Protein AF-0000000072709454 (afdb_homodimer)

Foldseek 3Di:
DPPCPDDVVVVVVVLVCVLVCVVCVVPDDPPPPPDDPDPPDPPPPDPDDDPDDDPPDPPDPPDAQDEPLLDLVLLLVCLLVLPALVNSLVVVLVVCVVVPHDPVSYDRDSVVNLVSSLVSLVVVLVVVLVPDDDAAAKEKFKDKDWAQAPPRDIWIWMWIWIDFLLDIATQFIDTFPDPAQVRNLVVNVVSCVSSVNLVRYAEYAYAPDCRQDPPPGHVQVVNCVVSVHDHQYQYALLNLVVQLVQQLCCVVPNDDPDDDDVVVVVCVVCVVVPCCVPAPCPCPHPSVVCSFFLLCLLVSLLVSLVCLVVPPPVVSSVRSNVSSLFVAQCLFQQNLLSPLLPPVDDQVLNLLLLVQLDAADDPPGDSHHHDDPPDPDDDSSVSYYVNNLSVLCNQGPVGSVLVCVPSVDRSVCLVVPPSSVSSSSRSRSDGSHSVSNVSLVVLCNVCVPGRDNDSVSSGSSSNSSVVVCVQQVDPDPVSVVRSVD/DPPCPDDVVVVVVVLVCVLVCVVCVVPDDPPPPPDDPPPDDPPPPDDDDDPDPPPPDPPDPPDAQDEPLLDLVLLLVCLLVLPALVRSLVVVLVVCVVVPHDPVSYDRDSVVNLVSSLVSLVVVLVVVLVPDDDAAAKEKFKDKDWAQAPPRDIWIWMWIWIDFLLDIATQFIDTFPDPAQVRNLVVNVVSCVSSVNLVRYAEYAYAPDCRADPPPGHNQVVNCVVSVHDHQYQYALLNLVVQLVQQLCCVVPNDDPDDDDVCVVVCVVCVVVPCCVPAPCPCVHPSVVCSFFLLCLLVSLVVLLVCLVPPPPVVSSVRSNVSSLFVAQCLFQQNLLSPLLPPVDDQVLNLLLLVQLDAADDPPGDSHHHDDPPDPCDDSSVSYYVNNLSNLCNQGPVGSVLVCVPSVDRSVCLVVPPSSVSSSSRSRSDGSHSVSNVSLVVLCNVCVPGRDNDSVSSGSSSNSSVVVCVQQVDPDPVSVVRSVD

Sequence (970 aa):
PSCLFGKGKESSIEARYEAREEFNKTGQAFHYDPSSSSSSSSEEYQPSAPIPFSSGAPPLKRSRKTDIIKSPVVIEAMDRTNLSDRNAVFVAGAVAQALGHDIADMSFSRSTIQRYRASGRKQAAETDRKSFSPDEPLLLHWDGKLLPDVQNTTASRIAIVVTFNGQEKLLGVPKKERETGEAQAEACLEAIKSWNVEKLVKGLVFDTTASNTGLHRGACVRIEDELEQELVWIACRHHVLEIMLSDVFSLICGSTGSPETILFKRFKKQLRSISLNDFIPAPESIFWHEAPMAVRAPFNDLQLMKVLKEYPHEKVAHAAQAAISRHLWYLSEHLIGLSLFDDRIDTETKKNMVQNFQCPKKQDFSRRIVLSDETPISNVASFVTERALDIFDVLTLDGKERAQLFLSKDPKTWKDDEVFITMRDRAINMKVVNDSAERAIALKERYNESITQNEDQKQYLLQVVAAHRKKLPTASKAAMMKGYKPSCLFGKGKESSIEARYEAREEFNKTGQAFHYDPSSSSSSSSEEYQPSAPIPFSSGAPPLKRSRKTDIIKSPVVIEAMDRTNLSDRNAVFVAGAVAQALGHDIADMSFSRSTIQRYRASGRKQAAETDRKSFSPDEPLLLHWDGKLLPDVQNTTASRIAIVVTFNGQEKLLGVPKKERETGEAQAEACLEAIKSWNVEKLVKGLVFDTTASNTGLHRGACVRIEDELEQELVWIACRHHVLEIMLSDVFSLICGSTGSPETILFKRFKKQLRSISLNDFIPAPESIFWHEAPMAVRAPFNDLQLMKVLKEYPHEKVAHAAQAAISRHLWYLSEHLIGLSLFDDRIDTETKKNMVQNFQCPKKQDFSRRIVLSDETPISNVASFVTERALDIFDVLTLDGKERAQLFLSKDPKTWKDDEVFITMRDRAINMKVVNDSAERAIALKERYNESITQNEDQKQYLLQVVAAHRKKLPTASKAAMMKGYK

Organism: Homarus americanus (NCBI:txid6706)

Radius of gyration: 35.09 Å; Cα contacts (8 Å, |Δi|>4): 1385; chains: 2; bounding box: 69×109×87 Å

Solvent-accessible surface area (backbone atoms only — not comparable to full-atom values): 53208 Å² total; per-residue (Å²): 135,82,77,79,77,60,80,64,62,62,56,56,52,51,51,51,48,46,56,46,41,63,62,39,52,73,69,58,57,81,78,77,83,82,68,89,69,83,72,79,79,77,77,79,79,74,83,76,76,83,76,79,81,78,74,82,73,68,87,76,69,91,67,76,63,49,56,53,56,69,32,60,58,30,36,45,30,33,57,56,56,67,49,40,55,54,47,42,44,44,38,51,51,23,47,38,45,56,72,69,44,61,68,87,39,38,70,62,39,46,68,56,42,49,51,36,38,54,51,44,34,47,49,52,31,52,49,52,49,71,65,53,72,81,92,54,28,26,34,40,26,47,37,73,48,78,38,81,38,80,72,84,32,72,39,38,30,35,12,33,28,36,35,45,80,65,38,77,44,75,72,43,60,50,81,38,94,53,96,42,12,59,48,50,24,49,52,51,52,51,46,33,54,73,51,71,43,58,87,36,54,33,30,39,28,28,56,85,44,61,46,33,64,28,86,84,57,4,16,55,50,52,43,27,60,74,68,69,43,91,60,46,78,35,60,14,38,57,51,53,53,46,52,23,49,48,48,36,43,32,68,73,73,44,79,71,81,73,77,72,70,60,47,52,50,46,39,56,60,42,48,70,67,42,68,41,80,72,64,57,85,30,80,84,23,70,65,56,71,43,34,52,34,39,25,48,39,33,59,49,53,52,50,49,52,52,51,37,71,66,38,85,54,56,69,54,23,49,42,31,45,60,46,44,31,70,60,31,38,36,56,9,37,49,43,34,41,37,39,74,61,23,85,85,57,52,61,66,54,49,52,48,28,59,58,23,40,73,35,74,59,68,84,86,71,50,75,45,39,70,65,57,95,79,55,81,81,83,59,76,40,81,45,39,17,38,47,15,47,55,42,33,38,44,53,28,76,65,13,53,68,55,47,48,69,50,64,76,42,62,68,85,54,37,84,77,32,68,66,46,47,54,43,38,54,32,38,56,35,33,74,31,39,48,57,65,11,49,51,45,40,49,50,45,61,72,46,55,86,38,91,52,84,49,67,67,57,45,45,24,47,52,40,41,31,54,49,45,42,68,52,40,74,49,64,38,58,70,35,47,59,59,49,72,100,134,83,77,81,76,62,79,66,63,62,56,55,52,51,50,51,48,48,54,43,42,61,58,35,56,70,75,57,59,81,78,78,83,82,68,88,69,84,73,80,79,83,76,80,80,74,83,77,77,83,78,79,80,81,74,82,75,67,87,75,69,89,68,76,64,51,56,53,55,69,32,62,58,30,38,46,29,33,57,56,58,68,48,39,54,54,47,41,44,45,38,50,51,24,45,37,45,56,72,69,45,60,69,87,40,38,69,62,39,45,67,58,42,48,50,37,38,53,53,44,34,48,51,52,30,52,50,50,50,72,66,52,73,81,93,54,29,26,34,40,26,47,37,74,47,80,37,82,38,81,71,79,33,72,38,38,29,35,12,31,27,38,34,45,79,64,40,76,45,75,71,42,60,51,81,38,93,54,94,41,13,59,48,51,24,49,54,52,51,51,45,32,53,74,51,70,42,59,87,36,51,34,30,39,27,28,56,86,43,62,46,35,64,28,86,83,58,4,16,55,49,50,44,26,61,75,66,69,43,91,60,46,79,36,58,15,38,57,51,53,52,45,52,22,48,49,48,36,44,31,69,74,72,45,79,71,81,75,76,72,70,57,46,53,50,46,39,58,59,40,46,70,67,42,67,40,77,73,69,52,85,29,77,84,24,68,66,57,72,42,34,52,33,38,24,48,39,34,58,48,53,54,50,49,53,52,51,38,70,67,37,85,54,58,71,52,22,48,42,31,45,60,45,44,33,70,59,30,39,36,54,9,36,48,43,36,43,37,39,74,62,23,85,83,56,51,61,66,53,49,51,48,28,59,60,23,39,72,36,72,61,69,86,84,73,50,77,46,40,71,65,54,96,79,56,82,79,83,61,76,40,80,44,39,18,38,46,14,47,55,41,34,39,46,53,27,74,65,14,54,69,55,46,48,70,52,65,76,44,62,66,86,53,38,86,76,30,66,64,44,46,54,43,38,54,30,38,56,37,34,74,31,37,46,57,63,11,49,51,47,39,50,50,45,61,72,46,55,85,40,91,50,85,50,67,68,58,46,45,23,48,53,42,42,30,53,50,47,44,67,51,38,73,49,63,38,56,68,34,47,59,58,49,72,101

Secondary structure (DSSP, 8-state):
------SHHHHHHHHHHHHHHHHHTTTS-------------------------------------B-GGG-HHHHHHHHHTT--HHHHHHHHHHHHHHTT--GGGB---HHHHHHHHHHHHHHHHHHHHHH----S-EEEEEEEEEEE-GGG-EEEEEEEEEEETTEEEEEE--EES-SSHHHHHHHHHHHHHHTT-GGGEEEEEE---HHHH-TTT-HHHHHHHHHTS--EEEE-HHHHHHHHHHHHHHHHH---SS-SHHHHHHHHHHHTTS-TTSSSS-TTSHHHHTTTBGGGHHHHHHHHHHHHHT-S-HHHHHHHHHHHHT-BGGGSTTTGGGGGG-TTS-HHHHHHHHHHTTSPPPSS--SSB---TT-----GGGG--GGGGGHHHHHSTTHHHHHHHHHTS-GGGGGG-HHHHHHHHHHHT-B-STHHHHHHHHHHHHHTTSS---HHHHHHHHHHHHHHHHH--SSSHHHHHHHT-/------THHHHHHHHHHHHHHHHHTTTS-------------------------------------B-GGG-HHHHHHHHHTT--HHHHHHHHHHHHHHTT--GGGB---HHHHHHHHHHHHHHHHHHHHHH----S-EEEEEEEEEEEEGGGEEEEEEEEEEEETTEEEEEE--EES--SHHHHHHHHHHHHHHTT-GGGEEEEEE---HHHH-TTT-HHHHHHHHHTS--EEEE-HHHHHHHHHHHHHHHHH---SS-SHHHHHHHHHHHTTS-TTTTSS-TTSHHHHTTTBGGGHHHHHHHHHHHHHT-S-HHHHHHHHHHHHT-BGGGSTTTGGGGGG-TTS-HHHHHHHHHHTTSPPPSS--SSB---TT-----GGGG--GGGGGHHHHHSTTHHHHHHHHHTS-GGGGGG-HHHHHHHHHHHT-B-STHHHHHHHHHHHHHTTSS---HHHHHHHHHHHHHHHHH--SSSHHHHHHHT-

pLDDT: mean 77.48, std 24.81, range [18.02, 98.38]

Structure (mmCIF, N/CA/C/O backbone):
data_AF-0000000072709454-model_v1
#
loop_
_entity.id
_entity.type
_entity.pdbx_description
1 polymer 'Uncharacterized protein'
#
loop_
_atom_site.group_PDB
_atom_site.id
_atom_site.type_symbol
_atom_site.label_atom_id
_atom_site.label_alt_id
_atom_site.label_comp_id
_atom_site.label_asym_id
_atom_site.label_entity_id
_atom_site.label_seq_id
_atom_site.pdbx_PDB_ins_code
_atom_site.Cartn_x
_atom_site.Cartn_y
_atom_site.Cartn_z
_atom_site.occupancy
_atom_site.B_iso_or_equiv
_atom_site.auth_seq_id
_atom_site.auth_comp_id
_atom_site.auth_asym_id
_atom_site.auth_atom_id
_atom_site.pdbx_PDB_model_num
ATOM 1 N N . PRO A 1 1 ? -21.984 46.281 -7.922 1 20.84 1 PRO A N 1
ATOM 2 C CA . PRO A 1 1 ? -20.703 45.656 -8.297 1 20.84 1 PRO A CA 1
ATOM 3 C C . PRO A 1 1 ? -20.5 44.281 -7.652 1 20.84 1 PRO A C 1
ATOM 5 O O . PRO A 1 1 ? -20.5 44.188 -6.422 1 20.84 1 PRO A O 1
ATOM 8 N N . SER A 1 2 ? -21.25 43.25 -8.141 1 22.19 2 SER A N 1
ATOM 9 C CA . SER A 1 2 ? -21.688 41.906 -7.879 1 22.19 2 SER A CA 1
ATOM 10 C C . SER A 1 2 ? -20.516 40.969 -7.676 1 22.19 2 SER A C 1
ATOM 12 O O . SER A 1 2 ? -19.672 40.812 -8.562 1 22.19 2 SER A O 1
ATOM 14 N N . CYS A 1 3 ? -19.922 41.031 -6.418 1 21.52 3 CYS A N 1
ATOM 15 C CA . CYS A 1 3 ? -18.703 40.469 -5.863 1 21.52 3 CYS A CA 1
ATOM 16 C C . CYS A 1 3 ? -18.5 39.031 -6.312 1 21.52 3 CYS A C 1
ATOM 18 O O . CYS A 1 3 ? -19.438 38.219 -6.281 1 21.52 3 CYS A O 1
ATOM 20 N N . LEU A 1 4 ? -17.609 38.906 -7.324 1 20.45 4 LEU A N 1
ATOM 21 C CA . LEU A 1 4 ? -16.969 37.812 -8.094 1 20.45 4 LEU A CA 1
ATOM 22 C C . LEU A 1 4 ? -16.578 36.656 -7.188 1 20.45 4 LEU A C 1
ATOM 24 O O . LEU A 1 4 ? -15.406 36.531 -6.828 1 20.45 4 LEU A O 1
ATOM 28 N N . PHE A 1 5 ? -17.25 36.5 -6.008 1 24.5 5 PHE A N 1
ATOM 29 C CA . PHE A 1 5 ? -17.078 35.375 -5.086 1 24.5 5 PHE A CA 1
ATOM 30 C C . PHE A 1 5 ? -17.219 34.062 -5.816 1 24.5 5 PHE A C 1
ATOM 32 O O . PHE A 1 5 ? -18.25 33.375 -5.703 1 24.5 5 PHE A O 1
ATOM 39 N N . GLY A 1 6 ? -16.844 34.125 -7.121 1 20.28 6 GLY A N 1
ATOM 40 C CA . GLY A 1 6 ? -17.219 33.062 -8.039 1 20.28 6 GLY A CA 1
ATOM 41 C C . GLY A 1 6 ? -16.859 31.672 -7.527 1 20.28 6 GLY A C 1
ATOM 42 O O . GLY A 1 6 ? -16.25 31.547 -6.473 1 20.28 6 GLY A O 1
ATOM 43 N N . LYS A 1 7 ? -16.594 30.656 -8.453 1 25.73 7 LYS A N 1
ATOM 44 C CA . LYS A 1 7 ? -16.547 29.219 -8.766 1 25.73 7 LYS A CA 1
ATOM 45 C C . LYS A 1 7 ? -15.367 28.562 -8.062 1 25.73 7 LYS A C 1
ATOM 47 O O . LYS A 1 7 ? -15.125 27.359 -8.25 1 25.73 7 LYS A O 1
ATOM 52 N N . GLY A 1 8 ? -14.5 29.422 -7.438 1 23.72 8 GLY A N 1
ATOM 53 C CA . GLY A 1 8 ? -13.25 28.812 -6.992 1 23.72 8 GLY A CA 1
ATOM 54 C C . GLY A 1 8 ? -13.414 27.953 -5.758 1 23.72 8 GLY A C 1
ATOM 55 O O . GLY A 1 8 ? -12.438 27.422 -5.227 1 23.72 8 GLY A O 1
ATOM 56 N N . LYS A 1 9 ? -14.477 28.234 -4.945 1 26.83 9 LYS A N 1
ATOM 57 C CA . LYS A 1 9 ? -14.617 27.531 -3.676 1 26.83 9 LYS A CA 1
ATOM 58 C C . LYS A 1 9 ? -14.82 26.031 -3.893 1 26.83 9 LYS A C 1
ATOM 60 O O . LYS A 1 9 ? -14.672 25.234 -2.963 1 26.83 9 LYS A O 1
ATOM 65 N N . GLU A 1 10 ? -15.555 25.75 -5.039 1 26.27 10 GLU A N 1
ATOM 66 C CA . GLU A 1 10 ? -15.875 24.328 -5.258 1 26.27 10 GLU A CA 1
ATOM 67 C C . GLU A 1 10 ? -14.609 23.5 -5.418 1 26.27 10 GLU A C 1
ATOM 69 O O . GLU A 1 10 ? -14.562 22.344 -5.012 1 26.27 10 GLU A O 1
ATOM 74 N N . SER A 1 11 ? -13.609 24.203 -6.039 1 28.34 11 SER A N 1
ATOM 75 C CA . SER A 1 11 ? -12.414 23.438 -6.371 1 28.34 11 SER A CA 1
ATOM 76 C C . SER A 1 11 ? -11.625 23.062 -5.117 1 28.34 11 SER A C 1
ATOM 78 O O . SER A 1 11 ? -10.961 22.031 -5.078 1 28.34 11 SER A O 1
ATOM 80 N N . SER A 1 12 ? -11.703 24 -4.141 1 26.27 12 SER A N 1
ATOM 81 C CA . SER A 1 12 ? -10.914 23.703 -2.953 1 26.27 12 SER A CA 1
ATOM 82 C C . SER A 1 12 ? -11.539 22.578 -2.131 1 26.27 12 SER A C 1
ATOM 84 O O . SER A 1 12 ? -10.836 21.859 -1.426 1 26.27 12 SER A O 1
ATOM 86 N N . ILE A 1 13 ? -12.906 22.562 -2.045 1 26.64 13 ILE A N 1
ATOM 87 C CA . ILE A 1 13 ? -13.57 21.469 -1.334 1 26.64 13 ILE A CA 1
ATOM 88 C C . ILE A 1 13 ? -13.266 20.141 -2.027 1 26.64 13 ILE A C 1
ATOM 90 O O . ILE A 1 13 ? -13.016 19.125 -1.364 1 26.64 13 ILE A O 1
ATOM 94 N N . GLU A 1 14 ? -13.266 20.188 -3.365 1 27.84 14 GLU A N 1
ATOM 95 C CA . GLU A 1 14 ? -12.977 18.938 -4.078 1 27.84 14 GLU A CA 1
ATOM 96 C C . GLU A 1 14 ? -11.562 18.453 -3.781 1 27.84 14 GLU A C 1
ATOM 98 O O . GLU A 1 14 ? -11.336 17.25 -3.621 1 27.84 14 GLU A O 1
ATOM 103 N N . ALA A 1 15 ? -10.656 19.328 -3.609 1 28.45 15 ALA A N 1
ATOM 104 C CA . ALA A 1 15 ? -9.281 18.922 -3.297 1 28.45 15 ALA A CA 1
ATOM 105 C C . ALA A 1 15 ? -9.195 18.344 -1.887 1 28.45 15 ALA A C 1
ATOM 107 O O . ALA A 1 15 ? -8.438 17.406 -1.646 1 28.45 15 ALA A O 1
ATOM 108 N N . ARG A 1 16 ? -9.867 18.922 -0.889 1 28.14 16 ARG A N 1
ATOM 109 C CA . ARG A 1 16 ? -9.883 18.391 0.465 1 28.14 16 ARG A CA 1
ATOM 110 C C . ARG A 1 16 ? -10.508 17 0.489 1 28.14 16 ARG A C 1
ATOM 112 O O . ARG A 1 16 ? -10.047 16.109 1.228 1 28.14 16 ARG A O 1
ATOM 119 N N . TYR A 1 17 ? -11.656 16.75 -0.22 1 27.8 17 TYR A N 1
ATOM 120 C CA . TYR A 1 17 ? -12.258 15.43 -0.316 1 27.8 17 TYR A CA 1
ATOM 121 C C . TYR A 1 17 ? -11.336 14.461 -1.035 1 27.8 17 TYR A C 1
ATOM 123 O O . TYR A 1 17 ? -11.242 13.289 -0.661 1 27.8 17 TYR A O 1
ATOM 131 N N . GLU A 1 18 ? -10.617 14.969 -1.989 1 30.52 18 GLU A N 1
ATOM 132 C CA . GLU A 1 18 ? -9.695 14.039 -2.646 1 30.52 18 GLU A CA 1
ATOM 133 C C . GLU A 1 18 ? -8.57 13.617 -1.708 1 30.52 18 GLU A C 1
ATOM 135 O O . GLU A 1 18 ? -8.172 12.453 -1.688 1 30.52 18 GLU A O 1
ATOM 140 N N . ALA A 1 19 ? -8.016 14.57 -1.01 1 28.5 19 ALA A N 1
ATOM 141 C CA . ALA A 1 19 ? -6.992 14.172 -0.05 1 28.5 19 ALA A CA 1
ATOM 142 C C . ALA A 1 19 ? -7.578 13.289 1.042 1 28.5 19 ALA A C 1
ATOM 144 O O . ALA A 1 19 ? -6.945 12.312 1.468 1 28.5 19 ALA A O 1
ATOM 145 N N . ARG A 1 20 ? -8.711 13.664 1.637 1 28.09 20 ARG A N 1
ATOM 146 C CA . ARG A 1 20 ? -9.398 12.781 2.578 1 28.09 20 ARG A CA 1
ATOM 147 C C . ARG A 1 20 ? -9.828 11.492 1.901 1 28.09 20 ARG A C 1
ATOM 149 O O . ARG A 1 20 ? -9.773 10.414 2.508 1 28.09 20 ARG A O 1
ATOM 156 N N . GLU A 1 21 ? -10.406 11.531 0.71 1 30.72 21 GLU A N 1
ATOM 157 C CA . GLU A 1 21 ? -10.773 10.328 -0.035 1 30.72 21 GLU A CA 1
ATOM 158 C C . GLU A 1 21 ? -9.555 9.461 -0.316 1 30.72 21 GLU A C 1
ATOM 160 O O . GLU A 1 21 ? -9.641 8.227 -0.27 1 30.72 21 GLU A O 1
ATOM 165 N N . GLU A 1 22 ? -8.445 10.117 -0.696 1 29.77 22 GLU A N 1
ATOM 166 C CA . GLU A 1 22 ? -7.258 9.281 -0.821 1 29.77 22 GLU A CA 1
ATOM 167 C C . GLU A 1 22 ? -6.906 8.617 0.509 1 29.77 22 GLU A C 1
ATOM 169 O O . GLU A 1 22 ? -6.473 7.465 0.541 1 29.77 22 GLU A O 1
ATOM 174 N N . PHE A 1 23 ? -6.922 9.375 1.575 1 25.7 23 PHE A N 1
ATOM 175 C CA . PHE A 1 23 ? -6.703 8.766 2.881 1 25.7 23 PHE A CA 1
ATOM 176 C C . PHE A 1 23 ? -7.84 7.809 3.223 1 25.7 23 PHE A C 1
ATOM 178 O O . PHE A 1 23 ? -7.602 6.723 3.756 1 25.7 23 PHE A O 1
ATOM 185 N N . ASN A 1 24 ? -9.094 8.336 3.215 1 26.81 24 ASN A N 1
ATOM 186 C CA . ASN A 1 24 ? -10.258 7.547 3.613 1 26.81 24 ASN A CA 1
ATOM 187 C C . ASN A 1 24 ? -10.492 6.383 2.654 1 26.81 24 ASN A C 1
ATOM 189 O O . ASN A 1 24 ? -11.375 5.551 2.889 1 26.81 24 ASN A O 1
ATOM 193 N N . LYS A 1 25 ? -10.18 6.527 1.328 1 29.14 25 LYS A N 1
ATOM 194 C CA . LYS A 1 25 ? -10.359 5.34 0.497 1 29.14 25 LYS A CA 1
ATOM 195 C C . LYS A 1 25 ? -9.672 4.125 1.112 1 29.14 25 LYS A C 1
ATOM 197 O O . LYS A 1 25 ? -9.703 3.033 0.544 1 29.14 25 LYS A O 1
ATOM 202 N N . THR A 1 26 ? -8.75 4.242 2.033 1 26 26 THR A N 1
ATOM 203 C CA . THR A 1 26 ? -8.617 2.904 2.594 1 26 26 THR A CA 1
ATOM 204 C C . THR A 1 26 ? -9.938 2.441 3.201 1 26 26 THR A C 1
ATOM 206 O O . THR A 1 26 ? -10.242 1.247 3.203 1 26 26 THR A O 1
ATOM 209 N N . GLY A 1 27 ? -10.633 3.164 4.117 1 22.55 27 GLY A N 1
ATOM 210 C CA . GLY A 1 27 ? -11.844 2.592 4.68 1 22.55 27 GLY A CA 1
ATOM 211 C C . GLY A 1 27 ? -13.07 2.809 3.807 1 22.55 27 GLY A C 1
ATOM 212 O O . GLY A 1 27 ? -14.031 2.041 3.877 1 22.55 27 GLY A O 1
ATOM 213 N N . GLN A 1 28 ? -13.469 4.094 3.459 1 21.81 28 GLN A N 1
ATOM 214 C CA . GLN A 1 28 ? -14.875 4.336 3.148 1 21.81 28 GLN A CA 1
ATOM 215 C C . GLN A 1 28 ? -15.188 3.977 1.698 1 21.81 28 GLN A C 1
ATOM 217 O O . GLN A 1 28 ? -14.367 4.211 0.805 1 21.81 28 GLN A O 1
ATOM 222 N N . ALA A 1 29 ? -16.328 3.164 1.491 1 21.5 29 ALA A N 1
ATOM 223 C CA . ALA A 1 29 ? -17 2.652 0.295 1 21.5 29 ALA A CA 1
ATOM 224 C C . ALA A 1 29 ? -17.375 3.787 -0.65 1 21.5 29 ALA A C 1
ATOM 226 O O . ALA A 1 29 ? -17.938 4.801 -0.22 1 21.5 29 ALA A O 1
ATOM 227 N N . PHE A 1 30 ? -16.672 4.121 -1.705 1 20.34 30 PHE A N 1
ATOM 228 C CA . PHE A 1 30 ? -16.984 5.062 -2.773 1 20.34 30 PHE A CA 1
ATOM 229 C C . PHE A 1 30 ? -18.453 4.957 -3.174 1 20.34 30 PHE A C 1
ATOM 231 O O . PHE A 1 30 ? -18.922 3.875 -3.518 1 20.34 30 PHE A O 1
ATOM 238 N N . HIS A 1 31 ? -19.328 5.668 -2.535 1 19.48 31 HIS A N 1
ATOM 239 C CA . HIS A 1 31 ? -20.703 5.746 -3.01 1 19.48 31 HIS A CA 1
ATOM 240 C C . HIS A 1 31 ? -20.766 6.324 -4.418 1 19.48 31 HIS A C 1
ATOM 242 O O . HIS A 1 31 ? -20.281 7.43 -4.66 1 19.48 31 HIS A O 1
ATOM 248 N N . TYR A 1 32 ? -20.672 5.504 -5.512 1 19.3 32 TYR A N 1
ATOM 249 C CA . TYR A 1 32 ? -20.891 5.781 -6.926 1 19.3 32 TYR A CA 1
ATOM 250 C C . TYR A 1 32 ? -22.234 6.473 -7.152 1 19.3 32 TYR A C 1
ATOM 252 O O . TYR A 1 32 ? -23.266 5.98 -6.711 1 19.3 32 TYR A O 1
ATOM 260 N N . ASP A 1 33 ? -22.234 7.824 -7.086 1 18.25 33 ASP A N 1
ATOM 261 C CA . ASP A 1 33 ? -23.453 8.484 -7.547 1 18.25 33 ASP A CA 1
ATOM 262 C C . ASP A 1 33 ? -23.75 8.141 -9 1 18.25 33 ASP A C 1
ATOM 264 O O . ASP A 1 33 ? -22.891 8.328 -9.875 1 18.25 33 ASP A O 1
ATOM 268 N N . PRO A 1 34 ? -24.766 7.301 -9.398 1 18.81 34 PRO A N 1
ATOM 269 C CA . PRO A 1 34 ? -25.25 6.734 -10.656 1 18.81 34 PRO A CA 1
ATOM 270 C C . PRO A 1 34 ? -25.578 7.805 -11.703 1 18.81 34 PRO A C 1
ATOM 272 O O . PRO A 1 34 ? -25.562 7.527 -12.898 1 18.81 34 PRO A O 1
ATOM 275 N N . SER A 1 35 ? -26.109 9.016 -11.414 1 18.5 35 SER A N 1
ATOM 276 C CA . SER A 1 35 ? -27.203 9.484 -12.266 1 18.5 35 SER A CA 1
ATOM 277 C C . SER A 1 35 ? -26.672 10.094 -13.562 1 18.5 35 SER A C 1
ATOM 279 O O . SER A 1 35 ? -27.453 10.344 -14.484 1 18.5 35 SER A O 1
ATOM 281 N N . SER A 1 36 ? -25.609 10.836 -13.727 1 18.09 36 SER A N 1
ATOM 282 C CA . SER A 1 36 ? -25.781 11.836 -14.766 1 18.09 36 SER A CA 1
ATOM 283 C C . SER A 1 36 ? -25.766 11.211 -16.156 1 18.09 36 SER A C 1
ATOM 285 O O . SER A 1 36 ? -24.766 10.609 -16.547 1 18.09 36 SER A O 1
ATOM 287 N N . SER A 1 37 ? -26.906 10.789 -16.766 1 18.06 37 SER A N 1
ATOM 288 C CA . SER A 1 37 ? -27.328 10.219 -18.047 1 18.06 37 SER A CA 1
ATOM 289 C C . SER A 1 37 ? -26.969 11.141 -19.203 1 18.06 37 SER A C 1
ATOM 291 O O . SER A 1 37 ? -27.375 10.898 -20.344 1 18.06 37 SER A O 1
ATOM 293 N N . SER A 1 38 ? -26 12.062 -19.234 1 18.19 38 SER A N 1
ATOM 294 C CA . SER A 1 38 ? -26.156 12.891 -20.422 1 18.19 38 SER A CA 1
ATOM 295 C C . SER A 1 38 ? -26.031 12.07 -21.703 1 18.19 38 SER A C 1
ATOM 297 O O . SER A 1 38 ? -25.234 11.133 -21.766 1 18.19 38 SER A O 1
ATOM 299 N N . SER A 1 39 ? -27.047 12.047 -22.609 1 18.59 39 SER A N 1
ATOM 300 C CA . SER A 1 39 ? -27.453 11.477 -23.891 1 18.59 39 SER A CA 1
ATOM 301 C C . SER A 1 39 ? -26.484 11.875 -25 1 18.59 39 SER A C 1
ATOM 303 O O . SER A 1 39 ? -26.734 11.602 -26.172 1 18.59 39 SER A O 1
ATOM 305 N N . SER A 1 40 ? -25.266 12.281 -24.828 1 18.42 40 SER A N 1
ATOM 306 C CA . SER A 1 40 ? -24.75 12.93 -26.016 1 18.42 40 SER A CA 1
ATOM 307 C C . SER A 1 40 ? -24.719 11.977 -27.203 1 18.42 40 SER A C 1
ATOM 309 O O . SER A 1 40 ? -24.609 10.758 -27.031 1 18.42 40 SER A O 1
ATOM 311 N N . SER A 1 41 ? -25.156 12.438 -28.422 1 19.61 41 SER A N 1
ATOM 312 C CA . SER A 1 41 ? -25.375 11.961 -29.781 1 19.61 41 SER A CA 1
ATOM 313 C C . SER A 1 41 ? -24.094 11.422 -30.391 1 19.61 41 SER A C 1
ATOM 315 O O . SER A 1 41 ? -23.031 12.016 -30.25 1 19.61 41 SER A O 1
ATOM 317 N N . SER A 1 42 ? -24.062 10.125 -30.625 1 18.83 42 SER A N 1
ATOM 318 C CA . SER A 1 42 ? -23.047 9.195 -31.094 1 18.83 42 SER A CA 1
ATOM 319 C C . SER A 1 42 ? -22.625 9.516 -32.531 1 18.83 42 SER A C 1
ATOM 321 O O . SER A 1 42 ? -23.141 8.922 -33.469 1 18.83 42 SER A O 1
ATOM 323 N N . GLU A 1 43 ? -22.219 10.883 -32.875 1 19.45 43 GLU A N 1
ATOM 324 C CA . GLU A 1 43 ? -21.938 10.992 -34.312 1 19.45 43 GLU A CA 1
ATOM 325 C C . GLU A 1 43 ? -20.906 9.953 -34.719 1 19.45 43 GLU A C 1
ATOM 327 O O . GLU A 1 43 ? -20.031 9.562 -33.938 1 19.45 43 GLU A O 1
ATOM 332 N N . GLU A 1 44 ? -21.156 9.336 -35.875 1 19.3 44 GLU A N 1
ATOM 333 C CA . GLU A 1 44 ? -20.641 8.211 -36.656 1 19.3 44 GLU A CA 1
ATOM 334 C C . GLU A 1 44 ? -19.234 8.484 -37.156 1 19.3 44 GLU A C 1
ATOM 336 O O . GLU A 1 44 ? -19.031 9.336 -38.031 1 19.3 44 GLU A O 1
ATOM 341 N N . TYR A 1 45 ? -18.281 8.828 -36.281 1 18.75 45 TYR A N 1
ATOM 342 C CA . TYR A 1 45 ? -17.047 9.273 -36.906 1 18.75 45 TYR A CA 1
ATOM 343 C C . TYR A 1 45 ? -16.422 8.164 -37.75 1 18.75 45 TYR A C 1
ATOM 345 O O . TYR A 1 45 ? -16.328 7.02 -37.312 1 18.75 45 TYR A O 1
ATOM 353 N N . GLN A 1 46 ? -16.5 8.336 -39.094 1 19.83 46 GLN A N 1
ATOM 354 C CA . GLN A 1 46 ? -16.016 7.551 -40.219 1 19.83 46 GLN A CA 1
ATOM 355 C C . GLN A 1 46 ? -14.5 7.375 -40.156 1 19.83 46 GLN A C 1
ATOM 357 O O . GLN A 1 46 ? -13.773 8.328 -39.875 1 19.83 46 GLN A O 1
ATOM 362 N N . PRO A 1 47 ? -14.008 6.145 -40.094 1 20.2 47 PRO A N 1
ATOM 363 C CA . PRO A 1 47 ? -12.625 5.668 -39.938 1 20.2 47 PRO A CA 1
ATOM 364 C C . PRO A 1 47 ? -11.703 6.129 -41.062 1 20.2 47 PRO A C 1
ATOM 366 O O . PRO A 1 47 ? -11.953 5.816 -42.219 1 20.2 47 PRO A O 1
ATOM 369 N N . SER A 1 48 ? -11.328 7.434 -41.062 1 20.22 48 SER A N 1
ATOM 370 C CA . SER A 1 48 ? -10.547 7.84 -42.219 1 20.22 48 SER A CA 1
ATOM 371 C C . SER A 1 48 ? -9.359 6.914 -42.438 1 20.22 48 SER A C 1
ATOM 373 O O . SER A 1 48 ? -8.859 6.293 -41.5 1 20.22 48 SER A O 1
ATOM 375 N N . ALA A 1 49 ? -9.031 6.684 -43.781 1 22.33 49 ALA A N 1
ATOM 376 C CA . ALA A 1 49 ? -8.141 5.809 -44.531 1 22.33 49 ALA A CA 1
ATOM 377 C C . ALA A 1 49 ? -6.688 5.996 -44.094 1 22.33 49 ALA A C 1
ATOM 379 O O . ALA A 1 49 ? -6.309 7.066 -43.625 1 22.33 49 ALA A O 1
ATOM 380 N N . PRO A 1 50 ? -5.945 4.906 -43.969 1 21.8 50 PRO A N 1
ATOM 381 C CA . PRO A 1 50 ? -4.57 4.719 -43.5 1 21.8 50 PRO A CA 1
ATOM 382 C C . PRO A 1 50 ? -3.555 5.52 -44.312 1 21.8 50 PRO A C 1
ATOM 384 O O . PRO A 1 50 ? -3.551 5.453 -45.531 1 21.8 50 PRO A O 1
ATOM 387 N N . ILE A 1 51 ? -3.295 6.758 -44 1 24.12 51 ILE A N 1
ATOM 388 C CA . ILE A 1 51 ? -2.373 7.508 -44.844 1 24.12 51 ILE A CA 1
ATOM 389 C C . ILE A 1 51 ? -1.051 6.754 -44.969 1 24.12 51 ILE A C 1
ATOM 391 O O . ILE A 1 51 ? -0.508 6.277 -43.969 1 24.12 51 ILE A O 1
ATOM 395 N N . PRO A 1 52 ? -0.614 6.371 -46.125 1 22.53 52 PRO A N 1
ATOM 396 C CA . PRO A 1 52 ? 0.555 5.598 -46.562 1 22.53 52 PRO A CA 1
ATOM 397 C C . PRO A 1 52 ? 1.873 6.23 -46.125 1 22.53 52 PRO A C 1
ATOM 399 O O . PRO A 1 52 ? 2.047 7.445 -46.25 1 22.53 52 PRO A O 1
ATOM 402 N N . PHE A 1 53 ? 2.488 5.691 -45.094 1 22.95 53 PHE A N 1
ATOM 403 C CA . PHE A 1 53 ? 3.75 6.141 -44.531 1 22.95 53 PHE A CA 1
ATOM 404 C C . PHE A 1 53 ? 4.859 6.129 -45.562 1 22.95 53 PHE A C 1
ATOM 406 O O . PHE A 1 53 ? 5.082 5.113 -46.25 1 22.95 53 PHE A O 1
ATOM 413 N N . SER A 1 54 ? 5.02 7.176 -46.281 1 24.66 54 SER A N 1
ATOM 414 C CA . SER A 1 54 ? 6.098 7.328 -47.25 1 24.66 54 SER A CA 1
ATOM 415 C C . SER A 1 54 ? 7.457 7.078 -46.625 1 24.66 54 SER A C 1
ATOM 417 O O . SER A 1 54 ? 7.754 7.617 -45.562 1 24.66 54 SER A O 1
ATOM 419 N N . SER A 1 55 ? 8.234 6.031 -47 1 24.95 55 SER A N 1
ATOM 420 C CA . SER A 1 55 ? 9.445 5.285 -46.656 1 24.95 55 SER A CA 1
ATOM 421 C C . SER A 1 55 ? 10.688 6.156 -46.781 1 24.95 55 SER A C 1
ATOM 423 O O . SER A 1 55 ? 11.812 5.668 -46.625 1 24.95 55 SER A O 1
ATOM 425 N N . GLY A 1 56 ? 10.664 7.328 -47.344 1 28.45 56 GLY A N 1
ATOM 426 C CA . GLY A 1 56 ? 11.984 7.766 -47.781 1 28.45 56 GLY A CA 1
ATOM 427 C C . GLY A 1 56 ? 12.891 8.141 -46.625 1 28.45 56 GLY A C 1
ATOM 428 O O . GLY A 1 56 ? 12.727 9.203 -46 1 28.45 56 GLY A O 1
ATOM 429 N N . ALA A 1 57 ? 13.391 7.133 -45.812 1 28.97 57 ALA A N 1
ATOM 430 C CA . ALA A 1 57 ? 14.047 7.402 -44.562 1 28.97 57 ALA A CA 1
ATOM 431 C C . ALA A 1 57 ? 15.352 8.164 -44.75 1 28.97 57 ALA A C 1
ATOM 433 O O . ALA A 1 57 ? 16.219 7.75 -45.531 1 28.97 57 ALA A O 1
ATOM 434 N N . PRO A 1 58 ? 15.359 9.453 -44.656 1 31.05 58 PRO A N 1
ATOM 435 C CA . PRO A 1 58 ? 16.625 10.156 -44.875 1 31.05 58 PRO A CA 1
ATOM 436 C C . PRO A 1 58 ? 17.734 9.664 -43.938 1 31.05 58 PRO A C 1
ATOM 438 O O . PRO A 1 58 ? 17.469 9.062 -42.906 1 31.05 58 PRO A O 1
ATOM 441 N N . PRO A 1 59 ? 19.062 9.664 -44.25 1 34.88 59 PRO A N 1
ATOM 442 C CA . PRO A 1 59 ? 20.219 9.094 -43.562 1 34.88 59 PRO A CA 1
ATOM 443 C C . PRO A 1 59 ? 20.359 9.602 -42.156 1 34.88 59 PRO A C 1
ATOM 445 O O . PRO A 1 59 ? 20.375 10.82 -41.906 1 34.88 59 PRO A O 1
ATOM 448 N N . LEU A 1 60 ? 19.875 8.945 -41.156 1 32.16 60 LEU A N 1
ATOM 449 C CA . LEU A 1 60 ? 19.531 9.453 -39.844 1 32.16 60 LEU A CA 1
ATOM 450 C C . LEU A 1 60 ? 20.781 9.867 -39.094 1 32.16 60 LEU A C 1
ATOM 452 O O . LEU A 1 60 ? 21.719 9.07 -38.938 1 32.16 60 LEU A O 1
ATOM 456 N N . LYS A 1 61 ? 21.266 11.102 -39.156 1 33.12 61 LYS A N 1
ATOM 457 C CA . LYS A 1 61 ? 22.328 11.672 -38.312 1 33.12 61 LYS A CA 1
ATOM 458 C C . LYS A 1 61 ? 22.312 11.047 -36.906 1 33.12 61 LYS A C 1
ATOM 460 O O . LYS A 1 61 ? 21.25 10.727 -36.375 1 33.12 61 LYS A O 1
ATOM 465 N N . ARG A 1 62 ? 23.422 10.586 -36.375 1 36.56 62 ARG A N 1
ATOM 466 C CA . ARG A 1 62 ? 23.641 9.898 -35.125 1 36.56 62 ARG A CA 1
ATOM 467 C C . ARG A 1 62 ? 22.922 10.617 -33.969 1 36.56 62 ARG A C 1
ATOM 469 O O . ARG A 1 62 ? 23.25 11.766 -33.656 1 36.56 62 ARG A O 1
ATOM 476 N N . SER A 1 63 ? 21.625 10.523 -33.688 1 40.16 63 SER A N 1
ATOM 477 C CA . SER A 1 63 ? 20.578 11.219 -32.938 1 40.16 63 SER A CA 1
ATOM 478 C C . SER A 1 63 ? 20.922 11.258 -31.453 1 40.16 63 SER A C 1
ATOM 480 O O . SER A 1 63 ? 21.344 10.25 -30.875 1 40.16 63 SER A O 1
ATOM 482 N N . ARG A 1 64 ? 21.406 12.344 -30.828 1 46.12 64 ARG A N 1
ATOM 483 C CA . ARG A 1 64 ? 21.703 12.641 -29.438 1 46.12 64 ARG A CA 1
ATOM 484 C C . ARG A 1 64 ? 20.719 11.938 -28.516 1 46.12 64 ARG A C 1
ATOM 486 O O . ARG A 1 64 ? 19.5 12 -28.719 1 46.12 64 ARG A O 1
ATOM 493 N N . LYS A 1 65 ? 21.359 11.055 -27.672 1 56.38 65 LYS A N 1
ATOM 494 C CA . LYS A 1 65 ? 20.609 10.32 -26.656 1 56.38 65 LYS A CA 1
ATOM 495 C C . LYS A 1 65 ? 19.781 11.281 -25.781 1 56.38 65 LYS A C 1
ATOM 497 O O . LYS A 1 65 ? 20.297 12.312 -25.344 1 56.38 65 LYS A O 1
ATOM 502 N N . THR A 1 66 ? 18.516 11.273 -25.891 1 62.53 66 THR A N 1
ATOM 503 C CA . THR A 1 66 ? 17.609 12.086 -25.094 1 62.53 66 THR A CA 1
ATOM 504 C C . THR A 1 66 ? 17.438 11.492 -23.703 1 62.53 66 THR A C 1
ATOM 506 O O . THR A 1 66 ? 17.062 10.328 -23.562 1 62.53 66 THR A O 1
ATOM 509 N N . ASP A 1 67 ? 18 12.281 -22.688 1 76 67 ASP A N 1
ATOM 510 C CA . ASP A 1 67 ? 17.875 11.82 -21.297 1 76 67 ASP A CA 1
ATOM 511 C C . ASP A 1 67 ? 16.641 12.422 -20.625 1 76 67 ASP A C 1
ATOM 513 O O . ASP A 1 67 ? 16.703 13.508 -20.047 1 76 67 ASP A O 1
ATOM 517 N N . ILE A 1 68 ? 15.555 11.797 -20.734 1 76.12 68 ILE A N 1
ATOM 518 C CA . ILE A 1 68 ? 14.258 12.25 -20.234 1 76.12 68 ILE A CA 1
ATOM 519 C C . ILE A 1 68 ? 14.289 12.328 -18.719 1 76.12 68 ILE A C 1
ATOM 521 O O . ILE A 1 68 ? 13.648 13.195 -18.109 1 76.12 68 ILE A O 1
ATOM 525 N N . ILE A 1 69 ? 15.125 11.57 -18.062 1 75.44 69 ILE A N 1
ATOM 526 C CA . ILE A 1 69 ? 15.078 11.398 -16.625 1 75.44 69 ILE A CA 1
ATOM 527 C C . ILE A 1 69 ? 15.906 12.477 -15.938 1 75.44 69 ILE A C 1
ATOM 529 O O . ILE A 1 69 ? 15.781 12.703 -14.734 1 75.44 69 ILE A O 1
ATOM 533 N N . LYS A 1 70 ? 16.547 13.258 -16.781 1 81.06 70 LYS A N 1
ATOM 534 C CA . LYS A 1 70 ? 17.312 14.359 -16.203 1 81.06 70 LYS A CA 1
ATOM 535 C C . LYS A 1 70 ? 16.438 15.578 -15.969 1 81.06 70 LYS A C 1
ATOM 537 O O . LYS A 1 70 ? 16.797 16.5 -15.227 1 81.06 70 LYS A O 1
ATOM 542 N N . SER A 1 71 ? 15.328 15.516 -16.531 1 86.69 71 SER A N 1
ATOM 543 C CA . SER A 1 71 ? 14.422 16.641 -16.391 1 86.69 71 SER A CA 1
ATOM 544 C C . SER A 1 71 ? 13.812 16.703 -14.992 1 86.69 71 SER A C 1
ATOM 546 O O . SER A 1 71 ? 13.242 15.719 -14.516 1 86.69 71 SER A O 1
ATOM 548 N N . PRO A 1 72 ? 13.922 17.859 -14.398 1 87.75 72 PRO A N 1
ATOM 549 C CA . PRO A 1 72 ? 13.344 18 -13.062 1 87.75 72 PRO A CA 1
ATOM 550 C C . PRO A 1 72 ? 11.836 17.766 -13.047 1 87.75 72 PRO A C 1
ATOM 552 O O . PRO A 1 72 ? 11.297 17.25 -12.062 1 87.75 72 PRO A O 1
ATOM 555 N N . VAL A 1 73 ? 11.258 18.062 -14.148 1 89.81 73 VAL A N 1
ATOM 556 C CA . VAL A 1 73 ? 9.805 17.906 -14.227 1 89.81 73 VAL A CA 1
ATOM 557 C C . VAL A 1 73 ? 9.438 16.438 -14.141 1 89.81 73 VAL A C 1
ATOM 559 O O . VAL A 1 73 ? 8.461 16.062 -13.484 1 89.81 73 VAL A O 1
ATOM 562 N N . VAL A 1 74 ? 10.234 15.641 -14.75 1 91.69 74 VAL A N 1
ATOM 563 C CA . VAL A 1 74 ? 9.969 14.203 -14.758 1 91.69 74 VAL A CA 1
ATOM 564 C C . VAL A 1 74 ? 10.281 13.617 -13.383 1 91.69 74 VAL A C 1
ATOM 566 O O . VAL A 1 74 ? 9.508 12.828 -12.844 1 91.69 74 VAL A O 1
ATOM 569 N N . ILE A 1 75 ? 11.344 14.062 -12.828 1 90.75 75 ILE A N 1
ATOM 570 C CA . ILE A 1 75 ? 11.773 13.57 -11.516 1 90.75 75 ILE A CA 1
ATOM 571 C C . ILE A 1 75 ? 10.703 13.898 -10.477 1 90.75 75 ILE A C 1
ATOM 573 O O . ILE A 1 75 ? 10.305 13.023 -9.703 1 90.75 75 ILE A O 1
ATOM 577 N N . GLU A 1 76 ? 10.203 15.055 -10.516 1 92.94 76 GLU A N 1
ATOM 578 C CA . GLU A 1 76 ? 9.203 15.5 -9.555 1 92.94 76 GLU A CA 1
ATOM 579 C C . GLU A 1 76 ? 7.898 14.727 -9.727 1 92.94 76 GLU A C 1
ATOM 581 O O . GLU A 1 76 ? 7.258 14.359 -8.734 1 92.94 76 GLU A O 1
ATOM 586 N N . ALA A 1 77 ? 7.566 14.531 -10.93 1 93.25 77 ALA A N 1
ATOM 587 C CA . ALA A 1 77 ? 6.336 13.789 -11.203 1 93.25 77 ALA A CA 1
ATOM 588 C C . ALA A 1 77 ? 6.453 12.344 -10.719 1 93.25 77 ALA A C 1
ATOM 590 O O . ALA A 1 77 ? 5.504 11.789 -10.156 1 93.25 77 ALA A O 1
ATOM 591 N N . MET A 1 78 ? 7.59 11.789 -10.969 1 93.5 78 MET A N 1
ATOM 592 C CA . MET A 1 78 ? 7.82 10.414 -10.539 1 93.5 78 MET A CA 1
ATOM 593 C C . MET A 1 78 ? 7.785 10.305 -9.016 1 93.5 78 MET A C 1
ATOM 595 O O . MET A 1 78 ? 7.223 9.352 -8.469 1 93.5 78 MET A O 1
ATOM 599 N N . ASP A 1 79 ? 8.375 11.195 -8.367 1 93.75 79 ASP A N 1
ATOM 600 C CA . ASP A 1 79 ? 8.375 11.195 -6.91 1 93.75 79 ASP A CA 1
ATOM 601 C C . ASP A 1 79 ? 6.965 11.398 -6.359 1 93.75 79 ASP A C 1
ATOM 603 O O . ASP A 1 79 ? 6.535 10.688 -5.453 1 93.75 79 ASP A O 1
ATOM 607 N N . ARG A 1 80 ? 6.23 12.328 -6.945 1 94.25 80 ARG A N 1
ATOM 608 C CA . ARG A 1 80 ? 4.871 12.617 -6.508 1 94.25 80 ARG A CA 1
ATOM 609 C C . ARG A 1 80 ? 3.994 11.367 -6.586 1 94.25 80 ARG A C 1
ATOM 611 O O . ARG A 1 80 ? 3.129 11.156 -5.734 1 94.25 80 ARG A O 1
ATOM 618 N N . THR A 1 81 ? 4.254 10.664 -7.621 1 93.88 81 THR A N 1
ATOM 619 C CA . THR A 1 81 ? 3.383 9.523 -7.891 1 93.88 81 THR A CA 1
ATOM 620 C C . THR A 1 81 ? 3.932 8.258 -7.238 1 93.88 81 THR A C 1
ATOM 622 O O . THR A 1 81 ? 3.393 7.172 -7.438 1 93.88 81 THR A O 1
ATOM 625 N N . ASN A 1 82 ? 4.996 8.344 -6.496 1 93.25 82 ASN A N 1
ATOM 626 C CA . ASN A 1 82 ? 5.613 7.234 -5.777 1 93.25 82 ASN A CA 1
ATOM 627 C C . ASN A 1 82 ? 5.984 6.09 -6.719 1 93.25 82 ASN A C 1
ATOM 629 O O . ASN A 1 82 ? 5.832 4.918 -6.367 1 93.25 82 ASN A O 1
ATOM 633 N N . LEU A 1 83 ? 6.367 6.449 -7.875 1 92.94 83 LEU A N 1
ATOM 634 C CA . LEU A 1 83 ? 6.77 5.465 -8.875 1 92.94 83 LEU A CA 1
ATOM 635 C C . LEU A 1 83 ? 8.18 4.953 -8.594 1 92.94 83 LEU A C 1
ATOM 637 O O . LEU A 1 83 ? 9.125 5.742 -8.492 1 92.94 83 LEU A O 1
ATOM 641 N N . SER A 1 84 ? 8.336 3.604 -8.5 1 91.06 84 SER A N 1
ATOM 642 C CA . SER A 1 84 ? 9.672 3.039 -8.336 1 91.06 84 SER A CA 1
ATOM 643 C C . SER A 1 84 ? 10.539 3.299 -9.562 1 91.06 84 SER A C 1
ATOM 645 O O . SER A 1 84 ? 10.023 3.607 -10.641 1 91.06 84 SER A O 1
ATOM 647 N N . ASP A 1 85 ? 11.82 3.18 -9.367 1 89.44 85 ASP A N 1
ATOM 648 C CA . ASP A 1 85 ? 12.734 3.412 -10.477 1 89.44 85 ASP A CA 1
ATOM 649 C C . ASP A 1 85 ? 12.484 2.428 -11.617 1 89.44 85 ASP A C 1
ATOM 651 O O . ASP A 1 85 ? 12.5 2.807 -12.789 1 89.44 85 ASP A O 1
ATOM 655 N N . ARG A 1 86 ? 12.25 1.223 -11.266 1 88.31 86 ARG A N 1
ATOM 656 C CA . ARG A 1 86 ? 11.938 0.211 -12.266 1 88.31 86 ARG A CA 1
ATOM 657 C C . ARG A 1 86 ? 10.656 0.557 -13.016 1 88.31 86 ARG A C 1
ATOM 659 O O . ARG A 1 86 ? 10.617 0.505 -14.25 1 88.31 86 ARG A O 1
ATOM 666 N N . ASN A 1 87 ? 9.656 0.876 -12.289 1 91.56 87 ASN A N 1
ATOM 667 C CA . ASN A 1 87 ? 8.375 1.218 -12.891 1 91.56 87 ASN A CA 1
ATOM 668 C C . ASN A 1 87 ? 8.469 2.492 -13.727 1 91.56 87 ASN A C 1
ATOM 670 O O . ASN A 1 87 ? 7.785 2.627 -14.742 1 91.56 87 ASN A O 1
ATOM 674 N N . ALA A 1 88 ? 9.344 3.344 -13.25 1 90.62 88 ALA A N 1
ATOM 675 C CA . ALA A 1 88 ? 9.562 4.574 -14.008 1 90.62 88 ALA A CA 1
ATOM 676 C C . ALA A 1 88 ? 10.109 4.27 -15.398 1 90.62 88 ALA A C 1
ATOM 678 O O . ALA A 1 88 ? 9.727 4.918 -16.375 1 90.62 88 ALA A O 1
ATOM 679 N N . VAL A 1 89 ? 10.938 3.297 -15.477 1 89.19 89 VAL A N 1
ATOM 680 C CA . VAL A 1 89 ? 11.508 2.898 -16.766 1 89.19 89 VAL A CA 1
ATOM 681 C C . VAL A 1 89 ? 10.406 2.4 -17.688 1 89.19 89 VAL A C 1
ATOM 683 O O . VAL A 1 89 ? 10.344 2.797 -18.859 1 89.19 89 VAL A O 1
ATOM 686 N N . PHE A 1 90 ? 9.523 1.605 -17.188 1 91.12 90 PHE A N 1
ATOM 687 C CA . PHE A 1 90 ? 8.453 1.035 -18 1 91.12 90 PHE A CA 1
ATOM 688 C C . PHE A 1 90 ? 7.52 2.127 -18.516 1 91.12 90 PHE A C 1
ATOM 690 O O . PHE A 1 90 ? 7.164 2.146 -19.688 1 91.12 90 PHE A O 1
ATOM 697 N N . VAL A 1 91 ? 7.156 3.062 -17.641 1 91.25 91 VAL A N 1
ATOM 698 C CA . VAL A 1 91 ? 6.176 4.078 -18 1 91.25 91 VAL A CA 1
ATOM 699 C C . VAL A 1 91 ? 6.816 5.105 -18.938 1 91.25 91 VAL A C 1
ATOM 701 O O . VAL A 1 91 ? 6.258 5.438 -19.984 1 91.25 91 VAL A O 1
ATOM 704 N N . ALA A 1 92 ? 7.965 5.547 -18.547 1 90.19 92 ALA A N 1
ATOM 705 C CA . ALA A 1 92 ? 8.648 6.535 -19.375 1 90.19 92 ALA A CA 1
ATOM 706 C C . ALA A 1 92 ? 8.977 5.969 -20.75 1 90.19 92 ALA A C 1
ATOM 708 O O . ALA A 1 92 ? 8.812 6.652 -21.766 1 90.19 92 ALA A O 1
ATOM 709 N N . GLY A 1 93 ? 9.477 4.719 -20.734 1 88.56 93 GLY A N 1
ATOM 710 C CA . GLY A 1 93 ? 9.766 4.074 -22 1 88.56 93 GLY A CA 1
ATOM 711 C C . GLY A 1 93 ? 8.539 3.924 -22.891 1 88.56 93 GLY A C 1
ATOM 712 O O . GLY A 1 93 ? 8.602 4.172 -24.094 1 88.56 93 GLY A O 1
ATOM 713 N N . ALA A 1 94 ? 7.426 3.549 -22.312 1 91.38 94 ALA A N 1
ATOM 714 C CA . ALA A 1 94 ? 6.184 3.369 -23.062 1 91.38 94 ALA A CA 1
ATOM 715 C C . ALA A 1 94 ? 5.691 4.695 -23.641 1 91.38 94 ALA A C 1
ATOM 717 O O . ALA A 1 94 ? 5.262 4.758 -24.797 1 91.38 94 ALA A O 1
ATOM 718 N N . VAL A 1 95 ? 5.758 5.738 -22.812 1 90.88 95 VAL A N 1
ATOM 719 C CA . VAL A 1 95 ? 5.316 7.055 -23.266 1 90.88 95 VAL A CA 1
ATOM 720 C C . VAL A 1 95 ? 6.223 7.555 -24.375 1 90.88 95 VAL A C 1
ATOM 722 O O . VAL A 1 95 ? 5.746 8.07 -25.391 1 90.88 95 VAL A O 1
ATOM 725 N N . ALA A 1 96 ? 7.492 7.387 -24.203 1 90.25 96 ALA A N 1
ATOM 726 C CA . ALA A 1 96 ? 8.445 7.793 -25.234 1 90.25 96 ALA A CA 1
ATOM 727 C C . ALA A 1 96 ? 8.172 7.066 -26.547 1 90.25 96 ALA A C 1
ATOM 729 O O . ALA A 1 96 ? 8.156 7.688 -27.609 1 90.25 96 ALA A O 1
ATOM 730 N N . GLN A 1 97 ? 7.965 5.793 -26.406 1 89.31 97 GLN A N 1
ATOM 731 C CA . GLN A 1 97 ? 7.672 5 -27.594 1 89.31 97 GLN A CA 1
ATOM 732 C C . GLN A 1 97 ? 6.391 5.473 -28.266 1 89.31 97 GLN A C 1
ATOM 734 O O . GLN A 1 97 ? 6.336 5.602 -29.5 1 89.31 97 GLN A O 1
ATOM 739 N N . ALA A 1 98 ? 5.422 5.75 -27.5 1 88.75 98 ALA A N 1
ATOM 740 C CA . ALA A 1 98 ? 4.133 6.188 -28.031 1 88.75 98 ALA A CA 1
ATOM 741 C C . ALA A 1 98 ? 4.25 7.551 -28.703 1 88.75 98 ALA A C 1
ATOM 743 O O . ALA A 1 98 ? 3.502 7.859 -29.625 1 88.75 98 ALA A O 1
ATOM 744 N N . LEU A 1 99 ? 5.137 8.336 -28.234 1 89 99 LEU A N 1
ATOM 745 C CA . LEU A 1 99 ? 5.344 9.672 -28.781 1 89 99 LEU A CA 1
ATOM 746 C C . LEU A 1 99 ? 6.281 9.633 -29.984 1 89 99 LEU A C 1
ATOM 748 O O . LEU A 1 99 ? 6.605 10.672 -30.562 1 89 99 LEU A O 1
ATOM 752 N N . GLY A 1 100 ? 6.766 8.484 -30.312 1 85.81 100 GLY A N 1
ATOM 753 C CA . GLY A 1 100 ? 7.516 8.305 -31.547 1 85.81 100 GLY A CA 1
ATOM 754 C C . GLY A 1 100 ? 9.016 8.344 -31.328 1 85.81 100 GLY A C 1
ATOM 755 O O . GLY A 1 100 ? 9.781 8.43 -32.312 1 85.81 100 GLY A O 1
ATOM 756 N N . HIS A 1 101 ? 9.422 8.234 -30.125 1 87.81 101 HIS A N 1
ATOM 757 C CA . HIS A 1 101 ? 10.852 8.234 -29.859 1 87.81 101 HIS A CA 1
ATOM 758 C C . HIS A 1 101 ? 11.422 6.82 -29.875 1 87.81 101 HIS A C 1
ATOM 760 O O . HIS A 1 101 ? 10.742 5.871 -29.469 1 87.81 101 HIS A O 1
ATOM 766 N N . ASP A 1 102 ? 12.586 6.734 -30.391 1 85.94 102 ASP A N 1
ATOM 767 C CA . ASP A 1 102 ? 13.266 5.441 -30.422 1 85.94 102 ASP A CA 1
ATOM 768 C C . ASP A 1 102 ? 13.906 5.121 -29.078 1 85.94 102 ASP A C 1
ATOM 770 O O . ASP A 1 102 ? 14.758 5.875 -28.594 1 85.94 102 ASP A O 1
ATOM 774 N N . ILE A 1 103 ? 13.547 4.02 -28.594 1 85.31 103 ILE A N 1
ATOM 775 C CA . ILE A 1 103 ? 14.031 3.602 -27.281 1 85.31 103 ILE A CA 1
ATOM 776 C C . ILE A 1 103 ? 15.539 3.414 -27.312 1 85.31 103 ILE A C 1
ATOM 778 O O . ILE A 1 103 ? 16.234 3.652 -26.328 1 85.31 103 ILE A O 1
ATOM 782 N N . ALA A 1 104 ? 16.031 3.09 -28.406 1 82.31 104 ALA A N 1
ATOM 783 C CA . ALA A 1 104 ? 17.469 2.871 -28.562 1 82.31 104 ALA A CA 1
ATOM 784 C C . ALA A 1 104 ? 18.25 4.148 -28.281 1 82.31 104 ALA A C 1
ATOM 786 O O . ALA A 1 104 ? 19.406 4.094 -27.844 1 82.31 104 ALA A O 1
ATOM 787 N N . ASP A 1 105 ? 17.594 5.246 -28.469 1 80.56 105 ASP A N 1
ATOM 788 C CA . ASP A 1 105 ? 18.266 6.539 -28.328 1 80.56 105 ASP A CA 1
ATOM 789 C C . ASP A 1 105 ? 18.062 7.102 -26.922 1 80.56 105 ASP A C 1
ATOM 791 O O . ASP A 1 105 ? 18.5 8.219 -26.625 1 80.56 105 ASP A O 1
ATOM 795 N N . MET A 1 106 ? 17.469 6.32 -26.203 1 79.38 106 MET A N 1
ATOM 796 C CA . MET A 1 106 ? 17.172 6.836 -24.875 1 79.38 106 MET A CA 1
ATOM 797 C C . MET A 1 106 ? 18.062 6.195 -23.828 1 79.38 106 MET A C 1
ATOM 799 O O . MET A 1 106 ? 18.5 5.055 -23.984 1 79.38 106 MET A O 1
ATOM 803 N N . SER A 1 107 ? 18.484 6.988 -22.922 1 74.75 107 SER A N 1
ATOM 804 C CA . SER A 1 107 ? 19.266 6.473 -21.797 1 74.75 107 SER A CA 1
ATOM 805 C C . SER A 1 107 ? 18.359 6.07 -20.641 1 74.75 107 SER A C 1
ATOM 807 O O . SER A 1 107 ? 17.938 6.922 -19.859 1 74.75 107 SER A O 1
ATOM 809 N N . PHE A 1 108 ? 17.969 4.711 -20.703 1 74.69 108 PHE A N 1
ATOM 810 C CA . PHE A 1 108 ? 17.062 4.199 -19.672 1 74.69 108 PHE A CA 1
ATOM 811 C C . PHE A 1 108 ? 17.766 3.166 -18.797 1 74.69 108 PHE A C 1
ATOM 813 O O . PHE A 1 108 ? 18.281 2.172 -19.312 1 74.69 108 PHE A O 1
ATOM 820 N N . SER A 1 109 ? 18.344 3.502 -17.75 1 78.94 109 SER A N 1
ATOM 821 C CA . SER A 1 109 ? 18.719 2.457 -16.797 1 78.94 109 SER A CA 1
ATOM 822 C C . SER A 1 109 ? 18.234 2.793 -15.391 1 78.94 109 SER A C 1
ATOM 824 O O . SER A 1 109 ? 18.062 3.965 -15.047 1 78.94 109 SER A O 1
ATOM 826 N N . ARG A 1 110 ? 17.906 1.772 -14.773 1 83.5 110 ARG A N 1
ATOM 827 C CA . ARG A 1 110 ? 17.453 1.947 -13.398 1 83.5 110 ARG A CA 1
ATOM 828 C C . ARG A 1 110 ? 18.469 2.748 -12.586 1 83.5 110 ARG A C 1
ATOM 830 O O . ARG A 1 110 ? 18.094 3.641 -11.828 1 83.5 110 ARG A O 1
ATOM 837 N N . SER A 1 111 ? 19.734 2.496 -12.805 1 84 111 SER A N 1
ATOM 838 C CA . SER A 1 111 ? 20.797 3.156 -12.047 1 84 111 SER A CA 1
ATOM 839 C C . SER A 1 111 ? 20.891 4.637 -12.398 1 84 111 SER A C 1
ATOM 841 O O . SER A 1 111 ? 21.094 5.477 -11.516 1 84 111 SER A O 1
ATOM 843 N N . THR A 1 112 ? 20.719 4.906 -13.648 1 83.81 112 THR A N 1
ATOM 844 C CA . THR A 1 112 ? 20.766 6.293 -14.094 1 83.81 112 THR A CA 1
ATOM 845 C C . THR A 1 112 ? 19.578 7.07 -13.523 1 83.81 112 THR A C 1
ATOM 847 O O . THR A 1 112 ? 19.734 8.203 -13.062 1 83.81 112 THR A O 1
ATOM 850 N N . ILE A 1 113 ? 18.469 6.453 -13.539 1 86.19 113 ILE A N 1
ATOM 851 C CA . ILE A 1 113 ? 17.266 7.09 -13 1 86.19 113 ILE A CA 1
ATOM 852 C C . ILE A 1 113 ? 17.453 7.359 -11.508 1 86.19 113 ILE A C 1
ATOM 854 O O . ILE A 1 113 ? 17.141 8.453 -11.023 1 86.19 113 ILE A O 1
ATOM 858 N N . GLN A 1 114 ? 17.953 6.422 -10.859 1 88.94 114 GLN A N 1
ATOM 859 C CA . GLN A 1 114 ? 18.156 6.547 -9.414 1 88.94 114 GLN A CA 1
ATOM 860 C C . GLN A 1 114 ? 19.094 7.715 -9.094 1 88.94 114 GLN A C 1
ATOM 862 O O . GLN A 1 114 ? 18.812 8.508 -8.188 1 88.94 114 GLN A O 1
ATOM 867 N N . ARG A 1 115 ? 20.125 7.852 -9.844 1 89.25 115 ARG A N 1
ATOM 868 C CA . ARG A 1 115 ? 21.109 8.898 -9.609 1 89.25 115 ARG A CA 1
ATOM 869 C C . ARG A 1 115 ? 20.531 10.281 -9.898 1 89.25 115 ARG A C 1
ATOM 871 O O . ARG A 1 115 ? 20.688 11.203 -9.086 1 89.25 115 ARG A O 1
ATOM 878 N N . TYR A 1 116 ? 19.906 10.367 -10.984 1 89.38 116 TYR A N 1
ATOM 879 C CA . TYR A 1 116 ? 19.359 11.664 -11.367 1 89.38 116 TYR A CA 1
ATOM 880 C C . TYR A 1 116 ? 18.203 12.047 -10.453 1 89.38 116 TYR A C 1
ATOM 882 O O . TYR A 1 116 ? 18.031 13.227 -10.125 1 89.38 116 TYR A O 1
ATOM 890 N N . ARG A 1 117 ? 17.453 11.102 -10.094 1 91.31 117 ARG A N 1
ATOM 891 C CA . ARG A 1 117 ? 16.344 11.352 -9.18 1 91.31 117 ARG A CA 1
ATOM 892 C C . ARG A 1 117 ? 16.844 11.844 -7.828 1 91.31 117 ARG A C 1
ATOM 894 O O . ARG A 1 117 ? 16.312 12.812 -7.281 1 91.31 117 ARG A O 1
ATOM 901 N N . ALA A 1 118 ? 17.859 11.203 -7.359 1 93.75 118 ALA A N 1
ATOM 902 C CA . ALA A 1 118 ? 18.406 11.594 -6.066 1 93.75 118 ALA A CA 1
ATOM 903 C C . ALA A 1 118 ? 19.016 13 -6.133 1 93.75 118 ALA A C 1
ATOM 905 O O . ALA A 1 118 ? 18.75 13.836 -5.266 1 93.75 118 ALA A O 1
ATOM 906 N N . SER A 1 119 ? 19.75 13.234 -7.199 1 94.06 119 SER A N 1
ATOM 907 C CA . SER A 1 119 ? 20.391 14.539 -7.348 1 94.06 119 SER A CA 1
ATOM 908 C C . SER A 1 119 ? 19.359 15.633 -7.605 1 94.06 119 SER A C 1
ATOM 910 O O . SER A 1 119 ? 19.453 16.734 -7.059 1 94.06 119 SER A O 1
ATOM 912 N N . GLY A 1 120 ? 18.438 15.328 -8.453 1 92.75 120 GLY A N 1
ATOM 913 C CA . GLY A 1 120 ? 17.375 16.297 -8.742 1 92.75 120 GLY A CA 1
ATOM 914 C C . GLY A 1 120 ? 16.531 16.625 -7.535 1 92.75 120 GLY A C 1
ATOM 915 O O . GLY A 1 120 ? 16.188 17.797 -7.324 1 92.75 120 GLY A O 1
ATOM 916 N N . ARG A 1 121 ? 16.281 15.703 -6.789 1 92.31 121 ARG A N 1
ATOM 917 C CA . ARG A 1 121 ? 15.508 15.891 -5.57 1 92.31 121 ARG A CA 1
ATOM 918 C C . ARG A 1 121 ? 16.219 16.812 -4.586 1 92.31 121 ARG A C 1
ATOM 920 O O . ARG A 1 121 ? 15.617 17.719 -4.02 1 92.31 121 ARG A O 1
ATOM 927 N N . LYS A 1 122 ? 17.438 16.469 -4.375 1 94.69 122 LYS A N 1
ATOM 928 C CA . LYS A 1 122 ? 18.25 17.281 -3.477 1 94.69 122 LYS A CA 1
ATOM 929 C C . LYS A 1 122 ? 18.281 18.734 -3.943 1 94.69 122 LYS A C 1
ATOM 931 O O . LYS A 1 122 ? 18.078 19.656 -3.15 1 94.69 122 LYS A O 1
ATOM 936 N N . GLN A 1 123 ? 18.484 18.891 -5.188 1 94.19 123 GLN A N 1
ATOM 937 C CA . GLN A 1 123 ? 18.578 20.234 -5.746 1 94.19 123 GLN A CA 1
ATOM 938 C C . GLN A 1 123 ? 17.266 20.984 -5.602 1 94.19 123 GLN A C 1
ATOM 940 O O . GLN A 1 123 ? 17.25 22.156 -5.227 1 94.19 123 GLN A O 1
ATOM 945 N N . ALA A 1 124 ? 16.219 20.297 -5.93 1 92.88 124 ALA A N 1
ATOM 946 C CA . ALA A 1 124 ? 14.891 20.906 -5.832 1 92.88 124 ALA A CA 1
ATOM 947 C C . ALA A 1 124 ? 14.57 21.297 -4.391 1 92.88 124 ALA A C 1
ATOM 949 O O . ALA A 1 124 ? 14.062 22.391 -4.137 1 92.88 124 ALA A O 1
ATOM 950 N N . ALA A 1 125 ? 14.852 20.469 -3.463 1 93.5 125 ALA A N 1
ATOM 951 C CA . ALA A 1 125 ? 14.578 20.719 -2.049 1 93.5 125 ALA A CA 1
ATOM 952 C C . ALA A 1 125 ? 15.414 21.891 -1.523 1 93.5 125 ALA A C 1
ATOM 954 O O . ALA A 1 125 ? 14.914 22.75 -0.799 1 93.5 125 ALA A O 1
ATOM 955 N N . GLU A 1 126 ? 16.672 21.922 -1.938 1 94.06 126 GLU A N 1
ATOM 956 C CA . GLU A 1 126 ? 17.562 22.984 -1.498 1 94.06 126 GLU A CA 1
ATOM 957 C C . GLU A 1 126 ? 17.141 24.328 -2.086 1 94.06 126 GLU A C 1
ATOM 959 O O . GLU A 1 126 ? 17.188 25.359 -1.401 1 94.06 126 GLU A O 1
ATOM 964 N N . THR A 1 127 ? 16.766 24.266 -3.303 1 92.81 127 THR A N 1
ATOM 965 C CA . THR A 1 127 ? 16.281 25.484 -3.943 1 92.81 127 THR A CA 1
ATOM 966 C C . THR A 1 127 ? 15.016 26 -3.258 1 92.81 127 THR A C 1
ATOM 968 O O . THR A 1 127 ? 14.859 27.203 -3.041 1 92.81 127 THR A O 1
ATOM 971 N N . ASP A 1 128 ? 14.164 25.125 -2.973 1 91.69 128 ASP A N 1
ATOM 972 C CA . ASP A 1 128 ? 12.922 25.469 -2.289 1 91.69 128 ASP A CA 1
ATOM 973 C C . ASP A 1 128 ? 13.203 26.078 -0.917 1 91.69 128 ASP A C 1
ATOM 975 O O . ASP A 1 128 ? 12.586 27.078 -0.542 1 91.69 128 ASP A O 1
ATOM 979 N N . ARG A 1 129 ? 14.094 25.5 -0.185 1 93.44 129 ARG A N 1
ATOM 980 C CA . ARG A 1 129 ? 14.453 26 1.14 1 93.44 129 ARG A CA 1
ATOM 981 C C . ARG A 1 129 ? 15.047 27.406 1.06 1 93.44 129 ARG A C 1
ATOM 983 O O . ARG A 1 129 ? 14.688 28.281 1.842 1 93.44 129 ARG A O 1
ATOM 990 N N . LYS A 1 130 ? 15.852 27.625 0.103 1 93.25 130 LYS A N 1
ATOM 991 C CA . LYS A 1 130 ? 16.547 28.906 -0.038 1 93.25 130 LYS A CA 1
ATOM 992 C C . LYS A 1 130 ? 15.586 29.984 -0.516 1 93.25 130 LYS A C 1
ATOM 994 O O . LYS A 1 130 ? 15.734 31.156 -0.155 1 93.25 130 LYS A O 1
ATOM 999 N N . SER A 1 131 ? 14.617 29.516 -1.234 1 92.12 131 SER A N 1
ATOM 1000 C CA . SER A 1 131 ? 13.703 30.5 -1.816 1 92.12 131 SER A CA 1
ATOM 1001 C C . SER A 1 131 ? 12.562 30.828 -0.854 1 92.12 131 SER A C 1
ATOM 1003 O O . SER A 1 131 ? 11.859 31.828 -1.041 1 92.12 131 SER A O 1
ATOM 1005 N N . PHE A 1 132 ? 12.469 30.141 0.214 1 93.5 132 PHE A N 1
ATOM 1006 C CA . PHE A 1 132 ? 11.375 30.359 1.156 1 93.5 132 PHE A CA 1
ATOM 1007 C C . PHE A 1 132 ? 11.703 31.5 2.111 1 93.5 132 PHE A C 1
ATOM 1009 O O . PHE A 1 132 ? 12.531 31.328 3.018 1 93.5 132 PHE A O 1
ATOM 1016 N N . SER A 1 133 ? 11.078 32.594 1.894 1 92.5 133 SER A N 1
ATOM 1017 C CA . SER A 1 133 ? 11.281 33.781 2.709 1 92.5 133 SER A CA 1
ATOM 1018 C C . SER A 1 133 ? 9.969 34.531 2.943 1 92.5 133 SER A C 1
ATOM 1020 O O . SER A 1 133 ? 9.703 35.531 2.303 1 92.5 133 SER A O 1
ATOM 1022 N N . PRO A 1 134 ? 9.242 34 3.908 1 91.69 134 PRO A N 1
ATOM 1023 C CA . PRO A 1 134 ? 7.965 34.656 4.195 1 91.69 134 PRO A CA 1
ATOM 1024 C C . PRO A 1 134 ? 8.133 36 4.902 1 91.69 134 PRO A C 1
ATOM 1026 O O . PRO A 1 134 ? 9.141 36.219 5.582 1 91.69 134 PRO A O 1
ATOM 1029 N N . ASP A 1 135 ? 7.164 36.844 4.695 1 90.06 135 ASP A N 1
ATOM 1030 C CA . ASP A 1 135 ? 7.176 38.156 5.328 1 90.06 135 ASP A CA 1
ATOM 1031 C C . ASP A 1 135 ? 6.016 38.312 6.309 1 90.06 135 ASP A C 1
ATOM 1033 O O . ASP A 1 135 ? 5.574 39.438 6.59 1 90.06 135 ASP A O 1
ATOM 1037 N N . GLU A 1 136 ? 5.496 37.281 6.738 1 93.31 136 GLU A N 1
ATOM 1038 C CA . GLU A 1 136 ? 4.371 37.25 7.668 1 93.31 136 GLU A CA 1
ATOM 1039 C C . GLU A 1 136 ? 4.66 36.312 8.852 1 93.31 136 GLU A C 1
ATOM 1041 O O . GLU A 1 136 ? 5.52 35.438 8.766 1 93.31 136 GLU A O 1
ATOM 1046 N N . PRO A 1 137 ? 3.951 36.625 9.953 1 96.19 137 PRO A N 1
ATOM 1047 C CA . PRO A 1 137 ? 4.117 35.719 11.086 1 96.19 137 PRO A CA 1
ATOM 1048 C C . PRO A 1 137 ? 3.719 34.281 10.75 1 96.19 137 PRO A C 1
ATOM 1050 O O . PRO A 1 137 ? 2.82 34.031 9.938 1 96.19 137 PRO A O 1
ATOM 1053 N N . LEU A 1 138 ? 4.402 33.344 11.438 1 97.44 138 LEU A N 1
ATOM 1054 C CA . LEU A 1 138 ? 4.188 31.922 11.148 1 97.44 138 LEU A CA 1
ATOM 1055 C C . LEU A 1 138 ? 3.588 31.203 12.352 1 97.44 138 LEU A C 1
ATOM 1057 O O . LEU A 1 138 ? 3.875 31.562 13.5 1 97.44 138 LEU A O 1
ATOM 1061 N N . LEU A 1 139 ? 2.738 30.281 12.047 1 97.81 139 LEU A N 1
ATOM 1062 C CA . LEU A 1 139 ? 2.283 29.297 13.031 1 97.81 139 LEU A CA 1
ATOM 1063 C C . LEU A 1 139 ? 3.025 27.984 12.867 1 97.81 139 LEU A C 1
ATOM 1065 O O . LEU A 1 139 ? 3.096 27.438 11.766 1 97.81 139 LEU A O 1
ATOM 1069 N N . LEU A 1 140 ? 3.555 27.484 13.906 1 98.38 140 LEU A N 1
ATOM 1070 C CA . LEU A 1 140 ? 4.309 26.234 13.906 1 98.38 140 LEU A CA 1
ATOM 1071 C C . LEU A 1 140 ? 3.424 25.062 14.328 1 98.38 140 LEU A C 1
ATOM 1073 O O . LEU A 1 140 ? 2.82 25.094 15.406 1 98.38 140 LEU A O 1
ATOM 1077 N N . HIS A 1 141 ? 3.287 24.109 13.438 1 97.94 141 HIS A N 1
ATOM 1078 C CA . HIS A 1 141 ? 2.535 22.875 13.68 1 97.94 141 HIS A CA 1
ATOM 1079 C C . HIS A 1 141 ? 3.467 21.688 13.805 1 97.94 141 HIS A C 1
ATOM 1081 O O . HIS A 1 141 ? 4.453 21.578 13.07 1 97.94 141 HIS A O 1
ATOM 1087 N N . TRP A 1 142 ? 3.119 20.75 14.734 1 97.31 142 TRP A N 1
ATOM 1088 C CA . TRP A 1 142 ? 3.846 19.484 14.711 1 97.31 142 TRP A CA 1
ATOM 1089 C C . TRP A 1 142 ? 2.965 18.344 15.203 1 97.31 142 TRP A C 1
ATOM 1091 O O . TRP A 1 142 ? 1.956 18.562 15.875 1 97.31 142 TRP A O 1
ATOM 1101 N N . ASP A 1 143 ? 3.27 17.172 14.727 1 93.19 143 ASP A N 1
ATOM 1102 C CA . ASP A 1 143 ? 2.613 15.93 15.117 1 93.19 143 ASP A CA 1
ATOM 1103 C C . ASP A 1 143 ? 3.566 14.75 14.984 1 93.19 143 ASP A C 1
ATOM 1105 O O . ASP A 1 143 ? 4.344 14.664 14.031 1 93.19 143 ASP A O 1
ATOM 1109 N N . GLY A 1 144 ? 3.463 13.875 16.031 1 90.12 144 GLY A N 1
ATOM 1110 C CA . GLY A 1 144 ? 4.348 12.719 16.031 1 90.12 144 GLY A CA 1
ATOM 1111 C C . GLY A 1 144 ? 3.627 11.414 15.773 1 90.12 144 GLY A C 1
ATOM 1112 O O . GLY A 1 144 ? 2.443 11.273 16.094 1 90.12 144 GLY A O 1
ATOM 1113 N N . LYS A 1 145 ? 4.367 10.492 15.148 1 88.38 145 LYS A N 1
ATOM 1114 C CA . LYS A 1 145 ? 3.83 9.156 14.898 1 88.38 145 LYS A CA 1
ATOM 1115 C C . LYS A 1 145 ? 4.945 8.117 14.844 1 88.38 145 LYS A C 1
ATOM 1117 O O . LYS A 1 145 ? 6.043 8.406 14.359 1 88.38 145 LYS A O 1
ATOM 1122 N N . LEU A 1 146 ? 4.625 7.023 15.367 1 88.75 146 LEU A N 1
ATOM 1123 C CA . LEU A 1 146 ? 5.539 5.895 15.227 1 88.75 146 LEU A CA 1
ATOM 1124 C C . LEU A 1 146 ? 5.387 5.23 13.859 1 88.75 146 LEU A C 1
ATOM 1126 O O . LEU A 1 146 ? 4.277 4.859 13.469 1 88.75 146 LEU A O 1
ATOM 1130 N N . LEU A 1 147 ? 6.484 5.109 13.164 1 87.88 147 LEU A N 1
ATOM 1131 C CA . LEU A 1 147 ? 6.465 4.496 11.844 1 87.88 147 LEU A CA 1
ATOM 1132 C C . LEU A 1 147 ? 7.508 3.385 11.742 1 87.88 147 LEU A C 1
ATOM 1134 O O . LEU A 1 147 ? 8.516 3.414 12.453 1 87.88 147 LEU A O 1
ATOM 1138 N N . PRO A 1 148 ? 7.18 2.43 10.812 1 83.94 148 PRO A N 1
ATOM 1139 C CA . PRO A 1 148 ? 8.195 1.402 10.594 1 83.94 148 PRO A CA 1
ATOM 1140 C C . PRO A 1 148 ? 9.523 1.98 10.094 1 83.94 148 PRO A C 1
ATOM 1142 O O . PRO A 1 148 ? 9.531 2.955 9.344 1 83.94 148 PRO A O 1
ATOM 1145 N N . ASP A 1 149 ? 10.539 1.425 10.609 1 82 149 ASP A N 1
ATOM 1146 C CA . ASP A 1 149 ? 11.883 1.839 10.227 1 82 149 ASP A CA 1
ATOM 1147 C C . ASP A 1 149 ? 12.711 0.646 9.758 1 82 149 ASP A C 1
ATOM 1149 O O . ASP A 1 149 ? 12.172 -0.431 9.5 1 82 149 ASP A O 1
ATOM 1153 N N . VAL A 1 150 ? 13.984 0.953 9.445 1 71.75 150 VAL A N 1
ATOM 1154 C CA . VAL A 1 150 ? 14.875 -0.062 8.898 1 71.75 150 VAL A CA 1
ATOM 1155 C C . VAL A 1 150 ? 14.969 -1.243 9.867 1 71.75 150 VAL A C 1
ATOM 1157 O O . VAL A 1 150 ? 14.977 -1.058 11.086 1 71.75 150 VAL A O 1
ATOM 1160 N N . GLN A 1 151 ? 15 -2.445 9.297 1 65.5 151 GLN A N 1
ATOM 1161 C CA . GLN A 1 151 ? 15.25 -3.691 10.008 1 65.5 151 GLN A CA 1
ATOM 1162 C C . GLN A 1 151 ? 14.109 -4.012 10.977 1 65.5 151 GLN A C 1
ATOM 1164 O O . GLN A 1 151 ? 14.352 -4.395 12.125 1 65.5 151 GLN A O 1
ATOM 1169 N N . ASN A 1 152 ? 12.875 -3.646 10.586 1 65.62 152 ASN A N 1
ATOM 1170 C CA . ASN A 1 152 ? 11.672 -4.02 11.32 1 65.62 152 ASN A CA 1
ATOM 1171 C C . ASN A 1 152 ? 11.586 -3.291 12.656 1 65.62 152 ASN A C 1
ATOM 1173 O O . ASN A 1 152 ? 11.102 -3.854 13.641 1 65.62 152 ASN A O 1
ATOM 1177 N N . THR A 1 153 ? 12.312 -2.311 12.703 1 79.06 153 THR A N 1
ATOM 1178 C CA . THR A 1 153 ? 12.18 -1.46 13.883 1 79.06 153 THR A CA 1
ATOM 1179 C C . THR A 1 153 ? 11.188 -0.326 13.617 1 79.06 153 THR A C 1
ATOM 1181 O O . THR A 1 153 ? 10.672 -0.192 12.508 1 79.06 153 THR A O 1
ATOM 1184 N N . THR A 1 154 ? 10.82 0.192 14.711 1 84.12 154 THR A N 1
ATOM 1185 C CA . THR A 1 154 ? 9.945 1.354 14.609 1 84.12 154 THR A CA 1
ATOM 1186 C C . THR A 1 154 ? 10.672 2.621 15.055 1 84.12 154 THR A C 1
ATOM 1188 O O . THR A 1 154 ? 11.555 2.566 15.906 1 84.12 154 THR A O 1
ATOM 1191 N N . ALA A 1 155 ? 10.445 3.611 14.406 1 87 155 ALA A N 1
ATOM 1192 C CA . ALA A 1 155 ? 11.031 4.902 14.766 1 87 155 ALA A CA 1
ATOM 1193 C C . ALA A 1 155 ? 9.953 5.973 14.898 1 87 155 ALA A C 1
ATOM 1195 O O . ALA A 1 155 ? 8.992 5.996 14.117 1 87 155 ALA A O 1
ATOM 1196 N N . SER A 1 156 ? 10.188 6.801 15.883 1 90.88 156 SER A N 1
ATOM 1197 C CA . SER A 1 156 ? 9.281 7.934 16.062 1 90.88 156 SER A CA 1
ATOM 1198 C C . SER A 1 156 ? 9.633 9.07 15.102 1 90.88 156 SER A C 1
ATOM 1200 O O . SER A 1 156 ? 10.797 9.445 14.969 1 90.88 156 SER A O 1
ATOM 1202 N N . ARG A 1 157 ? 8.57 9.516 14.422 1 93.69 157 ARG A N 1
ATOM 1203 C CA . ARG A 1 157 ? 8.727 10.617 13.484 1 93.69 157 ARG A CA 1
ATOM 1204 C C . ARG A 1 157 ? 7.867 11.812 13.891 1 93.69 157 ARG A C 1
ATOM 1206 O O . ARG A 1 157 ? 6.809 11.641 14.5 1 93.69 157 ARG A O 1
ATOM 1213 N N . ILE A 1 158 ? 8.336 13.008 13.555 1 95.38 158 ILE A N 1
ATOM 1214 C CA . ILE A 1 158 ? 7.594 14.227 13.867 1 95.38 158 ILE A CA 1
ATOM 1215 C C . ILE A 1 158 ? 7.477 15.094 12.617 1 95.38 158 ILE A C 1
ATOM 1217 O O . ILE A 1 158 ? 8.484 15.453 12.008 1 95.38 158 ILE A O 1
ATOM 1221 N N . ALA A 1 159 ? 6.25 15.352 12.242 1 96.25 159 ALA A N 1
ATOM 1222 C CA . ALA A 1 159 ? 6.012 16.266 11.125 1 96.25 159 ALA A CA 1
ATOM 1223 C C . ALA A 1 159 ? 6 17.719 11.594 1 96.25 159 ALA A C 1
ATOM 1225 O O . ALA A 1 159 ? 5.359 18.047 12.594 1 96.25 159 ALA A O 1
ATOM 1226 N N . ILE A 1 160 ? 6.723 18.5 10.938 1 97.81 160 ILE A N 1
ATOM 1227 C CA . ILE A 1 160 ? 6.832 19.922 11.289 1 97.81 160 ILE A CA 1
ATOM 1228 C C . ILE A 1 160 ? 6.41 20.781 10.102 1 97.81 160 ILE A C 1
ATOM 1230 O O . ILE A 1 160 ? 6.996 20.688 9.016 1 97.81 160 ILE A O 1
ATOM 1234 N N . VAL A 1 161 ? 5.426 21.625 10.32 1 97.75 161 VAL A N 1
ATOM 1235 C CA . VAL A 1 161 ? 4.84 22.438 9.266 1 97.75 161 VAL A CA 1
ATOM 1236 C C . VAL A 1 161 ? 4.652 23.875 9.766 1 97.75 161 VAL A C 1
ATOM 1238 O O . VAL A 1 161 ? 4.41 24.094 10.953 1 97.75 161 VAL A O 1
ATOM 1241 N N . VAL A 1 162 ? 4.812 24.781 8.891 1 97.81 162 VAL A N 1
ATOM 1242 C CA . VAL A 1 162 ? 4.445 26.156 9.219 1 97.81 162 VAL A CA 1
ATOM 1243 C C . VAL A 1 162 ? 3.312 26.609 8.305 1 97.81 162 VAL A C 1
ATOM 1245 O O . VAL A 1 162 ? 3.234 26.203 7.145 1 97.81 162 VAL A O 1
ATOM 1248 N N . THR A 1 163 ? 2.449 27.406 8.891 1 96.12 163 THR A N 1
ATOM 1249 C CA . THR A 1 163 ? 1.342 27.953 8.117 1 96.12 163 THR A CA 1
ATOM 1250 C C . THR A 1 163 ? 1.299 29.484 8.234 1 96.12 163 THR A C 1
ATOM 1252 O O . THR A 1 163 ? 1.765 30.047 9.227 1 96.12 163 THR A O 1
ATOM 1255 N N . PHE A 1 164 ? 0.862 30.156 7.164 1 93.44 164 PHE A N 1
ATOM 1256 C CA . PHE A 1 164 ? 0.7 31.594 7.105 1 93.44 164 PHE A CA 1
ATOM 1257 C C . PHE A 1 164 ? -0.251 31.984 5.98 1 93.44 164 PHE A C 1
ATOM 1259 O O . PHE A 1 164 ? -0.159 31.469 4.871 1 93.44 164 PHE A O 1
ATOM 1266 N N . ASN A 1 165 ? -1.22 32.75 6.328 1 88.06 165 ASN A N 1
ATOM 1267 C CA . ASN A 1 165 ? -2.168 33.281 5.359 1 88.06 165 ASN A CA 1
ATOM 1268 C C . ASN A 1 165 ? -2.779 32.188 4.504 1 88.06 165 ASN A C 1
ATOM 1270 O O . ASN A 1 165 ? -2.758 32.25 3.273 1 88.06 165 ASN A O 1
ATOM 1274 N N . GLY A 1 166 ? -3.102 31.156 5.129 1 85.94 166 GLY A N 1
ATOM 1275 C CA . GLY A 1 166 ? -3.781 30.062 4.434 1 85.94 166 GLY A CA 1
ATOM 1276 C C . GLY A 1 166 ? -2.828 29.125 3.717 1 85.94 166 GLY A C 1
ATOM 1277 O O . GLY A 1 166 ? -3.252 28.109 3.156 1 85.94 166 GLY A O 1
ATOM 1278 N N . GLN A 1 167 ? -1.584 29.391 3.734 1 89.19 167 GLN A N 1
ATOM 1279 C CA . GLN A 1 167 ? -0.588 28.547 3.076 1 89.19 167 GLN A CA 1
ATOM 1280 C C . GLN A 1 167 ? 0.132 27.656 4.082 1 89.19 167 GLN A C 1
ATOM 1282 O O . GLN A 1 167 ? 0.109 27.922 5.285 1 89.19 167 GLN A O 1
ATOM 1287 N N . GLU A 1 168 ? 0.65 26.609 3.514 1 93.56 168 GLU A N 1
ATOM 1288 C CA . GLU A 1 168 ? 1.383 25.672 4.355 1 93.56 168 GLU A CA 1
ATOM 1289 C C . GLU A 1 168 ? 2.723 25.297 3.73 1 93.56 168 GLU A C 1
ATOM 1291 O O . GLU A 1 168 ? 2.85 25.25 2.506 1 93.56 168 GLU A O 1
ATOM 1296 N N . LYS A 1 169 ? 3.697 25.172 4.578 1 95.44 169 LYS A N 1
ATOM 1297 C CA . LYS A 1 169 ? 5.031 24.75 4.156 1 95.44 169 LYS A CA 1
ATOM 1298 C C . LYS A 1 169 ? 5.562 23.625 5.051 1 95.44 169 LYS A C 1
ATOM 1300 O O . LYS A 1 169 ? 5.664 23.797 6.266 1 95.44 169 LYS A O 1
ATOM 1305 N N . LEU A 1 170 ? 5.812 22.516 4.445 1 96.44 170 LEU A N 1
ATOM 1306 C CA . LEU A 1 170 ? 6.434 21.406 5.164 1 96.44 170 LEU A CA 1
ATOM 1307 C C . LEU A 1 170 ? 7.926 21.656 5.359 1 96.44 170 LEU A C 1
ATOM 1309 O O . LEU A 1 170 ? 8.664 21.844 4.391 1 96.44 170 LEU A O 1
ATOM 1313 N N . LEU A 1 171 ? 8.32 21.641 6.598 1 96.75 171 LEU A N 1
ATOM 1314 C CA . LEU A 1 171 ? 9.734 21.875 6.879 1 96.75 171 LEU A CA 1
ATOM 1315 C C . LEU A 1 171 ? 10.5 20.547 6.93 1 96.75 171 LEU A C 1
ATOM 1317 O O . LEU A 1 171 ? 11.68 20.484 6.574 1 96.75 171 LEU A O 1
ATOM 1321 N N . GLY A 1 172 ? 9.805 19.547 7.445 1 95.5 172 GLY A N 1
ATOM 1322 C CA . GLY A 1 172 ? 10.43 18.234 7.488 1 95.5 172 GLY A CA 1
ATOM 1323 C C . GLY A 1 172 ? 9.695 17.25 8.383 1 95.5 172 GLY A C 1
ATOM 1324 O O . GLY A 1 172 ? 8.75 17.625 9.086 1 95.5 172 GLY A O 1
ATOM 1325 N N . VAL A 1 173 ? 10.094 15.992 8.289 1 95.81 173 VAL A N 1
ATOM 1326 C CA . VAL A 1 173 ? 9.594 14.93 9.148 1 95.81 173 VAL A CA 1
ATOM 1327 C C . VAL A 1 173 ? 10.766 14.117 9.695 1 95.81 173 VAL A C 1
ATOM 1329 O O . VAL A 1 173 ? 10.891 12.93 9.391 1 95.81 173 VAL A O 1
ATOM 1332 N N . PRO A 1 174 ? 11.484 14.742 10.547 1 93.88 174 PRO A N 1
ATOM 1333 C CA . PRO A 1 174 ? 12.68 14.078 11.078 1 93.88 174 PRO A CA 1
ATOM 1334 C C . PRO A 1 174 ? 12.352 12.945 12.047 1 93.88 174 PRO A C 1
ATOM 1336 O O . PRO A 1 174 ? 11.219 12.859 12.539 1 93.88 174 PRO A O 1
ATOM 1339 N N . LYS A 1 175 ? 13.406 12.133 12.203 1 90.69 175 LYS A N 1
ATOM 1340 C CA . LYS A 1 175 ? 13.352 11.094 13.227 1 90.69 175 LYS A CA 1
ATOM 1341 C C . LYS A 1 175 ? 13.617 11.672 14.617 1 90.69 175 LYS A C 1
ATOM 1343 O O . LYS A 1 175 ? 14.477 12.547 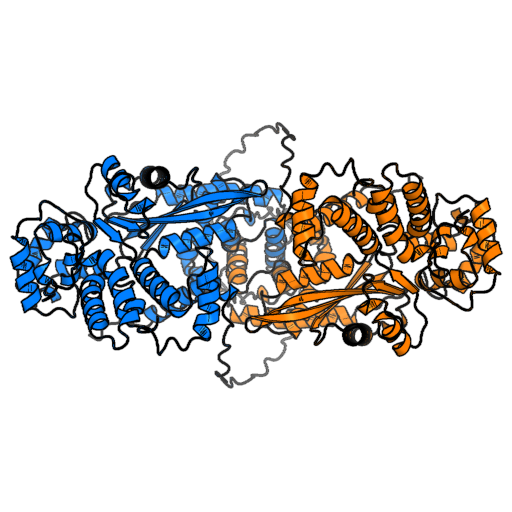14.773 1 90.69 175 LYS A O 1
ATOM 1348 N N . LYS A 1 176 ? 12.703 11.148 15.5 1 85.38 176 LYS A N 1
ATOM 1349 C CA . LYS A 1 176 ? 12.93 11.523 16.891 1 85.38 176 LYS A CA 1
ATOM 1350 C C . LYS A 1 176 ? 13.43 10.336 17.703 1 85.38 176 LYS A C 1
ATOM 1352 O O . LYS A 1 176 ? 12.984 9.203 17.5 1 85.38 176 LYS A O 1
ATOM 1357 N N . GLU A 1 177 ? 14.305 10.578 18.562 1 74.19 177 GLU A N 1
ATOM 1358 C CA . GLU A 1 177 ? 14.875 9.508 19.375 1 74.19 177 GLU A CA 1
ATOM 1359 C C . GLU A 1 177 ? 13.883 9.031 20.438 1 74.19 177 GLU A C 1
ATOM 1361 O O . GLU A 1 177 ? 13.789 7.836 20.703 1 74.19 177 GLU A O 1
ATOM 1366 N N . ARG A 1 178 ? 13.289 10.078 21.078 1 77.06 178 ARG A N 1
ATOM 1367 C CA . ARG A 1 178 ? 12.367 9.773 22.172 1 77.06 178 ARG A CA 1
ATOM 1368 C C . ARG A 1 178 ? 11.039 10.5 21.984 1 77.06 178 ARG A C 1
ATOM 1370 O O . ARG A 1 178 ? 10.945 11.445 21.203 1 77.06 178 ARG A O 1
ATOM 1377 N N . GLU A 1 179 ? 10.102 9.977 22.609 1 80.31 179 GLU A N 1
ATOM 1378 C CA . GLU A 1 179 ? 8.781 10.594 22.562 1 80.31 179 GLU A CA 1
ATOM 1379 C C . GLU A 1 179 ? 8.586 11.555 23.734 1 80.31 179 GLU A C 1
ATOM 1381 O O . GLU A 1 179 ? 7.605 11.453 24.469 1 80.31 179 GLU A O 1
ATOM 1386 N N . THR A 1 180 ? 9.5 12.422 23.938 1 87 180 THR A N 1
ATOM 1387 C CA . THR A 1 180 ? 9.438 13.383 25.047 1 87 180 THR A CA 1
ATOM 1388 C C . THR A 1 180 ? 9.203 14.797 24.516 1 87 180 THR A C 1
ATOM 1390 O O . THR A 1 180 ? 9.438 15.07 23.344 1 87 180 THR A O 1
ATOM 1393 N N . GLY A 1 181 ? 8.719 15.633 25.391 1 91.12 181 GLY A N 1
ATOM 1394 C CA . GLY A 1 181 ? 8.539 17.031 25.047 1 91.12 181 GLY A CA 1
ATOM 1395 C C . GLY A 1 181 ? 9.828 17.703 24.609 1 91.12 181 GLY A C 1
ATOM 1396 O O . GLY A 1 181 ? 9.828 18.531 23.688 1 91.12 181 GLY A O 1
ATOM 1397 N N . GLU A 1 182 ? 10.836 17.297 25.234 1 92.69 182 GLU A N 1
ATOM 1398 C CA . GLU A 1 182 ? 12.141 17.859 24.906 1 92.69 182 GLU A CA 1
ATOM 1399 C C . GLU A 1 182 ? 12.562 17.5 23.484 1 92.69 182 GLU A C 1
ATOM 1401 O O . GLU A 1 182 ? 13.031 18.359 22.734 1 92.69 182 GLU A O 1
ATOM 1406 N N . ALA A 1 183 ? 12.414 16.266 23.156 1 93.56 183 ALA A N 1
ATOM 1407 C CA . ALA A 1 183 ? 12.797 15.805 21.828 1 93.56 183 ALA A CA 1
ATOM 1408 C C . ALA A 1 183 ? 11.953 16.484 20.75 1 93.56 183 ALA A C 1
ATOM 1410 O O . ALA A 1 183 ? 12.461 16.812 19.688 1 93.56 183 ALA A O 1
ATOM 1411 N N . GLN A 1 184 ? 10.695 16.672 21.031 1 95 184 GLN A N 1
ATOM 1412 C CA . GLN A 1 184 ? 9.805 17.344 20.094 1 95 184 GLN A CA 1
ATOM 1413 C C . GLN A 1 184 ? 10.219 18.797 19.891 1 95 184 GLN A C 1
ATOM 1415 O O . GLN A 1 184 ? 10.281 19.297 18.766 1 95 184 GLN A O 1
ATOM 1420 N N . ALA A 1 185 ? 10.5 19.422 20.984 1 96.44 185 ALA A N 1
ATOM 1421 C CA . ALA A 1 185 ? 10.914 20.812 20.922 1 96.44 185 ALA A CA 1
ATOM 1422 C C . ALA A 1 185 ? 12.219 20.969 20.141 1 96.44 185 ALA A C 1
ATOM 1424 O O . ALA A 1 185 ? 12.352 21.875 19.328 1 96.44 185 ALA A O 1
ATOM 1425 N N . GLU A 1 186 ? 13.102 20.109 20.422 1 95.62 186 GLU A N 1
ATOM 1426 C CA . GLU A 1 186 ? 14.391 20.156 19.734 1 95.62 186 GLU A CA 1
ATOM 1427 C C . GLU A 1 186 ? 14.227 20 18.234 1 95.62 186 GLU A C 1
ATOM 1429 O O . GLU A 1 186 ? 14.852 20.719 17.453 1 95.62 186 GLU A O 1
ATOM 1434 N N . ALA A 1 187 ? 13.438 19.047 17.859 1 96 187 ALA A N 1
ATOM 1435 C CA . ALA A 1 187 ? 13.188 18.812 16.438 1 96 187 ALA A CA 1
ATOM 1436 C C . ALA A 1 187 ? 12.57 20.047 15.773 1 96 187 ALA A C 1
ATOM 1438 O O . ALA A 1 187 ? 12.969 20.438 14.672 1 96 187 ALA A O 1
ATOM 1439 N N . CYS A 1 188 ? 11.609 20.641 16.406 1 97.5 188 CYS A N 1
ATOM 1440 C CA . CYS A 1 188 ? 10.938 21.828 15.875 1 97.5 188 CYS A CA 1
ATOM 1441 C C . CYS A 1 188 ? 11.922 22.984 15.742 1 97.5 188 CYS A C 1
ATOM 1443 O O . CYS A 1 188 ? 11.953 23.656 14.711 1 97.5 188 CYS A O 1
ATOM 1445 N N . LEU A 1 189 ? 12.727 23.156 16.766 1 97.75 189 LEU A N 1
ATOM 1446 C CA . LEU A 1 189 ? 13.68 24.266 16.781 1 97.75 189 LEU A CA 1
ATOM 1447 C C . LEU A 1 189 ? 14.734 24.094 15.688 1 97.75 189 LEU A C 1
ATOM 1449 O O . LEU A 1 189 ? 15.078 25.062 14.992 1 97.75 189 LEU A O 1
ATOM 1453 N N . GLU A 1 190 ? 15.172 22.891 15.57 1 96.62 190 GLU A N 1
ATOM 1454 C CA . GLU A 1 190 ? 16.141 22.609 14.516 1 96.62 190 GLU A CA 1
ATOM 1455 C C . GLU A 1 190 ? 15.562 22.906 13.141 1 96.62 190 GLU A C 1
ATOM 1457 O O . GLU A 1 190 ? 16.234 23.469 12.273 1 96.62 190 GLU A O 1
ATOM 1462 N N . ALA A 1 191 ? 14.359 22.531 12.945 1 96.69 191 ALA A N 1
ATOM 1463 C CA . ALA A 1 191 ? 13.703 22.719 11.648 1 96.69 191 ALA A CA 1
ATOM 1464 C C . ALA A 1 191 ? 13.539 24.203 11.336 1 96.69 191 ALA A C 1
ATOM 1466 O O . ALA A 1 191 ? 13.898 24.656 10.25 1 96.69 191 ALA A O 1
ATOM 1467 N N . ILE A 1 192 ? 13.039 25.016 12.273 1 97.56 192 ILE A N 1
ATOM 1468 C CA . ILE A 1 192 ? 12.766 26.422 12 1 97.56 192 ILE A CA 1
ATOM 1469 C C . ILE A 1 192 ? 14.078 27.188 11.852 1 97.56 192 ILE A C 1
ATOM 1471 O O . ILE A 1 192 ? 14.164 28.156 11.086 1 97.56 192 ILE A O 1
ATOM 1475 N N . LYS A 1 193 ? 15.109 26.75 12.555 1 96.56 193 LYS A N 1
ATOM 1476 C CA . LYS A 1 193 ? 16.422 27.359 12.398 1 96.56 193 LYS A CA 1
ATOM 1477 C C . LYS A 1 193 ? 17.031 27.031 11.039 1 96.56 193 LYS A C 1
ATOM 1479 O O . LYS A 1 193 ? 17.609 27.891 10.375 1 96.56 193 LYS A O 1
ATOM 1484 N N . SER A 1 194 ? 16.844 25.781 10.664 1 95.25 194 SER A N 1
ATOM 1485 C CA . SER A 1 194 ? 17.391 25.359 9.375 1 95.25 194 SER A CA 1
ATOM 1486 C C . SER A 1 194 ? 16.734 26.109 8.227 1 95.25 194 SER A C 1
ATOM 1488 O O . SER A 1 194 ? 17.359 26.344 7.195 1 95.25 194 SER A O 1
ATOM 1490 N N . TRP A 1 195 ? 15.523 26.469 8.359 1 96.56 195 TRP A N 1
ATOM 1491 C CA . TRP A 1 195 ? 14.789 27.188 7.32 1 96.56 195 TRP A CA 1
ATOM 1492 C C . TRP A 1 195 ? 14.867 28.703 7.539 1 96.56 195 TRP A C 1
ATOM 1494 O O . TRP A 1 195 ? 14.305 29.469 6.766 1 96.56 195 TRP A O 1
ATOM 1504 N N . ASN A 1 196 ? 15.523 29.156 8.602 1 95.5 196 ASN A N 1
ATOM 1505 C CA . ASN A 1 196 ? 15.766 30.562 8.945 1 95.5 196 ASN A CA 1
ATOM 1506 C C . ASN A 1 196 ? 14.461 31.328 9.117 1 95.5 196 ASN A C 1
ATOM 1508 O O . ASN A 1 196 ? 14.289 32.406 8.547 1 95.5 196 ASN A O 1
ATOM 1512 N N . VAL A 1 197 ? 13.531 30.688 9.938 1 96.62 197 VAL A N 1
ATOM 1513 C CA . VAL A 1 197 ? 12.242 31.344 10.109 1 96.62 197 VAL A CA 1
ATOM 1514 C C . VAL A 1 197 ? 11.922 31.484 11.594 1 96.62 197 VAL A C 1
ATOM 1516 O O . VAL A 1 197 ? 10.781 31.75 11.969 1 96.62 197 VAL A O 1
ATOM 1519 N N . GLU A 1 198 ? 12.82 31.312 12.469 1 96.06 198 GLU A N 1
ATOM 1520 C CA . GLU A 1 198 ? 12.602 31.281 13.914 1 96.06 198 GLU A CA 1
ATOM 1521 C C . GLU A 1 198 ? 12.016 32.594 14.422 1 96.06 198 GLU A C 1
ATOM 1523 O O . GLU A 1 198 ? 11.156 32.594 15.305 1 96.06 198 GLU A O 1
ATOM 1528 N N . LYS A 1 199 ? 12.383 33.688 13.828 1 94.56 199 LYS A N 1
ATOM 1529 C CA . LYS A 1 199 ? 11.945 35 14.297 1 94.56 199 LYS A CA 1
ATOM 1530 C C . LYS A 1 199 ? 10.5 35.281 13.891 1 94.56 199 LYS A C 1
ATOM 1532 O O . LYS A 1 199 ? 9.844 36.125 14.477 1 94.56 199 LYS A O 1
ATOM 1537 N N . LEU A 1 200 ? 10.078 34.562 12.93 1 96.56 200 LEU A N 1
ATOM 1538 C CA . LEU A 1 200 ? 8.742 34.812 12.391 1 96.56 200 LEU A CA 1
ATOM 1539 C C . LEU A 1 200 ? 7.695 33.969 13.094 1 96.56 200 LEU A C 1
ATOM 1541 O O . LEU A 1 200 ? 6.496 34.219 12.953 1 96.56 200 LEU A O 1
ATOM 1545 N N . VAL A 1 201 ? 8.133 33.031 13.891 1 97.62 201 VAL A N 1
ATOM 1546 C CA . VAL A 1 201 ? 7.199 32.156 14.594 1 97.62 201 VAL A CA 1
ATOM 1547 C C . VAL A 1 201 ? 6.551 32.906 15.75 1 97.62 201 VAL A C 1
ATOM 1549 O O . VAL A 1 201 ? 7.242 33.406 16.641 1 97.62 201 VAL A O 1
ATOM 1552 N N . LYS A 1 202 ? 5.215 32.969 15.711 1 96.81 202 LYS A N 1
ATOM 1553 C CA . LYS A 1 202 ? 4.504 33.719 16.75 1 96.81 202 LYS A CA 1
ATOM 1554 C C . LYS A 1 202 ? 3.455 32.844 17.438 1 96.81 202 LYS A C 1
ATOM 1556 O O . LYS A 1 202 ? 2.939 33.219 18.5 1 96.81 202 LYS A O 1
ATOM 1561 N N . GLY A 1 203 ? 3.166 31.75 16.875 1 96.94 203 GLY A N 1
ATOM 1562 C CA . GLY A 1 203 ? 2.166 30.859 17.453 1 96.94 203 GLY A CA 1
ATOM 1563 C C . GLY A 1 203 ? 2.514 29.391 17.297 1 96.94 203 GLY A C 1
ATOM 1564 O O . GLY A 1 203 ? 3.264 29.016 16.406 1 96.94 203 GLY A O 1
ATOM 1565 N N . LEU A 1 204 ? 1.973 28.594 18.188 1 97.44 204 LEU A N 1
ATOM 1566 C CA . LEU A 1 204 ? 2.158 27.141 18.203 1 97.44 204 LEU A CA 1
ATOM 1567 C C . LEU A 1 204 ? 0.82 26.422 18.078 1 97.44 204 LEU A C 1
ATOM 1569 O O . LEU A 1 204 ? -0.138 26.766 18.781 1 97.44 204 LEU A O 1
ATOM 1573 N N . VAL A 1 205 ? 0.737 25.5 17.156 1 97.25 205 VAL A N 1
ATOM 1574 C CA . VAL A 1 205 ? -0.463 24.688 17 1 97.25 205 VAL A CA 1
ATOM 1575 C C . VAL A 1 205 ? -0.134 23.219 17.281 1 97.25 205 VAL A C 1
ATOM 1577 O O . VAL A 1 205 ? 0.764 22.656 16.656 1 97.25 205 VAL A O 1
ATOM 1580 N N . PHE A 1 206 ? -0.868 22.594 18.188 1 95.5 206 PHE A N 1
ATOM 1581 C CA . PHE A 1 206 ? -0.479 21.266 18.672 1 95.5 206 PHE A CA 1
ATOM 1582 C C . PHE A 1 206 ? -1.686 20.516 19.219 1 95.5 206 PHE A C 1
ATOM 1584 O O . PHE A 1 206 ? -2.73 21.109 19.484 1 95.5 206 PHE A O 1
ATOM 1591 N N . ASP A 1 207 ? -1.478 19.203 19.281 1 92.38 207 ASP A N 1
ATOM 1592 C CA . ASP A 1 207 ? -2.43 18.422 20.047 1 92.38 207 ASP A CA 1
ATOM 1593 C C . ASP A 1 207 ? -2.217 18.594 21.547 1 92.38 207 ASP A C 1
ATOM 1595 O O . ASP A 1 207 ? -1.101 18.875 22 1 92.38 207 ASP A O 1
ATOM 1599 N N . THR A 1 208 ? -3.186 18.406 22.328 1 91.31 208 THR A N 1
ATOM 1600 C CA . THR A 1 208 ? -3.15 18.828 23.719 1 91.31 208 THR A CA 1
ATOM 1601 C C . THR A 1 208 ? -2.609 17.719 24.609 1 91.31 208 THR A C 1
ATOM 1603 O O . THR A 1 208 ? -3.074 17.547 25.734 1 91.31 208 THR A O 1
ATOM 1606 N N . THR A 1 209 ? -1.65 17.016 24.141 1 87.88 209 THR A N 1
ATOM 1607 C CA . THR A 1 209 ? -1.021 15.984 24.969 1 87.88 209 THR A CA 1
ATOM 1608 C C . THR A 1 209 ? -0.082 16.594 26 1 87.88 209 THR A C 1
ATOM 1610 O O . THR A 1 209 ? 0.351 17.75 25.844 1 87.88 209 THR A O 1
ATOM 1613 N N . ALA A 1 210 ? 0.204 15.867 27.047 1 88.38 210 ALA A N 1
ATOM 1614 C CA . ALA A 1 210 ? 1.087 16.344 28.109 1 88.38 210 ALA A CA 1
ATOM 1615 C C . ALA A 1 210 ? 2.488 16.625 27.578 1 88.38 210 ALA A C 1
ATOM 1617 O O . ALA A 1 210 ? 3.164 17.547 28.031 1 88.38 210 ALA A O 1
ATOM 1618 N N . SER A 1 211 ? 2.885 15.906 26.641 1 91.06 211 SER A N 1
ATOM 1619 C CA . SER A 1 211 ? 4.207 16.094 26.047 1 91.06 211 SER A CA 1
ATOM 1620 C C . SER A 1 211 ? 4.312 17.438 25.344 1 91.06 211 SER A C 1
ATOM 1622 O O . SER A 1 211 ? 5.398 18 25.234 1 91.06 211 SER A O 1
ATOM 1624 N N . ASN A 1 212 ? 3.193 17.953 24.938 1 93.75 212 ASN A N 1
ATOM 1625 C CA . ASN A 1 212 ? 3.195 19.234 24.234 1 93.75 212 ASN A CA 1
ATOM 1626 C C . ASN A 1 212 ? 2.951 20.391 25.188 1 93.75 212 ASN A C 1
ATOM 1628 O O . ASN A 1 212 ? 3.639 21.406 25.125 1 93.75 212 ASN A O 1
ATOM 1632 N N . THR A 1 213 ? 2.002 20.188 26.172 1 91.94 213 THR A N 1
ATOM 1633 C CA . THR A 1 213 ? 1.483 21.344 26.891 1 91.94 213 THR A CA 1
ATOM 1634 C C . THR A 1 213 ? 1.919 21.312 28.359 1 91.94 213 THR A C 1
ATOM 1636 O O . THR A 1 213 ? 1.557 22.203 29.125 1 91.94 213 THR A O 1
ATOM 1639 N N . GLY A 1 214 ? 2.701 20.359 28.719 1 89.06 214 GLY A N 1
ATOM 1640 C CA . GLY A 1 214 ? 3.15 20.312 30.094 1 89.06 214 GLY A CA 1
ATOM 1641 C C . GLY A 1 214 ? 3.84 21.578 30.547 1 89.06 214 GLY A C 1
ATOM 1642 O O . GLY A 1 214 ? 4.598 22.188 29.781 1 89.06 214 GLY A O 1
ATOM 1643 N N . LEU A 1 215 ? 3.656 21.984 31.75 1 85.31 215 LEU A N 1
ATOM 1644 C CA . LEU A 1 215 ? 4.082 23.281 32.281 1 85.31 215 LEU A CA 1
ATOM 1645 C C . LEU A 1 215 ? 5.598 23.328 32.438 1 85.31 215 LEU A C 1
ATOM 1647 O O . LEU A 1 215 ? 6.203 24.391 32.312 1 85.31 215 LEU A O 1
ATOM 1651 N N . HIS A 1 216 ? 6.148 22.219 32.656 1 84.62 216 HIS A N 1
ATOM 1652 C CA . HIS A 1 216 ? 7.578 22.25 32.969 1 84.62 216 HIS A CA 1
ATOM 1653 C C . HIS A 1 216 ? 8.391 21.609 31.828 1 84.62 216 HIS A C 1
ATOM 1655 O O . HIS A 1 216 ? 9.43 22.141 31.438 1 84.62 216 HIS A O 1
ATOM 1661 N N . ARG A 1 217 ? 7.789 20.578 31.281 1 89.12 217 ARG A N 1
ATOM 1662 C CA . ARG A 1 217 ? 8.594 19.781 30.359 1 89.12 217 ARG A CA 1
ATOM 1663 C C . ARG A 1 217 ? 7.922 19.688 29 1 89.12 217 ARG A C 1
ATOM 1665 O O . ARG A 1 217 ? 8.375 18.953 28.125 1 89.12 217 ARG A O 1
ATOM 1672 N N . GLY A 1 218 ? 6.855 20.438 28.812 1 93.31 218 GLY A N 1
ATOM 1673 C CA . GLY A 1 218 ? 6.148 20.375 27.547 1 93.31 218 GLY A CA 1
ATOM 1674 C C . GLY A 1 218 ? 6.914 21 26.391 1 93.31 218 GLY A C 1
ATOM 1675 O O . GLY A 1 218 ? 7.723 21.906 26.609 1 93.31 218 GLY A O 1
ATOM 1676 N N . ALA A 1 219 ? 6.727 20.562 25.203 1 96 219 ALA A N 1
ATOM 1677 C CA . ALA A 1 219 ? 7.398 21.078 24.016 1 96 219 ALA A CA 1
ATOM 1678 C C . ALA A 1 219 ? 7.164 22.578 23.844 1 96 219 ALA A C 1
ATOM 1680 O O . ALA A 1 219 ? 8.078 23.312 23.469 1 96 219 ALA A O 1
ATOM 1681 N N . CYS A 1 220 ? 5.996 23.078 24.125 1 96.56 220 CYS A N 1
ATOM 1682 C CA . CYS A 1 220 ? 5.641 24.469 23.953 1 96.56 220 CYS A CA 1
ATOM 1683 C C . CYS A 1 220 ? 6.504 25.375 24.828 1 96.56 220 CYS A C 1
ATOM 1685 O O . CYS A 1 220 ? 7.047 26.375 24.344 1 96.56 220 CYS A O 1
ATOM 1687 N N . VAL A 1 221 ? 6.637 24.969 26.031 1 95.25 221 VAL A N 1
ATOM 1688 C CA . VAL A 1 221 ? 7.402 25.766 26.984 1 95.25 221 VAL A CA 1
ATOM 1689 C C . VAL A 1 221 ? 8.867 25.812 26.562 1 95.25 221 VAL A C 1
ATOM 1691 O O . VAL A 1 221 ? 9.508 26.859 26.609 1 95.25 221 VAL A O 1
ATOM 1694 N N . ARG A 1 222 ? 9.336 24.719 26.156 1 95.88 222 ARG A N 1
ATOM 1695 C CA . ARG A 1 222 ? 10.734 24.625 25.766 1 95.88 222 ARG A CA 1
ATOM 1696 C C . ARG A 1 222 ? 11.016 25.469 24.516 1 95.88 222 ARG A C 1
ATOM 1698 O O . ARG A 1 222 ? 12.062 26.109 24.422 1 95.88 222 ARG A O 1
ATOM 1705 N N . ILE A 1 223 ? 10.117 25.469 23.609 1 97.12 223 ILE A N 1
ATOM 1706 C CA . ILE A 1 223 ? 10.273 26.266 22.391 1 97.12 223 ILE A CA 1
ATOM 1707 C C . ILE A 1 223 ? 10.273 27.75 22.766 1 97.12 223 ILE A C 1
ATOM 1709 O O . ILE A 1 223 ? 11.117 28.516 22.281 1 97.12 223 ILE A O 1
ATOM 1713 N N . GLU A 1 224 ? 9.398 28.156 23.625 1 95.81 224 GLU A N 1
ATOM 1714 C CA . GLU A 1 224 ? 9.336 29.531 24.078 1 95.81 224 GLU A CA 1
ATOM 1715 C C . GLU A 1 224 ? 10.633 29.938 24.781 1 95.81 224 GLU A C 1
ATOM 1717 O O . GLU A 1 224 ? 11.141 31.047 24.547 1 95.81 224 GLU A O 1
ATOM 1722 N N . ASP A 1 225 ? 11.086 29.062 25.609 1 95.38 225 ASP A N 1
ATOM 1723 C CA . ASP A 1 225 ? 12.312 29.344 26.344 1 95.38 225 ASP A CA 1
ATOM 1724 C C . ASP A 1 225 ? 13.492 29.531 25.391 1 95.38 225 ASP A C 1
ATOM 1726 O O . ASP A 1 225 ? 14.281 30.469 25.562 1 95.38 225 ASP A O 1
ATOM 1730 N N . GLU A 1 226 ? 13.602 28.672 24.5 1 95.06 226 GLU A N 1
ATOM 1731 C CA . GLU A 1 226 ? 14.719 28.719 23.562 1 95.06 226 GLU A CA 1
ATOM 1732 C C . GLU A 1 226 ? 14.641 29.938 22.641 1 95.06 226 GLU A C 1
ATOM 1734 O O . GLU A 1 226 ? 15.664 30.516 22.281 1 95.06 226 GLU A O 1
ATOM 1739 N N . LEU A 1 227 ? 13.438 30.281 22.25 1 96 227 LEU A N 1
ATOM 1740 C CA . LEU A 1 227 ? 13.258 31.422 21.375 1 96 227 LEU A CA 1
ATOM 1741 C C . LEU A 1 227 ? 13.242 32.719 22.172 1 96 227 LEU A C 1
ATOM 1743 O O . LEU A 1 227 ? 13.266 33.812 21.594 1 96 227 LEU A O 1
ATOM 1747 N N . GLU A 1 228 ? 13.117 32.625 23.453 1 94.88 228 GLU A N 1
ATOM 1748 C CA . GLU A 1 228 ? 13.07 33.75 24.359 1 94.88 228 GLU A CA 1
ATOM 1749 C C . GLU A 1 228 ? 11.945 34.719 23.984 1 94.88 228 GLU A C 1
ATOM 1751 O O . GLU A 1 228 ? 12.156 35.938 23.875 1 94.88 228 GLU A O 1
ATOM 1756 N N . GLN A 1 229 ? 10.891 34.125 23.734 1 92.31 229 GLN A N 1
ATOM 1757 C CA . GLN A 1 229 ? 9.695 34.875 23.375 1 92.31 229 GLN A CA 1
ATOM 1758 C C . GLN A 1 229 ? 8.43 34.188 23.828 1 92.31 229 GLN A C 1
ATOM 1760 O O . GLN A 1 229 ? 8.359 32.938 23.797 1 92.31 229 GLN A O 1
ATOM 1765 N N . GLU A 1 230 ? 7.496 34.969 24.297 1 90.94 230 GLU A N 1
ATOM 1766 C CA . GLU A 1 230 ? 6.18 34.406 24.578 1 90.94 230 GLU A CA 1
ATOM 1767 C C . GLU A 1 230 ? 5.383 34.188 23.297 1 90.94 230 GLU A C 1
ATOM 1769 O O . GLU A 1 230 ? 5.254 35.094 22.469 1 90.94 230 GLU A O 1
ATOM 1774 N N . LEU A 1 231 ? 4.98 32.969 23.141 1 94.69 231 LEU A N 1
ATOM 1775 C CA . LEU A 1 231 ? 4.227 32.594 21.953 1 94.69 231 LEU A CA 1
ATOM 1776 C C . LEU A 1 231 ? 2.768 32.312 22.297 1 94.69 231 LEU A C 1
ATOM 1778 O O . LEU A 1 231 ? 2.434 32.062 23.453 1 94.69 231 LEU A O 1
ATOM 1782 N N . VAL A 1 232 ? 1.918 32.438 21.312 1 95.44 232 VAL A N 1
ATOM 1783 C CA . VAL A 1 232 ? 0.504 32.125 21.5 1 95.44 232 VAL A CA 1
ATOM 1784 C C . VAL A 1 232 ? 0.27 30.625 21.297 1 95.44 232 VAL A C 1
ATOM 1786 O O . VAL A 1 232 ? 0.664 30.062 20.266 1 95.44 232 VAL A O 1
ATOM 1789 N N . TRP A 1 233 ? -0.365 30.016 22.25 1 96 233 TRP A N 1
ATOM 1790 C CA . TRP A 1 233 ? -0.655 28.594 22.188 1 96 233 TRP A CA 1
ATOM 1791 C C . TRP A 1 233 ? -2.023 28.344 21.562 1 96 233 TRP A C 1
ATOM 1793 O O . TRP A 1 233 ? -3.045 28.781 22.094 1 96 233 TRP A O 1
ATOM 1803 N N . ILE A 1 234 ? -1.989 27.641 20.469 1 96.31 234 ILE A N 1
ATOM 1804 C CA . ILE A 1 234 ? -3.217 27.375 19.734 1 96.31 234 ILE A CA 1
ATOM 1805 C C . ILE A 1 234 ? -3.486 25.875 19.719 1 96.31 234 ILE A C 1
ATOM 1807 O O . ILE A 1 234 ? -3.004 25.156 18.828 1 96.31 234 ILE A O 1
ATOM 1811 N N . ALA A 1 235 ? -4.266 25.469 20.625 1 95.88 235 ALA A N 1
ATOM 1812 C CA . ALA A 1 235 ? -4.582 24.047 20.734 1 95.88 235 ALA A CA 1
ATOM 1813 C C . ALA A 1 235 ? -5.477 23.594 19.578 1 95.88 235 ALA A C 1
ATOM 1815 O O . ALA A 1 235 ? -6.41 24.297 19.203 1 95.88 235 ALA A O 1
ATOM 1816 N N . CYS A 1 236 ? -5.148 22.438 19.078 1 95.12 236 CYS A N 1
ATOM 1817 C CA . CYS A 1 236 ? -5.941 21.906 17.969 1 95.12 236 CYS A CA 1
ATOM 1818 C C . CYS A 1 236 ? -7.387 21.672 18.406 1 95.12 236 CYS A C 1
ATOM 1820 O O . CYS A 1 236 ? -7.66 20.859 19.281 1 95.12 236 CYS A O 1
ATOM 1822 N N . ARG A 1 237 ? -8.258 22.234 17.734 1 92.5 237 ARG A N 1
ATOM 1823 C CA . ARG A 1 237 ? -9.672 22.172 18.094 1 92.5 237 ARG A CA 1
ATOM 1824 C C . ARG A 1 237 ? -10.242 20.781 17.812 1 92.5 237 ARG A C 1
ATOM 1826 O O . ARG A 1 237 ? -11.086 20.297 18.578 1 92.5 237 ARG A O 1
ATOM 1833 N N . HIS A 1 238 ? -9.797 20.203 16.766 1 87.75 238 HIS A N 1
ATOM 1834 C CA . HIS A 1 238 ? -10.25 18.859 16.469 1 87.75 238 HIS A CA 1
ATOM 1835 C C . HIS A 1 238 ? -9.852 17.891 17.578 1 87.75 238 HIS A C 1
ATOM 1837 O O . HIS A 1 238 ? -10.648 17.031 17.969 1 87.75 238 HIS A O 1
ATOM 1843 N N . HIS A 1 239 ? -8.672 18.047 18 1 88.44 239 HIS A N 1
ATOM 1844 C CA . HIS A 1 239 ? -8.18 17.172 19.062 1 88.44 239 HIS A CA 1
ATOM 1845 C C . HIS A 1 239 ? -9.008 17.344 20.344 1 88.44 239 HIS A C 1
ATOM 1847 O O . HIS A 1 239 ? -9.344 16.359 21 1 88.44 239 HIS A O 1
ATOM 1853 N N . VAL A 1 240 ? -9.352 18.484 20.688 1 89.38 240 VAL A N 1
ATOM 1854 C CA . VAL A 1 240 ? -10.141 18.781 21.875 1 89.38 240 VAL A CA 1
ATOM 1855 C C . VAL A 1 240 ? -11.508 18.125 21.766 1 89.38 240 VAL A C 1
ATOM 1857 O O . VAL A 1 240 ? -11.977 17.469 22.703 1 89.38 240 VAL A O 1
ATOM 1860 N N . LEU A 1 241 ? -12.086 18.312 20.609 1 84.44 241 LEU A N 1
ATOM 1861 C CA . LEU A 1 241 ? -13.406 17.734 20.391 1 84.44 241 LEU A CA 1
ATOM 1862 C C . LEU A 1 241 ? -13.336 16.219 20.391 1 84.44 241 LEU A C 1
ATOM 1864 O O . LEU A 1 241 ? -14.266 15.539 20.844 1 84.44 241 LEU A O 1
ATOM 1868 N N . GLU A 1 242 ? -12.234 15.711 19.891 1 82.06 242 GLU A N 1
ATOM 1869 C CA . GLU A 1 242 ? -12.031 14.266 19.891 1 82.06 242 GLU A CA 1
ATOM 1870 C C . GLU A 1 242 ? -11.945 13.727 21.312 1 82.06 242 GLU A C 1
ATOM 1872 O O . GLU A 1 242 ? -12.461 12.648 21.609 1 82.06 242 GLU A O 1
ATOM 1877 N N . ILE A 1 243 ? -11.273 14.391 22.188 1 83.5 243 ILE A N 1
ATOM 1878 C CA . ILE A 1 243 ? -11.164 14 23.578 1 83.5 243 ILE A CA 1
ATOM 1879 C C . ILE A 1 243 ? -12.547 13.938 24.219 1 83.5 243 ILE A C 1
ATOM 1881 O O . ILE A 1 243 ? -12.883 12.969 24.906 1 83.5 243 ILE A O 1
ATOM 1885 N N . MET A 1 244 ? -13.297 14.945 23.953 1 84.44 244 MET A N 1
ATOM 1886 C CA . MET A 1 244 ? -14.664 14.977 24.469 1 84.44 244 MET A CA 1
ATOM 1887 C C . MET A 1 244 ? -15.461 13.773 23.984 1 84.44 244 MET A C 1
ATOM 1889 O O . MET A 1 244 ? -16.109 13.086 24.781 1 84.44 244 MET A O 1
ATOM 1893 N N . LEU A 1 245 ? -15.336 13.523 22.734 1 79.25 245 LEU A N 1
ATOM 1894 C CA . LEU A 1 245 ? -16.078 12.422 22.141 1 79.25 245 LEU A CA 1
ATOM 1895 C C . LEU A 1 245 ? -15.594 11.078 22.688 1 79.25 245 LEU A C 1
ATOM 1897 O O . LEU A 1 245 ? -16.391 10.164 22.875 1 79.25 245 LEU A O 1
ATOM 1901 N N . SER A 1 246 ? -14.375 10.992 22.859 1 76.69 246 SER A N 1
ATOM 1902 C CA . SER A 1 246 ? -13.805 9.766 23.406 1 76.69 246 SER A CA 1
ATOM 1903 C C . SER A 1 246 ? -14.336 9.477 24.812 1 76.69 246 SER A C 1
ATOM 1905 O O . SER A 1 246 ? -14.656 8.328 25.125 1 76.69 246 SER A O 1
ATOM 1907 N N . ASP A 1 247 ? -14.422 10.477 25.578 1 77.38 247 ASP A N 1
ATOM 1908 C CA . ASP A 1 247 ? -14.922 10.312 26.938 1 77.38 247 ASP A CA 1
ATOM 1909 C C . ASP A 1 247 ? -16.391 9.906 26.938 1 77.38 247 ASP A C 1
ATOM 1911 O O . ASP A 1 247 ? -16.797 9.047 27.719 1 77.38 247 ASP A O 1
ATOM 1915 N N . VAL A 1 248 ? -17.109 10.492 26.125 1 75.31 248 VAL A N 1
ATOM 1916 C CA . VAL A 1 248 ? -18.531 10.164 26 1 75.31 248 VAL A CA 1
ATOM 1917 C C . VAL A 1 248 ? -18.703 8.734 25.5 1 75.31 248 VAL A C 1
ATOM 1919 O O . VAL A 1 248 ? -19.531 7.984 26.016 1 75.31 248 VAL A O 1
ATOM 1922 N N . PHE A 1 249 ? -17.875 8.43 24.578 1 71.56 249 PHE A N 1
ATOM 1923 C CA . PHE A 1 249 ? -17.938 7.094 24 1 71.56 249 PHE A CA 1
ATOM 1924 C C . PHE A 1 249 ? -17.594 6.039 25.047 1 71.56 249 PHE A C 1
ATOM 1926 O O . PHE A 1 249 ? -18.266 5 25.125 1 71.56 249 PHE A O 1
ATOM 1933 N N . SER A 1 250 ? -16.578 6.301 25.75 1 71.12 250 SER A N 1
ATOM 1934 C CA . SER A 1 250 ? -16.156 5.379 26.797 1 71.12 250 SER A CA 1
ATOM 1935 C C . SER A 1 250 ? -17.266 5.188 27.844 1 71.12 250 SER A C 1
ATOM 1937 O O . SER A 1 250 ? -17.422 4.094 28.391 1 71.12 250 SER A O 1
ATOM 1939 N N . LEU A 1 251 ? -17.984 6.176 28.094 1 70.44 251 LEU A N 1
ATOM 1940 C CA . LEU A 1 251 ? -19.094 6.121 29.047 1 70.44 251 LEU A CA 1
ATOM 1941 C C . LEU A 1 251 ? -20.219 5.238 28.516 1 70.44 251 LEU A C 1
ATOM 1943 O O . LEU A 1 251 ? -20.797 4.449 29.266 1 70.44 251 LEU A O 1
ATOM 1947 N N . ILE A 1 252 ? -20.438 5.359 27.281 1 63.06 252 ILE A N 1
ATOM 1948 C CA . ILE A 1 252 ? -21.578 4.668 26.688 1 63.06 252 ILE A CA 1
ATOM 1949 C C . ILE A 1 252 ? -21.188 3.229 26.359 1 63.06 252 ILE A C 1
ATOM 1951 O O . ILE A 1 252 ? -21.969 2.303 26.594 1 63.06 252 ILE A O 1
ATOM 1955 N N . CYS A 1 253 ? -20.031 3.064 25.766 1 57.69 253 CYS A N 1
ATOM 1956 C CA . CYS A 1 253 ? -19.688 1.759 25.203 1 57.69 253 CYS A CA 1
ATOM 1957 C C . CYS A 1 253 ? -18.672 1.039 26.094 1 57.69 253 CYS A C 1
ATOM 1959 O O . CYS A 1 253 ? -18.391 -0.141 25.891 1 57.69 253 CYS A O 1
ATOM 1961 N N . GLY A 1 254 ? -18.281 1.492 27.172 1 60.19 254 GLY A N 1
ATOM 1962 C CA . GLY A 1 254 ? -17.25 0.897 28.016 1 60.19 254 GLY A CA 1
ATOM 1963 C C . GLY A 1 254 ? -15.844 1.231 27.578 1 60.19 254 GLY A C 1
ATOM 1964 O O . GLY A 1 254 ? -15.633 1.729 26.469 1 60.19 254 GLY A O 1
ATOM 1965 N N . SER A 1 255 ? -14.867 1.067 28.516 1 56.84 255 SER A N 1
ATOM 1966 C CA . SER A 1 255 ? -13.484 1.485 28.328 1 56.84 255 SER A CA 1
ATOM 1967 C C . SER A 1 255 ? -12.789 0.636 27.266 1 56.84 255 SER A C 1
ATOM 1969 O O . SER A 1 255 ? -13.031 -0.567 27.172 1 56.84 255 SER A O 1
ATOM 1971 N N . THR A 1 256 ? -12.469 1.1 26.141 1 48.19 256 THR A N 1
ATOM 1972 C CA . THR A 1 256 ? -11.688 0.339 25.172 1 48.19 256 THR A CA 1
ATOM 1973 C C . THR A 1 256 ? -10.211 0.311 25.578 1 48.19 256 THR A C 1
ATOM 1975 O O . THR A 1 256 ? -9.68 1.309 26.062 1 48.19 256 THR A O 1
ATOM 1978 N N . GLY A 1 257 ? -9.812 -0.821 26.109 1 43.81 257 GLY A N 1
ATOM 1979 C CA . GLY A 1 257 ? -8.445 -0.938 26.594 1 43.81 257 GLY A CA 1
ATOM 1980 C C . GLY A 1 257 ? -7.457 -0.124 25.781 1 43.81 257 GLY A C 1
ATOM 1981 O O . GLY A 1 257 ? -6.41 0.276 26.297 1 43.81 257 GLY A O 1
ATOM 1982 N N . SER A 1 258 ? -7.047 -0.666 24.531 1 40.56 258 SER A N 1
ATOM 1983 C CA . SER A 1 258 ? -5.84 -0.148 23.906 1 40.56 258 SER A CA 1
ATOM 1984 C C . SER A 1 258 ? -6.094 1.208 23.25 1 40.56 258 SER A C 1
ATOM 1986 O O . SER A 1 258 ? -7.148 1.426 22.656 1 40.56 258 SER A O 1
ATOM 1988 N N . PRO A 1 259 ? -5.27 2.125 23.594 1 37.69 259 PRO A N 1
ATOM 1989 C CA . PRO A 1 259 ? -5.391 3.551 23.281 1 37.69 259 PRO A CA 1
ATOM 1990 C C . PRO A 1 259 ? -6.027 3.805 21.922 1 37.69 259 PRO A C 1
ATOM 1992 O O . PRO A 1 259 ? -6.949 4.617 21.812 1 37.69 259 PRO A O 1
ATOM 1995 N N . GLU A 1 260 ? -5.109 4.156 20.906 1 36.84 260 GLU A N 1
ATOM 1996 C CA . GLU A 1 260 ? -5.195 5.098 19.797 1 36.84 260 GLU A CA 1
ATOM 1997 C C . GLU A 1 260 ? -6.25 4.66 18.781 1 36.84 260 GLU A C 1
ATOM 1999 O O . GLU A 1 260 ? -7.145 5.434 18.438 1 36.84 260 GLU A O 1
ATOM 2004 N N . THR A 1 261 ? -5.66 4.086 17.531 1 39.16 261 THR A N 1
ATOM 2005 C CA . THR A 1 261 ? -6.109 4.008 16.156 1 39.16 261 THR A CA 1
ATOM 2006 C C . THR A 1 261 ? -7.297 3.059 16.016 1 39.16 261 THR A C 1
ATOM 2008 O O . THR A 1 261 ? -8.148 3.232 15.148 1 39.16 261 THR A O 1
ATOM 2011 N N . ILE A 1 262 ? -7.375 2.107 16.875 1 36.62 262 ILE A N 1
ATOM 2012 C CA . ILE A 1 262 ? -8.367 1.051 16.703 1 36.62 262 ILE A CA 1
ATOM 2013 C C . ILE A 1 262 ? -9.742 1.564 17.094 1 36.62 262 ILE A C 1
ATOM 2015 O O . ILE A 1 262 ? -10.75 1.239 16.453 1 36.62 262 ILE A O 1
ATOM 2019 N N . LEU A 1 263 ? -9.75 2.33 18.109 1 36.72 263 LEU A N 1
ATOM 2020 C CA . LEU A 1 263 ? -11.047 2.812 18.578 1 36.72 263 LEU A CA 1
ATOM 2021 C C . LEU A 1 263 ? -11.75 3.617 17.484 1 36.72 263 LEU A C 1
ATOM 2023 O O . LEU A 1 263 ? -12.945 3.428 17.25 1 36.72 263 LEU A O 1
ATOM 2027 N N . PHE A 1 264 ? -10.875 4.547 16.969 1 40.78 264 PHE A N 1
ATOM 2028 C CA . PHE A 1 264 ? -11.531 5.363 15.945 1 40.78 264 PHE A CA 1
ATOM 2029 C C . PHE A 1 264 ? -11.898 4.52 14.734 1 40.78 264 PHE A C 1
ATOM 2031 O O . PHE A 1 264 ? -12.938 4.75 14.109 1 40.78 264 PHE A O 1
ATOM 2038 N N . LYS A 1 265 ? -10.992 3.561 14.5 1 42.19 265 LYS A N 1
ATOM 2039 C CA . LYS A 1 265 ? -11.367 2.666 13.414 1 42.19 265 LYS A CA 1
ATOM 2040 C C . LYS A 1 265 ? -12.609 1.854 13.766 1 42.19 265 LYS A C 1
ATOM 2042 O O . LYS A 1 265 ? -13.508 1.693 12.938 1 42.19 265 LYS A O 1
ATOM 2047 N N . ARG A 1 266 ? -12.625 1.422 15.008 1 39.91 266 ARG A N 1
ATOM 2048 C CA . ARG A 1 266 ? -13.836 0.747 15.469 1 39.91 266 ARG A CA 1
ATOM 2049 C C . ARG A 1 266 ? -15.008 1.721 15.562 1 39.91 266 ARG A C 1
ATOM 2051 O O . ARG A 1 266 ? -16.141 1.38 15.195 1 39.91 266 ARG A O 1
ATOM 2058 N N . PHE A 1 267 ? -14.641 2.885 16.109 1 40.78 267 PHE A N 1
ATOM 2059 C CA . PHE A 1 267 ? -15.641 3.941 16.203 1 40.78 267 PHE A CA 1
ATOM 2060 C C . PHE A 1 267 ? -16.172 4.309 14.82 1 40.78 267 PHE A C 1
ATOM 2062 O O . PHE A 1 267 ? -17.391 4.43 14.633 1 40.78 267 PHE A O 1
ATOM 2069 N N . LYS A 1 268 ? -15.227 4.477 13.93 1 42.09 268 LYS A N 1
ATOM 2070 C CA . LYS A 1 268 ? -15.641 4.801 12.57 1 42.09 268 LYS A CA 1
ATOM 2071 C C . LYS A 1 268 ? -16.531 3.705 11.992 1 42.09 268 LYS A C 1
ATOM 2073 O O . LYS A 1 268 ? -17.531 3.996 11.336 1 42.09 268 LYS A O 1
ATOM 2078 N N . LYS A 1 269 ? -16.094 2.475 12.297 1 42.72 269 LYS A N 1
ATOM 2079 C CA . LYS A 1 269 ? -16.906 1.349 11.852 1 42.72 269 LYS A CA 1
ATOM 2080 C C . LYS A 1 269 ? -18.219 1.284 12.625 1 42.72 269 LYS A C 1
ATOM 2082 O O . LYS A 1 269 ? -19.281 1.033 12.039 1 42.72 269 LYS A O 1
ATOM 2087 N N . GLN A 1 270 ? -18.172 1.49 13.961 1 40.44 270 GLN A N 1
ATOM 2088 C CA . GLN A 1 270 ? -19.375 1.417 14.789 1 40.44 270 GLN A CA 1
ATOM 2089 C C . GLN A 1 270 ? -20.188 2.701 14.688 1 40.44 270 GLN A C 1
ATOM 2091 O O . GLN A 1 270 ? -21.406 2.676 14.828 1 40.44 270 GLN A O 1
ATOM 2096 N N . LEU A 1 271 ? -19.5 3.777 14.625 1 40.09 271 LEU A N 1
ATOM 2097 C CA . LEU A 1 271 ? -20.203 5.043 14.469 1 40.09 271 LEU A CA 1
ATOM 2098 C C . LEU A 1 271 ? -21.203 4.973 13.312 1 40.09 271 LEU A C 1
ATOM 2100 O O . LEU A 1 271 ? -22.266 5.574 13.375 1 40.09 271 LEU A O 1
ATOM 2104 N N . ARG A 1 272 ? -20.75 4.316 12.328 1 39.91 272 ARG A N 1
ATOM 2105 C CA . ARG A 1 272 ? -21.719 4.137 11.258 1 39.91 272 ARG A CA 1
ATOM 2106 C C . ARG A 1 272 ? -22.953 3.404 11.758 1 39.91 272 ARG A C 1
ATOM 2108 O O . ARG A 1 272 ? -24.062 3.621 11.25 1 39.91 272 ARG A O 1
ATOM 2115 N N . SER A 1 273 ? -22.719 2.545 12.602 1 39.09 273 SER A N 1
ATOM 2116 C CA . SER A 1 273 ? -23.891 1.831 13.109 1 39.09 273 SER A CA 1
ATOM 2117 C C . SER A 1 273 ? -24.578 2.617 14.219 1 39.09 273 SER A C 1
ATOM 2119 O O . SER A 1 273 ? -25.688 2.291 14.617 1 39.09 273 SER A O 1
ATOM 2121 N N . ILE A 1 274 ? -23.828 3.295 15.023 1 36.09 274 ILE A N 1
ATOM 2122 C CA . ILE A 1 274 ? -24.5 4.02 16.109 1 36.09 274 ILE A CA 1
ATOM 2123 C C . ILE A 1 274 ? -25.188 5.262 15.547 1 36.09 274 ILE A C 1
ATOM 2125 O O . ILE A 1 274 ? -24.578 6.039 14.805 1 36.09 274 ILE A O 1
ATOM 2129 N N . SER A 1 275 ? -26.422 5.254 15.406 1 36.94 275 SER A N 1
ATOM 2130 C CA . SER A 1 275 ? -27.188 6.473 15.164 1 36.94 275 SER A CA 1
ATOM 2131 C C . SER A 1 275 ? -26.656 7.637 15.992 1 36.94 275 SER A C 1
ATOM 2133 O O . SER A 1 275 ? -27.016 7.785 17.156 1 36.94 275 SER A O 1
ATOM 2135 N N . LEU A 1 276 ? -25.516 7.949 15.922 1 37.69 276 LEU A N 1
ATOM 2136 C CA . LEU A 1 276 ? -24.969 9.117 16.594 1 37.69 276 LEU A CA 1
ATOM 2137 C C . LEU A 1 276 ? -25.969 10.273 16.594 1 37.69 276 LEU A C 1
ATOM 2139 O O . LEU A 1 276 ? -2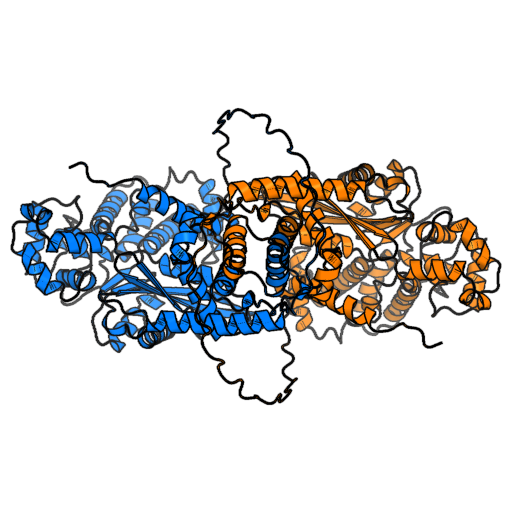5.703 11.32 17.188 1 37.69 276 LEU A O 1
ATOM 2143 N N . ASN A 1 277 ? -26.906 10.273 15.727 1 40.62 277 ASN A N 1
ATOM 2144 C CA . ASN A 1 277 ? -27.922 11.305 15.867 1 40.62 277 ASN A CA 1
ATOM 2145 C C . ASN A 1 277 ? -28.422 11.414 17.312 1 40.62 277 ASN A C 1
ATOM 2147 O O . ASN A 1 277 ? -28.891 12.469 17.719 1 40.62 277 ASN A O 1
ATOM 2151 N N . ASP A 1 278 ? -28.594 10.375 17.906 1 39.69 278 ASP A N 1
ATOM 2152 C CA . ASP A 1 278 ? -29.203 10.43 19.234 1 39.69 278 ASP A CA 1
ATOM 2153 C C . ASP A 1 278 ? -28.203 10.859 20.297 1 39.69 278 ASP A C 1
ATOM 2155 O O . ASP A 1 278 ? -28.562 11.102 21.438 1 39.69 278 ASP A O 1
ATOM 2159 N N . PHE A 1 279 ? -27 10.508 20.125 1 38.72 279 PHE A N 1
ATOM 2160 C CA . PHE A 1 279 ? -26.141 10.82 21.266 1 38.72 279 PHE A CA 1
ATOM 2161 C C . PHE A 1 279 ? -25.781 12.305 21.297 1 38.72 279 PHE A C 1
ATOM 2163 O O . PHE A 1 279 ? -26.25 13.039 22.172 1 38.72 279 PHE A O 1
ATOM 2170 N N . ILE A 1 280 ? -24.453 12.648 21.203 1 44.38 280 ILE A N 1
ATOM 2171 C CA . ILE A 1 280 ? -23.922 14 21.297 1 44.38 280 ILE A CA 1
ATOM 2172 C C . ILE A 1 280 ? -24.156 14.734 19.969 1 44.38 280 ILE A C 1
ATOM 2174 O O . ILE A 1 280 ? -24.234 14.102 18.906 1 44.38 280 ILE A O 1
ATOM 2178 N N . PRO A 1 281 ? -24.578 15.977 20.016 1 43.28 281 PRO A N 1
ATOM 2179 C CA . PRO A 1 281 ? -24.547 16.703 18.75 1 43.28 281 PRO A CA 1
ATOM 2180 C C . PRO A 1 281 ? -23.484 16.188 17.781 1 43.28 281 PRO A C 1
ATOM 2182 O O . PRO A 1 281 ? -22.297 16.156 18.109 1 43.28 281 PRO A O 1
ATOM 2185 N N . ALA A 1 282 ? -23.844 15.258 16.969 1 41.25 282 ALA A N 1
ATOM 2186 C CA . ALA A 1 282 ? -23.172 14.43 15.961 1 41.25 282 ALA A CA 1
ATOM 2187 C C . ALA A 1 282 ? -22 15.172 15.336 1 41.25 282 ALA A C 1
ATOM 2189 O O . ALA A 1 282 ? -21.984 16.406 15.312 1 41.25 282 ALA A O 1
ATOM 2190 N N . PRO A 1 283 ? -20.875 14.562 15.203 1 42.59 283 PRO A N 1
ATOM 2191 C CA . PRO A 1 283 ? -19.812 15.109 14.359 1 42.59 283 PRO A CA 1
ATOM 2192 C C . PRO A 1 283 ? -20.359 15.984 13.227 1 42.59 283 PRO A C 1
ATOM 2194 O O . PRO A 1 283 ? -19.656 16.891 12.75 1 42.59 283 PRO A O 1
ATOM 2197 N N . GLU A 1 284 ? -21.562 15.75 12.953 1 45.5 284 GLU A N 1
ATOM 2198 C CA . GLU A 1 284 ? -22.234 16.656 12.016 1 45.5 284 GLU A CA 1
ATOM 2199 C C . GLU A 1 284 ? -22.688 17.938 12.703 1 45.5 284 GLU A C 1
ATOM 2201 O O . GLU A 1 284 ? -23.297 18.797 12.078 1 45.5 284 GLU A O 1
ATOM 2206 N N . SER A 1 285 ? -22.172 18.062 14.031 1 59.25 285 SER A N 1
ATOM 2207 C CA . SER A 1 285 ? -22.531 19.266 14.766 1 59.25 285 SER A CA 1
ATOM 2208 C C . SER A 1 285 ? -21.766 20.484 14.242 1 59.25 285 SER A C 1
ATOM 2210 O O . SER A 1 285 ? -20.719 20.328 13.617 1 59.25 285 SER A O 1
ATOM 2212 N N . ILE A 1 286 ? -22.406 21.547 14.273 1 68.19 286 ILE A N 1
ATOM 2213 C CA . ILE A 1 286 ? -21.859 22.844 13.875 1 68.19 286 ILE A CA 1
ATOM 2214 C C . ILE A 1 286 ? -20.5 23.047 14.531 1 68.19 286 ILE A C 1
ATOM 2216 O O . ILE A 1 286 ? -19.594 23.609 13.922 1 68.19 286 ILE A O 1
ATOM 2220 N N . PHE A 1 287 ? -20.281 22.391 15.688 1 77.94 287 PHE A N 1
ATOM 2221 C CA . PHE A 1 287 ? -19.047 22.609 16.422 1 77.94 287 PHE A CA 1
ATOM 2222 C C . PHE A 1 287 ? -17.891 21.875 15.758 1 77.94 287 PHE A C 1
ATOM 2224 O O . PHE A 1 287 ? -16.766 22.391 15.711 1 77.94 287 PHE A O 1
ATOM 2231 N N . TRP A 1 288 ? -18.156 20.75 15.219 1 78.75 288 TRP A N 1
ATOM 2232 C CA . TRP A 1 288 ? -17.125 20.016 14.516 1 78.75 288 TRP A CA 1
ATOM 2233 C C . TRP A 1 288 ? -16.797 20.656 13.172 1 78.75 288 TRP A C 1
ATOM 2235 O O . TRP A 1 288 ? -15.633 20.844 12.836 1 78.75 288 TRP A O 1
ATOM 2245 N N . HIS A 1 289 ? -17.797 21.078 12.508 1 77.12 289 HIS A N 1
ATOM 2246 C CA . HIS A 1 289 ? -17.641 21.656 11.172 1 77.12 289 HIS A CA 1
ATOM 2247 C C . HIS A 1 289 ? -16.922 23 11.242 1 77.12 289 HIS A C 1
ATOM 2249 O O . HIS A 1 289 ? -16.203 23.375 10.312 1 77.12 289 HIS A O 1
ATOM 2255 N N . GLU A 1 290 ? -17.109 23.641 12.352 1 86.62 290 GLU A N 1
ATOM 2256 C CA . GLU A 1 290 ? -16.516 24.969 12.469 1 86.62 290 GLU A CA 1
ATOM 2257 C C . GLU A 1 290 ? -15.227 24.922 13.289 1 86.62 290 GLU A C 1
ATOM 2259 O O . GLU A 1 290 ? -14.641 25.969 13.594 1 86.62 290 GLU A O 1
ATOM 2264 N N . ALA A 1 291 ? -14.797 23.75 13.562 1 88.12 291 ALA A N 1
ATOM 2265 C CA . ALA A 1 291 ? -13.586 23.594 14.367 1 88.12 291 ALA A CA 1
ATOM 2266 C C . ALA A 1 291 ? -12.391 24.25 13.688 1 88.12 291 ALA A C 1
ATOM 2268 O O . ALA A 1 291 ? -11.547 24.859 14.344 1 88.12 291 ALA A O 1
ATOM 2269 N N . PRO A 1 292 ? -12.352 24.25 12.391 1 90.06 292 PRO A N 1
ATOM 2270 C CA . PRO A 1 292 ? -11.195 24.859 11.727 1 90.06 292 PRO A CA 1
ATOM 2271 C C . PRO A 1 292 ? -11.281 26.375 11.68 1 90.06 292 PRO A C 1
ATOM 2273 O O . PRO A 1 292 ? -10.305 27.047 11.312 1 90.06 292 PRO A O 1
ATOM 2276 N N . MET A 1 293 ? -12.359 26.922 12.102 1 91.25 293 MET A N 1
ATOM 2277 C CA . MET A 1 293 ? -12.539 28.375 12.039 1 91.25 293 MET A CA 1
ATOM 2278 C C . MET A 1 293 ? -12.016 29.047 13.312 1 91.25 293 MET A C 1
ATOM 2280 O O . MET A 1 293 ? -12.727 29.109 14.32 1 91.25 293 MET A O 1
ATOM 2284 N N . ALA A 1 294 ? -10.945 29.719 13.164 1 94.75 294 ALA A N 1
ATOM 2285 C CA . ALA A 1 294 ? -10.273 30.312 14.305 1 94.75 294 ALA A CA 1
ATOM 2286 C C . ALA A 1 294 ? -11.133 31.406 14.938 1 94.75 294 ALA A C 1
ATOM 2288 O O . ALA A 1 294 ? -11.281 31.469 16.156 1 94.75 294 ALA A O 1
ATOM 2289 N N . VAL A 1 295 ? -11.766 32.188 14.172 1 95.56 295 VAL A N 1
ATOM 2290 C CA . VAL A 1 295 ? -12.469 33.375 14.625 1 95.56 295 VAL A CA 1
ATOM 2291 C C . VAL A 1 295 ? -13.703 32.969 15.43 1 95.56 295 VAL A C 1
ATOM 2293 O O . VAL A 1 295 ? -14.164 33.719 16.297 1 95.56 295 VAL A O 1
ATOM 2296 N N . ARG A 1 296 ? -14.188 31.859 15.234 1 94.38 296 ARG A N 1
ATOM 2297 C CA . ARG A 1 296 ? -15.43 31.422 15.867 1 94.38 296 ARG A CA 1
ATOM 2298 C C . ARG A 1 296 ? -15.148 30.547 17.094 1 94.38 296 ARG A C 1
ATOM 2300 O O . ARG A 1 296 ? -16.062 30.203 17.828 1 94.38 296 ARG A O 1
ATOM 2307 N N . ALA A 1 297 ? -13.945 30.266 17.312 1 95.06 297 ALA A N 1
ATOM 2308 C CA . ALA A 1 297 ? -13.57 29.266 18.312 1 95.06 297 ALA A CA 1
ATOM 2309 C C . ALA A 1 297 ? -14 29.719 19.703 1 95.06 297 ALA A C 1
ATOM 2311 O O . ALA A 1 297 ? -14.656 28.969 20.438 1 95.06 297 ALA A O 1
ATOM 2312 N N . PRO A 1 298 ? -13.711 30.984 20.094 1 94.31 298 PRO A N 1
ATOM 2313 C CA . PRO A 1 298 ? -14.086 31.391 21.453 1 94.31 298 PRO A CA 1
ATOM 2314 C C . PRO A 1 298 ? -15.594 31.312 21.688 1 94.31 298 PRO A C 1
ATOM 2316 O O . PRO A 1 298 ? -16.031 30.766 22.703 1 94.31 298 PRO A O 1
ATOM 2319 N N . PHE A 1 299 ? -16.328 31.844 20.812 1 93.25 299 PHE A N 1
ATOM 2320 C CA . PHE A 1 299 ? -17.781 31.844 20.938 1 93.25 299 PHE A CA 1
ATOM 2321 C C . PHE A 1 299 ? -18.312 30.422 20.938 1 93.25 299 PHE A C 1
ATOM 2323 O O . PHE A 1 299 ? -19.203 30.094 21.734 1 93.25 299 PHE A O 1
ATOM 2330 N N . ASN A 1 300 ? -17.812 29.625 20.031 1 91.44 300 ASN A N 1
ATOM 2331 C CA . ASN A 1 300 ? -18.266 28.234 19.938 1 91.44 300 ASN A CA 1
ATOM 2332 C C . ASN A 1 300 ? -17.984 27.469 21.234 1 91.44 300 ASN A C 1
ATOM 2334 O O . ASN A 1 300 ? -18.766 26.609 21.625 1 91.44 300 ASN A O 1
ATOM 2338 N N . ASP A 1 301 ? -16.875 27.75 21.844 1 91.06 301 ASP A N 1
ATOM 2339 C CA . ASP A 1 301 ? -16.547 27.094 23.109 1 91.06 301 ASP A CA 1
ATOM 2340 C C . ASP A 1 301 ? -17.562 27.453 24.188 1 91.06 301 ASP A C 1
ATOM 2342 O O . ASP A 1 301 ? -18.031 26.578 24.922 1 91.06 301 ASP A O 1
ATOM 2346 N N . LEU A 1 302 ? -17.922 28.656 24.219 1 89 302 LEU A N 1
ATOM 2347 C CA . LEU A 1 302 ? -18.938 29.094 25.172 1 89 302 LEU A CA 1
ATOM 2348 C C . LEU A 1 302 ? -20.281 28.469 24.859 1 89 302 LEU A C 1
ATOM 2350 O O . LEU A 1 302 ? -20.984 28.016 25.781 1 89 302 LEU A O 1
ATOM 2354 N N . GLN A 1 303 ? -20.609 28.531 23.641 1 87 303 GLN A N 1
ATOM 2355 C CA . GLN A 1 303 ? -21.891 27.969 23.219 1 87 303 GLN A CA 1
ATOM 2356 C C . GLN A 1 303 ? -21.953 26.469 23.516 1 87 303 GLN A C 1
ATOM 2358 O O . GLN A 1 303 ? -23 25.953 23.906 1 87 303 GLN A O 1
ATOM 2363 N N . LEU A 1 304 ? -20.859 25.812 23.234 1 87.5 304 LEU A N 1
ATOM 2364 C CA . LEU A 1 304 ? -20.812 24.375 23.5 1 87.5 304 LEU A CA 1
ATOM 2365 C C . LEU A 1 304 ? -21.047 24.094 24.984 1 87.5 304 LEU A C 1
ATOM 2367 O O . LEU A 1 304 ? -21.797 23.188 25.328 1 87.5 304 LEU A O 1
ATOM 2371 N N . MET A 1 305 ? -20.469 24.891 25.797 1 86.25 305 MET A N 1
ATOM 2372 C CA . MET A 1 305 ? -20.656 24.734 27.234 1 86.25 305 MET A CA 1
ATOM 2373 C C . MET A 1 305 ? -22.125 24.938 27.609 1 86.25 305 MET A C 1
ATOM 2375 O O . MET A 1 305 ? -22.656 24.203 28.453 1 86.25 305 MET A O 1
ATOM 2379 N N . LYS A 1 306 ? -22.703 25.844 27 1 82.88 306 LYS A N 1
ATOM 2380 C CA . LYS A 1 306 ? -24.109 26.109 27.266 1 82.88 306 LYS A CA 1
ATOM 2381 C C . LYS A 1 306 ? -25 24.953 26.812 1 82.88 306 LYS A C 1
ATOM 2383 O O . LYS A 1 306 ? -25.906 24.531 27.531 1 82.88 306 LYS A O 1
ATOM 2388 N N . VAL A 1 307 ? -24.703 24.531 25.641 1 82.62 307 VAL A N 1
ATOM 2389 C CA . VAL A 1 307 ? -25.484 23.438 25.062 1 82.62 307 VAL A CA 1
ATOM 2390 C C . VAL A 1 307 ? -25.328 22.188 25.938 1 82.62 307 VAL A C 1
ATOM 2392 O O . VAL A 1 307 ? -26.297 21.453 26.141 1 82.62 307 VAL A O 1
ATOM 2395 N N . LEU A 1 308 ? -24.172 21.969 26.391 1 83.44 308 LEU A N 1
ATOM 2396 C CA . LEU A 1 308 ? -23.906 20.781 27.203 1 83.44 308 LEU A CA 1
ATOM 2397 C C . LEU A 1 308 ? -24.625 20.875 28.547 1 83.44 308 LEU A C 1
ATOM 2399 O O . LEU A 1 308 ? -25.078 19.875 29.078 1 83.44 308 LEU A O 1
ATOM 2403 N N . LYS A 1 309 ? -24.703 22.016 29.016 1 81.25 309 LYS A N 1
ATOM 2404 C CA . LYS A 1 309 ? -25.391 22.219 30.297 1 81.25 309 LYS A CA 1
ATOM 2405 C C . LYS A 1 309 ? -26.891 21.906 30.172 1 81.25 309 LYS A C 1
ATOM 2407 O O . LYS A 1 309 ? -27.5 21.438 31.125 1 81.25 309 LYS A O 1
ATOM 2412 N N . GLU A 1 310 ? -27.406 22.125 29.016 1 79.62 310 GLU A N 1
ATOM 2413 C CA . GLU A 1 310 ? -28.828 21.938 28.781 1 79.62 310 GLU A CA 1
ATOM 2414 C C . GLU A 1 310 ? -29.125 20.562 28.172 1 79.62 310 GLU A C 1
ATOM 2416 O O . GLU A 1 310 ? -30.266 20.234 27.891 1 79.62 310 GLU A O 1
ATOM 2421 N N . TYR A 1 311 ? -28.094 19.859 28.047 1 78.5 311 TYR A N 1
ATOM 2422 C CA . TYR A 1 311 ? -28.25 18.578 27.375 1 78.5 311 TYR A CA 1
ATOM 2423 C C . TYR A 1 311 ? -29.062 17.609 28.219 1 78.5 311 TYR A C 1
ATOM 2425 O O . TYR A 1 311 ? -28.844 17.5 29.438 1 78.5 311 TYR A O 1
ATOM 2433 N N . PRO A 1 312 ? -30.031 16.938 27.672 1 75.38 312 PRO A N 1
ATOM 2434 C CA . PRO A 1 312 ? -31 16.125 28.422 1 75.38 312 PRO A CA 1
ATOM 2435 C C . PRO A 1 312 ? -30.359 14.93 29.109 1 75.38 312 PRO A C 1
ATOM 2437 O O . PRO A 1 312 ? -30.781 14.547 30.219 1 75.38 312 PRO A O 1
ATOM 2440 N N . HIS A 1 313 ? -29.422 14.281 28.547 1 75.75 313 HIS A N 1
ATOM 2441 C CA . HIS A 1 313 ? -28.766 13.133 29.156 1 75.75 313 HIS A CA 1
ATOM 2442 C C . HIS A 1 313 ? -27.656 13.57 30.109 1 75.75 313 HIS A C 1
ATOM 2444 O O . HIS A 1 313 ? -26.516 13.781 29.688 1 75.75 313 HIS A O 1
ATOM 2450 N N . GLU A 1 314 ? -27.938 13.5 31.297 1 79.62 314 GLU A N 1
ATOM 2451 C CA . GLU A 1 314 ? -27.109 14.133 32.312 1 79.62 314 GLU A CA 1
ATOM 2452 C C . GLU A 1 314 ? -25.734 13.484 32.375 1 79.62 314 GLU A C 1
ATOM 2454 O O . GLU A 1 314 ? -24.719 14.188 32.5 1 79.62 314 GLU A O 1
ATOM 2459 N N . LYS A 1 315 ? -25.703 12.25 32.312 1 79.25 315 LYS A N 1
ATOM 2460 C CA . LYS A 1 315 ? -24.422 11.547 32.438 1 79.25 315 LYS A CA 1
ATOM 2461 C C . LYS A 1 315 ? -23.5 11.875 31.25 1 79.25 315 LYS A C 1
ATOM 2463 O O . LYS A 1 315 ? -22.297 12.086 31.422 1 79.25 315 LYS A O 1
ATOM 2468 N N . VAL A 1 316 ? -24.109 11.922 30.125 1 78.25 316 VAL A N 1
ATOM 2469 C CA . VAL A 1 316 ? -23.375 12.242 28.906 1 78.25 316 VAL A CA 1
ATOM 2470 C C . VAL A 1 316 ? -22.906 13.695 28.953 1 78.25 316 VAL A C 1
ATOM 2472 O O . VAL A 1 316 ? -21.766 14 28.625 1 78.25 316 VAL A O 1
ATOM 2475 N N . ALA A 1 317 ? -23.781 14.469 29.422 1 81.38 317 ALA A N 1
ATOM 2476 C CA . ALA A 1 317 ? -23.484 15.891 29.516 1 81.38 317 ALA A CA 1
ATOM 2477 C C . ALA A 1 317 ? -22.344 16.141 30.5 1 81.38 317 ALA A C 1
ATOM 2479 O O . ALA A 1 317 ? -21.438 16.938 30.219 1 81.38 317 ALA A O 1
ATOM 2480 N N . HIS A 1 318 ? -22.422 15.484 31.516 1 85.12 318 HIS A N 1
ATOM 2481 C CA . HIS A 1 318 ? -21.406 15.672 32.562 1 85.12 318 HIS A CA 1
ATOM 2482 C C . HIS A 1 318 ? -20.047 15.203 32.062 1 85.12 318 HIS A C 1
ATOM 2484 O O . HIS A 1 318 ? -19.031 15.859 32.344 1 85.12 318 HIS A O 1
ATOM 2490 N N . ALA A 1 319 ? -20.078 14.141 31.422 1 83.25 319 ALA A N 1
ATOM 2491 C CA . ALA A 1 319 ? -18.812 13.617 30.906 1 83.25 319 ALA A CA 1
ATOM 2492 C C . ALA A 1 319 ? -18.219 14.57 29.875 1 83.25 319 ALA A C 1
ATOM 2494 O O . ALA A 1 319 ? -17.016 14.844 29.891 1 83.25 319 ALA A O 1
ATOM 2495 N N . ALA A 1 320 ? -19.062 15.023 29.031 1 85 320 ALA A N 1
ATOM 2496 C CA . ALA A 1 320 ? -18.625 15.961 28 1 85 320 ALA A CA 1
ATOM 2497 C C . ALA A 1 320 ? -18.141 17.266 28.609 1 85 320 ALA A C 1
ATOM 2499 O O . ALA A 1 320 ? -17.094 17.797 28.219 1 85 320 ALA A O 1
ATOM 2500 N N . GLN A 1 321 ? -18.812 17.734 29.531 1 86.81 321 GLN A N 1
ATOM 2501 C CA . GLN A 1 321 ? -18.469 18.984 30.188 1 86.81 321 GLN A CA 1
ATOM 2502 C C . GLN A 1 321 ? -17.141 18.875 30.938 1 86.81 321 GLN A C 1
ATOM 2504 O O . GLN A 1 321 ? -16.328 19.797 30.922 1 86.81 321 GLN A O 1
ATOM 2509 N N . ALA A 1 322 ? -17.062 17.781 31.578 1 87.38 322 ALA A N 1
ATOM 2510 C CA . ALA A 1 322 ? -15.82 17.562 32.312 1 87.38 322 ALA A CA 1
ATOM 2511 C C . ALA A 1 322 ? -14.609 17.562 31.391 1 87.38 322 ALA A C 1
ATOM 2513 O O . ALA A 1 322 ? -13.555 18.094 31.734 1 87.38 322 ALA A O 1
ATOM 2514 N N . ALA A 1 323 ? -14.789 17.016 30.281 1 86.5 323 ALA A N 1
ATOM 2515 C CA . ALA A 1 323 ? -13.703 16.938 29.312 1 86.5 323 ALA A CA 1
ATOM 2516 C C . ALA A 1 323 ? -13.383 18.312 28.734 1 86.5 323 ALA A C 1
ATOM 2518 O O . ALA A 1 323 ? -12.219 18.734 28.719 1 86.5 323 ALA A O 1
ATOM 2519 N N . ILE A 1 324 ? -14.414 19.016 28.359 1 88.31 324 ILE A N 1
ATOM 2520 C CA . ILE A 1 324 ? -14.227 20.266 27.625 1 88.31 324 ILE A CA 1
ATOM 2521 C C . ILE A 1 324 ? -13.789 21.359 28.594 1 88.31 324 ILE A C 1
ATOM 2523 O O . ILE A 1 324 ? -13.023 22.25 28.234 1 88.31 324 ILE A O 1
ATOM 2527 N N . SER A 1 325 ? -14.227 21.281 29.781 1 88.62 325 SER A N 1
ATOM 2528 C CA . SER A 1 325 ? -13.938 22.328 30.766 1 88.62 325 SER A CA 1
ATOM 2529 C C . SER A 1 325 ? -12.445 22.438 31.031 1 88.62 325 SER A C 1
ATOM 2531 O O . SER A 1 325 ? -11.953 23.5 31.438 1 88.62 325 SER A O 1
ATOM 2533 N N . ARG A 1 326 ? -11.742 21.438 30.734 1 87.31 326 ARG A N 1
ATOM 2534 C CA . ARG A 1 326 ? -10.297 21.422 30.953 1 87.31 326 ARG A CA 1
ATOM 2535 C C . ARG A 1 326 ? -9.539 21.781 29.688 1 87.31 326 ARG A C 1
ATOM 2537 O O . ARG A 1 326 ? -8.305 21.797 29.672 1 87.31 326 ARG A O 1
ATOM 2544 N N . HIS A 1 327 ? -10.289 22.094 28.656 1 91.25 327 HIS A N 1
ATOM 2545 C CA . HIS A 1 327 ? -9.641 22.312 27.375 1 91.25 327 HIS A CA 1
ATOM 2546 C C . HIS A 1 327 ? -10.18 23.562 26.688 1 91.25 327 HIS A C 1
ATOM 2548 O O . HIS A 1 327 ? -10.352 23.594 25.469 1 91.25 327 HIS A O 1
ATOM 2554 N N . LEU A 1 328 ? -10.5 24.5 27.5 1 91.69 328 LEU A N 1
ATOM 2555 C CA . LEU A 1 328 ? -11 25.75 26.953 1 91.69 328 LEU A CA 1
ATOM 2556 C C . LEU A 1 328 ? -9.852 26.719 26.656 1 91.69 328 LEU A C 1
ATOM 2558 O O . LEU A 1 328 ? -9.703 27.734 27.328 1 91.69 328 LEU A O 1
ATOM 2562 N N . TRP A 1 329 ? -9.188 26.453 25.625 1 94.19 329 TRP A N 1
ATOM 2563 C CA . TRP A 1 329 ? -7.98 27.172 25.25 1 94.19 329 TRP A CA 1
ATOM 2564 C C . TRP A 1 329 ? -8.328 28.5 24.594 1 94.19 329 TRP A C 1
ATOM 2566 O O . TRP A 1 329 ? -7.594 29.484 24.75 1 94.19 329 TRP A O 1
ATOM 2576 N N . TYR A 1 330 ? -9.414 28.609 23.953 1 95.25 330 TYR A N 1
ATOM 2577 C CA . TYR A 1 330 ? -9.711 29.766 23.094 1 95.25 330 TYR A CA 1
ATOM 2578 C C . TYR A 1 330 ? -10.438 30.844 23.875 1 95.25 330 TYR A C 1
ATOM 2580 O O . TYR A 1 330 ? -10.656 31.953 23.375 1 95.25 330 TYR A O 1
ATOM 2588 N N . LEU A 1 331 ? -10.773 30.516 25.109 1 92.12 331 LEU A N 1
ATOM 2589 C CA . LEU A 1 331 ? -11.305 31.531 26 1 92.12 331 LEU A CA 1
ATOM 2590 C C . LEU A 1 331 ? -10.195 32.156 26.844 1 92.12 331 LEU A C 1
ATOM 2592 O O . LEU A 1 331 ? -10.453 33.031 27.656 1 92.12 331 LEU A O 1
ATOM 2596 N N . SER A 1 332 ? -9.047 31.781 26.609 1 91.56 332 SER A N 1
ATOM 2597 C CA . SER A 1 332 ? -7.891 32.312 27.312 1 91.56 332 SER A CA 1
ATOM 2598 C C . SER A 1 332 ? -7.656 33.781 26.953 1 91.56 332 SER A C 1
ATOM 2600 O O . SER A 1 332 ? -8.172 34.281 25.938 1 91.56 332 SER A O 1
ATOM 2602 N N . GLU A 1 333 ? -6.793 34.375 27.688 1 90.75 333 GLU A N 1
ATOM 2603 C CA . GLU A 1 333 ? -6.496 35.781 27.484 1 90.75 333 GLU A CA 1
ATOM 2604 C C . GLU A 1 333 ? -5.801 36 26.141 1 90.75 333 GLU A C 1
ATOM 2606 O O . GLU A 1 333 ? -5.965 37.062 25.516 1 90.75 333 GLU A O 1
ATOM 2611 N N . HIS A 1 334 ? -5.066 35.031 25.688 1 92.38 334 HIS A N 1
ATOM 2612 C CA . HIS A 1 334 ? -4.301 35.156 24.453 1 92.38 334 HIS A CA 1
ATOM 2613 C C . HIS A 1 334 ? -5.195 35.031 23.234 1 92.38 334 HIS A C 1
ATOM 2615 O O . HIS A 1 334 ? -5 35.719 22.234 1 92.38 334 HIS A O 1
ATOM 2621 N N . LEU A 1 335 ? -6.18 34.125 23.328 1 95.81 335 LEU A N 1
ATOM 2622 C CA . LEU A 1 335 ? -6.863 33.719 22.109 1 95.81 335 LEU A CA 1
ATOM 2623 C C . LEU A 1 335 ? -8.242 34.375 22.016 1 95.81 335 LEU A C 1
ATOM 2625 O O . LEU A 1 335 ? -8.852 34.375 20.953 1 95.81 335 LEU A O 1
ATOM 2629 N N . ILE A 1 336 ? -8.711 35 23.078 1 94.69 336 ILE A N 1
ATOM 2630 C CA . ILE A 1 336 ? -10.055 35.531 23.141 1 94.69 336 ILE A CA 1
ATOM 2631 C C . ILE A 1 336 ? -10.188 36.688 22.141 1 94.69 336 ILE A C 1
ATOM 2633 O O . ILE A 1 336 ? -11.289 37 21.688 1 94.69 336 ILE A O 1
ATOM 2637 N N . GLY A 1 337 ? -9.078 37.312 21.812 1 95.31 337 GLY A N 1
ATOM 2638 C CA . GLY A 1 337 ? -9.078 38.406 20.875 1 95.31 337 GLY A CA 1
ATOM 2639 C C . GLY A 1 337 ? -9.578 38.031 19.5 1 95.31 337 GLY A C 1
ATOM 2640 O O . GLY A 1 337 ? -10.016 38.875 18.719 1 95.31 337 GLY A O 1
ATOM 2641 N N . LEU A 1 338 ? -9.562 36.75 19.172 1 96.62 338 LEU A N 1
ATOM 2642 C CA . LEU A 1 338 ? -10.062 36.25 17.891 1 96.62 338 LEU A CA 1
ATOM 2643 C C . LEU A 1 338 ? -11.539 36.594 17.703 1 96.62 338 LEU A C 1
ATOM 2645 O O . LEU A 1 338 ? -12.016 36.75 16.578 1 96.62 338 LEU A O 1
ATOM 2649 N N . SER A 1 339 ? -12.211 36.781 18.797 1 96.06 339 SER A N 1
ATOM 2650 C CA . SER A 1 339 ? -13.656 37.031 18.781 1 96.06 339 SER A CA 1
ATOM 2651 C C . SER A 1 339 ? -13.984 38.375 18.156 1 96.06 339 SER A C 1
ATOM 2653 O O . SER A 1 339 ? -15.102 38.594 17.688 1 96.06 339 SER A O 1
ATOM 2655 N N . LEU A 1 340 ? -13.047 39.219 18.109 1 96.44 340 LEU A N 1
ATOM 2656 C CA . LEU A 1 340 ? -13.273 40.531 17.516 1 96.44 340 LEU A CA 1
ATOM 2657 C C . LEU A 1 340 ? -13.625 40.406 16.047 1 96.44 340 LEU A C 1
ATOM 2659 O O . LEU A 1 340 ? -14.289 41.281 15.484 1 96.44 340 LEU A O 1
ATOM 2663 N N . PHE A 1 341 ? -13.188 39.375 15.5 1 96.62 341 PHE A N 1
ATOM 2664 C CA . PHE A 1 341 ? -13.344 39.219 14.062 1 96.62 341 PHE A CA 1
ATOM 2665 C C . PHE A 1 341 ? -14.539 38.312 13.742 1 96.62 341 PHE A C 1
ATOM 2667 O O . PHE A 1 341 ? -14.789 38.031 12.578 1 96.62 341 PHE A O 1
ATOM 2674 N N . ASP A 1 342 ? -15.156 37.844 14.695 1 95.62 342 ASP A N 1
ATOM 2675 C CA . ASP A 1 342 ? -16.344 37 14.531 1 95.62 342 ASP A CA 1
ATOM 2676 C C . ASP A 1 342 ? -17.562 37.875 14.219 1 95.62 342 ASP A C 1
ATOM 2678 O O . ASP A 1 342 ? -17.969 38.719 15.023 1 95.62 342 ASP A O 1
ATOM 2682 N N . ASP A 1 343 ? -18.203 37.562 13.156 1 91.44 343 ASP A N 1
ATOM 2683 C CA . ASP A 1 343 ? -19.312 38.375 12.695 1 91.44 343 ASP A CA 1
ATOM 2684 C C . ASP A 1 343 ? -20.562 38.156 13.547 1 91.44 343 ASP A C 1
ATOM 2686 O O . ASP A 1 343 ? -21.516 38.938 13.516 1 91.44 343 ASP A O 1
ATOM 2690 N N . ARG A 1 344 ? -20.594 37.188 14.344 1 91.31 344 ARG A N 1
ATOM 2691 C CA . ARG A 1 344 ? -21.75 36.875 15.18 1 91.31 344 ARG A CA 1
ATOM 2692 C C . ARG A 1 344 ? -21.75 37.719 16.453 1 91.31 344 ARG A C 1
ATOM 2694 O O . ARG A 1 344 ? -22.797 37.844 17.109 1 91.31 344 ARG A O 1
ATOM 2701 N N . ILE A 1 345 ? -20.641 38.281 16.797 1 94.19 345 ILE A N 1
ATOM 2702 C CA . ILE A 1 345 ? -20.531 39.094 17.984 1 94.19 345 ILE A CA 1
ATOM 2703 C C . ILE A 1 345 ? -21.031 40.5 17.688 1 94.19 345 ILE A C 1
ATOM 2705 O O . ILE A 1 345 ? -20.609 41.125 16.703 1 94.19 345 ILE A O 1
ATOM 2709 N N . ASP A 1 346 ? -21.844 41 18.547 1 93.94 346 ASP A N 1
ATOM 2710 C CA . ASP A 1 346 ? -22.5 42.281 18.281 1 93.94 346 ASP A CA 1
ATOM 2711 C C . ASP A 1 346 ? -21.562 43.438 18.609 1 93.94 346 ASP A C 1
ATOM 2713 O O . ASP A 1 346 ? -20.547 43.25 19.281 1 93.94 346 ASP A O 1
ATOM 2717 N N . THR A 1 347 ? -22.016 44.594 18.188 1 95.12 347 THR A N 1
ATOM 2718 C CA . THR A 1 347 ? -21.188 45.812 18.297 1 95.12 347 THR A CA 1
ATOM 2719 C C . THR A 1 347 ? -20.969 46.188 19.75 1 95.12 347 THR A C 1
ATOM 2721 O O . THR A 1 347 ? -19.891 46.656 20.125 1 95.12 347 THR A O 1
ATOM 2724 N N . GLU A 1 348 ? -21.953 46.031 20.5 1 95.12 348 GLU A N 1
ATOM 2725 C CA . GLU A 1 348 ? -21.844 46.406 21.922 1 95.12 348 GLU A CA 1
ATOM 2726 C C . GLU A 1 348 ? -20.812 45.531 22.641 1 95.12 348 GLU A C 1
ATOM 2728 O O . GLU A 1 348 ? -20.016 46.031 23.422 1 95.12 348 GLU A O 1
ATOM 2733 N N . THR A 1 349 ? -20.906 44.281 22.406 1 95.38 349 THR A N 1
ATOM 2734 C CA . THR A 1 349 ? -19.953 43.375 22.984 1 95.38 349 THR A CA 1
ATOM 2735 C C . THR A 1 349 ? -18.531 43.719 22.531 1 95.38 349 THR A C 1
ATOM 2737 O O . THR A 1 349 ? -17.594 43.656 23.328 1 95.38 349 THR A O 1
ATOM 2740 N N . LYS A 1 350 ? -18.344 44.062 21.312 1 96.44 350 LYS A N 1
ATOM 2741 C CA . LYS A 1 350 ? -17.031 44.469 20.797 1 96.44 350 LYS A CA 1
ATOM 2742 C C . LYS A 1 350 ? -16.516 45.719 21.469 1 96.44 350 LYS A C 1
ATOM 2744 O O . LYS A 1 350 ? -15.328 45.844 21.766 1 96.44 350 LYS A O 1
ATOM 2749 N N . LYS A 1 351 ? -17.438 46.625 21.688 1 96.12 351 LYS A N 1
ATOM 2750 C CA . LYS A 1 351 ? -17.062 47.844 22.422 1 96.12 351 LYS A CA 1
ATOM 2751 C C . LYS A 1 351 ? -16.562 47.5 23.812 1 96.12 351 LYS A C 1
ATOM 2753 O O . LYS A 1 351 ? -15.547 48.062 24.266 1 96.12 351 LYS A O 1
ATOM 2758 N N . ASN A 1 352 ? -17.297 46.594 24.422 1 95.5 352 ASN A N 1
ATOM 2759 C CA . ASN A 1 352 ? -16.891 46.188 25.75 1 95.5 352 ASN A CA 1
ATOM 2760 C C . ASN A 1 352 ? -15.523 45.5 25.734 1 95.5 352 ASN A C 1
ATOM 2762 O O . ASN A 1 352 ? -14.727 45.656 26.656 1 95.5 352 ASN A O 1
ATOM 2766 N N . MET A 1 353 ? -15.258 44.688 24.734 1 95.88 353 MET A N 1
ATOM 2767 C CA . MET A 1 353 ? -13.969 44.031 24.594 1 95.88 353 MET A CA 1
ATOM 2768 C C . MET A 1 353 ? -12.836 45.062 24.484 1 95.88 353 MET A C 1
ATOM 2770 O O . MET A 1 353 ? -11.805 44.906 25.141 1 95.88 353 MET A O 1
ATOM 2774 N N . VAL A 1 354 ? -13.109 46.094 23.672 1 96.06 354 VAL A N 1
ATOM 2775 C CA . VAL A 1 354 ? -12.102 47.125 23.469 1 96.06 354 VAL A CA 1
ATOM 2776 C C . VAL A 1 354 ? -11.812 47.844 24.797 1 96.06 354 VAL A C 1
ATOM 2778 O O . VAL A 1 354 ? -10.656 48.125 25.109 1 96.06 354 VAL A O 1
ATOM 2781 N N . GLN A 1 355 ? -12.828 48.062 25.469 1 95 355 GLN A N 1
ATOM 2782 C CA . GLN A 1 355 ? -12.656 48.688 26.766 1 95 355 GLN A CA 1
ATOM 2783 C C . GLN A 1 355 ? -11.852 47.812 27.719 1 95 355 GLN A C 1
ATOM 2785 O O . GLN A 1 355 ? -11.016 48.312 28.484 1 95 355 GLN A O 1
ATOM 2790 N N . ASN A 1 356 ? -12.07 46.531 27.641 1 94.44 356 ASN A N 1
ATOM 2791 C CA . ASN A 1 356 ? -11.453 45.594 28.562 1 94.44 356 ASN A CA 1
ATOM 2792 C C . ASN A 1 356 ? -9.984 45.344 28.234 1 94.44 356 ASN A C 1
ATOM 2794 O O . ASN A 1 356 ? -9.258 44.75 29.016 1 94.44 356 ASN A O 1
ATOM 2798 N N . PHE A 1 357 ? -9.508 45.875 27.078 1 93.19 357 PHE A N 1
ATOM 2799 C CA . PHE A 1 357 ? -8.086 45.781 26.766 1 93.19 357 PHE A CA 1
ATOM 2800 C C . PHE A 1 357 ? -7.25 46.562 27.766 1 93.19 357 PHE A C 1
ATOM 2802 O O . PHE A 1 357 ? -6.043 46.344 27.875 1 93.19 357 PHE A O 1
ATOM 2809 N N . GLN A 1 358 ? -7.906 47.406 28.453 1 90.38 358 GLN A N 1
ATOM 2810 C CA . GLN A 1 358 ? -7.203 48.219 29.453 1 90.38 358 GLN A CA 1
ATOM 2811 C C . GLN A 1 358 ? -7.094 47.469 30.781 1 90.38 358 GLN A C 1
ATOM 2813 O O . GLN A 1 358 ? -6.309 47.875 31.656 1 90.38 358 GLN A O 1
ATOM 2818 N N . CYS A 1 359 ? -7.848 46.406 30.906 1 90.19 359 CYS A N 1
ATOM 2819 C CA . CYS A 1 359 ? -7.773 45.594 32.125 1 90.19 359 CYS A CA 1
ATOM 2820 C C . CYS A 1 359 ? -6.449 44.844 32.219 1 90.19 359 CYS A C 1
ATOM 2822 O O . CYS A 1 359 ? -6 44.25 31.234 1 90.19 359 CYS A O 1
ATOM 2824 N N . PRO A 1 360 ? -5.855 44.906 33.344 1 86.25 360 PRO A N 1
ATOM 2825 C CA . PRO A 1 360 ? -4.551 44.25 33.5 1 86.25 360 PRO A CA 1
ATOM 2826 C C . PRO A 1 360 ? -4.637 42.75 33.312 1 86.25 360 PRO A C 1
ATOM 2828 O O . PRO A 1 360 ? -5.664 42.125 33.656 1 86.25 360 PRO A O 1
ATOM 2831 N N . LYS A 1 361 ? -3.561 42.219 32.875 1 81.5 361 LYS A N 1
ATOM 2832 C CA . LYS A 1 361 ? -3.465 40.781 32.719 1 81.5 361 LYS A CA 1
ATOM 2833 C C . LYS A 1 361 ? -3.434 40.094 34.062 1 81.5 361 LYS A C 1
ATOM 2835 O O . LYS A 1 361 ? -2.959 40.656 35.062 1 81.5 361 LYS A O 1
ATOM 2840 N N . LYS A 1 362 ? -3.955 38.906 34 1 77 362 LYS A N 1
ATOM 2841 C CA . LYS A 1 362 ? -3.957 38.125 35.219 1 77 362 LYS A CA 1
ATOM 2842 C C . LYS A 1 362 ? -2.557 37.625 35.531 1 77 362 LYS A C 1
ATOM 2844 O O . LYS A 1 362 ? -1.803 37.25 34.656 1 77 362 LYS A O 1
ATOM 2849 N N . GLN A 1 363 ? -2.188 37.781 36.75 1 64 363 GLN A N 1
ATOM 2850 C CA . GLN A 1 363 ? -0.871 37.375 37.219 1 64 363 GLN A CA 1
ATOM 2851 C C . GLN A 1 363 ? -0.688 35.844 37.094 1 64 363 GLN A C 1
ATOM 2853 O O . GLN A 1 363 ? 0.357 35.406 36.625 1 64 363 GLN A O 1
ATOM 2858 N N . ASP A 1 364 ? -1.734 35.094 37.562 1 66.69 364 ASP A N 1
ATOM 2859 C CA . ASP A 1 364 ? -1.669 33.625 37.438 1 66.69 364 ASP A CA 1
ATOM 2860 C C . ASP A 1 364 ? -2.268 33.188 36.094 1 66.69 364 ASP A C 1
ATOM 2862 O O . ASP A 1 364 ? -3.371 32.625 36.062 1 66.69 364 ASP A O 1
ATOM 2866 N N . PHE A 1 365 ? -1.467 33.406 35.125 1 68.06 365 PHE A N 1
ATOM 2867 C CA . PHE A 1 365 ? -1.912 33.188 33.75 1 68.06 365 PHE A CA 1
ATOM 2868 C C . PHE A 1 365 ? -1.863 31.703 33.406 1 68.06 365 PHE A C 1
ATOM 2870 O O . PHE A 1 365 ? -0.857 31.047 33.656 1 68.06 365 PHE A O 1
ATOM 2877 N N . SER A 1 366 ? -3.172 31.25 33.062 1 77.56 366 SER A N 1
ATOM 2878 C CA . SER A 1 366 ? -3.252 29.891 32.562 1 77.56 366 SER A CA 1
ATOM 2879 C C . SER A 1 366 ? -3.551 29.891 31.062 1 77.56 366 SER A C 1
ATOM 2881 O O . SER A 1 366 ? -4.32 30.734 30.578 1 77.56 366 SER A O 1
ATOM 2883 N N . ARG A 1 367 ? -2.852 29.094 30.391 1 82.06 367 ARG A N 1
ATOM 2884 C CA . ARG A 1 367 ? -3.037 28.984 28.953 1 82.06 367 ARG A CA 1
ATOM 2885 C C . ARG A 1 367 ? -4.418 28.438 28.625 1 82.06 367 ARG A C 1
ATOM 2887 O O . ARG A 1 367 ? -4.91 28.609 27.5 1 82.06 367 ARG A O 1
ATOM 2894 N N . ARG A 1 368 ? -4.938 27.828 29.578 1 79.88 368 ARG A N 1
ATOM 2895 C CA . ARG A 1 368 ? -6.309 27.344 29.438 1 79.88 368 ARG A CA 1
ATOM 2896 C C . ARG A 1 368 ? -7.16 27.734 30.641 1 79.88 368 ARG A C 1
ATOM 2898 O O . ARG A 1 368 ? -6.656 27.812 31.766 1 79.88 368 ARG A O 1
ATOM 2905 N N . ILE A 1 369 ? -8.375 28.047 30.297 1 79.31 369 ILE A N 1
ATOM 2906 C CA . ILE A 1 369 ? -9.297 28.422 31.359 1 79.31 369 ILE A CA 1
ATOM 2907 C C . ILE A 1 369 ? -10.047 27.188 31.844 1 79.31 369 ILE A C 1
ATOM 2909 O O . ILE A 1 369 ? -10.359 26.297 31.062 1 79.31 369 ILE A O 1
ATOM 2913 N N . VAL A 1 370 ? -10.148 27.156 33.125 1 78.69 370 VAL A N 1
ATOM 2914 C CA . VAL A 1 370 ? -10.984 26.125 33.719 1 78.69 370 VAL A CA 1
ATOM 2915 C C . VAL A 1 370 ? -12.266 26.734 34.25 1 78.69 370 VAL A C 1
ATOM 2917 O O . VAL A 1 370 ? -12.227 27.656 35.062 1 78.69 370 VAL A O 1
ATOM 2920 N N . LEU A 1 371 ? -13.289 26.422 33.594 1 74.19 371 LEU A N 1
ATOM 2921 C CA . LEU A 1 371 ? -14.57 26.984 34.031 1 74.19 371 LEU A CA 1
ATOM 2922 C C . LEU A 1 371 ? -15.266 26.047 35 1 74.19 371 LEU A C 1
ATOM 2924 O O . LEU A 1 371 ? -15.305 24.828 34.812 1 74.19 371 LEU A O 1
ATOM 2928 N N . SER A 1 372 ? -15.375 26.594 36.219 1 66.44 372 SER A N 1
ATOM 2929 C CA . SER A 1 372 ? -16.172 25.844 37.188 1 66.44 372 SER A CA 1
ATOM 2930 C C . SER A 1 372 ? -17.656 25.969 36.875 1 66.44 372 SER A C 1
ATOM 2932 O O . SER A 1 372 ? -18.078 26.875 36.156 1 66.44 372 SER A O 1
ATOM 2934 N N . ASP A 1 373 ? -18.422 25.016 37.344 1 62.12 373 ASP A N 1
ATOM 2935 C CA . ASP A 1 373 ? -19.875 25 37.156 1 62.12 373 ASP A CA 1
ATOM 2936 C C . ASP A 1 373 ? -20.5 26.312 37.625 1 62.12 373 ASP A C 1
ATOM 2938 O O . ASP A 1 373 ? -21.562 26.719 37.125 1 62.12 373 ASP A O 1
ATOM 2942 N N . GLU A 1 374 ? -19.828 27.031 38.406 1 60.03 374 GLU A N 1
ATOM 2943 C CA . GLU A 1 374 ? -20.438 28.188 39.062 1 60.03 374 GLU A CA 1
ATOM 2944 C C . GLU A 1 374 ? -20.078 29.484 38.344 1 60.03 374 GLU A C 1
ATOM 2946 O O . GLU A 1 374 ? -20.609 30.547 38.656 1 60.03 374 GLU A O 1
ATOM 2951 N N . THR A 1 375 ? -19.234 29.375 37.375 1 60.31 375 THR A N 1
ATOM 2952 C CA . THR A 1 375 ? -18.781 30.609 36.719 1 60.31 375 THR A CA 1
ATOM 2953 C C . THR A 1 375 ? -19.844 31.141 35.781 1 60.31 375 THR A C 1
ATOM 2955 O O . THR A 1 375 ? -20.25 30.438 34.844 1 60.31 375 THR A O 1
ATOM 2958 N N . PRO A 1 376 ? -20.453 32.219 36.219 1 59.44 376 PRO A N 1
ATOM 2959 C CA . PRO A 1 376 ? -21.406 32.781 35.25 1 59.44 376 PRO A CA 1
ATOM 2960 C C . PRO A 1 376 ? -20.797 33.094 33.906 1 59.44 376 PRO A C 1
ATOM 2962 O O . PRO A 1 376 ? -19.766 33.781 33.844 1 59.44 376 PRO A O 1
ATOM 2965 N N . ILE A 1 377 ? -21.047 32.344 32.938 1 63.56 377 ILE A N 1
ATOM 2966 C CA . ILE A 1 377 ? -20.531 32.594 31.594 1 63.56 377 ILE A CA 1
ATOM 2967 C C . ILE A 1 377 ? -21.391 33.625 30.891 1 63.56 377 ILE A C 1
ATOM 2969 O O . ILE A 1 377 ? -22.516 33.344 30.469 1 63.56 377 ILE A O 1
ATOM 2973 N N . SER A 1 378 ? -21.016 34.938 30.953 1 71.06 378 SER A N 1
ATOM 2974 C CA . SER A 1 378 ? -21.875 35.938 30.344 1 71.06 378 SER A CA 1
ATOM 2975 C C . SER A 1 378 ? -21.594 36.062 28.844 1 71.06 378 SER A C 1
ATOM 2977 O O . SER A 1 378 ? -22.453 35.719 28.016 1 71.06 378 SER A O 1
ATOM 2979 N N . ASN A 1 379 ? -20.484 36.625 28.484 1 87.88 379 ASN A N 1
ATOM 2980 C CA . ASN A 1 379 ? -20.156 36.75 27.078 1 87.88 379 ASN A CA 1
ATOM 2981 C C . ASN A 1 379 ? -18.641 36.781 26.859 1 87.88 379 ASN A C 1
ATOM 2983 O O . ASN A 1 379 ? -17.875 36.656 27.828 1 87.88 379 ASN A O 1
ATOM 2987 N N . VAL A 1 380 ? -18.125 36.781 25.781 1 92.38 380 VAL A N 1
ATOM 2988 C CA . VAL A 1 380 ? -16.703 36.688 25.422 1 92.38 380 VAL A CA 1
ATOM 2989 C C . VAL A 1 380 ? -15.93 37.875 25.969 1 92.38 380 VAL A C 1
ATOM 2991 O O . VAL A 1 380 ? -14.734 37.781 26.234 1 92.38 380 VAL A O 1
ATOM 2994 N N . ALA A 1 381 ? -16.609 39.031 26.188 1 93.62 381 ALA A N 1
ATOM 2995 C CA . ALA A 1 381 ? -15.945 40.25 26.625 1 93.62 381 ALA A CA 1
ATOM 2996 C C . ALA A 1 381 ? -15.391 40.094 28.047 1 93.62 381 ALA A C 1
ATOM 2998 O O . ALA A 1 381 ? -14.406 40.719 28.406 1 93.62 381 ALA A O 1
ATOM 2999 N N . SER A 1 382 ? -16.016 39.219 28.812 1 89.81 382 SER A N 1
ATOM 3000 C CA . SER A 1 382 ? -15.641 39.062 30.219 1 89.81 382 SER A CA 1
ATOM 3001 C C . SER A 1 382 ? -14.273 38.375 30.344 1 89.81 382 SER A C 1
ATOM 3003 O O . SER A 1 382 ? -13.648 38.438 31.391 1 89.81 382 SER A O 1
ATOM 3005 N N . PHE A 1 383 ? -13.742 37.906 29.266 1 90.62 383 PHE A N 1
ATOM 3006 C CA . PHE A 1 383 ? -12.484 37.156 29.312 1 90.62 383 PHE A CA 1
ATOM 3007 C C . PHE A 1 383 ? -11.336 38 28.781 1 90.62 383 PHE A C 1
ATOM 3009 O O . PHE A 1 383 ? -10.18 37.594 28.781 1 90.62 383 PHE A O 1
ATOM 3016 N N . VAL A 1 384 ? -11.625 39.188 28.359 1 93.44 384 VAL A N 1
ATOM 3017 C CA . VAL A 1 384 ? -10.641 40.031 27.656 1 93.44 384 VAL A CA 1
ATOM 3018 C C . VAL A 1 384 ? -9.805 40.812 28.672 1 93.44 384 VAL A C 1
ATOM 3020 O O . VAL A 1 384 ? -10.336 41.344 29.625 1 93.44 384 VAL A O 1
ATOM 3023 N N . THR A 1 385 ? -8.547 40.781 28.484 1 93.31 385 THR A N 1
ATOM 3024 C CA . THR A 1 385 ? -7.57 41.594 29.188 1 93.31 385 THR A CA 1
ATOM 3025 C C . THR A 1 385 ? -6.574 42.219 28.203 1 93.31 385 THR A C 1
ATOM 3027 O O . THR A 1 385 ? -6.719 42.062 26.984 1 93.31 385 THR A O 1
ATOM 3030 N N . GLU A 1 386 ? -5.598 42.875 28.719 1 92.38 386 GLU A N 1
ATOM 3031 C CA . GLU A 1 386 ? -4.574 43.5 27.875 1 92.38 386 GLU A CA 1
ATOM 3032 C C . GLU A 1 386 ? -3.814 42.438 27.078 1 92.38 386 GLU A C 1
ATOM 3034 O O . GLU A 1 386 ? -3.342 42.688 25.969 1 92.38 386 GLU A O 1
ATOM 3039 N N . ARG A 1 387 ? -3.75 41.25 27.594 1 92.44 387 ARG A N 1
ATOM 3040 C CA . ARG A 1 387 ? -3.012 40.156 26.969 1 92.44 387 ARG A CA 1
ATOM 3041 C C . ARG A 1 387 ? -3.68 39.719 25.656 1 92.44 387 ARG A C 1
ATOM 3043 O O . ARG A 1 387 ? -3.041 39.125 24.797 1 92.44 387 ARG A O 1
ATOM 3050 N N . ALA A 1 388 ? -4.953 40.031 25.516 1 94.06 388 ALA A N 1
ATOM 3051 C CA . ALA A 1 388 ? -5.703 39.656 24.328 1 94.06 388 ALA A CA 1
ATOM 3052 C C . ALA A 1 388 ? -5.16 40.375 23.094 1 94.06 388 ALA A C 1
ATOM 3054 O O . ALA A 1 388 ? -5.422 39.969 21.953 1 94.06 388 ALA A O 1
ATOM 3055 N N . LEU A 1 389 ? -4.383 41.375 23.297 1 94 389 LEU A N 1
ATOM 3056 C CA . LEU A 1 389 ? -3.791 42.125 22.188 1 94 389 LEU A CA 1
ATOM 3057 C C . LEU A 1 389 ? -2.705 41.312 21.5 1 94 389 LEU A C 1
ATOM 3059 O O . LEU A 1 389 ? -2.324 41.625 20.359 1 94 389 LEU A O 1
ATOM 3063 N N . ASP A 1 390 ? -2.236 40.281 22.141 1 92.5 390 ASP A N 1
ATOM 3064 C CA . ASP A 1 390 ? -1.151 39.469 21.609 1 92.5 390 ASP A CA 1
ATOM 3065 C C . ASP A 1 390 ? -1.562 38.781 20.312 1 92.5 390 ASP A C 1
ATOM 3067 O O . ASP A 1 390 ? -0.715 38.5 19.453 1 92.5 390 ASP A O 1
ATOM 3071 N N . ILE A 1 391 ? -2.869 38.562 20.141 1 95.56 391 ILE A N 1
ATOM 3072 C CA . ILE A 1 391 ? -3.355 37.844 18.969 1 95.56 391 ILE A CA 1
ATOM 3073 C C . ILE A 1 391 ? -3.033 38.625 17.703 1 95.56 391 ILE A C 1
ATOM 3075 O O . ILE A 1 391 ? -2.848 38.062 16.625 1 95.56 391 ILE A O 1
ATOM 3079 N N . PHE A 1 392 ? -2.938 39.906 17.812 1 96.44 392 PHE A N 1
ATOM 3080 C CA . PHE A 1 392 ? -2.711 40.75 16.641 1 96.44 392 PHE A CA 1
ATOM 3081 C C . PHE A 1 392 ? -1.298 40.562 16.109 1 96.44 392 PHE A C 1
ATOM 3083 O O . PHE A 1 392 ? -1.062 40.688 14.906 1 96.44 392 PHE A O 1
ATOM 3090 N N . ASP A 1 393 ? -0.365 40.188 16.938 1 94.44 393 ASP A N 1
ATOM 3091 C CA . ASP A 1 393 ? 1.007 39.938 16.516 1 94.44 393 ASP A CA 1
ATOM 3092 C C . ASP A 1 393 ? 1.105 38.625 15.75 1 94.44 393 ASP A C 1
ATOM 3094 O O . ASP A 1 393 ? 2.051 38.406 14.984 1 94.44 393 ASP A O 1
ATOM 3098 N N . VAL A 1 394 ? 0.182 37.75 15.977 1 95.56 394 VAL A N 1
ATOM 3099 C CA . VAL A 1 394 ? 0.115 36.5 15.25 1 95.56 394 VAL A CA 1
ATOM 3100 C C . VAL A 1 394 ? -0.447 36.719 13.852 1 95.56 394 VAL A C 1
ATOM 3102 O O . VAL A 1 394 ? -0.108 36 12.906 1 95.56 394 VAL A O 1
ATOM 3105 N N . LEU A 1 395 ? -1.259 37.719 13.766 1 95.12 395 LEU A N 1
ATOM 3106 C CA . LEU A 1 395 ? -1.958 38 12.508 1 95.12 395 LEU A CA 1
ATOM 3107 C C . LEU A 1 395 ? -1.101 38.812 11.562 1 95.12 395 LEU A C 1
ATOM 3109 O O . LEU A 1 395 ? -1.196 38.688 10.344 1 95.12 395 LEU A O 1
ATOM 3113 N N . THR A 1 396 ? -0.333 39.75 12.133 1 93.69 396 THR A N 1
ATOM 3114 C CA . THR A 1 396 ? 0.516 40.594 11.297 1 93.69 396 THR A CA 1
ATOM 3115 C C . THR A 1 396 ? 1.726 41.094 12.086 1 93.69 396 THR A C 1
ATOM 3117 O O . THR A 1 396 ? 1.678 41.188 13.32 1 93.69 396 THR A O 1
ATOM 3120 N N . LEU A 1 397 ? 2.76 41.344 11.312 1 91.38 397 LEU A N 1
ATOM 3121 C CA . LEU A 1 397 ? 3.922 41.969 11.945 1 91.38 397 LEU A CA 1
ATOM 3122 C C . LEU A 1 397 ? 3.559 43.312 12.555 1 91.38 397 LEU A C 1
ATOM 3124 O O . LEU A 1 397 ? 2.838 44.094 11.945 1 91.38 397 LEU A O 1
ATOM 3128 N N . ASP A 1 398 ? 3.977 43.562 13.75 1 91 398 ASP A N 1
ATOM 3129 C CA . ASP A 1 398 ? 3.629 44.75 14.492 1 91 398 ASP A CA 1
ATOM 3130 C C . ASP A 1 398 ? 2.117 44.875 14.672 1 91 398 ASP A C 1
ATOM 3132 O O . ASP A 1 398 ? 1.548 45.969 14.492 1 91 398 ASP A O 1
ATOM 3136 N N . GLY A 1 399 ? 1.578 43.781 14.93 1 93.62 399 GLY A N 1
ATOM 3137 C CA . GLY A 1 399 ? 0.129 43.656 14.977 1 93.62 399 GLY A CA 1
ATOM 3138 C C . GLY A 1 399 ? -0.5 44.5 16.078 1 93.62 399 GLY A C 1
ATOM 3139 O O . GLY A 1 399 ? -1.524 45.156 15.852 1 93.62 399 GLY A O 1
ATOM 3140 N N . LYS A 1 400 ? 0.071 44.594 17.188 1 93.31 400 LYS A N 1
ATOM 3141 C CA . LYS A 1 400 ? -0.467 45.375 18.297 1 93.31 400 LYS A CA 1
ATOM 3142 C C . LYS A 1 400 ? -0.564 46.844 17.953 1 93.31 400 LYS A C 1
ATOM 3144 O O . LYS A 1 400 ? -1.594 47.5 18.203 1 93.31 400 LYS A O 1
ATOM 3149 N N . GLU A 1 401 ? 0.48 47.312 17.391 1 94 401 GLU A N 1
ATOM 3150 C CA . GLU A 1 401 ? 0.518 48.719 17.016 1 94 401 GLU A CA 1
ATOM 3151 C C . GLU A 1 401 ? -0.473 49.031 15.891 1 94 401 GLU A C 1
ATOM 3153 O O . GLU A 1 401 ? -1.198 50.031 15.938 1 94 401 GLU A O 1
ATOM 3158 N N . ARG A 1 402 ? -0.494 48.156 15.023 1 94.81 402 ARG A N 1
ATOM 3159 C CA . ARG A 1 402 ? -1.378 48.344 13.883 1 94.81 402 ARG A CA 1
ATOM 3160 C C . ARG A 1 402 ? -2.842 48.25 14.297 1 94.81 402 ARG A C 1
ATOM 3162 O O . ARG A 1 402 ? -3.689 48.969 13.766 1 94.81 402 ARG A O 1
ATOM 3169 N N . ALA A 1 403 ? -3.111 47.375 15.203 1 95.94 403 ALA A N 1
ATOM 3170 C CA . ALA A 1 403 ? -4.484 47.156 15.648 1 95.94 403 ALA A CA 1
ATOM 3171 C C . ALA A 1 403 ? -5.059 48.438 16.297 1 95.94 403 ALA A C 1
ATOM 3173 O O . ALA A 1 403 ? -6.273 48.625 16.281 1 95.94 403 ALA A O 1
ATOM 3174 N N . GLN A 1 404 ? -4.238 49.312 16.812 1 94.19 404 GLN A N 1
ATOM 3175 C CA . GLN A 1 404 ? -4.699 50.531 17.469 1 94.19 404 GLN A CA 1
ATOM 3176 C C . GLN A 1 404 ? -5.434 51.438 16.5 1 94.19 404 GLN A C 1
ATOM 3178 O O . GLN A 1 404 ? -6.305 52.188 16.891 1 94.19 404 GLN A O 1
ATOM 3183 N N . LEU A 1 405 ? -5.125 51.281 15.273 1 93.31 405 LEU A N 1
ATOM 3184 C CA . LEU A 1 405 ? -5.715 52.125 14.234 1 93.31 405 LEU A CA 1
ATOM 3185 C C . LEU A 1 405 ? -7.219 51.875 14.141 1 93.31 405 LEU A C 1
ATOM 3187 O O . LEU A 1 405 ? -7.984 52.844 13.961 1 93.31 405 LEU A O 1
ATOM 3191 N N . PHE A 1 406 ? -7.637 50.656 14.289 1 95 406 PHE A N 1
ATOM 3192 C CA . PHE A 1 406 ? -9.07 50.438 14.195 1 95 406 PHE A CA 1
ATOM 3193 C C . PHE A 1 406 ? -9.695 50.312 15.586 1 95 406 PHE A C 1
ATOM 3195 O O . PHE A 1 406 ? -10.883 50.594 15.758 1 95 406 PHE A O 1
ATOM 3202 N N . LEU A 1 407 ? -8.922 49.938 16.578 1 95.56 407 LEU A N 1
ATOM 3203 C CA . LEU A 1 407 ? -9.453 49.781 17.922 1 95.56 407 LEU A CA 1
ATOM 3204 C C . LEU A 1 407 ? -9.883 51.125 18.5 1 95.56 407 LEU A C 1
ATOM 3206 O O . LEU A 1 407 ? -10.727 51.188 19.391 1 95.56 407 LEU A O 1
ATOM 3210 N N . SER A 1 408 ? -9.344 52.188 18.016 1 93.81 408 SER A N 1
ATOM 3211 C CA . SER A 1 408 ? -9.672 53.531 18.484 1 93.81 408 SER A CA 1
ATOM 3212 C C . SER A 1 408 ? -10.977 54.031 17.859 1 93.81 408 SER A C 1
ATOM 3214 O O . SER A 1 408 ? -11.562 55 18.344 1 93.81 408 SER A O 1
ATOM 3216 N N . LYS A 1 409 ? -11.406 53.344 16.938 1 95.19 409 LYS A N 1
ATOM 3217 C CA . LYS A 1 409 ? -12.625 53.719 16.234 1 95.19 409 LYS A CA 1
ATOM 3218 C C . LYS A 1 409 ? -13.82 52.906 16.734 1 95.19 409 LYS A C 1
ATOM 32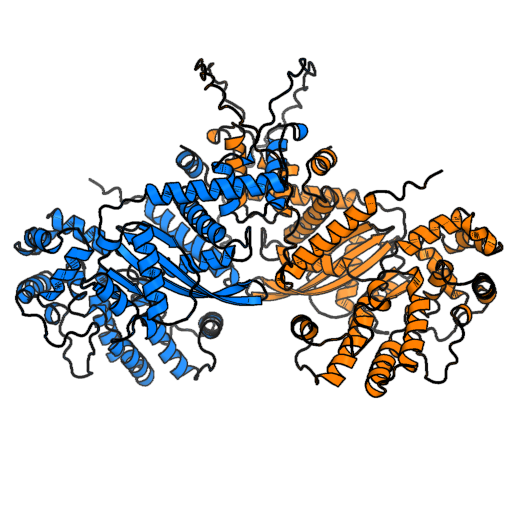20 O O . LYS A 1 409 ? -13.656 51.906 17.438 1 95.19 409 LYS A O 1
ATOM 3225 N N . ASP A 1 410 ? -14.992 53.438 16.375 1 94.81 410 ASP A N 1
ATOM 3226 C CA . ASP A 1 410 ? -16.203 52.688 16.688 1 94.81 410 ASP A CA 1
ATOM 3227 C C . ASP A 1 410 ? -16.281 51.406 15.906 1 94.81 410 ASP A C 1
ATOM 3229 O O . ASP A 1 410 ? -16.047 51.375 14.695 1 94.81 410 ASP A O 1
ATOM 3233 N N . PRO A 1 411 ? -16.594 50.312 16.578 1 95.38 411 PRO A N 1
ATOM 3234 C CA . PRO A 1 411 ? -16.656 49 15.906 1 95.38 411 PRO A CA 1
ATOM 3235 C C . PRO A 1 411 ? -17.594 49 14.703 1 95.38 411 PRO A C 1
ATOM 3237 O O . PRO A 1 411 ? -17.438 48.188 13.789 1 95.38 411 PRO A O 1
ATOM 3240 N N . LYS A 1 412 ? -18.5 49.875 14.641 1 93.5 412 LYS A N 1
ATOM 3241 C CA . LYS A 1 412 ? -19.438 49.969 13.523 1 93.5 412 LYS A CA 1
ATOM 3242 C C . LYS A 1 412 ? -18.719 50.312 12.227 1 93.5 412 LYS A C 1
ATOM 3244 O O . LYS A 1 412 ? -19.188 50 11.141 1 93.5 412 LYS A O 1
ATOM 3249 N N . THR A 1 413 ? -17.594 50.938 12.398 1 95.19 413 THR A N 1
ATOM 3250 C CA . THR A 1 413 ? -16.875 51.438 11.227 1 95.19 413 THR A CA 1
ATOM 3251 C C . THR A 1 413 ? -15.781 50.469 10.797 1 95.19 413 THR A C 1
ATOM 3253 O O . THR A 1 413 ? -15.117 50.688 9.781 1 95.19 413 THR A O 1
ATOM 3256 N N . TRP A 1 414 ? -15.609 49.406 11.57 1 96 414 TRP A N 1
ATOM 3257 C CA . TRP A 1 414 ? -14.492 48.5 11.344 1 96 414 TRP A CA 1
ATOM 3258 C C . TRP A 1 414 ? -14.602 47.844 9.969 1 96 414 TRP A C 1
ATOM 3260 O O . TRP A 1 414 ? -13.586 47.531 9.336 1 96 414 TRP A O 1
ATOM 3270 N N . LYS A 1 415 ? -15.773 47.625 9.484 1 91.94 415 LYS A N 1
ATOM 3271 C CA . LYS A 1 415 ? -16.016 46.938 8.219 1 91.94 415 LYS A CA 1
ATOM 3272 C C . LYS A 1 415 ? -15.391 47.688 7.051 1 91.94 415 LYS A C 1
ATOM 3274 O O . LYS A 1 415 ? -15.094 47.094 6.008 1 91.94 415 LYS A O 1
ATOM 3279 N N . ASP A 1 416 ? -15.18 49 7.242 1 93.31 416 ASP A N 1
ATOM 3280 C CA . ASP A 1 416 ? -14.625 49.812 6.176 1 93.31 416 ASP A CA 1
ATOM 3281 C C . ASP A 1 416 ? -13.156 50.156 6.434 1 93.31 416 ASP A C 1
ATOM 3283 O O . ASP A 1 416 ? -12.523 50.844 5.641 1 93.31 416 ASP A O 1
ATOM 3287 N N . ASP A 1 417 ? -12.648 49.688 7.531 1 95.06 417 ASP A N 1
ATOM 3288 C CA . ASP A 1 417 ? -11.258 49.938 7.891 1 95.06 417 ASP A CA 1
ATOM 3289 C C . ASP A 1 417 ? -10.32 48.938 7.234 1 95.06 417 ASP A C 1
ATOM 3291 O O . ASP A 1 417 ? -10.492 47.719 7.406 1 95.06 417 ASP A O 1
ATOM 3295 N N . GLU A 1 418 ? -9.344 49.375 6.562 1 94.62 418 GLU A N 1
ATOM 3296 C CA . GLU A 1 418 ? -8.453 48.531 5.785 1 94.62 418 GLU A CA 1
ATOM 3297 C C . GLU A 1 418 ? -7.633 47.625 6.691 1 94.62 418 GLU A C 1
ATOM 3299 O O . GLU A 1 418 ? -7.383 46.469 6.352 1 94.62 418 GLU A O 1
ATOM 3304 N N . VAL A 1 419 ? -7.223 48.156 7.781 1 94.94 419 VAL A N 1
ATOM 3305 C CA . VAL A 1 419 ? -6.406 47.375 8.703 1 94.94 419 VAL A CA 1
ATOM 3306 C C . VAL A 1 419 ? -7.246 46.25 9.305 1 94.94 419 VAL A C 1
ATOM 3308 O O . VAL A 1 419 ? -6.789 45.125 9.383 1 94.94 419 VAL A O 1
ATOM 3311 N N . PHE A 1 420 ? -8.461 46.594 9.68 1 95.81 420 PHE A N 1
ATOM 3312 C CA . PHE A 1 420 ? -9.359 45.594 10.234 1 95.81 420 PHE A CA 1
ATOM 3313 C C . PHE A 1 420 ? -9.648 44.5 9.219 1 95.81 420 PHE A C 1
ATOM 3315 O O . PHE A 1 420 ? -9.625 43.312 9.547 1 95.81 420 PHE A O 1
ATOM 3322 N N . ILE A 1 421 ? -9.836 44.906 8.016 1 95.75 421 ILE A N 1
ATOM 3323 C CA . ILE A 1 421 ? -10.172 43.969 6.949 1 95.75 421 ILE A CA 1
ATOM 3324 C C . ILE A 1 421 ? -9.008 43 6.723 1 95.75 421 ILE A C 1
ATOM 3326 O O . ILE A 1 421 ? -9.195 41.781 6.625 1 95.75 421 ILE A O 1
ATOM 3330 N N . THR A 1 422 ? -7.859 43.5 6.695 1 94.25 422 THR A N 1
ATOM 3331 C CA . THR A 1 422 ? -6.672 42.688 6.469 1 94.25 422 THR A CA 1
ATOM 3332 C C . THR A 1 422 ? -6.469 41.688 7.602 1 94.25 422 THR A C 1
ATOM 3334 O O . THR A 1 422 ? -6.215 40.5 7.359 1 94.25 422 THR A O 1
ATOM 3337 N N . MET A 1 423 ? -6.637 42.156 8.797 1 95.44 423 MET A N 1
ATOM 3338 C CA . MET A 1 423 ? -6.441 41.312 9.953 1 95.44 423 MET A CA 1
ATOM 3339 C C . MET A 1 423 ? -7.555 40.25 10.039 1 95.44 423 MET A C 1
ATOM 3341 O O . MET A 1 423 ? -7.312 39.125 10.438 1 95.44 423 MET A O 1
ATOM 3345 N N . ARG A 1 424 ? -8.68 40.719 9.711 1 95.56 424 ARG A N 1
ATOM 3346 C CA . ARG A 1 424 ? -9.805 39.781 9.703 1 95.56 424 ARG A CA 1
ATOM 3347 C C . ARG A 1 424 ? -9.562 38.656 8.703 1 95.56 424 ARG A C 1
ATOM 3349 O O . ARG A 1 424 ? -9.789 37.5 9.023 1 95.56 424 ARG A O 1
ATOM 3356 N N . ASP A 1 425 ? -9.148 38.969 7.52 1 93.5 425 ASP A N 1
ATOM 3357 C CA . ASP A 1 425 ? -8.867 37.969 6.5 1 93.5 425 ASP A CA 1
ATOM 3358 C C . ASP A 1 425 ? -7.793 37 6.969 1 93.5 425 ASP A C 1
ATOM 3360 O O . ASP A 1 425 ? -7.91 35.781 6.758 1 93.5 425 ASP A O 1
ATOM 3364 N N . ARG A 1 426 ? -6.848 37.469 7.633 1 94.69 426 ARG A N 1
ATOM 3365 C CA . ARG A 1 426 ? -5.777 36.625 8.156 1 94.69 426 ARG A CA 1
ATOM 3366 C C . ARG A 1 426 ? -6.281 35.719 9.281 1 94.69 426 ARG A C 1
ATOM 3368 O O . ARG A 1 426 ? -5.879 34.562 9.391 1 94.69 426 ARG A O 1
ATOM 3375 N N . ALA A 1 427 ? -7.137 36.312 10.086 1 96.06 427 ALA A N 1
ATOM 3376 C CA . ALA A 1 427 ? -7.703 35.531 11.195 1 96.06 427 ALA A CA 1
ATOM 3377 C C . ALA A 1 427 ? -8.594 34.406 10.68 1 96.06 427 ALA A C 1
ATOM 3379 O O . ALA A 1 427 ? -8.578 33.312 11.227 1 96.06 427 ALA A O 1
ATOM 3380 N N . ILE A 1 428 ? -9.266 34.688 9.68 1 93.5 428 ILE A N 1
ATOM 3381 C CA . ILE A 1 428 ? -10.156 33.688 9.086 1 93.5 428 ILE A CA 1
ATOM 3382 C C . ILE A 1 428 ? -9.336 32.562 8.477 1 93.5 428 ILE A C 1
ATOM 3384 O O . ILE A 1 428 ? -9.742 31.406 8.539 1 93.5 428 ILE A O 1
ATOM 3388 N N . ASN A 1 429 ? -8.195 32.875 7.957 1 91.19 429 ASN A N 1
ATOM 3389 C CA . ASN A 1 429 ? -7.367 31.891 7.266 1 91.19 429 ASN A CA 1
ATOM 3390 C C . ASN A 1 429 ? -6.395 31.203 8.219 1 91.19 429 ASN A C 1
ATOM 3392 O O . ASN A 1 429 ? -5.641 30.328 7.816 1 91.19 429 ASN A O 1
ATOM 3396 N N . MET A 1 430 ? -6.496 31.609 9.453 1 93.81 430 MET A N 1
ATOM 3397 C CA . MET A 1 430 ? -5.605 31.016 10.453 1 93.81 430 MET A CA 1
ATOM 3398 C C . MET A 1 430 ? -5.949 29.562 10.703 1 93.81 430 MET A C 1
ATOM 3400 O O . MET A 1 430 ? -7.109 29.219 10.961 1 93.81 430 MET A O 1
ATOM 3404 N N . LYS A 1 431 ? -4.953 28.719 10.594 1 91.88 431 LYS A N 1
ATOM 3405 C CA . LYS A 1 431 ? -5.184 27.297 10.789 1 91.88 431 LYS A CA 1
ATOM 3406 C C . LYS A 1 431 ? -5.043 26.906 12.266 1 91.88 431 LYS A C 1
ATOM 3408 O O . LYS A 1 431 ? -3.932 26.844 12.789 1 91.88 431 LYS A O 1
ATOM 3413 N N . VAL A 1 432 ? -6.172 26.562 12.867 1 92.75 432 VAL A N 1
ATOM 3414 C CA . VAL A 1 432 ? -6.184 26.266 14.297 1 92.75 432 VAL A CA 1
ATOM 3415 C C . VAL A 1 432 ? -6.348 24.766 14.508 1 92.75 432 VAL A C 1
ATOM 3417 O O . VAL A 1 432 ? -6.508 24.312 15.648 1 92.75 432 VAL A O 1
ATOM 3420 N N . VAL A 1 433 ? -6.414 24.094 13.461 1 90.69 433 VAL A N 1
ATOM 3421 C CA . VAL A 1 433 ? -6.41 22.641 13.523 1 90.69 433 VAL A CA 1
ATOM 3422 C C . VAL A 1 433 ? -5.062 22.109 13.047 1 90.69 433 VAL A C 1
ATOM 3424 O O . VAL A 1 433 ? -4.426 22.703 12.172 1 90.69 433 VAL A O 1
ATOM 3427 N N . ASN A 1 434 ? -4.699 21 13.617 1 92.5 434 ASN A N 1
ATOM 3428 C CA . ASN A 1 434 ? -3.375 20.453 13.344 1 92.5 434 ASN A CA 1
ATOM 3429 C C . ASN A 1 434 ? -3.404 19.484 12.164 1 92.5 434 ASN A C 1
ATOM 3431 O O . ASN A 1 434 ? -2.596 18.562 12.094 1 92.5 434 ASN A O 1
ATOM 3435 N N . ASP A 1 435 ? -4.316 19.672 11.266 1 86.94 435 ASP A N 1
ATOM 3436 C CA . ASP A 1 435 ? -4.484 18.828 10.094 1 86.94 435 ASP A CA 1
ATOM 3437 C C . ASP A 1 435 ? -3.254 18.875 9.195 1 86.94 435 ASP A C 1
ATOM 3439 O O . ASP A 1 435 ? -2.92 17.891 8.531 1 86.94 435 ASP A O 1
ATOM 3443 N N . SER A 1 436 ? -2.641 20.031 9.195 1 90.25 436 SER A N 1
ATOM 3444 C CA . SER A 1 436 ? -1.457 20.219 8.367 1 90.25 436 SER A CA 1
ATOM 3445 C C . SER A 1 436 ? -0.348 19.25 8.758 1 90.25 436 SER A C 1
ATOM 3447 O O . SER A 1 436 ? 0.261 18.609 7.895 1 90.25 436 SER A O 1
ATOM 3449 N N . ALA A 1 437 ? -0.131 19.172 10.023 1 93 437 ALA A N 1
ATOM 3450 C CA . ALA A 1 437 ? 0.892 18.234 10.5 1 93 437 ALA A CA 1
ATOM 3451 C C . ALA A 1 437 ? 0.46 16.797 10.289 1 93 437 ALA A C 1
ATOM 3453 O O . ALA A 1 437 ? 1.284 15.93 9.969 1 93 437 ALA A O 1
ATOM 3454 N N . GLU A 1 438 ? -0.774 16.562 10.422 1 89.19 438 GLU A N 1
ATOM 3455 C CA . GLU A 1 438 ? -1.303 15.227 10.219 1 89.19 438 GLU A CA 1
ATOM 3456 C C . GLU A 1 438 ? -1.139 14.781 8.766 1 89.19 438 GLU A C 1
ATOM 3458 O O . GLU A 1 438 ? -0.778 13.633 8.492 1 89.19 438 GLU A O 1
ATOM 3463 N N . ARG A 1 439 ? -1.408 15.648 7.941 1 88 439 ARG A N 1
ATOM 3464 C CA . ARG A 1 439 ? -1.242 15.359 6.523 1 88 439 ARG A CA 1
ATOM 3465 C C . ARG A 1 439 ? 0.224 15.117 6.18 1 88 439 ARG A C 1
ATOM 3467 O O . ARG A 1 439 ? 0.541 14.273 5.336 1 88 439 ARG A O 1
ATOM 3474 N N . ALA A 1 440 ? 1.048 15.883 6.812 1 92.62 440 ALA A N 1
ATOM 3475 C CA . ALA A 1 440 ? 2.48 15.719 6.578 1 92.62 440 ALA A CA 1
ATOM 3476 C C . ALA A 1 440 ? 2.963 14.352 7.07 1 92.62 440 ALA A C 1
ATOM 3478 O O . ALA A 1 440 ? 3.783 13.703 6.418 1 92.62 440 ALA A O 1
ATOM 3479 N N . ILE A 1 441 ? 2.471 13.992 8.188 1 92.38 441 ILE A N 1
ATOM 3480 C CA . ILE A 1 441 ? 2.848 12.688 8.727 1 92.38 441 ILE A CA 1
ATOM 3481 C C . ILE A 1 441 ? 2.301 11.578 7.832 1 92.38 441 ILE A C 1
ATOM 3483 O O . ILE A 1 441 ? 2.965 10.562 7.621 1 92.38 441 ILE A O 1
ATOM 3487 N N . ALA A 1 442 ? 1.127 11.766 7.383 1 88.88 442 ALA A N 1
ATOM 3488 C CA . ALA A 1 442 ? 0.54 10.805 6.445 1 88.88 442 ALA A CA 1
ATOM 3489 C C . ALA A 1 442 ? 1.378 10.703 5.176 1 88.88 442 ALA A C 1
ATOM 3491 O O . ALA A 1 442 ? 1.522 9.609 4.613 1 88.88 442 ALA A O 1
ATOM 3492 N N . LEU A 1 443 ? 1.83 11.789 4.75 1 91.94 443 LEU A N 1
ATOM 3493 C CA . LEU A 1 443 ? 2.715 11.812 3.592 1 91.94 443 LEU A CA 1
ATOM 3494 C C . LEU A 1 443 ? 3.965 10.977 3.846 1 91.94 443 LEU A C 1
ATOM 3496 O O . LEU A 1 443 ? 4.375 10.188 2.99 1 91.94 443 LEU A O 1
ATOM 3500 N N . LYS A 1 444 ? 4.504 11.164 4.965 1 93.25 444 LYS A N 1
ATOM 3501 C CA . LYS A 1 444 ? 5.688 10.383 5.324 1 93.25 444 LYS A CA 1
ATOM 3502 C C . LYS A 1 444 ? 5.371 8.891 5.379 1 93.25 444 LYS A C 1
ATOM 3504 O O . LYS A 1 444 ? 6.184 8.062 4.965 1 93.25 444 LYS A O 1
ATOM 3509 N N . GLU A 1 445 ? 4.289 8.602 5.918 1 90.56 445 GLU A N 1
ATOM 3510 C CA . GLU A 1 445 ? 3.883 7.207 6.016 1 90.56 445 GLU A CA 1
ATOM 3511 C C . GLU A 1 445 ? 3.773 6.562 4.637 1 90.56 445 GLU A C 1
ATOM 3513 O O . GLU A 1 445 ? 4.207 5.426 4.441 1 90.56 445 GLU A O 1
ATOM 3518 N N . ARG A 1 446 ? 3.258 7.234 3.693 1 89.25 446 ARG A N 1
ATOM 3519 C CA . ARG A 1 446 ? 3.062 6.742 2.334 1 89.25 446 ARG A CA 1
ATOM 3520 C C . ARG A 1 446 ? 4.398 6.465 1.652 1 89.25 446 ARG A C 1
ATOM 3522 O O . ARG A 1 446 ? 4.516 5.527 0.863 1 89.25 446 ARG A O 1
ATOM 3529 N N . TYR A 1 447 ? 5.344 7.293 1.965 1 92.19 447 TYR A N 1
ATOM 3530 C CA . TYR A 1 447 ? 6.613 7.223 1.253 1 92.19 447 TYR A CA 1
ATOM 3531 C C . TYR A 1 447 ? 7.684 6.559 2.111 1 92.19 447 TYR A C 1
ATOM 3533 O O . TYR A 1 447 ? 8.852 6.504 1.725 1 92.19 447 TYR A O 1
ATOM 3541 N N . ASN A 1 448 ? 7.305 6.141 3.252 1 87.69 448 ASN A N 1
ATOM 3542 C CA . ASN A 1 448 ? 8.266 5.664 4.246 1 87.69 448 ASN A CA 1
ATOM 3543 C C . ASN A 1 448 ? 9.086 4.492 3.715 1 87.69 448 ASN A C 1
ATOM 3545 O O . ASN A 1 448 ? 10.273 4.383 4 1 87.69 448 ASN A O 1
ATOM 3549 N N . GLU A 1 449 ? 8.438 3.656 2.975 1 82.38 449 GLU A N 1
ATOM 3550 C CA . GLU A 1 449 ? 9.117 2.434 2.557 1 82.38 449 GLU A CA 1
ATOM 3551 C C . GLU A 1 449 ? 9.258 2.373 1.038 1 82.38 449 GLU A C 1
ATOM 3553 O O . GLU A 1 449 ? 9.445 1.294 0.469 1 82.38 449 GLU A O 1
ATOM 3558 N N . SER A 1 450 ? 9.156 3.508 0.549 1 84.19 450 SER A N 1
ATOM 3559 C CA . SER A 1 450 ? 9.195 3.492 -0.91 1 84.19 450 SER A CA 1
ATOM 3560 C C . SER A 1 450 ? 10.305 4.387 -1.443 1 84.19 450 SER A C 1
ATOM 3562 O O . SER A 1 450 ? 10.789 5.27 -0.734 1 84.19 450 SER A O 1
ATOM 3564 N N . ILE A 1 451 ? 10.859 4.152 -2.582 1 87.19 451 ILE A N 1
ATOM 3565 C CA . ILE A 1 451 ? 11.719 4.953 -3.441 1 87.19 451 ILE A CA 1
ATOM 3566 C C . ILE A 1 451 ? 13.141 4.973 -2.877 1 87.19 451 ILE A C 1
ATOM 3568 O O . ILE A 1 451 ? 14.109 4.746 -3.607 1 87.19 451 ILE A O 1
ATOM 3572 N N . THR A 1 452 ? 13.273 5.367 -1.45 1 87.94 452 THR A N 1
ATOM 3573 C CA . THR A 1 452 ? 14.609 5.449 -0.871 1 87.94 452 THR A CA 1
ATOM 3574 C C . THR A 1 452 ? 14.578 5.078 0.608 1 87.94 452 THR A C 1
ATOM 3576 O O . THR A 1 452 ? 13.555 5.234 1.275 1 87.94 452 THR A O 1
ATOM 3579 N N . GLN A 1 453 ? 15.711 4.617 1.04 1 86.31 453 GLN A N 1
ATOM 3580 C CA . GLN A 1 453 ? 15.875 4.305 2.455 1 86.31 453 GLN A CA 1
ATOM 3581 C C . GLN A 1 453 ? 16.797 5.312 3.141 1 86.31 453 GLN A C 1
ATOM 3583 O O . GLN A 1 453 ? 16.906 5.316 4.367 1 86.31 453 GLN A O 1
ATOM 3588 N N . ASN A 1 454 ? 17.422 6.129 2.309 1 89.88 454 ASN A N 1
ATOM 3589 C CA . ASN A 1 454 ? 18.281 7.18 2.852 1 89.88 454 ASN A CA 1
ATOM 3590 C C . ASN A 1 454 ? 17.453 8.273 3.533 1 89.88 454 ASN A C 1
ATOM 3592 O O . ASN A 1 454 ? 16.562 8.859 2.918 1 89.88 454 ASN A O 1
ATOM 3596 N N . GLU A 1 455 ? 17.812 8.602 4.75 1 90.12 455 GLU A N 1
ATOM 3597 C CA . GLU A 1 455 ? 17.016 9.523 5.562 1 90.12 455 GLU A CA 1
ATOM 3598 C C . GLU A 1 455 ? 16.984 10.922 4.949 1 90.12 455 GLU A C 1
ATOM 3600 O O . GLU A 1 455 ? 15.938 11.562 4.898 1 90.12 455 GLU A O 1
ATOM 3605 N N . ASP A 1 456 ? 18.078 11.398 4.508 1 92.25 456 ASP A N 1
ATOM 3606 C CA . ASP A 1 456 ? 18.125 12.719 3.885 1 92.25 456 ASP A CA 1
ATOM 3607 C C . ASP A 1 456 ? 17.266 12.766 2.627 1 92.25 456 ASP A C 1
ATOM 3609 O O . ASP A 1 456 ? 16.516 13.719 2.41 1 92.25 456 ASP A O 1
ATOM 3613 N N . GLN A 1 457 ? 17.422 11.711 1.861 1 94.06 457 GLN A N 1
ATOM 3614 C CA . GLN A 1 457 ? 16.641 11.625 0.629 1 94.06 457 GLN A CA 1
ATOM 3615 C C . GLN A 1 457 ? 15.148 11.555 0.925 1 94.06 457 GLN A C 1
ATOM 3617 O O . GLN A 1 457 ? 14.328 12.07 0.157 1 94.06 457 GLN A O 1
ATOM 3622 N N . LYS A 1 458 ? 14.836 10.961 2.033 1 93.62 458 LYS A N 1
ATOM 3623 C CA . LYS A 1 458 ? 13.43 10.906 2.426 1 93.62 458 LYS A CA 1
ATOM 3624 C C . LYS A 1 458 ? 12.875 12.297 2.711 1 93.62 458 LYS A C 1
ATOM 3626 O O . LYS A 1 458 ? 11.758 12.625 2.307 1 93.62 458 LYS A O 1
ATOM 3631 N N . GLN A 1 459 ? 13.695 13.062 3.383 1 94.38 459 GLN A N 1
ATOM 3632 C CA . GLN A 1 459 ? 13.281 14.43 3.678 1 94.38 459 GLN A CA 1
ATOM 3633 C C . GLN A 1 459 ? 13.102 15.242 2.398 1 94.38 459 GLN A C 1
ATOM 3635 O O . GLN A 1 459 ? 12.102 15.938 2.229 1 94.38 459 GLN A O 1
ATOM 3640 N N . TYR A 1 460 ? 14.07 15.117 1.495 1 95.19 460 TYR A N 1
ATOM 3641 C CA . TYR A 1 460 ? 13.977 15.812 0.215 1 95.19 460 TYR A CA 1
ATOM 3642 C C . TYR A 1 460 ? 12.734 15.359 -0.556 1 95.19 460 TYR A C 1
ATOM 3644 O O . TYR A 1 460 ? 12.055 16.188 -1.17 1 95.19 460 TYR A O 1
ATOM 3652 N N . LEU A 1 461 ? 12.531 14.055 -0.498 1 95.38 461 LEU A N 1
ATOM 3653 C CA . LEU A 1 461 ? 11.391 13.469 -1.198 1 95.38 461 LEU A CA 1
ATOM 3654 C C . LEU A 1 461 ? 10.086 14.102 -0.735 1 95.38 461 LEU A C 1
ATOM 3656 O O . LEU A 1 461 ? 9.258 14.508 -1.558 1 95.38 461 LEU A O 1
ATOM 3660 N N . LEU A 1 462 ? 9.922 14.227 0.533 1 95.25 462 LEU A N 1
ATOM 3661 C CA . LEU A 1 462 ? 8.695 14.781 1.097 1 95.25 462 LEU A CA 1
ATOM 3662 C C . LEU A 1 462 ? 8.516 16.234 0.688 1 95.25 462 LEU A C 1
ATOM 3664 O O . LEU A 1 462 ? 7.41 16.672 0.358 1 95.25 462 LEU A O 1
ATOM 3668 N N . GLN A 1 463 ? 9.594 16.938 0.691 1 94.12 463 GLN A N 1
ATOM 3669 C CA . GLN A 1 463 ? 9.555 18.344 0.307 1 94.12 463 GLN A CA 1
ATOM 3670 C C . GLN A 1 463 ? 9.188 18.5 -1.166 1 94.12 463 GLN A C 1
ATOM 3672 O O . GLN A 1 463 ? 8.367 19.344 -1.519 1 94.12 463 GLN A O 1
ATOM 3677 N N . VAL A 1 464 ? 9.75 17.641 -1.961 1 93.62 464 VAL A N 1
ATOM 3678 C CA . VAL A 1 464 ? 9.516 17.719 -3.4 1 93.62 464 VAL A CA 1
ATOM 3679 C C . VAL A 1 464 ? 8.07 17.344 -3.715 1 93.62 464 VAL A C 1
ATOM 3681 O O . VAL A 1 464 ? 7.414 18 -4.523 1 93.62 464 VAL A O 1
ATOM 3684 N N . VAL A 1 465 ? 7.621 16.312 -3.068 1 94.38 465 VAL A N 1
ATOM 3685 C CA . VAL A 1 465 ? 6.246 15.875 -3.295 1 94.38 465 VAL A CA 1
ATOM 3686 C C . VAL A 1 465 ? 5.273 16.953 -2.848 1 94.38 465 VAL A C 1
ATOM 3688 O O . VAL A 1 465 ? 4.336 17.297 -3.574 1 94.38 465 VAL A O 1
ATOM 3691 N N . ALA A 1 466 ? 5.52 17.516 -1.693 1 93.19 466 ALA A N 1
ATOM 3692 C CA . ALA A 1 466 ? 4.656 18.562 -1.18 1 93.19 466 ALA A CA 1
ATOM 3693 C C . ALA A 1 466 ? 4.656 19.781 -2.109 1 93.19 466 ALA A C 1
ATOM 3695 O O . ALA A 1 466 ? 3.604 20.344 -2.398 1 93.19 466 ALA A O 1
ATOM 3696 N N . ALA A 1 467 ? 5.781 20.172 -2.598 1 91.06 467 ALA A N 1
ATOM 3697 C CA . ALA A 1 467 ? 5.914 21.312 -3.502 1 91.06 467 ALA A CA 1
ATOM 3698 C C . ALA A 1 467 ? 5.211 21.047 -4.828 1 91.06 467 ALA A C 1
ATOM 3700 O O . ALA A 1 467 ? 4.547 21.922 -5.375 1 91.06 467 ALA A O 1
ATOM 3701 N N . HIS A 1 468 ? 5.402 19.859 -5.305 1 92.25 468 HIS A N 1
ATOM 3702 C CA . HIS A 1 468 ? 4.793 19.484 -6.578 1 92.25 468 HIS A CA 1
ATOM 3703 C C . HIS A 1 468 ? 3.27 19.5 -6.48 1 92.25 468 HIS A C 1
ATOM 3705 O O . HIS A 1 468 ? 2.588 19.922 -7.422 1 92.25 468 HIS A O 1
ATOM 3711 N N . ARG A 1 469 ? 2.75 19.078 -5.402 1 89.94 469 ARG A N 1
ATOM 3712 C CA . ARG A 1 469 ? 1.307 19.062 -5.191 1 89.94 469 ARG A CA 1
ATOM 3713 C C . ARG A 1 469 ? 0.744 20.484 -5.137 1 89.94 469 ARG A C 1
ATOM 3715 O O . ARG A 1 469 ? -0.391 20.719 -5.559 1 89.94 469 ARG A O 1
ATOM 3722 N N . LYS A 1 470 ? 1.543 21.328 -4.641 1 86.69 470 LYS A N 1
ATOM 3723 C CA . LYS A 1 470 ? 1.139 22.719 -4.617 1 86.69 470 LYS A CA 1
ATOM 3724 C C . LYS A 1 470 ? 1.179 23.328 -6.02 1 86.69 470 LYS A C 1
ATOM 3726 O O . LYS A 1 470 ? 0.289 24.094 -6.398 1 86.69 470 LYS A O 1
ATOM 3731 N N . LYS A 1 471 ? 2.199 22.938 -6.734 1 87.69 471 LYS A N 1
ATOM 3732 C CA . LYS A 1 471 ? 2.395 23.438 -8.094 1 87.69 471 LYS A CA 1
ATOM 3733 C C . LYS A 1 471 ? 1.328 22.906 -9.039 1 87.69 471 LYS A C 1
ATOM 3735 O O . LYS A 1 471 ? 0.86 23.625 -9.93 1 87.69 471 LYS A O 1
ATOM 3740 N N . LEU A 1 472 ? 1.057 21.625 -8.875 1 90.62 472 LEU A N 1
ATOM 3741 C CA . LEU A 1 472 ? 0.07 20.938 -9.703 1 90.62 472 LEU A CA 1
ATOM 3742 C C . LEU A 1 472 ? -1.012 20.297 -8.844 1 90.62 472 LEU A C 1
ATOM 3744 O O . LEU A 1 472 ? -1.035 19.078 -8.688 1 90.62 472 LEU A O 1
ATOM 3748 N N . PRO A 1 473 ? -1.941 21.078 -8.492 1 85.94 473 PRO A N 1
ATOM 3749 C CA . PRO A 1 473 ? -2.939 20.562 -7.551 1 85.94 473 PRO A CA 1
ATOM 3750 C C . PRO A 1 473 ? -3.908 19.578 -8.203 1 85.94 473 PRO A C 1
ATOM 3752 O O . PRO A 1 473 ? -4.441 18.688 -7.527 1 85.94 473 PRO A O 1
ATOM 3755 N N . THR A 1 474 ? -4.102 19.812 -9.547 1 84.5 474 THR A N 1
ATOM 3756 C CA . THR A 1 474 ? -5.039 18.922 -10.234 1 84.5 474 THR A CA 1
ATOM 3757 C C . THR A 1 474 ? -4.402 18.328 -11.484 1 84.5 474 THR A C 1
ATOM 3759 O O . THR A 1 474 ? -3.451 18.891 -12.031 1 84.5 474 THR A O 1
ATOM 3762 N N . ALA A 1 475 ? -4.945 17.203 -11.766 1 85.5 475 ALA A N 1
ATOM 3763 C CA . ALA A 1 475 ? -4.473 16.531 -12.977 1 85.5 475 ALA A CA 1
ATOM 3764 C C . ALA A 1 475 ? -5.223 17.031 -14.211 1 85.5 475 ALA A C 1
ATOM 3766 O O . ALA A 1 475 ? -5.934 16.266 -14.859 1 85.5 475 ALA A O 1
ATOM 3767 N N . SER A 1 476 ? -5.129 18.266 -14.422 1 84.06 476 SER A N 1
ATOM 3768 C CA . SER A 1 476 ? -5.77 18.875 -15.586 1 84.06 476 SER A CA 1
ATOM 3769 C C . SER A 1 476 ? -4.746 19.531 -16.484 1 84.06 476 SER A C 1
ATOM 3771 O O . SER A 1 476 ? -3.646 19.875 -16.047 1 84.06 476 SER A O 1
ATOM 3773 N N . LYS A 1 477 ? -5.164 19.625 -17.703 1 82.25 477 LYS A N 1
ATOM 3774 C CA . LYS A 1 477 ? -4.305 20.281 -18.688 1 82.25 477 LYS A CA 1
ATOM 3775 C C . LYS A 1 477 ? -4.008 21.719 -18.281 1 82.25 477 LYS A C 1
ATOM 3777 O O . LYS A 1 477 ? -2.875 22.188 -18.422 1 82.25 477 LYS A O 1
ATOM 3782 N N . ALA A 1 478 ? -4.98 22.359 -17.812 1 83.25 478 ALA A N 1
ATOM 3783 C CA . ALA A 1 478 ? -4.824 23.734 -17.391 1 83.25 478 ALA A CA 1
ATOM 3784 C C . ALA A 1 478 ? -3.799 23.859 -16.266 1 83.25 478 ALA A C 1
ATOM 3786 O O . ALA A 1 478 ? -2.939 24.75 -16.297 1 83.25 478 ALA A O 1
ATOM 3787 N N . ALA A 1 479 ? -3.904 22.969 -15.359 1 86 479 ALA A N 1
ATOM 3788 C CA . ALA A 1 479 ? -2.971 22.984 -14.242 1 86 479 ALA A CA 1
ATOM 3789 C C . ALA A 1 479 ? -1.545 22.719 -14.703 1 86 479 ALA A C 1
ATOM 3791 O O . ALA A 1 479 ? -0.597 23.344 -14.234 1 86 479 ALA A O 1
ATOM 3792 N N . MET A 1 480 ? -1.448 21.844 -15.609 1 86.31 480 MET A N 1
ATOM 3793 C CA . MET A 1 480 ? -0.124 21.469 -16.109 1 86.31 480 MET A CA 1
ATOM 3794 C C . MET A 1 480 ? 0.492 22.625 -16.906 1 86.31 480 MET A C 1
ATOM 3796 O O . MET A 1 480 ? 1.688 22.891 -16.781 1 86.31 480 MET A O 1
ATOM 3800 N N . MET A 1 481 ? -0.286 23.25 -17.656 1 85.44 481 MET A N 1
ATOM 3801 C CA . MET A 1 481 ? 0.201 24.375 -18.453 1 85.44 481 MET A CA 1
ATOM 3802 C C . MET A 1 481 ? 0.686 25.5 -17.547 1 85.44 481 MET A C 1
ATOM 3804 O O . MET A 1 481 ? 1.706 26.125 -17.828 1 85.44 481 MET A O 1
ATOM 3808 N N . LYS A 1 482 ? 0.008 25.625 -16.484 1 84.12 482 LYS A N 1
ATOM 3809 C CA . LYS A 1 482 ? 0.392 26.656 -15.531 1 84.12 482 LYS A CA 1
ATOM 3810 C C . LYS A 1 482 ? 1.622 26.234 -14.734 1 84.12 482 LYS A C 1
ATOM 3812 O O . LYS A 1 482 ? 2.506 27.047 -14.469 1 84.12 482 LYS A O 1
ATOM 3817 N N . GLY A 1 483 ? 1.652 25 -14.375 1 82.12 483 GLY A N 1
ATOM 3818 C CA . GLY A 1 483 ? 2.697 24.5 -13.5 1 82.12 483 GLY A CA 1
ATOM 3819 C C . GLY A 1 483 ? 4.039 24.344 -14.195 1 82.12 483 GLY A C 1
ATOM 3820 O O . GLY A 1 483 ? 5.086 24.359 -13.547 1 82.12 483 GLY A O 1
ATOM 3821 N N . TYR A 1 484 ? 3.961 24.188 -15.508 1 79.25 484 TYR A N 1
ATOM 3822 C CA . TYR A 1 484 ? 5.203 23.969 -16.25 1 79.25 484 TYR A CA 1
ATOM 3823 C C . TYR A 1 484 ? 5.754 25.281 -16.781 1 79.25 484 TYR A C 1
ATOM 3825 O O . TYR A 1 484 ? 6.844 25.328 -17.359 1 79.25 484 TYR A O 1
ATOM 3833 N N . LYS A 1 485 ? 5.121 26.375 -16.578 1 70.12 485 LYS A N 1
ATOM 3834 C CA . LYS A 1 485 ? 5.641 27.688 -16.938 1 70.12 485 LYS A CA 1
ATOM 3835 C C . LYS A 1 485 ? 6.645 28.188 -15.906 1 70.12 485 LYS A C 1
ATOM 3837 O O . LYS A 1 485 ? 6.496 27.938 -14.711 1 70.12 485 LYS A O 1
ATOM 3842 N N . PRO B 1 1 ? 32.344 -29.516 -27.828 1 20.81 1 PRO B N 1
ATOM 3843 C CA . PRO B 1 1 ? 31.219 -28.625 -28.172 1 20.81 1 PRO B CA 1
ATOM 3844 C C . PRO B 1 1 ? 30.469 -28.109 -26.938 1 20.81 1 PRO B C 1
ATOM 3846 O O . PRO B 1 1 ? 29.969 -28.906 -26.141 1 20.81 1 PRO B O 1
ATOM 3849 N N . SER B 1 2 ? 31.078 -27.094 -26.203 1 21.8 2 SER B N 1
ATOM 3850 C CA . SER B 1 2 ? 31.078 -26.406 -24.922 1 21.8 2 SER B CA 1
ATOM 3851 C C . SER B 1 2 ? 29.719 -25.781 -24.625 1 21.8 2 SER B C 1
ATOM 3853 O O . SER B 1 2 ? 29.234 -24.953 -25.391 1 21.8 2 SER B O 1
ATOM 3855 N N . CYS B 1 3 ? 28.75 -26.688 -24.172 1 21.25 3 CYS B N 1
ATOM 3856 C CA . CYS B 1 3 ? 27.328 -26.562 -23.922 1 21.25 3 CYS B CA 1
ATOM 3857 C C . CYS B 1 3 ? 27 -25.219 -23.266 1 21.25 3 CYS B C 1
ATOM 3859 O O . CYS B 1 3 ? 27.688 -24.797 -22.328 1 21.25 3 CYS B O 1
ATOM 3861 N N . LEU B 1 4 ? 26.484 -24.297 -24.141 1 20.59 4 LEU B N 1
ATOM 3862 C CA . LEU B 1 4 ? 25.938 -22.953 -24.094 1 20.59 4 LEU B CA 1
ATOM 3863 C C . LEU B 1 4 ? 25.031 -22.75 -22.891 1 20.59 4 LEU B C 1
ATOM 3865 O O . LEU B 1 4 ? 23.812 -22.719 -23.016 1 20.59 4 LEU B O 1
ATOM 3869 N N . PHE B 1 5 ? 25.156 -23.641 -21.844 1 24.67 5 PHE B N 1
ATOM 3870 C CA . PHE B 1 5 ? 24.438 -23.531 -20.578 1 24.67 5 PHE B CA 1
ATOM 3871 C C . PHE B 1 5 ? 24.625 -22.156 -19.953 1 24.67 5 PHE B C 1
ATOM 3873 O O . PHE B 1 5 ? 25.062 -22.047 -18.812 1 24.67 5 PHE B O 1
ATOM 3880 N N . GLY B 1 6 ? 25.078 -21.219 -20.844 1 20.28 6 GLY B N 1
ATOM 3881 C CA . GLY B 1 6 ? 25.672 -20 -20.328 1 20.28 6 GLY B CA 1
ATOM 3882 C C . GLY B 1 6 ? 24.781 -19.266 -19.344 1 20.28 6 GLY B C 1
ATOM 3883 O O . GLY B 1 6 ? 23.891 -19.875 -18.734 1 20.28 6 GLY B O 1
ATOM 3884 N N . LYS B 1 7 ? 24.609 -17.906 -19.547 1 25.92 7 LYS B N 1
ATOM 3885 C CA . LYS B 1 7 ? 24.359 -16.641 -18.875 1 25.92 7 LYS B CA 1
ATOM 3886 C C . LYS B 1 7 ? 22.891 -16.531 -18.469 1 25.92 7 LYS B C 1
ATOM 3888 O O . LYS B 1 7 ? 22.469 -15.508 -17.906 1 25.92 7 LYS B O 1
ATOM 3893 N N . GLY B 1 8 ? 22.047 -17.438 -19 1 24.55 8 GLY B N 1
ATOM 3894 C CA . GLY B 1 8 ? 20.609 -17.219 -18.859 1 24.55 8 GLY B CA 1
ATOM 3895 C C . GLY B 1 8 ? 20.094 -17.516 -17.453 1 24.55 8 GLY B C 1
ATOM 3896 O O . GLY B 1 8 ? 18.906 -17.391 -17.188 1 24.55 8 GLY B O 1
ATOM 3897 N N . LYS B 1 9 ? 20.734 -18.438 -16.734 1 27.7 9 LYS B N 1
ATOM 3898 C CA . LYS B 1 9 ? 20.266 -18.891 -15.43 1 27.7 9 LYS B CA 1
ATOM 3899 C C . LYS B 1 9 ? 20.25 -17.75 -14.422 1 27.7 9 LYS B C 1
ATOM 3901 O O . LYS B 1 9 ? 19.594 -17.828 -13.391 1 27.7 9 LYS B O 1
ATOM 3906 N N . GLU B 1 10 ? 21.281 -16.812 -14.641 1 26.31 10 GLU B N 1
ATOM 3907 C CA . GLU B 1 10 ? 21.391 -15.727 -13.664 1 26.31 10 GLU B CA 1
ATOM 3908 C C . GLU B 1 10 ? 20.172 -14.812 -13.703 1 26.31 10 GLU B C 1
ATOM 3910 O O . GLU B 1 10 ? 19.781 -14.242 -12.68 1 26.31 10 GLU B O 1
ATOM 3915 N N . SER B 1 11 ? 19.625 -14.766 -14.953 1 28.2 11 SER B N 1
ATOM 3916 C CA . SER B 1 11 ? 18.531 -13.82 -15.109 1 28.2 11 SER B CA 1
ATOM 3917 C C . SER B 1 11 ? 17.266 -14.312 -14.414 1 28.2 11 SER B C 1
ATOM 3919 O O . SER B 1 11 ? 16.453 -13.516 -13.961 1 28.2 11 SER B O 1
ATOM 3921 N N . SER B 1 12 ? 17.125 -15.68 -14.438 1 26.39 12 SER B N 1
ATOM 3922 C CA . SER B 1 12 ? 15.898 -16.188 -13.828 1 26.39 12 SER B CA 1
ATOM 3923 C C . SER B 1 12 ? 15.938 -16.047 -12.305 1 26.39 12 SER B C 1
ATOM 3925 O O . SER B 1 12 ? 14.898 -15.945 -11.664 1 26.39 12 SER B O 1
ATOM 3927 N N . ILE B 1 13 ? 17.141 -16.25 -11.688 1 26.91 13 ILE B N 1
ATOM 3928 C CA . ILE B 1 13 ? 17.266 -16.078 -10.242 1 26.91 13 ILE B CA 1
ATOM 3929 C C . ILE B 1 13 ? 16.969 -14.625 -9.867 1 26.91 13 ILE B C 1
ATOM 3931 O O . ILE B 1 13 ? 16.297 -14.352 -8.875 1 26.91 13 ILE B O 1
ATOM 3935 N N . GLU B 1 14 ? 17.453 -13.711 -10.695 1 27.95 14 GLU B N 1
ATOM 3936 C CA . GLU B 1 14 ? 17.203 -12.305 -10.383 1 27.95 14 GLU B CA 1
ATOM 3937 C C . GLU B 1 14 ? 15.711 -11.992 -10.445 1 27.95 14 GLU B C 1
ATOM 3939 O O . GLU B 1 14 ? 15.195 -11.242 -9.609 1 27.95 14 GLU B O 1
ATOM 3944 N N . ALA B 1 15 ? 15.008 -12.594 -11.305 1 28.48 15 ALA B N 1
ATOM 3945 C CA . ALA B 1 15 ? 13.57 -12.359 -11.398 1 28.48 15 ALA B CA 1
ATOM 3946 C C . ALA B 1 15 ? 12.844 -12.953 -10.188 1 28.48 15 ALA B C 1
ATOM 3948 O O . ALA B 1 15 ? 11.867 -12.375 -9.703 1 28.48 15 ALA B O 1
ATOM 3949 N N . ARG B 1 16 ? 13.219 -14.164 -9.719 1 28.19 16 ARG B N 1
ATOM 3950 C CA . ARG B 1 16 ? 12.633 -14.734 -8.508 1 28.19 16 ARG B CA 1
ATOM 3951 C C . ARG B 1 16 ? 12.914 -13.859 -7.293 1 28.19 16 ARG B C 1
ATOM 3953 O O . ARG B 1 16 ? 12.055 -13.711 -6.418 1 28.19 16 ARG B O 1
ATOM 3960 N N . TYR B 1 17 ? 14.18 -13.32 -7.137 1 27.83 17 TYR B N 1
ATOM 3961 C CA . TYR B 1 17 ? 14.484 -12.414 -6.039 1 27.83 17 TYR B CA 1
ATOM 3962 C C . TYR B 1 17 ? 13.68 -11.125 -6.16 1 27.83 17 TYR B C 1
ATOM 3964 O O . TYR B 1 17 ? 13.219 -10.578 -5.156 1 27.83 17 TYR B O 1
ATOM 3972 N N . GLU B 1 18 ? 13.453 -10.703 -7.363 1 30.52 18 GLU B N 1
ATOM 3973 C CA . GLU B 1 18 ? 12.648 -9.484 -7.461 1 30.52 18 GLU B CA 1
ATOM 3974 C C . GLU B 1 18 ? 11.203 -9.75 -7.051 1 30.52 18 GLU B C 1
ATOM 3976 O O . GLU B 1 18 ? 10.586 -8.93 -6.363 1 30.52 18 GLU B O 1
ATOM 3981 N N . ALA B 1 19 ? 10.664 -10.852 -7.531 1 28.88 19 ALA B N 1
ATOM 3982 C CA . ALA B 1 19 ? 9.312 -11.156 -7.086 1 28.88 19 ALA B CA 1
ATOM 3983 C C . ALA B 1 19 ? 9.273 -11.422 -5.586 1 28.88 19 ALA B C 1
ATOM 3985 O O . ALA B 1 19 ? 8.336 -11 -4.898 1 28.88 19 ALA B O 1
ATOM 3986 N N . ARG B 1 20 ? 10.195 -12.25 -5.074 1 28.2 20 ARG B N 1
ATOM 3987 C CA . ARG B 1 20 ? 10.289 -12.438 -3.633 1 28.2 20 ARG B CA 1
ATOM 3988 C C . ARG B 1 20 ? 10.633 -11.133 -2.93 1 28.2 20 ARG B C 1
ATOM 3990 O O . ARG B 1 20 ? 10.141 -10.859 -1.832 1 28.2 20 ARG B O 1
ATOM 3997 N N . GLU B 1 21 ? 11.578 -10.367 -3.445 1 31.38 21 GLU B N 1
ATOM 3998 C CA . GLU B 1 21 ? 11.883 -9.07 -2.855 1 31.38 21 GLU B CA 1
ATOM 3999 C C . GLU B 1 21 ? 10.648 -8.172 -2.832 1 31.38 21 GLU B C 1
ATOM 4001 O O . GLU B 1 21 ? 10.438 -7.43 -1.869 1 31.38 21 GLU B O 1
ATOM 4006 N N . GLU B 1 22 ? 9.914 -8.234 -3.926 1 28.45 22 GLU B N 1
ATOM 4007 C CA . GLU B 1 22 ? 8.664 -7.477 -3.826 1 28.45 22 GLU B CA 1
ATOM 4008 C C . GLU B 1 22 ? 7.766 -8.039 -2.73 1 28.45 22 GLU B C 1
ATOM 4010 O O . GLU B 1 22 ? 7.098 -7.285 -2.02 1 28.45 22 GLU B O 1
ATOM 4015 N N . PHE B 1 23 ? 7.617 -9.328 -2.693 1 26.73 23 PHE B N 1
ATOM 4016 C CA . PHE B 1 23 ? 6.832 -9.906 -1.608 1 26.73 23 PHE B CA 1
ATOM 4017 C C . PHE B 1 23 ? 7.523 -9.688 -0.267 1 26.73 23 PHE B C 1
ATOM 4019 O O . PHE B 1 23 ? 6.871 -9.383 0.73 1 26.73 23 PHE B O 1
ATOM 4026 N N . ASN B 1 24 ? 8.82 -10.172 -0.181 1 27.34 24 ASN B N 1
ATOM 4027 C CA . ASN B 1 24 ? 9.547 -10.078 1.081 1 27.34 24 ASN B CA 1
ATOM 4028 C C . ASN B 1 24 ? 9.773 -8.625 1.493 1 27.34 24 ASN B C 1
ATOM 4030 O O . ASN B 1 24 ? 10.266 -8.352 2.592 1 27.34 24 ASN B O 1
ATOM 4034 N N . LYS B 1 25 ? 9.906 -7.703 0.511 1 29.14 25 LYS B N 1
ATOM 4035 C CA . LYS B 1 25 ? 10.008 -6.332 0.998 1 29.14 25 LYS B CA 1
ATOM 4036 C C . LYS B 1 25 ? 8.867 -6 1.958 1 29.14 25 LYS B C 1
ATOM 4038 O O . LYS B 1 25 ? 8.812 -4.898 2.504 1 29.14 25 LYS B O 1
ATOM 4043 N N . THR B 1 26 ? 7.766 -6.699 1.976 1 25.52 26 THR B N 1
ATOM 4044 C CA . THR B 1 26 ? 7.082 -6.348 3.215 1 25.52 26 THR B CA 1
ATOM 4045 C C . THR B 1 26 ? 7.891 -6.801 4.426 1 25.52 26 THR B C 1
ATOM 4047 O O . THR B 1 26 ? 7.879 -6.141 5.469 1 25.52 26 THR B O 1
ATOM 4050 N N . GLY B 1 27 ? 8.312 -8.07 4.598 1 22.66 27 GLY B N 1
ATOM 4051 C CA . GLY B 1 27 ? 8.984 -8.438 5.832 1 22.66 27 GLY B CA 1
ATOM 4052 C C . GLY B 1 27 ? 10.477 -8.164 5.797 1 22.66 27 GLY B C 1
ATOM 4053 O O . GLY B 1 27 ? 11.102 -7.977 6.844 1 22.66 27 GLY B O 1
ATOM 4054 N N . GLN B 1 28 ? 11.281 -8.734 4.809 1 21.78 28 GLN B N 1
ATOM 4055 C CA . GLN B 1 28 ? 12.688 -8.977 5.09 1 21.78 28 GLN B CA 1
ATOM 4056 C C . GLN B 1 28 ? 13.516 -7.711 4.891 1 21.78 28 GLN B C 1
ATOM 4058 O O . GLN B 1 28 ? 13.258 -6.934 3.973 1 21.78 28 GLN B O 1
ATOM 4063 N N . ALA B 1 29 ? 14.43 -7.402 5.914 1 21.47 29 ALA B N 1
ATOM 4064 C CA . ALA B 1 29 ? 15.438 -6.363 6.09 1 21.47 29 ALA B CA 1
ATOM 4065 C C . ALA B 1 29 ? 16.453 -6.379 4.945 1 21.47 29 ALA B C 1
ATOM 4067 O O . ALA B 1 29 ? 16.984 -7.434 4.59 1 21.47 29 ALA B O 1
ATOM 4068 N N . PHE B 1 30 ? 16.391 -5.562 3.898 1 20.56 30 PHE B N 1
ATOM 4069 C CA . PHE B 1 30 ? 17.344 -5.363 2.803 1 20.56 30 PHE B CA 1
ATOM 4070 C C . PHE B 1 30 ? 18.781 -5.383 3.314 1 20.56 30 PHE B C 1
ATOM 4072 O O . PHE B 1 30 ? 19.125 -4.617 4.211 1 20.56 30 PHE B O 1
ATOM 4079 N N . HIS B 1 31 ? 19.406 -6.523 3.373 1 19.8 31 HIS B N 1
ATOM 4080 C CA . HIS B 1 31 ? 20.828 -6.59 3.672 1 19.8 31 HIS B CA 1
ATOM 4081 C C . HIS B 1 31 ? 21.641 -5.836 2.627 1 19.8 31 HIS B C 1
ATOM 4083 O O . HIS B 1 31 ? 21.547 -6.113 1.431 1 19.8 31 HIS B O 1
ATOM 4089 N N . TYR B 1 32 ? 21.953 -4.523 2.777 1 19.19 32 TYR B N 1
ATOM 4090 C CA . TYR B 1 32 ? 22.797 -3.609 2.029 1 19.19 32 TYR B CA 1
ATOM 4091 C C . TYR B 1 32 ? 24.219 -4.172 1.89 1 19.19 32 TYR B C 1
ATOM 4093 O O . TYR B 1 32 ? 24.875 -4.477 2.889 1 19.19 32 TYR B O 1
ATOM 4101 N N . ASP B 1 33 ? 24.422 -4.98 0.83 1 18.39 33 ASP B N 1
ATOM 4102 C CA . ASP B 1 33 ? 25.812 -5.328 0.581 1 18.39 33 ASP B CA 1
ATOM 4103 C C . ASP B 1 33 ? 26.656 -4.078 0.294 1 18.39 33 ASP B C 1
ATOM 4105 O O . ASP B 1 33 ? 26.328 -3.305 -0.608 1 18.39 33 ASP B O 1
ATOM 4109 N N . PRO B 1 34 ? 27.578 -3.533 1.181 1 18.75 34 PRO B N 1
ATOM 4110 C CA . PRO B 1 34 ? 28.438 -2.346 1.241 1 18.75 34 PRO B CA 1
ATOM 4111 C C . PRO B 1 34 ? 29.391 -2.248 0.055 1 18.75 34 PRO B C 1
ATOM 4113 O O . PRO B 1 34 ? 29.859 -1.157 -0.27 1 18.75 34 PRO B O 1
ATOM 4116 N N . SER B 1 35 ? 29.984 -3.311 -0.551 1 18.7 35 SER B N 1
ATOM 4117 C CA . SER B 1 35 ? 31.406 -3.227 -0.84 1 18.7 35 SER B CA 1
ATOM 4118 C C . SER B 1 35 ? 31.672 -2.494 -2.152 1 18.7 35 SER B C 1
ATOM 4120 O O . SER B 1 35 ? 32.812 -2.146 -2.463 1 18.7 35 SER B O 1
ATOM 4122 N N . SER B 1 36 ? 30.953 -2.523 -3.281 1 18.14 36 SER B N 1
ATOM 4123 C CA . SER B 1 36 ? 31.781 -2.424 -4.473 1 18.14 36 SER B CA 1
ATOM 4124 C C . SER B 1 36 ? 32.281 -0.999 -4.676 1 18.14 36 SER B C 1
ATOM 4126 O O . SER B 1 36 ? 31.5 -0.069 -4.832 1 18.14 36 SER B O 1
ATOM 4128 N N . SER B 1 37 ? 33.5 -0.571 -4.207 1 18.02 37 SER B N 1
ATOM 4129 C CA . SER B 1 37 ? 34.344 0.617 -4.211 1 18.02 37 SER B CA 1
ATOM 4130 C C . SER B 1 37 ? 34.75 1.018 -5.633 1 18.02 37 SER B C 1
ATOM 4132 O O . SER B 1 37 ? 35.562 1.92 -5.828 1 18.02 37 SER B O 1
ATOM 4134 N N . SER B 1 38 ? 34.125 0.706 -6.781 1 18.22 38 SER B N 1
ATOM 4135 C CA . SER B 1 38 ? 35 1.023 -7.918 1 18.22 38 SER B CA 1
ATOM 4136 C C . SER B 1 38 ? 35.25 2.523 -8.016 1 18.22 38 SER B C 1
ATOM 4138 O O . SER B 1 38 ? 34.344 3.33 -7.719 1 18.22 38 SER B O 1
ATOM 4140 N N . SER B 1 39 ? 36.5 3.018 -8.047 1 18.86 39 SER B N 1
ATOM 4141 C CA . SER B 1 39 ? 37.312 4.242 -8.102 1 18.86 39 SER B CA 1
ATOM 4142 C C . SER B 1 39 ? 37.062 5.004 -9.398 1 18.86 39 SER B C 1
ATOM 4144 O O . SER B 1 39 ? 37.75 5.996 -9.68 1 18.86 39 SER B O 1
ATOM 4146 N N . SER B 1 40 ? 35.969 4.879 -10.141 1 18.23 40 SER B N 1
ATOM 4147 C CA . SER B 1 40 ? 36.188 5.414 -11.477 1 18.23 40 SER B CA 1
ATOM 4148 C C . SER B 1 40 ? 36.5 6.91 -11.43 1 18.23 40 SER B C 1
ATOM 4150 O O . SER B 1 40 ? 36.062 7.609 -10.516 1 18.23 40 SER B O 1
ATOM 4152 N N . SER B 1 41 ? 37.5 7.371 -12.219 1 19.72 41 SER B N 1
ATOM 4153 C CA . SER B 1 41 ? 38.219 8.609 -12.508 1 19.72 41 SER B CA 1
ATOM 4154 C C . SER B 1 41 ? 37.281 9.68 -13.055 1 19.72 41 SER B C 1
ATOM 4156 O O . SER B 1 41 ? 36.406 9.383 -13.875 1 19.72 41 SER B O 1
ATOM 4158 N N . SER B 1 42 ? 37.094 10.758 -12.32 1 18.84 42 SER B N 1
ATOM 4159 C CA . SER B 1 42 ? 36.219 11.93 -12.383 1 18.84 42 SER B CA 1
ATOM 4160 C C . SER B 1 42 ? 36.562 12.805 -13.594 1 18.84 42 SER B C 1
ATOM 4162 O O . SER B 1 42 ? 37.406 13.711 -13.5 1 18.84 42 SER B O 1
ATOM 4164 N N . GLU B 1 43 ? 36.625 12.18 -14.922 1 19.09 43 GLU B N 1
ATOM 4165 C CA . GLU B 1 43 ? 37.062 13.148 -15.914 1 19.09 43 GLU B CA 1
ATOM 4166 C C . GLU B 1 43 ? 36.156 14.375 -15.93 1 19.09 43 GLU B C 1
ATOM 4168 O O . GLU B 1 43 ? 34.969 14.266 -15.617 1 19.09 43 GLU B O 1
ATOM 4173 N N . GLU B 1 44 ? 36.781 15.555 -16.062 1 18.97 44 GLU B N 1
ATOM 4174 C CA . GLU B 1 44 ? 36.469 16.984 -15.969 1 18.97 44 GLU B CA 1
ATOM 4175 C C . GLU B 1 44 ? 35.5 17.406 -17.078 1 18.97 44 GLU B C 1
ATOM 4177 O O . GLU B 1 44 ? 35.875 17.422 -18.25 1 18.97 44 GLU B O 1
ATOM 4182 N N . TYR B 1 45 ? 34.344 16.812 -17.156 1 18.17 45 TYR B N 1
ATOM 4183 C CA . TYR B 1 45 ? 33.531 17.141 -18.344 1 18.17 45 TYR B CA 1
ATOM 4184 C C . TYR B 1 45 ? 33.25 18.641 -18.406 1 18.17 45 TYR B C 1
ATOM 4186 O O . TYR B 1 45 ? 32.781 19.219 -17.438 1 18.17 45 TYR B O 1
ATOM 4194 N N . GLN B 1 46 ? 33.938 19.344 -19.312 1 19.5 46 GLN B N 1
ATOM 4195 C CA . GLN B 1 46 ? 33.906 20.766 -19.672 1 19.5 46 GLN B CA 1
ATOM 4196 C C . GLN B 1 46 ? 32.531 21.172 -20.172 1 19.5 46 GLN B C 1
ATOM 4198 O O . GLN B 1 46 ? 31.891 20.422 -20.922 1 19.5 46 GLN B O 1
ATOM 4203 N N . PRO B 1 47 ? 31.922 22.203 -19.609 1 20.12 47 PRO B N 1
ATOM 4204 C CA . PRO B 1 47 ? 30.578 22.766 -19.766 1 20.12 47 PRO B CA 1
ATOM 4205 C C . PRO B 1 47 ? 30.312 23.281 -21.188 1 20.12 47 PRO B C 1
ATOM 4207 O O . PRO B 1 47 ? 31.016 24.172 -21.656 1 20.12 47 PRO B O 1
ATOM 4210 N N . SER B 1 48 ? 30.156 22.375 -22.156 1 19.33 48 SER B N 1
ATOM 4211 C CA . SER B 1 48 ? 30.062 22.938 -23.5 1 19.33 48 SER B CA 1
ATOM 4212 C C . SER B 1 48 ? 29.016 24.047 -23.578 1 19.33 48 SER B C 1
ATOM 4214 O O . SER B 1 48 ? 28.078 24.078 -22.766 1 19.33 48 SER B O 1
ATOM 4216 N N . ALA B 1 49 ? 29.25 25.031 -24.484 1 20.45 49 ALA B N 1
ATOM 4217 C CA . ALA B 1 49 ? 28.75 26.375 -24.828 1 20.45 49 ALA B CA 1
ATOM 4218 C C . ALA B 1 49 ? 27.281 26.312 -25.219 1 20.45 49 ALA B C 1
ATOM 4220 O O . ALA B 1 49 ? 26.781 25.297 -25.703 1 20.45 49 ALA B O 1
ATOM 4221 N N . PRO B 1 50 ? 26.453 27.281 -24.75 1 20.73 50 PRO B N 1
ATOM 4222 C CA . PRO B 1 50 ? 25.016 27.484 -24.844 1 20.73 50 PRO B CA 1
ATOM 4223 C C . PRO B 1 50 ? 24.516 27.609 -26.281 1 20.73 50 PRO B C 1
ATOM 4225 O O . PRO B 1 50 ? 25.016 28.438 -27.047 1 20.73 50 PRO B O 1
ATOM 4228 N N . ILE B 1 51 ? 24.312 26.516 -27.016 1 23.31 51 ILE B N 1
ATOM 4229 C CA . ILE B 1 51 ? 23.969 26.734 -28.406 1 23.31 51 ILE B CA 1
ATOM 4230 C C . ILE B 1 51 ? 22.719 27.609 -28.5 1 23.31 51 ILE B C 1
ATOM 4232 O O . ILE B 1 51 ? 21.734 27.375 -27.781 1 23.31 51 ILE B O 1
ATOM 4236 N N . PRO B 1 52 ? 22.734 28.766 -29.109 1 21.78 52 PRO B N 1
ATOM 4237 C CA . PRO B 1 52 ? 21.75 29.844 -29.312 1 21.78 52 PRO B CA 1
ATOM 4238 C C . PRO B 1 52 ? 20.5 29.375 -30.031 1 21.78 52 PRO B C 1
ATOM 4240 O O . PRO B 1 52 ? 20.578 28.609 -31 1 21.78 52 PRO B O 1
ATOM 4243 N N . PHE B 1 53 ? 19.406 29.234 -29.344 1 22.59 53 PHE B N 1
ATOM 4244 C CA . PHE B 1 53 ? 18.094 28.797 -29.797 1 22.59 53 PHE B CA 1
ATOM 4245 C C . PHE B 1 53 ? 17.578 29.719 -30.906 1 22.59 53 PHE B C 1
ATOM 4247 O O . PHE B 1 53 ? 17.469 30.922 -30.703 1 22.59 53 PHE B O 1
ATOM 4254 N N . SER B 1 54 ? 18.016 29.531 -32.094 1 24.55 54 SER B N 1
ATOM 4255 C CA . SER B 1 54 ? 17.516 30.328 -33.219 1 24.55 54 SER B CA 1
ATOM 4256 C C . SER B 1 54 ? 15.992 30.266 -33.281 1 24.55 54 SER B C 1
ATOM 4258 O O . SER B 1 54 ? 15.406 29.188 -33.281 1 24.55 54 SER B O 1
ATOM 4260 N N . SER B 1 55 ? 15.25 31.375 -33.094 1 24.34 55 SER B N 1
ATOM 4261 C CA . SER B 1 55 ? 13.883 31.844 -32.906 1 24.34 55 SER B CA 1
ATOM 4262 C C . SER B 1 55 ? 13.031 31.609 -34.125 1 24.34 55 SER B C 1
ATOM 4264 O O . SER B 1 55 ? 11.883 32.062 -34.219 1 24.34 55 SER B O 1
ATOM 4266 N N . GLY B 1 56 ? 13.539 31.203 -35.25 1 28 56 GLY B N 1
ATOM 4267 C CA . GLY B 1 56 ? 12.664 31.5 -36.375 1 28 56 GLY B CA 1
ATOM 4268 C C . GLY B 1 56 ? 11.43 30.625 -36.438 1 28 56 GLY B C 1
ATOM 4269 O O . GLY B 1 56 ? 11.523 29.422 -36.688 1 28 56 GLY B O 1
ATOM 4270 N N . ALA B 1 57 ? 10.344 31 -35.625 1 28.8 57 ALA B N 1
ATOM 4271 C CA . ALA B 1 57 ? 9.141 30.203 -35.375 1 28.8 57 ALA B CA 1
ATOM 4272 C C . ALA B 1 57 ? 8.352 29.984 -36.656 1 28.8 57 ALA B C 1
ATOM 4274 O O . ALA B 1 57 ? 7.926 30.938 -37.312 1 28.8 57 ALA B O 1
ATOM 4275 N N . PRO B 1 58 ? 8.648 28.984 -37.438 1 30.67 58 PRO B N 1
ATOM 4276 C CA . PRO B 1 58 ? 7.836 28.859 -38.625 1 30.67 58 PRO B CA 1
ATOM 4277 C C . PRO B 1 58 ? 6.348 28.734 -38.344 1 30.67 58 PRO B C 1
ATOM 4279 O O . PRO B 1 58 ? 5.969 28.344 -37.219 1 30.67 58 PRO B O 1
ATOM 4282 N N . PRO B 1 59 ? 5.355 29.203 -39.125 1 35 59 PRO B N 1
ATOM 4283 C CA . PRO B 1 59 ? 3.912 29.312 -38.938 1 35 59 PRO B CA 1
ATOM 4284 C C . PRO B 1 59 ? 3.262 27.969 -38.594 1 35 59 PRO B C 1
ATOM 4286 O O . PRO B 1 59 ? 3.438 27 -39.312 1 35 59 PRO B O 1
ATOM 4289 N N . LEU B 1 60 ? 3.086 27.641 -37.375 1 31.91 60 LEU B N 1
ATOM 4290 C CA . LEU B 1 60 ? 2.93 26.297 -36.812 1 31.91 60 LEU B CA 1
ATOM 4291 C C . LEU B 1 60 ? 1.608 25.688 -37.25 1 31.91 60 LEU B C 1
ATOM 4293 O O . LEU B 1 60 ? 0.543 26.266 -37.062 1 31.91 60 LEU B O 1
ATOM 4297 N N . LYS B 1 61 ? 1.534 24.969 -38.375 1 32.97 61 LYS B N 1
ATOM 4298 C CA . LYS B 1 61 ? 0.394 24.172 -38.812 1 32.97 61 LYS B CA 1
ATOM 4299 C C . LYS B 1 61 ? -0.359 23.594 -37.625 1 32.97 61 LYS B C 1
ATOM 4301 O O . LYS B 1 61 ? 0.252 23.203 -36.625 1 32.97 61 LYS B O 1
ATOM 4306 N N . ARG B 1 62 ? -1.664 23.734 -37.531 1 36.81 62 ARG B N 1
ATOM 4307 C CA . ARG B 1 62 ? -2.57 23.312 -36.469 1 36.81 62 ARG B CA 1
ATOM 4308 C C . ARG B 1 62 ? -2.297 21.859 -36.062 1 36.81 62 ARG B C 1
ATOM 4310 O O . ARG B 1 62 ? -2.475 20.938 -36.844 1 36.81 62 ARG B O 1
ATOM 4317 N N . SER B 1 63 ? -1.302 21.484 -35.219 1 40.12 63 SER B N 1
ATOM 4318 C CA . SER B 1 63 ? -0.57 20.281 -34.844 1 40.12 63 SER B CA 1
ATOM 4319 C C . SER B 1 63 ? -1.5 19.234 -34.25 1 40.12 63 SER B C 1
ATOM 4321 O O . SER B 1 63 ? -2.355 19.547 -33.438 1 40.12 63 SER B O 1
ATOM 4323 N N . ARG B 1 64 ? -1.917 18.172 -34.938 1 45.66 64 ARG B N 1
ATOM 4324 C CA . ARG B 1 64 ? -2.707 17.016 -34.562 1 45.66 64 ARG B CA 1
ATOM 4325 C C . ARG B 1 64 ? -2.426 16.609 -33.125 1 45.66 64 ARG B C 1
ATOM 4327 O O . ARG B 1 64 ? -1.267 16.484 -32.719 1 45.66 64 ARG B O 1
ATOM 4334 N N . LYS B 1 65 ? -3.553 16.734 -32.312 1 56.25 65 LYS B N 1
ATOM 4335 C CA . LYS B 1 65 ? -3.516 16.328 -30.906 1 56.25 65 LYS B CA 1
ATOM 4336 C C . LYS B 1 65 ? -2.971 14.906 -30.75 1 56.25 65 LYS B C 1
ATOM 4338 O O . LYS B 1 65 ? -3.371 14 -31.484 1 56.25 65 LYS B O 1
ATOM 4343 N N . THR B 1 66 ? -1.831 14.75 -30.219 1 62.03 66 THR B N 1
ATOM 4344 C CA . THR B 1 66 ? -1.219 13.453 -29.969 1 62.03 66 THR B CA 1
ATOM 4345 C C . THR B 1 66 ? -1.82 12.805 -28.734 1 62.03 66 THR B C 1
ATOM 4347 O O . THR B 1 66 ? -1.809 13.398 -27.641 1 62.03 66 THR B O 1
ATOM 4350 N N . ASP B 1 67 ? -2.576 11.664 -29 1 74.94 67 ASP B N 1
ATOM 4351 C CA . ASP B 1 67 ? -3.189 10.953 -27.875 1 74.94 67 ASP B CA 1
ATOM 4352 C C . ASP B 1 67 ? -2.297 9.812 -27.406 1 74.94 67 ASP B C 1
ATOM 4354 O O . ASP B 1 67 ? -2.395 8.688 -27.891 1 74.94 67 ASP B O 1
ATOM 4358 N N . ILE B 1 68 ? -1.43 10.07 -26.516 1 75.81 68 ILE B N 1
ATOM 4359 C CA . ILE B 1 68 ? -0.441 9.133 -26 1 75.81 68 ILE B CA 1
ATOM 4360 C C . ILE B 1 68 ? -1.145 8.008 -25.234 1 75.81 68 ILE B C 1
ATOM 4362 O O . ILE B 1 68 ? -0.686 6.863 -25.25 1 75.81 68 ILE B O 1
ATOM 4366 N N . ILE B 1 69 ? -2.318 8.242 -24.75 1 75.19 69 ILE B N 1
ATOM 4367 C CA . ILE B 1 69 ? -2.979 7.32 -23.828 1 75.19 69 ILE B CA 1
ATOM 4368 C C . ILE B 1 69 ? -3.775 6.289 -24.625 1 75.19 69 ILE B C 1
ATOM 4370 O O . ILE B 1 69 ? -4.18 5.258 -24.078 1 75.19 69 ILE B O 1
ATOM 4374 N N . LYS B 1 70 ? -3.779 6.5 -25.906 1 80.62 70 LYS B N 1
ATOM 4375 C CA . LYS B 1 70 ? -4.469 5.52 -26.734 1 80.62 70 LYS B CA 1
ATOM 4376 C C . LYS B 1 70 ? -3.551 4.352 -27.094 1 80.62 70 LYS B C 1
ATOM 4378 O O . LYS B 1 70 ? -4.016 3.295 -27.531 1 80.62 70 LYS B O 1
ATOM 4383 N N . SER B 1 71 ? -2.373 4.57 -26.859 1 86.31 71 SER B N 1
ATOM 4384 C CA . SER B 1 71 ? -1.405 3.529 -27.188 1 86.31 71 SER B CA 1
ATOM 4385 C C . SER B 1 71 ? -1.497 2.359 -26.219 1 86.31 71 SER B C 1
ATOM 4387 O O . SER B 1 71 ? -1.427 2.547 -25 1 86.31 71 SER B O 1
ATOM 4389 N N . PRO B 1 72 ? -1.606 1.196 -26.781 1 87.44 72 PRO B N 1
ATOM 4390 C CA . PRO B 1 72 ? -1.668 0.014 -25.906 1 87.44 72 PRO B CA 1
ATOM 4391 C C . PRO B 1 72 ? -0.418 -0.154 -25.047 1 87.44 72 PRO B C 1
ATOM 4393 O O . PRO B 1 72 ? -0.505 -0.628 -23.922 1 87.44 72 PRO B O 1
ATOM 4396 N N . VAL B 1 73 ? 0.643 0.313 -25.594 1 89.56 73 VAL B N 1
ATOM 4397 C CA . VAL B 1 73 ? 1.905 0.17 -24.875 1 89.56 73 VAL B CA 1
ATOM 4398 C C . VAL B 1 73 ? 1.874 1.006 -23.594 1 89.56 73 VAL B C 1
ATOM 4400 O O . VAL B 1 73 ? 2.35 0.565 -22.547 1 89.56 73 VAL B O 1
ATOM 4403 N N . VAL B 1 74 ? 1.287 2.133 -23.703 1 91.5 74 VAL B N 1
ATOM 4404 C CA . VAL B 1 74 ? 1.212 3.031 -22.562 1 91.5 74 VAL B CA 1
ATOM 4405 C C . VAL B 1 74 ? 0.201 2.492 -21.547 1 91.5 74 VAL B C 1
ATOM 4407 O O . VAL B 1 74 ? 0.468 2.475 -20.344 1 91.5 74 VAL B O 1
ATOM 4410 N N . ILE B 1 75 ? -0.872 2.033 -22.047 1 90.5 75 ILE B N 1
ATOM 4411 C CA . ILE B 1 75 ? -1.93 1.503 -21.188 1 90.5 75 ILE B CA 1
ATOM 4412 C C . ILE B 1 75 ? -1.399 0.313 -20.391 1 90.5 75 ILE B C 1
ATOM 4414 O O . ILE B 1 75 ? -1.582 0.245 -19.172 1 90.5 75 ILE B O 1
ATOM 4418 N N . GLU B 1 76 ? -0.7 -0.522 -21.031 1 92.69 76 GLU B N 1
ATOM 4419 C CA . GLU B 1 76 ? -0.163 -1.719 -20.391 1 92.69 76 GLU B CA 1
ATOM 4420 C C . GLU B 1 76 ? 0.882 -1.358 -19.344 1 92.69 76 GLU B C 1
ATOM 4422 O O . GLU B 1 76 ? 0.92 -1.959 -18.266 1 92.69 76 GLU B O 1
ATOM 4427 N N . ALA B 1 77 ? 1.672 -0.437 -19.688 1 93.06 77 ALA B N 1
ATOM 4428 C CA . ALA B 1 77 ? 2.703 -0.006 -18.75 1 93.06 77 ALA B CA 1
ATOM 4429 C C . ALA B 1 77 ? 2.086 0.626 -17.516 1 93.06 77 ALA B C 1
ATOM 4431 O O . ALA B 1 77 ? 2.539 0.381 -16.391 1 93.06 77 ALA B O 1
ATOM 4432 N N . MET B 1 78 ? 1.082 1.428 -17.75 1 93.44 78 MET B N 1
ATOM 4433 C CA . MET B 1 78 ? 0.4 2.076 -16.625 1 93.44 78 MET B CA 1
ATOM 4434 C C . MET B 1 78 ? -0.27 1.045 -15.727 1 93.44 78 MET B C 1
ATOM 4436 O O . MET B 1 78 ? -0.218 1.159 -14.5 1 93.44 78 MET B O 1
ATOM 4440 N N . ASP B 1 79 ? -0.874 0.097 -16.281 1 93.62 79 ASP B N 1
ATOM 4441 C CA . ASP B 1 79 ? -1.525 -0.957 -15.508 1 93.62 79 ASP B CA 1
ATOM 4442 C C . ASP B 1 79 ? -0.501 -1.785 -14.734 1 93.62 79 ASP B C 1
ATOM 4444 O O . ASP B 1 79 ? -0.682 -2.053 -13.539 1 93.62 79 ASP B O 1
ATOM 4448 N N . ARG B 1 80 ? 0.584 -2.135 -15.391 1 94.19 80 ARG B N 1
ATOM 4449 C CA . ARG B 1 80 ? 1.628 -2.932 -14.758 1 94.19 80 ARG B CA 1
ATOM 4450 C C . ARG B 1 80 ? 2.164 -2.234 -13.508 1 94.19 80 ARG B C 1
ATOM 4452 O O . ARG B 1 80 ? 2.496 -2.889 -12.523 1 94.19 80 ARG B O 1
ATOM 4459 N N . THR B 1 81 ? 2.252 -0.962 -13.672 1 93.75 81 THR B N 1
ATOM 4460 C CA . THR B 1 81 ? 2.891 -0.194 -12.602 1 93.75 81 THR B CA 1
ATOM 4461 C C . THR B 1 81 ? 1.855 0.287 -11.594 1 93.75 81 THR B C 1
ATOM 4463 O O . THR B 1 81 ? 2.184 1.04 -10.672 1 93.75 81 THR B O 1
ATOM 4466 N N . ASN B 1 82 ? 0.63 -0.068 -11.734 1 93.38 82 ASN B N 1
ATOM 4467 C CA . ASN B 1 82 ? -0.459 0.276 -10.828 1 93.38 82 ASN B CA 1
ATOM 4468 C C . ASN B 1 82 ? -0.6 1.786 -10.672 1 93.38 82 ASN B C 1
ATOM 4470 O O . ASN B 1 82 ? -0.881 2.275 -9.57 1 93.38 82 ASN B O 1
ATOM 4474 N N . LEU B 1 83 ? -0.335 2.443 -11.719 1 93.06 83 LEU B N 1
ATOM 4475 C CA . LEU B 1 83 ? -0.444 3.898 -11.719 1 93.06 83 LEU B CA 1
ATOM 4476 C C . LEU B 1 83 ? -1.901 4.332 -11.836 1 93.06 83 LEU B C 1
ATOM 4478 O O . LEU B 1 83 ? -2.602 3.936 -12.766 1 93.06 83 LEU B O 1
ATOM 4482 N N . SER B 1 84 ? -2.361 5.195 -10.883 1 91 84 SER B N 1
ATOM 4483 C CA . SER B 1 84 ? -3.717 5.727 -10.984 1 91 84 SER B CA 1
ATOM 4484 C C . SER B 1 84 ? -3.871 6.621 -12.203 1 91 84 SER B C 1
ATOM 4486 O O . SER B 1 84 ? -2.879 7.086 -12.766 1 91 84 SER B O 1
ATOM 4488 N N . ASP B 1 85 ? -5.102 6.824 -12.578 1 89.62 85 ASP B N 1
ATOM 4489 C CA . ASP B 1 85 ? -5.359 7.66 -13.75 1 89.62 85 ASP B CA 1
ATOM 4490 C C . ASP B 1 85 ? -4.836 9.078 -13.531 1 89.62 85 ASP B C 1
ATOM 4492 O O . ASP B 1 85 ? -4.25 9.672 -14.438 1 89.62 85 ASP B O 1
ATOM 4496 N N . ARG B 1 86 ? -5.047 9.586 -12.375 1 88.5 86 ARG B N 1
ATOM 4497 C CA . ARG B 1 86 ? -4.543 10.914 -12.047 1 88.5 86 ARG B CA 1
ATOM 4498 C C . ARG B 1 86 ? -3.021 10.961 -12.125 1 88.5 86 ARG B C 1
ATOM 4500 O O . ARG B 1 86 ? -2.451 11.867 -12.727 1 88.5 86 ARG B O 1
ATOM 4507 N N . ASN B 1 87 ? -2.412 10.008 -11.531 1 91.62 87 ASN B N 1
ATOM 4508 C CA . ASN B 1 87 ? -0.955 9.945 -11.523 1 91.62 87 ASN B CA 1
ATOM 4509 C C . ASN B 1 87 ? -0.394 9.719 -12.922 1 91.62 87 ASN B C 1
ATOM 4511 O O . ASN B 1 87 ? 0.684 10.219 -13.25 1 91.62 87 ASN B O 1
ATOM 4515 N N . ALA B 1 88 ? -1.187 9 -13.672 1 90.81 88 ALA B N 1
ATOM 4516 C CA . ALA B 1 88 ? -0.785 8.773 -15.055 1 90.81 88 ALA B CA 1
ATOM 4517 C C . ALA B 1 88 ? -0.705 10.094 -15.82 1 90.81 88 ALA B C 1
ATOM 4519 O O . ALA B 1 88 ? 0.199 10.289 -16.641 1 90.81 88 ALA B O 1
ATOM 4520 N N . VAL B 1 89 ? -1.594 10.977 -15.523 1 89.31 89 VAL B N 1
ATOM 4521 C CA . VAL B 1 89 ? -1.604 12.281 -16.172 1 89.31 89 VAL B CA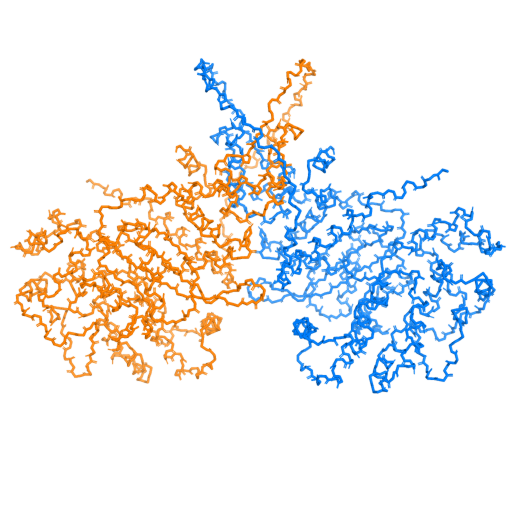 1
ATOM 4522 C C . VAL B 1 89 ? -0.332 13.047 -15.812 1 89.31 89 VAL B C 1
ATOM 4524 O O . VAL B 1 89 ? 0.329 13.609 -16.688 1 89.31 89 VAL B O 1
ATOM 4527 N N . PHE B 1 90 ? 0.046 13.023 -14.586 1 91.38 90 PHE B N 1
ATOM 4528 C CA . PHE B 1 90 ? 1.219 13.766 -14.125 1 91.38 90 PHE B CA 1
ATOM 4529 C C . PHE B 1 90 ? 2.488 13.211 -14.766 1 91.38 90 PHE B C 1
ATOM 4531 O O . PHE B 1 90 ? 3.33 13.977 -15.242 1 91.38 90 PHE B O 1
ATOM 4538 N N . VAL B 1 91 ? 2.6 11.891 -14.812 1 91.38 91 VAL B N 1
ATOM 4539 C CA . VAL B 1 91 ? 3.83 11.281 -15.305 1 91.38 91 VAL B CA 1
ATOM 4540 C C . VAL B 1 91 ? 3.9 11.406 -16.828 1 91.38 91 VAL B C 1
ATOM 4542 O O . VAL B 1 91 ? 4.926 11.82 -17.375 1 91.38 91 VAL B O 1
ATOM 4545 N N . ALA B 1 92 ? 2.828 11.062 -17.453 1 90.38 92 ALA B N 1
ATOM 4546 C CA . ALA B 1 92 ? 2.811 11.156 -18.906 1 90.38 92 ALA B CA 1
ATOM 4547 C C . ALA B 1 92 ? 3.021 12.594 -19.375 1 90.38 92 ALA B C 1
ATOM 4549 O O . ALA B 1 92 ? 3.756 12.836 -20.344 1 90.38 92 ALA B O 1
ATOM 4550 N N . GLY B 1 93 ? 2.32 13.523 -18.688 1 88.75 93 GLY B N 1
ATOM 4551 C CA . GLY B 1 93 ? 2.502 14.93 -19.031 1 88.75 93 GLY B CA 1
ATOM 4552 C C . GLY B 1 93 ? 3.93 15.406 -18.844 1 88.75 93 GLY B C 1
ATOM 4553 O O . GLY B 1 93 ? 4.465 16.125 -19.688 1 88.75 93 GLY B O 1
ATOM 4554 N N . ALA B 1 94 ? 4.566 15 -17.781 1 91.56 94 ALA B N 1
ATOM 4555 C CA . ALA B 1 94 ? 5.945 15.398 -17.484 1 91.56 94 ALA B CA 1
ATOM 4556 C C . ALA B 1 94 ? 6.906 14.828 -18.531 1 91.56 94 ALA B C 1
ATOM 4558 O O . ALA B 1 94 ? 7.812 15.531 -18.984 1 91.56 94 ALA B O 1
ATOM 4559 N N . VAL B 1 95 ? 6.699 13.555 -18.859 1 90.81 95 VAL B N 1
ATOM 4560 C CA . VAL B 1 95 ? 7.562 12.914 -19.859 1 90.81 95 VAL B CA 1
ATOM 4561 C C . VAL B 1 95 ? 7.379 13.586 -21.219 1 90.81 95 VAL B C 1
ATOM 4563 O O . VAL B 1 95 ? 8.359 13.875 -21.906 1 90.81 95 VAL B O 1
ATOM 4566 N N . ALA B 1 96 ? 6.156 13.828 -21.578 1 90.19 96 ALA B N 1
ATOM 4567 C CA . ALA B 1 96 ? 5.875 14.5 -22.828 1 90.19 96 ALA B CA 1
ATOM 4568 C C . ALA B 1 96 ? 6.551 15.867 -22.891 1 90.19 96 ALA B C 1
ATOM 4570 O O . ALA B 1 96 ? 7.168 16.219 -23.891 1 90.19 96 ALA B O 1
ATOM 4571 N N . GLN B 1 97 ? 6.402 16.562 -21.797 1 89.31 97 GLN B N 1
ATOM 4572 C CA . GLN B 1 97 ? 7.023 17.875 -21.734 1 89.31 97 GLN B CA 1
ATOM 4573 C C . GLN B 1 97 ? 8.539 17.781 -21.859 1 89.31 97 GLN B C 1
ATOM 4575 O O . GLN B 1 97 ? 9.164 18.578 -22.578 1 89.31 97 GLN B O 1
ATOM 4580 N N . ALA B 1 98 ? 9.094 16.828 -21.203 1 89 98 ALA B N 1
ATOM 4581 C CA . ALA B 1 98 ? 10.547 16.656 -21.219 1 89 98 ALA B CA 1
ATOM 4582 C C . ALA B 1 98 ? 11.031 16.266 -22.609 1 89 98 ALA B C 1
ATOM 4584 O O . ALA B 1 98 ? 12.156 16.578 -23 1 89 98 ALA B O 1
ATOM 4585 N N . LEU B 1 99 ? 10.227 15.578 -23.328 1 88.94 99 LEU B N 1
ATOM 4586 C CA . LEU B 1 99 ? 10.578 15.133 -24.672 1 88.94 99 LEU B CA 1
ATOM 4587 C C . LEU B 1 99 ? 10.281 16.219 -25.703 1 88.94 99 LEU B C 1
ATOM 4589 O O . LEU B 1 99 ? 10.469 16.016 -26.906 1 88.94 99 LEU B O 1
ATOM 4593 N N . GLY B 1 100 ? 9.758 17.328 -25.266 1 85.94 100 GLY B N 1
ATOM 4594 C CA . GLY B 1 100 ? 9.625 18.5 -26.125 1 85.94 100 GLY B CA 1
ATOM 4595 C C . GLY B 1 100 ? 8.234 18.641 -26.719 1 85.94 100 GLY B C 1
ATOM 4596 O O . GLY B 1 100 ? 8.023 19.438 -27.641 1 85.94 100 GLY B O 1
ATOM 4597 N N . HIS B 1 101 ? 7.316 17.922 -26.188 1 87.88 101 HIS B N 1
ATOM 4598 C CA . HIS B 1 101 ? 5.953 18.031 -26.703 1 87.88 101 HIS B CA 1
ATOM 4599 C C . HIS B 1 101 ? 5.172 19.094 -25.938 1 87.88 101 HIS B C 1
ATOM 4601 O O . HIS B 1 101 ? 5.383 19.297 -24.734 1 87.88 101 HIS B O 1
ATOM 4607 N N . ASP B 1 102 ? 4.367 19.781 -26.672 1 86 102 ASP B N 1
ATOM 4608 C CA . ASP B 1 102 ? 3.523 20.797 -26.062 1 86 102 ASP B CA 1
ATOM 4609 C C . ASP B 1 102 ? 2.295 20.188 -25.406 1 86 102 ASP B C 1
ATOM 4611 O O . ASP B 1 102 ? 1.5 19.516 -26.078 1 86 102 ASP B O 1
ATOM 4615 N N . ILE B 1 103 ? 2.162 20.484 -24.188 1 85.44 103 ILE B N 1
ATOM 4616 C CA . ILE B 1 103 ? 1.068 19.922 -23.406 1 85.44 103 ILE B CA 1
ATOM 4617 C C . ILE B 1 103 ? -0.269 20.391 -23.984 1 85.44 103 ILE B C 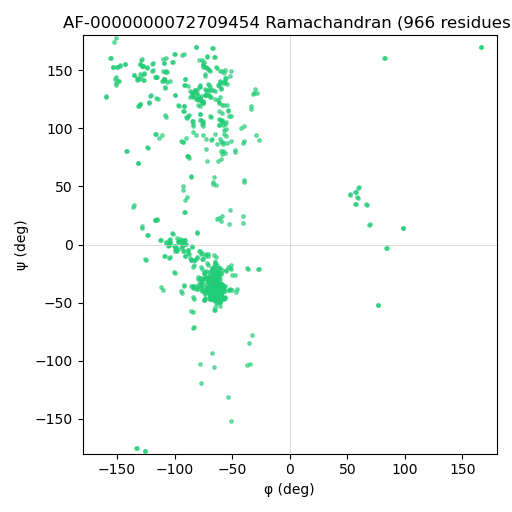1
ATOM 4619 O O . ILE B 1 103 ? -1.262 19.656 -23.922 1 85.44 103 ILE B O 1
ATOM 4623 N N . ALA B 1 104 ? -0.272 21.5 -24.547 1 82.56 104 ALA B N 1
ATOM 4624 C CA . ALA B 1 104 ? -1.492 22.062 -25.109 1 82.56 104 ALA B CA 1
ATOM 4625 C C . ALA B 1 104 ? -2.027 21.172 -26.234 1 82.56 104 ALA B C 1
ATOM 4627 O O . ALA B 1 104 ? -3.234 21.141 -26.484 1 82.56 104 ALA B O 1
ATOM 4628 N N . ASP B 1 105 ? -1.149 20.438 -26.844 1 80.31 105 ASP B N 1
ATOM 4629 C CA . ASP B 1 105 ? -1.52 19.609 -27.984 1 80.31 105 ASP B CA 1
ATOM 4630 C C . ASP B 1 105 ? -1.86 18.188 -27.562 1 80.31 105 ASP B C 1
ATOM 4632 O O . ASP B 1 105 ? -2.15 17.328 -28.391 1 80.31 105 ASP B O 1
ATOM 4636 N N . MET B 1 106 ? -1.811 18.062 -26.344 1 79.19 106 MET B N 1
ATOM 4637 C CA . MET B 1 106 ? -2.035 16.703 -25.859 1 79.19 106 MET B CA 1
ATOM 4638 C C . MET B 1 106 ? -3.43 16.562 -25.266 1 79.19 106 MET B C 1
ATOM 4640 O O . MET B 1 106 ? -3.986 17.531 -24.734 1 79.19 106 MET B O 1
ATOM 4644 N N . SER B 1 107 ? -4.008 15.477 -25.531 1 74.81 107 SER B N 1
ATOM 4645 C CA . SER B 1 107 ? -5.309 15.18 -24.938 1 74.81 107 SER B CA 1
ATOM 4646 C C . SER B 1 107 ? -5.152 14.398 -23.625 1 74.81 107 SER B C 1
ATOM 4648 O O . SER B 1 107 ? -5 13.18 -23.641 1 74.81 107 SER B O 1
ATOM 4650 N N . PHE B 1 108 ? -5.004 15.258 -22.5 1 74.38 108 PHE B N 1
ATOM 4651 C CA . PHE B 1 108 ? -4.801 14.656 -21.188 1 74.38 108 PHE B CA 1
ATOM 4652 C C . PHE B 1 108 ? -6.02 14.867 -20.297 1 74.38 108 PHE B C 1
ATOM 4654 O O . PHE B 1 108 ? -6.461 16 -20.094 1 74.38 108 PHE B O 1
ATOM 4661 N N . SER B 1 109 ? -6.926 14.008 -20.203 1 79.19 109 SER B N 1
ATOM 4662 C CA . SER B 1 109 ? -7.879 14.109 -19.109 1 79.19 109 SER B CA 1
ATOM 4663 C C . SER B 1 109 ? -8.023 12.773 -18.375 1 79.19 109 SER B C 1
ATOM 4665 O O . SER B 1 109 ? -7.797 11.711 -18.969 1 79.19 109 SER B O 1
ATOM 4667 N N . ARG B 1 110 ? -8.234 12.938 -17.172 1 84.06 110 ARG B N 1
ATOM 4668 C CA . ARG B 1 110 ? -8.43 11.734 -16.375 1 84.06 110 ARG B CA 1
ATOM 4669 C C . ARG B 1 110 ? -9.508 10.844 -16.969 1 84.06 110 ARG B C 1
ATOM 4671 O O . ARG B 1 110 ? -9.344 9.617 -17.031 1 84.06 110 ARG B O 1
ATOM 4678 N N . SER B 1 111 ? -10.57 11.422 -17.469 1 84.38 111 SER B N 1
ATOM 4679 C CA . SER B 1 111 ? -11.688 10.664 -18 1 84.38 111 SER B CA 1
ATOM 4680 C C . SER B 1 111 ? -11.305 9.961 -19.297 1 84.38 111 SER B C 1
ATOM 4682 O O . SER B 1 111 ? -11.703 8.82 -19.531 1 84.38 111 SER B O 1
ATOM 4684 N N . THR B 1 112 ? -10.555 10.656 -20.094 1 83.81 112 THR B N 1
ATOM 4685 C CA . THR B 1 112 ? -10.094 10.055 -21.344 1 83.81 112 THR B CA 1
ATOM 4686 C C . THR B 1 112 ? -9.156 8.883 -21.062 1 83.81 112 THR B C 1
ATOM 4688 O O . THR B 1 112 ? -9.266 7.836 -21.703 1 83.81 112 THR B O 1
ATOM 4691 N N . ILE B 1 113 ? -8.312 9.055 -20.125 1 86.56 113 ILE B N 1
ATOM 4692 C CA . ILE B 1 113 ? -7.383 7.992 -19.766 1 86.56 113 ILE B CA 1
ATOM 4693 C C . ILE B 1 113 ? -8.156 6.785 -19.25 1 86.56 113 ILE B C 1
ATOM 4695 O O . ILE B 1 113 ? -7.875 5.645 -19.625 1 86.56 113 ILE B O 1
ATOM 4699 N N . GLN B 1 114 ? -9.086 7.055 -18.453 1 89.06 114 GLN B N 1
ATOM 4700 C CA . GLN B 1 114 ? -9.883 5.984 -17.859 1 89.06 114 GLN B CA 1
ATOM 4701 C C . GLN B 1 114 ? -10.594 5.172 -18.938 1 89.06 114 GLN B C 1
ATOM 4703 O O . GLN B 1 114 ? -10.578 3.939 -18.906 1 89.06 114 GLN B O 1
ATOM 4708 N N . ARG B 1 115 ? -11.125 5.832 -19.906 1 89.12 115 ARG B N 1
ATOM 4709 C CA . ARG B 1 115 ? -11.875 5.18 -20.969 1 89.12 115 ARG B CA 1
ATOM 4710 C C . ARG B 1 115 ? -10.953 4.348 -21.859 1 89.12 115 ARG B C 1
ATOM 4712 O O . ARG B 1 115 ? -11.25 3.188 -22.156 1 89.12 115 ARG B O 1
ATOM 4719 N N . TYR B 1 116 ? -9.922 4.93 -22.219 1 89.19 116 TYR B N 1
ATOM 4720 C CA . TYR B 1 116 ? -9 4.23 -23.109 1 89.19 116 TYR B CA 1
ATOM 4721 C C . TYR B 1 116 ? -8.312 3.08 -22.391 1 89.19 116 TYR B C 1
ATOM 4723 O O . TYR B 1 116 ? -8.055 2.029 -22.984 1 89.19 116 TYR B O 1
ATOM 4731 N N . ARG B 1 117 ? -8.016 3.291 -21.188 1 90.94 117 ARG B N 1
ATOM 4732 C CA . ARG B 1 117 ? -7.402 2.234 -20.391 1 90.94 117 ARG B CA 1
ATOM 4733 C C . ARG B 1 117 ? -8.336 1.04 -20.25 1 90.94 117 ARG B C 1
ATOM 4735 O O . ARG B 1 117 ? -7.922 -0.106 -20.422 1 90.94 117 ARG B O 1
ATOM 4742 N N . ALA B 1 118 ? -9.555 1.345 -19.984 1 93.44 118 ALA B N 1
ATOM 4743 C CA . ALA B 1 118 ? -10.531 0.272 -19.828 1 93.44 118 ALA B CA 1
ATOM 4744 C C . ALA B 1 118 ? -10.734 -0.482 -21.141 1 93.44 118 ALA B C 1
ATOM 4746 O O . ALA B 1 118 ? -10.711 -1.715 -21.172 1 93.44 118 ALA B O 1
ATOM 4747 N N . SER B 1 119 ? -10.859 0.287 -22.219 1 93.88 119 SER B N 1
ATOM 4748 C CA . SER B 1 119 ? -11.062 -0.336 -23.516 1 93.88 119 SER B CA 1
ATOM 4749 C C . SER B 1 119 ? -9.82 -1.085 -23.984 1 93.88 119 SER B C 1
ATOM 4751 O O . SER B 1 119 ? -9.922 -2.184 -24.531 1 93.88 119 SER B O 1
ATOM 4753 N N . GLY B 1 120 ? -8.719 -0.469 -23.797 1 92.56 120 GLY B N 1
ATOM 4754 C CA . GLY B 1 120 ? -7.465 -1.11 -24.188 1 92.56 120 GLY B CA 1
ATOM 4755 C C . GLY B 1 120 ? -7.195 -2.389 -23.406 1 92.56 120 GLY B C 1
ATOM 4756 O O . GLY B 1 120 ? -6.746 -3.381 -23.984 1 92.56 120 GLY B O 1
ATOM 4757 N N . ARG B 1 121 ? -7.516 -2.361 -22.234 1 92.06 121 ARG B N 1
ATOM 4758 C CA . ARG B 1 121 ? -7.336 -3.527 -21.375 1 92.06 121 ARG B CA 1
ATOM 4759 C C . ARG B 1 121 ? -8.211 -4.688 -21.844 1 92.06 121 ARG B C 1
ATOM 4761 O O . ARG B 1 121 ? -7.742 -5.828 -21.922 1 92.06 121 ARG B O 1
ATOM 4768 N N . LYS B 1 122 ? -9.406 -4.359 -22.016 1 94.5 122 LYS B N 1
ATOM 4769 C CA . LYS B 1 122 ? -10.336 -5.379 -22.5 1 94.5 122 LYS B CA 1
ATOM 4770 C C . LYS B 1 122 ? -9.852 -5.992 -23.812 1 94.5 122 LYS B C 1
ATOM 4772 O O . LYS B 1 122 ? -9.82 -7.219 -23.953 1 94.5 122 LYS B O 1
ATOM 4777 N N . GLN B 1 123 ? -9.438 -5.156 -24.672 1 94.06 123 GLN B N 1
ATOM 4778 C CA . GLN B 1 123 ? -8.977 -5.625 -25.984 1 94.06 123 GLN B CA 1
ATOM 4779 C C . GLN B 1 123 ? -7.734 -6.496 -25.844 1 94.06 123 GLN B C 1
ATOM 4781 O O . GLN B 1 123 ? -7.637 -7.547 -26.484 1 94.06 123 GLN B O 1
ATOM 4786 N N . ALA B 1 124 ? -6.836 -6.031 -25.047 1 92.56 124 ALA B N 1
ATOM 4787 C CA . ALA B 1 124 ? -5.602 -6.777 -24.844 1 92.56 124 ALA B CA 1
ATOM 4788 C C . ALA B 1 124 ? -5.879 -8.141 -24.203 1 92.56 124 ALA B C 1
ATOM 4790 O O . ALA B 1 124 ? -5.32 -9.156 -24.641 1 92.56 124 ALA B O 1
ATOM 4791 N N . ALA B 1 125 ? -6.707 -8.203 -23.25 1 93.25 125 ALA B N 1
ATOM 4792 C CA . ALA B 1 125 ? -7.043 -9.445 -22.562 1 93.25 125 ALA B CA 1
ATOM 4793 C C . ALA B 1 125 ? -7.75 -10.422 -23.484 1 93.25 125 ALA B C 1
ATOM 4795 O O . ALA B 1 125 ? -7.445 -11.617 -23.5 1 93.25 125 ALA B O 1
ATOM 4796 N N . GLU B 1 126 ? -8.641 -9.883 -24.297 1 93.81 126 GLU B N 1
ATOM 4797 C CA . GLU B 1 126 ? -9.383 -10.727 -25.234 1 93.81 126 GLU B CA 1
ATOM 4798 C C . GLU B 1 126 ? -8.461 -11.273 -26.312 1 93.81 126 GLU B C 1
ATOM 4800 O O . GLU B 1 126 ? -8.578 -12.438 -26.703 1 93.81 126 GLU B O 1
ATOM 4805 N N . THR B 1 127 ? -7.605 -10.445 -26.734 1 92.69 127 THR B N 1
ATOM 4806 C CA . THR B 1 127 ? -6.637 -10.891 -27.734 1 92.69 127 THR B CA 1
ATOM 4807 C C . THR B 1 127 ? -5.73 -11.977 -27.172 1 92.69 127 THR B C 1
ATOM 4809 O O . THR B 1 127 ? -5.438 -12.961 -27.844 1 92.69 127 THR B O 1
ATOM 4812 N N . ASP B 1 128 ? -5.312 -11.773 -26 1 91.38 128 ASP B N 1
ATOM 4813 C CA . ASP B 1 128 ? -4.461 -12.75 -25.328 1 91.38 128 ASP B CA 1
ATOM 4814 C C . ASP B 1 128 ? -5.18 -14.086 -25.172 1 91.38 128 ASP B C 1
ATOM 4816 O O . ASP B 1 128 ? -4.598 -15.141 -25.422 1 91.38 128 ASP B O 1
ATOM 4820 N N . ARG B 1 129 ? -6.398 -14.047 -24.781 1 93.25 129 ARG B N 1
ATOM 4821 C CA . ARG B 1 129 ? -7.191 -15.258 -24.594 1 93.25 129 ARG B CA 1
ATOM 4822 C C . ARG B 1 129 ? -7.367 -16 -25.906 1 93.25 129 ARG B C 1
ATOM 4824 O O . ARG B 1 129 ? -7.199 -17.219 -25.969 1 93.25 129 ARG B O 1
ATOM 4831 N N . LYS B 1 130 ? -7.598 -15.289 -26.922 1 93 130 LYS B N 1
ATOM 4832 C CA . LYS B 1 130 ? -7.852 -15.891 -28.234 1 93 130 LYS B CA 1
ATOM 4833 C C . LYS B 1 130 ? -6.57 -16.469 -28.828 1 93 130 LYS B C 1
ATOM 4835 O O . LYS B 1 130 ? -6.609 -17.469 -29.547 1 93 130 LYS B O 1
ATOM 4840 N N . SER B 1 131 ? -5.508 -15.844 -28.438 1 91.94 131 SER B N 1
ATOM 4841 C CA . SER B 1 131 ? -4.242 -16.25 -29.031 1 91.94 131 SER B CA 1
ATOM 4842 C C . SER B 1 131 ? -3.611 -17.406 -28.25 1 91.94 131 SER B C 1
ATOM 4844 O O . SER B 1 131 ? -2.693 -18.062 -28.734 1 91.94 131 SER B O 1
ATOM 4846 N N . PHE B 1 132 ? -4.145 -17.734 -27.156 1 93.06 132 PHE B N 1
ATOM 4847 C CA . PHE B 1 132 ? -3.572 -18.781 -26.312 1 93.06 132 PHE B CA 1
ATOM 4848 C C . PHE B 1 132 ? -4.039 -20.156 -26.781 1 93.06 132 PHE B C 1
ATOM 4850 O O . PHE B 1 132 ? -5.188 -20.547 -26.547 1 93.06 132 PHE B O 1
ATOM 4857 N N . SER B 1 133 ? -3.154 -20.859 -27.391 1 92.5 133 SER B N 1
ATOM 4858 C CA . SER B 1 133 ? -3.439 -22.188 -27.906 1 92.5 133 SER B CA 1
ATOM 4859 C C . SER B 1 133 ? -2.244 -23.125 -27.734 1 92.5 133 SER B C 1
ATOM 4861 O O . SER B 1 133 ? -1.506 -23.375 -28.688 1 92.5 133 SER B O 1
ATOM 4863 N N . PRO B 1 134 ? -2.158 -23.625 -26.516 1 91.69 134 PRO B N 1
ATOM 4864 C CA . PRO B 1 134 ? -1.03 -24.531 -26.266 1 91.69 134 PRO B CA 1
ATOM 4865 C C . PRO B 1 134 ? -1.207 -25.891 -26.922 1 91.69 134 PRO B C 1
ATOM 4867 O O . PRO B 1 134 ? -2.338 -26.312 -27.172 1 91.69 134 PRO B O 1
ATOM 4870 N N . ASP B 1 135 ? -0.079 -26.516 -27.219 1 90.12 135 ASP B N 1
ATOM 4871 C CA . ASP B 1 135 ? -0.09 -27.844 -27.828 1 90.12 135 ASP B CA 1
ATOM 4872 C C . ASP B 1 135 ? 0.523 -28.891 -26.891 1 90.12 135 ASP B C 1
ATOM 4874 O O . ASP B 1 135 ? 1.028 -29.922 -27.344 1 90.12 135 ASP B O 1
ATOM 4878 N N . GLU B 1 136 ? 0.552 -28.625 -25.688 1 93.25 136 GLU B N 1
ATOM 4879 C CA . GLU B 1 136 ? 1.118 -29.484 -24.656 1 93.25 136 GLU B CA 1
ATOM 4880 C C . GLU B 1 136 ? 0.145 -29.672 -23.5 1 93.25 136 GLU B C 1
ATOM 4882 O O . GLU B 1 136 ? -0.761 -28.859 -23.312 1 93.25 136 GLU B O 1
ATOM 4887 N N . PRO B 1 137 ? 0.359 -30.812 -22.797 1 96.12 137 PRO B N 1
ATOM 4888 C CA . PRO B 1 137 ? -0.482 -30.984 -21.609 1 96.12 137 PRO B CA 1
ATOM 4889 C C . PRO B 1 137 ? -0.302 -29.875 -20.578 1 96.12 137 PRO B C 1
ATOM 4891 O O . PRO B 1 137 ? 0.787 -29.312 -20.469 1 96.12 137 PRO B O 1
ATOM 4894 N N . LEU B 1 138 ? -1.417 -29.625 -19.859 1 97.38 138 LEU B N 1
ATOM 4895 C CA . LEU B 1 138 ? -1.409 -28.516 -18.891 1 97.38 138 LEU B CA 1
ATOM 4896 C C . LEU B 1 138 ? -1.575 -29.031 -17.469 1 97.38 138 LEU B C 1
ATOM 4898 O O . LEU B 1 138 ? -2.26 -30.031 -17.25 1 97.38 138 LEU B O 1
ATOM 4902 N N . LEU B 1 139 ? -0.898 -28.375 -16.594 1 97.75 139 LEU B N 1
ATOM 4903 C CA . LEU B 1 139 ? -1.146 -28.531 -15.164 1 97.75 139 LEU B CA 1
ATOM 4904 C C . LEU B 1 139 ? -2.006 -27.391 -14.633 1 97.75 139 LEU B C 1
ATOM 4906 O O . LEU B 1 139 ? -1.696 -26.219 -14.859 1 97.75 139 LEU B O 1
ATOM 4910 N N . LEU B 1 140 ? -3.031 -27.703 -13.961 1 98.38 140 LEU B N 1
ATOM 4911 C CA . LEU B 1 140 ? -3.955 -26.719 -13.398 1 98.38 140 LEU B CA 1
ATOM 4912 C C . LEU B 1 140 ? -3.629 -26.438 -11.938 1 98.38 140 LEU B C 1
ATOM 4914 O O . LEU B 1 140 ? -3.57 -27.359 -11.117 1 98.38 140 LEU B O 1
ATOM 4918 N N . HIS B 1 141 ? -3.328 -25.188 -11.68 1 97.94 141 HIS B N 1
ATOM 4919 C CA . HIS B 1 141 ? -3.047 -24.703 -10.336 1 97.94 141 HIS B CA 1
ATOM 4920 C C . HIS B 1 141 ? -4.172 -23.812 -9.828 1 97.94 141 HIS B C 1
ATOM 4922 O O . HIS B 1 141 ? -4.727 -23.016 -10.586 1 97.94 141 HIS B O 1
ATOM 4928 N N . TRP B 1 142 ? -4.484 -23.938 -8.508 1 97.25 142 TRP B N 1
ATOM 4929 C CA . TRP B 1 142 ? -5.383 -22.922 -7.938 1 97.25 142 TRP B CA 1
ATOM 4930 C C . TRP B 1 142 ? -5.078 -22.703 -6.461 1 97.25 142 TRP B C 1
ATOM 4932 O O . TRP B 1 142 ? -4.441 -23.531 -5.816 1 97.25 142 TRP B O 1
ATOM 4942 N N . ASP B 1 143 ? -5.391 -21.516 -6.027 1 93.06 143 ASP B N 1
ATOM 4943 C CA . ASP B 1 143 ? -5.258 -21.109 -4.633 1 93.06 143 ASP B CA 1
ATOM 4944 C C . ASP B 1 143 ? -6.285 -20.047 -4.273 1 93.06 143 ASP B C 1
ATOM 4946 O O . ASP B 1 143 ? -6.559 -19.141 -5.074 1 93.06 143 ASP B O 1
ATOM 4950 N N . GLY B 1 144 ? -6.852 -20.266 -3.066 1 90.19 144 GLY B N 1
ATOM 4951 C CA . GLY B 1 144 ? -7.871 -19.328 -2.633 1 90.19 144 GLY B CA 1
ATOM 4952 C C . GLY B 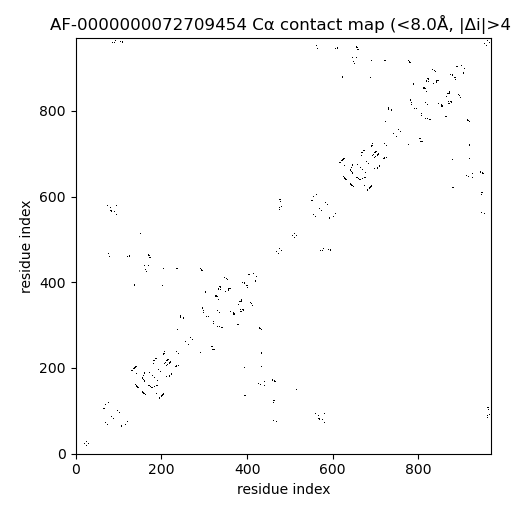1 144 ? -7.406 -18.422 -1.506 1 90.19 144 GLY B C 1
ATOM 4953 O O . GLY B 1 144 ? -6.562 -18.812 -0.698 1 90.19 144 GLY B O 1
ATOM 4954 N N . LYS B 1 145 ? -7.957 -17.203 -1.526 1 88.12 145 LYS B N 1
ATOM 4955 C CA . LYS B 1 145 ? -7.668 -16.266 -0.455 1 88.12 145 LYS B CA 1
ATOM 4956 C C . LYS B 1 145 ? -8.836 -15.297 -0.238 1 88.12 145 LYS B C 1
ATOM 4958 O O . LYS B 1 145 ? -9.516 -14.914 -1.191 1 88.12 145 LYS B O 1
ATOM 4963 N N . LEU B 1 146 ? -9.008 -15 0.982 1 88.62 146 LEU B N 1
ATOM 4964 C CA . LEU B 1 146 ? -9.977 -13.969 1.312 1 88.62 146 LEU B CA 1
ATOM 4965 C C . LEU B 1 146 ? -9.383 -12.578 1.133 1 88.62 146 LEU B C 1
ATOM 4967 O O . LEU B 1 146 ? -8.32 -12.273 1.685 1 88.62 146 LEU B O 1
ATOM 4971 N N . LEU B 1 147 ? -10.055 -11.773 0.353 1 87.94 147 LEU B N 1
ATOM 4972 C CA . LEU B 1 147 ? -9.578 -10.414 0.103 1 87.94 147 LEU B CA 1
ATOM 4973 C C . LEU B 1 147 ? -10.68 -9.398 0.393 1 87.94 147 LEU B C 1
ATOM 4975 O O . LEU B 1 147 ? -11.867 -9.719 0.305 1 87.94 147 LEU B O 1
ATOM 4979 N N . PRO B 1 148 ? -10.164 -8.156 0.74 1 83.75 148 PRO B N 1
ATOM 4980 C CA . PRO B 1 148 ? -11.172 -7.105 0.912 1 83.75 148 PRO B CA 1
ATOM 4981 C C . PRO B 1 148 ? -11.977 -6.852 -0.357 1 83.75 148 PRO B C 1
ATOM 4983 O O . PRO B 1 148 ? -11.445 -6.945 -1.465 1 83.75 148 PRO B O 1
ATOM 4986 N N . ASP B 1 149 ? -13.234 -6.645 -0.138 1 82.06 149 ASP B N 1
ATOM 4987 C CA . ASP B 1 149 ? -14.156 -6.367 -1.237 1 82.06 149 ASP B CA 1
ATOM 4988 C C . ASP B 1 149 ? -14.922 -5.07 -0.995 1 82.06 149 ASP B C 1
ATOM 4990 O O . ASP B 1 149 ? -14.57 -4.289 -0.108 1 82.06 149 ASP B O 1
ATOM 4994 N N . VAL B 1 150 ? -15.82 -4.789 -1.965 1 71.62 150 VAL B N 1
ATOM 4995 C CA . VAL B 1 150 ? -16.578 -3.545 -1.921 1 71.62 150 VAL B CA 1
ATOM 4996 C C . VAL B 1 150 ? -17.328 -3.445 -0.596 1 71.62 150 VAL B C 1
ATOM 4998 O O . VAL B 1 150 ? -17.844 -4.445 -0.086 1 71.62 150 VAL B O 1
ATOM 5001 N N . GLN B 1 151 ? -17.375 -2.238 -0.043 1 65.56 151 GLN B N 1
ATOM 5002 C CA . GLN B 1 151 ? -18.172 -1.887 1.127 1 65.56 151 GLN B CA 1
ATOM 5003 C C . GLN B 1 151 ? -17.672 -2.609 2.373 1 65.56 151 GLN B C 1
ATOM 5005 O O . GLN B 1 151 ? -18.469 -3.145 3.15 1 65.56 151 GLN B O 1
ATOM 5010 N N . ASN B 1 152 ? -16.328 -2.803 2.443 1 65.31 152 ASN B N 1
ATOM 5011 C CA . ASN B 1 152 ? -15.68 -3.336 3.635 1 65.31 152 ASN B CA 1
ATOM 5012 C C . ASN B 1 152 ? -16.031 -4.801 3.861 1 65.31 152 ASN B C 1
ATOM 5014 O O . ASN B 1 152 ? -16.172 -5.242 5.004 1 65.31 152 ASN B O 1
ATOM 5018 N N . THR B 1 153 ? -16.5 -5.324 2.842 1 79.12 153 THR B N 1
ATOM 5019 C CA . THR B 1 153 ? -16.719 -6.762 2.92 1 79.12 153 THR B CA 1
ATOM 5020 C C . THR B 1 153 ? -15.5 -7.527 2.408 1 79.12 153 THR B C 1
ATOM 5022 O O . THR B 1 153 ? -14.531 -6.926 1.944 1 79.12 153 THR B O 1
ATOM 5025 N N . THR B 1 154 ? -15.562 -8.734 2.785 1 84.06 154 THR B N 1
ATOM 5026 C CA . THR B 1 154 ? -14.516 -9.609 2.289 1 84.06 154 THR B CA 1
ATOM 5027 C C . THR B 1 154 ? -15.07 -10.609 1.282 1 84.06 154 THR B C 1
ATOM 5029 O O . THR B 1 154 ? -16.234 -11.008 1.376 1 84.06 154 THR B O 1
ATOM 5032 N N . ALA B 1 155 ? -14.367 -10.844 0.325 1 86.94 155 ALA B N 1
ATOM 5033 C CA . ALA B 1 155 ? -14.766 -11.836 -0.677 1 86.94 155 ALA B CA 1
ATOM 5034 C C . ALA B 1 155 ? -13.656 -12.859 -0.899 1 86.94 155 ALA B C 1
ATOM 5036 O O . ALA B 1 155 ? -12.469 -12.516 -0.896 1 86.94 155 ALA B O 1
ATOM 5037 N N . SER B 1 156 ? -14.141 -14.062 -1.069 1 90.81 156 SER B N 1
ATOM 5038 C CA . SER B 1 156 ? -13.195 -15.125 -1.391 1 90.81 156 SER B CA 1
ATOM 5039 C C . SER B 1 156 ? -12.828 -15.109 -2.871 1 90.81 156 SER B C 1
ATOM 5041 O O . SER B 1 156 ? -13.703 -15.016 -3.732 1 90.81 156 SER B O 1
ATOM 5043 N N . ARG B 1 157 ? -11.508 -15.133 -3.076 1 93.56 157 ARG B N 1
ATOM 5044 C CA . ARG B 1 157 ? -10.992 -15.156 -4.441 1 93.56 157 ARG B CA 1
ATOM 5045 C C . ARG B 1 157 ? -10.164 -16.406 -4.695 1 93.56 157 ARG B C 1
ATOM 5047 O O . ARG B 1 157 ? -9.547 -16.953 -3.773 1 93.56 157 ARG B O 1
ATOM 5054 N N . ILE B 1 158 ? -10.164 -16.875 -5.941 1 95.19 158 ILE B N 1
ATOM 5055 C CA . ILE B 1 158 ? -9.398 -18.047 -6.312 1 95.19 158 ILE B CA 1
ATOM 5056 C C . ILE B 1 158 ? -8.555 -17.75 -7.551 1 95.19 158 ILE B C 1
ATOM 5058 O O . ILE B 1 158 ? -9.078 -17.344 -8.586 1 95.19 158 ILE B O 1
ATOM 5062 N N . ALA B 1 159 ? -7.266 -17.906 -7.371 1 96.19 159 ALA B N 1
ATOM 5063 C CA . ALA B 1 159 ? -6.367 -17.75 -8.508 1 96.19 159 ALA B CA 1
ATOM 5064 C C . ALA B 1 159 ? -6.25 -19.062 -9.297 1 96.19 159 ALA B C 1
ATOM 5066 O O . ALA B 1 159 ? -6.059 -20.125 -8.711 1 96.19 159 ALA B O 1
ATOM 5067 N N . ILE B 1 160 ? -6.414 -18.969 -10.531 1 97.75 160 ILE B N 1
ATOM 5068 C CA . ILE B 1 160 ? -6.363 -20.125 -11.406 1 97.75 160 ILE B CA 1
ATOM 5069 C C . ILE B 1 160 ? -5.281 -19.938 -12.469 1 97.75 160 ILE B C 1
ATOM 5071 O O . ILE B 1 160 ? -5.332 -18.969 -13.242 1 97.75 160 ILE B O 1
ATOM 5075 N N . VAL B 1 161 ? -4.34 -20.859 -12.5 1 97.75 161 VAL B N 1
ATOM 5076 C CA . VAL B 1 161 ? -3.188 -20.75 -13.391 1 97.75 161 VAL B CA 1
ATOM 5077 C C . VAL B 1 161 ? -2.939 -22.094 -14.062 1 97.75 161 VAL B C 1
ATOM 5079 O O . VAL B 1 161 ? -3.193 -23.156 -13.477 1 97.75 161 VAL B O 1
ATOM 5082 N N . VAL B 1 162 ? -2.496 -22.031 -15.258 1 97.81 162 VAL B N 1
ATOM 5083 C CA . VAL B 1 162 ? -2.029 -23.25 -15.914 1 97.81 162 VAL B CA 1
ATOM 5084 C C . VAL B 1 162 ? -0.54 -23.125 -16.219 1 97.81 162 VAL B C 1
ATOM 5086 O O . VAL B 1 162 ? -0.043 -22.031 -16.516 1 97.81 162 VAL B O 1
ATOM 5089 N N . THR B 1 163 ? 0.113 -24.266 -16.094 1 96.12 163 THR B N 1
ATOM 5090 C CA . THR B 1 163 ? 1.538 -24.297 -16.391 1 96.12 163 THR B CA 1
ATOM 5091 C C . THR B 1 163 ? 1.851 -25.406 -17.406 1 96.12 163 THR B C 1
ATOM 5093 O O . THR B 1 163 ? 1.131 -26.391 -17.484 1 96.12 163 THR B O 1
ATOM 5096 N N . PHE B 1 164 ? 2.857 -25.156 -18.266 1 93.38 164 PHE B N 1
ATOM 5097 C CA . PHE B 1 164 ? 3.336 -26.109 -19.266 1 93.38 164 PHE B CA 1
ATOM 5098 C C . PHE B 1 164 ? 4.742 -25.75 -19.719 1 93.38 164 PHE B C 1
ATOM 5100 O O . PHE B 1 164 ? 5.039 -24.578 -19.984 1 93.38 164 PHE B O 1
ATOM 5107 N N . ASN B 1 165 ? 5.602 -26.719 -19.641 1 88.31 165 ASN B N 1
ATOM 5108 C CA . ASN B 1 165 ? 6.973 -26.562 -20.109 1 88.31 165 ASN B CA 1
ATOM 5109 C C . ASN B 1 165 ? 7.645 -25.328 -19.516 1 88.31 165 ASN B C 1
ATOM 5111 O O . ASN B 1 165 ? 8.188 -24.5 -20.234 1 88.31 165 ASN B O 1
ATOM 5115 N N . GLY B 1 166 ? 7.422 -25.172 -18.297 1 86.12 166 GLY B N 1
ATOM 5116 C CA . GLY B 1 166 ? 8.094 -24.094 -17.594 1 86.12 166 GLY B CA 1
ATOM 5117 C C . GLY B 1 166 ? 7.375 -22.766 -17.719 1 86.12 166 GLY B C 1
ATOM 5118 O O . GLY B 1 166 ? 7.773 -21.781 -17.094 1 86.12 166 GLY B O 1
ATOM 5119 N N . GLN B 1 167 ? 6.324 -22.688 -18.453 1 89.25 167 GLN B N 1
ATOM 5120 C CA . GLN B 1 167 ? 5.57 -21.469 -18.641 1 89.25 167 GLN B CA 1
ATOM 5121 C C . GLN B 1 167 ? 4.305 -21.453 -17.797 1 89.25 167 GLN B C 1
ATOM 5123 O O . GLN B 1 167 ? 3.844 -22.5 -17.344 1 89.25 167 GLN B O 1
ATOM 5128 N N . GLU B 1 168 ? 3.885 -20.25 -17.578 1 93.44 168 GLU B N 1
ATOM 5129 C CA . GLU B 1 168 ? 2.67 -20.078 -16.781 1 93.44 168 GLU B CA 1
ATOM 5130 C C . GLU B 1 168 ? 1.7 -19.109 -17.453 1 93.44 168 GLU B C 1
ATOM 5132 O O . GLU B 1 168 ? 2.121 -18.172 -18.125 1 93.44 168 GLU B O 1
ATOM 5137 N N . LYS B 1 169 ? 0.456 -19.422 -17.344 1 95.38 169 LYS B N 1
ATOM 5138 C CA . LYS B 1 169 ? -0.61 -18.562 -17.859 1 95.38 169 LYS B CA 1
ATOM 5139 C C . LYS B 1 169 ? -1.706 -18.359 -16.828 1 95.38 169 LYS B C 1
ATOM 5141 O O . LYS B 1 169 ? -2.295 -19.328 -16.328 1 95.38 169 LYS B O 1
ATOM 5146 N N . LEU B 1 170 ? -1.899 -17.125 -16.453 1 96.38 170 LEU B N 1
ATOM 5147 C CA . LEU B 1 170 ? -2.998 -16.781 -15.562 1 96.38 170 LEU B CA 1
ATOM 5148 C C . LEU B 1 170 ? -4.328 -16.797 -16.297 1 96.38 170 LEU B C 1
ATOM 5150 O O . LEU B 1 170 ? -4.504 -16.062 -17.281 1 96.38 170 LEU B O 1
ATOM 5154 N N . LEU B 1 171 ? -5.219 -17.594 -15.82 1 96.56 171 LEU B N 1
ATOM 5155 C CA . LEU B 1 171 ? -6.527 -17.656 -16.469 1 96.56 171 LEU B CA 1
ATOM 5156 C C . LEU B 1 171 ? -7.496 -16.672 -15.836 1 96.56 171 LEU B C 1
ATOM 5158 O O . LEU B 1 171 ? -8.375 -16.125 -16.516 1 96.56 171 LEU B O 1
ATOM 5162 N N . GLY B 1 172 ? -7.34 -16.516 -14.531 1 95.44 172 GLY B N 1
ATOM 5163 C CA . GLY B 1 172 ? -8.18 -15.547 -13.852 1 95.44 172 GLY B CA 1
ATOM 5164 C C . GLY B 1 172 ? -8.148 -15.695 -12.336 1 95.44 172 GLY B C 1
ATOM 5165 O O . GLY B 1 172 ? -7.562 -16.641 -11.812 1 95.44 172 GLY B O 1
ATOM 5166 N N . VAL B 1 173 ? -8.719 -14.719 -11.672 1 95.69 173 VAL B N 1
ATOM 5167 C CA . VAL B 1 173 ? -8.898 -14.734 -10.227 1 95.69 173 VAL B CA 1
ATOM 5168 C C . VAL B 1 173 ? -10.336 -14.344 -9.875 1 95.69 173 VAL B C 1
ATOM 5170 O O . VAL B 1 173 ? -10.57 -13.312 -9.242 1 95.69 173 VAL B O 1
ATOM 5173 N N . PRO B 1 174 ? -11.195 -15.227 -10.188 1 93.69 174 PRO B N 1
ATOM 5174 C CA . PRO B 1 174 ? -12.609 -14.93 -9.969 1 93.69 174 PRO B CA 1
ATOM 5175 C C . PRO B 1 174 ? -12.992 -14.938 -8.492 1 93.69 174 PRO B C 1
ATOM 5177 O O . PRO B 1 174 ? -12.25 -15.469 -7.664 1 93.69 174 PRO B O 1
ATOM 5180 N N . LYS B 1 175 ? -14.156 -14.273 -8.305 1 90.62 175 LYS B N 1
ATOM 5181 C CA . LYS B 1 175 ? -14.781 -14.328 -6.992 1 90.62 175 LYS B CA 1
ATOM 5182 C C . LYS B 1 175 ? -15.516 -15.656 -6.785 1 90.62 175 LYS B C 1
ATOM 5184 O O . LYS B 1 175 ? -16.156 -16.172 -7.711 1 90.62 175 LYS B O 1
ATOM 5189 N N . LYS B 1 176 ? -15.227 -16.141 -5.52 1 85.5 176 LYS B N 1
ATOM 5190 C CA . LYS B 1 176 ? -15.961 -17.344 -5.148 1 85.5 176 LYS B CA 1
ATOM 5191 C C . LYS B 1 176 ? -17 -17.031 -4.074 1 85.5 176 LYS B C 1
ATOM 5193 O O . LYS B 1 176 ? -16.766 -16.234 -3.174 1 85.5 176 LYS B O 1
ATOM 5198 N N . GLU B 1 177 ? -18.094 -17.656 -4.188 1 74.19 177 GLU B N 1
ATOM 5199 C CA . GLU B 1 177 ? -19.172 -17.422 -3.23 1 74.19 177 GLU B CA 1
ATOM 5200 C C . GLU B 1 177 ? -18.859 -18.062 -1.883 1 74.19 177 GLU B C 1
ATOM 5202 O O . GLU B 1 177 ? -19.141 -17.484 -0.832 1 74.19 177 GLU B O 1
ATOM 5207 N N . ARG B 1 178 ? -18.406 -19.359 -2.025 1 77 178 ARG B N 1
ATOM 5208 C CA . ARG B 1 178 ? -18.141 -20.125 -0.812 1 77 178 ARG B CA 1
ATOM 5209 C C . ARG B 1 178 ? -16.75 -20.734 -0.846 1 77 178 ARG B C 1
ATOM 5211 O O . ARG B 1 178 ? -16.125 -20.797 -1.903 1 77 178 ARG B O 1
ATOM 5218 N N . GLU B 1 179 ? -16.328 -21.031 0.28 1 80 179 GLU B N 1
ATOM 5219 C CA . GLU B 1 179 ? -15.016 -21.672 0.398 1 80 179 GLU B CA 1
ATOM 5220 C C . GLU B 1 179 ? -15.148 -23.188 0.41 1 80 179 GLU B C 1
ATOM 5222 O O . GLU B 1 179 ? -14.602 -23.859 1.286 1 80 179 GLU B O 1
ATOM 5227 N N . THR B 1 180 ? -15.898 -23.719 -0.482 1 87.25 180 THR B N 1
ATOM 5228 C CA . THR B 1 180 ? -16.109 -25.172 -0.55 1 87.25 180 THR B CA 1
ATOM 5229 C C . THR B 1 180 ? -15.367 -25.766 -1.74 1 87.25 180 THR B C 1
ATOM 5231 O O . THR B 1 180 ? -14.984 -25.047 -2.666 1 87.25 180 THR B O 1
ATOM 5234 N N . GLY B 1 181 ? -15.156 -27.078 -1.644 1 91.25 181 GLY B N 1
ATOM 5235 C CA . GLY B 1 181 ? -14.547 -27.781 -2.758 1 91.25 181 GLY B CA 1
ATOM 5236 C C . GLY B 1 181 ? -15.336 -27.656 -4.047 1 91.25 181 GLY B C 1
ATOM 5237 O O . GLY B 1 181 ? -14.75 -27.531 -5.129 1 91.25 181 GLY B O 1
ATOM 5238 N N . GLU B 1 182 ? -16.562 -27.609 -3.881 1 92.56 182 GLU B N 1
ATOM 5239 C CA . GLU B 1 182 ? -17.438 -27.484 -5.039 1 92.56 182 GLU B CA 1
ATOM 5240 C C . GLU B 1 182 ? -17.266 -26.141 -5.727 1 92.56 182 GLU B C 1
ATOM 5242 O O . GLU B 1 182 ? -17.156 -26.078 -6.953 1 92.56 182 GLU B O 1
ATOM 5247 N N . ALA B 1 183 ? -17.266 -25.141 -4.945 1 93.62 183 ALA B N 1
ATOM 5248 C CA . ALA B 1 183 ? -17.109 -23.797 -5.496 1 93.62 183 ALA B CA 1
ATOM 5249 C C . ALA B 1 183 ? -15.75 -23.625 -6.18 1 93.62 183 ALA B C 1
ATOM 5251 O O . ALA B 1 183 ? -15.648 -22.984 -7.227 1 93.62 183 ALA B O 1
ATOM 5252 N N . GLN B 1 184 ? -14.734 -24.203 -5.602 1 94.94 184 GLN B N 1
ATOM 5253 C CA . GLN B 1 184 ? -13.406 -24.141 -6.195 1 94.94 184 GLN B CA 1
ATOM 5254 C C . GLN B 1 184 ? -13.359 -24.891 -7.527 1 94.94 184 GLN B C 1
ATOM 5256 O O . GLN B 1 184 ? -12.82 -24.375 -8.508 1 94.94 184 GLN B O 1
ATOM 5261 N N . ALA B 1 185 ? -13.953 -26.031 -7.508 1 96.44 185 ALA B N 1
ATOM 5262 C CA . ALA B 1 185 ? -13.992 -26.828 -8.727 1 96.44 185 ALA B CA 1
ATOM 5263 C C . ALA B 1 185 ? -14.75 -26.094 -9.836 1 96.44 185 ALA B C 1
ATOM 5265 O O . ALA B 1 185 ? -14.305 -26.062 -10.984 1 96.44 185 ALA B O 1
ATOM 5266 N N . GLU B 1 186 ? -15.82 -25.547 -9.477 1 95.62 186 GLU B N 1
ATOM 5267 C CA . GLU B 1 186 ? -16.641 -24.828 -10.453 1 95.62 186 GLU B CA 1
ATOM 5268 C C . GLU B 1 186 ? -15.859 -23.656 -11.062 1 95.62 186 GLU B C 1
ATOM 5270 O O . GLU B 1 186 ? -15.906 -23.453 -12.281 1 95.62 186 GLU B O 1
ATOM 5275 N N . ALA B 1 187 ? -15.211 -22.922 -10.234 1 95.94 187 ALA B N 1
ATOM 5276 C CA . ALA B 1 187 ? -14.422 -21.797 -10.711 1 95.94 187 ALA B CA 1
ATOM 5277 C C . ALA B 1 187 ? -13.328 -22.266 -11.672 1 95.94 187 ALA B C 1
ATOM 5279 O O . ALA B 1 187 ? -13.109 -21.656 -12.719 1 95.94 187 ALA B O 1
ATOM 5280 N N . CYS B 1 188 ? -12.641 -23.297 -11.328 1 97.44 188 CYS B N 1
ATOM 5281 C CA . CYS B 1 188 ? -11.57 -23.844 -12.164 1 97.44 188 CYS B CA 1
ATOM 5282 C C . CYS B 1 188 ? -12.117 -24.312 -13.508 1 97.44 188 CYS B C 1
ATOM 5284 O O . CYS B 1 188 ? -11.547 -24.016 -14.555 1 97.44 188 CYS B O 1
ATOM 5286 N N . LEU B 1 189 ? -13.227 -25 -13.438 1 97.69 189 LEU B N 1
ATOM 5287 C CA . LEU B 1 189 ? -13.828 -25.562 -14.648 1 97.69 189 LEU B CA 1
ATOM 5288 C C . LEU B 1 189 ? -14.305 -24.438 -15.578 1 97.69 189 LEU B C 1
ATOM 5290 O O . LEU B 1 189 ? -14.086 -24.516 -16.797 1 97.69 189 LEU B O 1
ATOM 5294 N N . GLU B 1 190 ? -14.883 -23.469 -14.977 1 96.62 190 GLU B N 1
ATOM 5295 C CA . GLU B 1 190 ? -15.32 -22.328 -15.773 1 96.62 190 GLU B CA 1
ATOM 5296 C C . GLU B 1 190 ? -14.141 -21.641 -16.453 1 96.62 190 GLU B C 1
ATOM 5298 O O . GLU B 1 190 ? -14.234 -21.266 -17.625 1 96.62 190 GLU B O 1
ATOM 5303 N N . ALA B 1 191 ? -13.094 -21.516 -15.766 1 96.56 191 ALA B N 1
ATOM 5304 C CA . ALA B 1 191 ? -11.906 -20.844 -16.297 1 96.56 191 ALA B CA 1
ATOM 5305 C C . ALA B 1 191 ? -11.305 -21.625 -17.453 1 96.56 191 ALA B C 1
ATOM 5307 O O . ALA B 1 191 ? -11.039 -21.078 -18.531 1 96.56 191 ALA B O 1
ATOM 5308 N N . ILE B 1 192 ? -11.125 -22.922 -17.312 1 97.5 192 ILE B N 1
ATOM 5309 C CA . ILE B 1 192 ? -10.461 -23.719 -18.344 1 97.5 192 ILE B CA 1
ATOM 5310 C C . ILE B 1 192 ? -11.383 -23.844 -19.562 1 97.5 192 ILE B C 1
ATOM 5312 O O . ILE B 1 192 ? -10.906 -23.922 -20.703 1 97.5 192 ILE B O 1
ATOM 5316 N N . LYS B 1 193 ? -12.68 -23.875 -19.328 1 96.5 193 LYS B N 1
ATOM 5317 C CA . LYS B 1 193 ? -13.617 -23.891 -20.438 1 96.5 193 LYS B CA 1
ATOM 5318 C C . LYS B 1 193 ? -13.617 -22.562 -21.188 1 96.5 193 LYS B C 1
ATOM 5320 O O . LYS B 1 193 ? -13.633 -22.547 -22.422 1 96.5 193 LYS B O 1
ATOM 5325 N N . SER B 1 194 ? -13.562 -21.5 -20.422 1 95.06 194 SER B N 1
ATOM 5326 C CA . SER B 1 194 ? -13.555 -20.188 -21.031 1 95.06 194 SER B CA 1
ATOM 5327 C C . SER B 1 194 ? -12.312 -19.984 -21.906 1 95.06 194 SER B C 1
ATOM 5329 O O . SER B 1 194 ? -12.359 -19.266 -22.906 1 95.06 194 SER B O 1
ATOM 5331 N N . TRP B 1 195 ? -11.234 -20.578 -21.547 1 96.38 195 TRP B N 1
ATOM 5332 C CA . TRP B 1 195 ? -9.984 -20.453 -22.281 1 96.38 195 TRP B CA 1
ATOM 5333 C C . TRP B 1 195 ? -9.828 -21.578 -23.297 1 96.38 195 TRP B C 1
ATOM 5335 O O . TRP B 1 195 ? -8.828 -21.656 -24 1 96.38 195 TRP B O 1
ATOM 5345 N N . ASN B 1 196 ? -10.75 -22.531 -23.359 1 95.31 196 ASN B N 1
ATOM 5346 C CA . ASN B 1 196 ? -10.812 -23.656 -24.281 1 95.31 196 ASN B CA 1
ATOM 5347 C C . ASN B 1 196 ? -9.578 -24.547 -24.156 1 95.31 196 ASN B C 1
ATOM 5349 O O . ASN B 1 196 ? -8.953 -24.891 -25.172 1 95.31 196 ASN B O 1
ATOM 5353 N N . VAL B 1 197 ? -9.281 -24.906 -22.844 1 96.5 197 VAL B N 1
ATOM 5354 C CA . VAL B 1 197 ? -8.086 -25.719 -22.656 1 96.5 197 VAL B CA 1
ATOM 5355 C C . VAL B 1 197 ? -8.438 -26.953 -21.812 1 96.5 197 VAL B C 1
ATOM 5357 O O . VAL B 1 197 ? -7.547 -27.641 -21.297 1 96.5 197 VAL B O 1
ATOM 5360 N N . GLU B 1 198 ? -9.641 -27.297 -21.656 1 96.06 198 GLU B N 1
ATOM 5361 C CA . GLU B 1 198 ? -10.094 -28.359 -20.766 1 96.06 198 GLU B CA 1
ATOM 5362 C C . GLU B 1 198 ? -9.523 -29.703 -21.188 1 96.06 198 GLU B C 1
ATOM 5364 O O . GLU B 1 198 ? -9.164 -30.516 -20.328 1 96.06 198 GLU B O 1
ATOM 5369 N N . LYS B 1 199 ? -9.344 -29.922 -22.422 1 94.44 199 LYS B N 1
ATOM 5370 C CA . LYS B 1 199 ? -8.883 -31.219 -22.938 1 94.44 199 LYS B CA 1
ATOM 5371 C C . LYS B 1 199 ? -7.387 -31.406 -22.688 1 94.44 199 LYS B C 1
ATOM 5373 O O . LYS B 1 199 ? -6.887 -32.531 -22.703 1 94.44 199 LYS B O 1
ATOM 5378 N N . LEU B 1 200 ? -6.754 -30.344 -22.5 1 96.5 200 LEU B N 1
ATOM 5379 C CA . LEU B 1 200 ? -5.301 -30.391 -22.375 1 96.5 200 LEU B CA 1
ATOM 5380 C C . LEU B 1 200 ? -4.883 -30.547 -20.922 1 96.5 200 LEU B C 1
ATOM 5382 O O . LEU B 1 200 ? -3.721 -30.844 -20.625 1 96.5 200 LEU B O 1
ATOM 5386 N N . VAL B 1 201 ? -5.805 -30.422 -20.016 1 97.56 201 VAL B N 1
ATOM 5387 C CA . VAL B 1 201 ? -5.492 -30.531 -18.594 1 97.56 201 VAL B CA 1
ATOM 5388 C C . VAL B 1 201 ? -5.277 -32 -18.234 1 97.56 201 VAL B C 1
ATOM 5390 O O . VAL B 1 201 ? -6.172 -32.844 -18.422 1 97.56 201 VAL B O 1
ATOM 5393 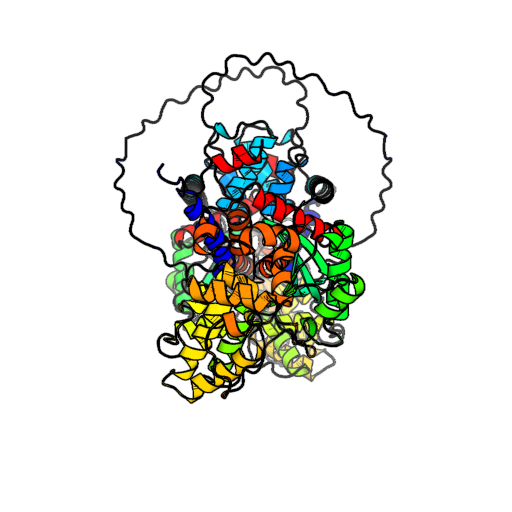N N . LYS B 1 202 ? -4.082 -32.281 -17.688 1 96.75 202 LYS B N 1
ATOM 5394 C CA . LYS B 1 202 ? -3.76 -33.688 -17.359 1 96.75 202 LYS B CA 1
ATOM 5395 C C . LYS B 1 202 ? -3.34 -33.812 -15.898 1 96.75 202 LYS B C 1
ATOM 5397 O O . LYS B 1 202 ? -3.268 -34.938 -15.367 1 96.75 202 LYS B O 1
ATOM 5402 N N . GLY B 1 203 ? -3.086 -32.75 -15.266 1 96.94 203 GLY B N 1
ATOM 5403 C CA . GLY B 1 203 ? -2.662 -32.781 -13.875 1 96.94 203 GLY B CA 1
ATOM 5404 C C . GLY B 1 203 ? -3.213 -31.641 -13.055 1 96.94 203 GLY B C 1
ATOM 5405 O O . GLY B 1 203 ? -3.547 -30.594 -13.609 1 96.94 203 GLY B O 1
ATOM 5406 N N . LEU B 1 204 ? -3.312 -31.859 -11.758 1 97.56 204 LEU B N 1
ATOM 5407 C CA . LEU B 1 204 ? -3.793 -30.875 -10.805 1 97.56 204 LEU B CA 1
ATOM 5408 C C . LEU B 1 204 ? -2.734 -30.578 -9.742 1 97.56 204 LEU B C 1
ATOM 5410 O O . LEU B 1 204 ? -2.152 -31.5 -9.172 1 97.56 204 LEU B O 1
ATOM 5414 N N . VAL B 1 205 ? -2.441 -29.312 -9.562 1 97.31 205 VAL B N 1
ATOM 5415 C CA . VAL B 1 205 ? -1.504 -28.906 -8.523 1 97.31 205 VAL B CA 1
ATOM 5416 C C . VAL B 1 205 ? -2.232 -28.078 -7.465 1 97.31 205 VAL B C 1
ATOM 5418 O O . VAL B 1 205 ? -2.863 -27.078 -7.785 1 97.31 205 VAL B O 1
ATOM 5421 N N . PHE B 1 206 ? -2.141 -28.469 -6.203 1 95.62 206 PHE B N 1
ATOM 5422 C CA . PHE B 1 206 ? -2.982 -27.875 -5.172 1 95.62 206 PHE B CA 1
ATOM 5423 C C . PHE B 1 206 ? -2.334 -28 -3.799 1 95.62 206 PHE B C 1
ATOM 5425 O O . PHE B 1 206 ? -1.412 -28.797 -3.615 1 95.62 206 PHE B O 1
ATOM 5432 N N . ASP B 1 207 ? -2.82 -27.156 -2.926 1 92.69 207 ASP B N 1
ATOM 5433 C CA . ASP B 1 207 ? -2.502 -27.375 -1.518 1 92.69 207 ASP B CA 1
ATOM 5434 C C . ASP B 1 207 ? -3.311 -28.531 -0.943 1 92.69 207 ASP B C 1
ATOM 5436 O O . ASP B 1 207 ? -4.43 -28.797 -1.387 1 92.69 207 ASP B O 1
ATOM 5440 N N . THR B 1 208 ? -2.814 -29.172 0.026 1 91.69 208 THR B N 1
ATOM 5441 C CA . THR B 1 208 ? -3.377 -30.438 0.452 1 91.69 208 THR B CA 1
ATOM 5442 C C . THR B 1 208 ? -4.469 -30.234 1.495 1 91.69 208 THR B C 1
ATOM 5444 O O . THR B 1 208 ? -4.574 -31 2.457 1 91.69 208 THR B O 1
ATOM 5447 N N . THR B 1 209 ? -5.281 -29.25 1.287 1 88.19 209 THR B N 1
ATOM 5448 C CA . THR B 1 209 ? -6.406 -29.016 2.188 1 88.19 209 THR B CA 1
ATOM 5449 C C . THR B 1 209 ? -7.551 -29.984 1.884 1 88.19 209 THR B C 1
ATOM 5451 O O . THR B 1 209 ? -7.625 -30.547 0.79 1 88.19 209 THR B O 1
ATOM 5454 N N . ALA B 1 210 ? -8.414 -30.172 2.846 1 88.75 210 ALA B N 1
ATOM 5455 C CA . ALA B 1 210 ? -9.555 -31.078 2.682 1 88.75 210 ALA B CA 1
ATOM 5456 C C . ALA B 1 210 ? -10.484 -30.578 1.572 1 88.75 210 ALA B C 1
ATOM 5458 O O . ALA B 1 210 ? -11.07 -31.391 0.846 1 88.75 210 ALA B O 1
ATOM 5459 N N . SER B 1 211 ? -10.578 -29.344 1.421 1 91.38 211 SER B N 1
ATOM 5460 C CA . SER B 1 211 ? -11.43 -28.781 0.383 1 91.38 211 SER B CA 1
ATOM 5461 C C . SER B 1 211 ? -10.922 -29.141 -1.009 1 91.38 211 SER B C 1
ATOM 5463 O O . SER B 1 211 ? -11.703 -29.219 -1.96 1 91.38 211 SER B O 1
ATOM 5465 N N . ASN B 1 212 ? -9.648 -29.406 -1.088 1 94.06 212 ASN B N 1
ATOM 5466 C CA . ASN B 1 212 ? -9.07 -29.734 -2.383 1 94.06 212 ASN B CA 1
ATOM 5467 C C . ASN B 1 212 ? -9.039 -31.25 -2.604 1 94.06 212 ASN B C 1
ATOM 5469 O O . ASN B 1 212 ? -9.406 -31.734 -3.676 1 94.06 212 ASN B O 1
ATOM 5473 N N . THR B 1 213 ? -8.664 -32 -1.519 1 92.31 213 THR B N 1
ATOM 5474 C CA . THR B 1 213 ? -8.289 -33.406 -1.743 1 92.31 213 THR B CA 1
ATOM 5475 C C . THR B 1 213 ? -9.32 -34.344 -1.133 1 92.31 213 THR B C 1
ATOM 5477 O O . THR B 1 213 ? -9.164 -35.562 -1.188 1 92.31 213 THR B O 1
ATOM 5480 N N . GLY B 1 214 ? -10.367 -33.812 -0.605 1 89.5 214 GLY B N 1
ATOM 5481 C CA . GLY B 1 214 ? -11.383 -34.688 -0.033 1 89.5 214 GLY B CA 1
ATOM 5482 C C . GLY B 1 214 ? -11.906 -35.719 -1.016 1 89.5 214 GLY B C 1
ATOM 5483 O O . GLY B 1 214 ? -12.094 -35.438 -2.195 1 89.5 214 GLY B O 1
ATOM 5484 N N . LEU B 1 215 ? -12.18 -36.906 -0.56 1 85.5 215 LEU B N 1
ATOM 5485 C CA . LEU B 1 215 ? -12.508 -38.031 -1.396 1 85.5 215 LEU B CA 1
ATOM 5486 C C . LEU B 1 215 ? -13.891 -37.875 -2.014 1 85.5 215 LEU B C 1
ATOM 5488 O O . LEU B 1 215 ? -14.148 -38.375 -3.115 1 85.5 215 LEU B O 1
ATOM 5492 N N . HIS B 1 216 ? -14.695 -37.219 -1.355 1 84.88 216 HIS B N 1
ATOM 5493 C CA . HIS B 1 216 ? -16.062 -37.156 -1.845 1 84.88 216 HIS B CA 1
ATOM 5494 C C . HIS B 1 216 ? -16.406 -35.781 -2.365 1 84.88 216 HIS B C 1
ATOM 5496 O O . HIS B 1 216 ? -17.031 -35.625 -3.426 1 84.88 216 HIS B O 1
ATOM 5502 N N . ARG B 1 217 ? -15.898 -34.781 -1.649 1 89.19 217 ARG B N 1
ATOM 5503 C CA . ARG B 1 217 ? -16.359 -33.438 -1.952 1 89.19 217 ARG B CA 1
ATOM 5504 C C . ARG B 1 217 ? -15.195 -32.531 -2.307 1 89.19 217 ARG B C 1
ATOM 5506 O O . ARG B 1 217 ? -15.367 -31.312 -2.443 1 89.19 217 ARG B O 1
ATOM 5513 N N . GLY B 1 218 ? -14.031 -33.125 -2.449 1 93.44 218 GLY B N 1
ATOM 5514 C CA . GLY B 1 218 ? -12.867 -32.281 -2.756 1 93.44 218 GLY B CA 1
ATOM 5515 C C . GLY B 1 218 ? -12.891 -31.734 -4.168 1 93.44 218 GLY B C 1
ATOM 5516 O O . GLY B 1 218 ? -13.492 -32.312 -5.066 1 93.44 218 GLY B O 1
ATOM 5517 N N . ALA B 1 219 ? -12.289 -30.609 -4.391 1 96 219 ALA B N 1
ATOM 5518 C CA . ALA B 1 219 ? -12.234 -29.953 -5.691 1 96 219 ALA B CA 1
ATOM 5519 C C . ALA B 1 219 ? -11.641 -30.875 -6.75 1 96 219 ALA B C 1
ATOM 5521 O O . ALA B 1 219 ? -12.117 -30.906 -7.887 1 96 219 ALA B O 1
ATOM 5522 N N . CYS B 1 220 ? -10.633 -31.641 -6.441 1 96.69 220 CYS B N 1
ATOM 5523 C CA . CYS B 1 220 ? -9.945 -32.5 -7.383 1 96.69 220 CYS B CA 1
ATOM 5524 C C . CYS B 1 220 ? -10.898 -33.562 -7.949 1 96.69 220 CYS B C 1
ATOM 5526 O O . CYS B 1 220 ? -10.953 -33.781 -9.164 1 96.69 220 CYS B O 1
ATOM 5528 N N . VAL B 1 221 ? -11.617 -34.125 -7.066 1 95.31 221 VAL B N 1
ATOM 5529 C CA . VAL B 1 221 ? -12.539 -35.188 -7.477 1 95.31 221 VAL B CA 1
ATOM 5530 C C . VAL B 1 221 ? -13.617 -34.625 -8.391 1 95.31 221 VAL B C 1
ATOM 5532 O O . VAL B 1 221 ? -13.969 -35.219 -9.406 1 95.31 221 VAL B O 1
ATOM 5535 N N . ARG B 1 222 ? -14.07 -33.5 -8.047 1 95.88 222 ARG B N 1
ATOM 5536 C CA . ARG B 1 222 ? -15.133 -32.875 -8.82 1 95.88 222 ARG B CA 1
ATOM 5537 C C . ARG B 1 222 ? -14.641 -32.469 -10.211 1 95.88 222 ARG B C 1
ATOM 5539 O O . ARG B 1 222 ? -15.375 -32.625 -11.195 1 95.88 222 ARG B O 1
ATOM 5546 N N . ILE B 1 223 ? -13.469 -32 -10.281 1 97.12 223 ILE B N 1
ATOM 5547 C CA . ILE B 1 223 ? -12.898 -31.625 -11.57 1 97.12 223 ILE B CA 1
ATOM 5548 C C . ILE B 1 223 ? -12.742 -32.875 -12.445 1 97.12 223 ILE B C 1
ATOM 5550 O O . ILE B 1 223 ? -13.094 -32.844 -13.625 1 97.12 223 ILE B O 1
ATOM 5554 N N . GLU B 1 224 ? -12.281 -33.938 -11.859 1 95.81 224 GLU B N 1
ATOM 5555 C CA . GLU B 1 224 ? -12.125 -35.188 -12.586 1 95.81 224 GLU B CA 1
ATOM 5556 C C . GLU B 1 224 ? -13.477 -35.719 -13.094 1 95.81 224 GLU B C 1
ATOM 5558 O O . GLU B 1 224 ? -13.586 -36.156 -14.234 1 95.81 224 GLU B O 1
ATOM 5563 N N . ASP B 1 225 ? -14.422 -35.625 -12.227 1 95.44 225 ASP B N 1
ATOM 5564 C CA . ASP B 1 225 ? -15.758 -36.094 -12.578 1 95.44 225 ASP B CA 1
ATOM 5565 C C . ASP B 1 225 ? -16.328 -35.281 -13.75 1 95.44 225 ASP B C 1
ATOM 5567 O O . ASP B 1 225 ? -16.875 -35.875 -14.688 1 95.44 225 ASP B O 1
ATOM 5571 N N . GLU B 1 226 ? -16.203 -34.062 -13.672 1 94.94 226 GLU B N 1
ATOM 5572 C CA . GLU B 1 226 ? -16.75 -33.188 -14.695 1 94.94 226 GLU B CA 1
ATOM 5573 C C . GLU B 1 226 ? -16.016 -33.344 -16.031 1 94.94 226 GLU B C 1
ATOM 5575 O O . GLU B 1 226 ? -16.625 -33.281 -17.094 1 94.94 226 GLU B O 1
ATOM 5580 N N . LEU B 1 227 ? -14.727 -33.531 -15.93 1 95.88 227 LEU B N 1
ATOM 5581 C CA . LEU B 1 227 ? -13.938 -33.719 -17.141 1 95.88 227 LEU B CA 1
ATOM 5582 C C . LEU B 1 227 ? -13.992 -35.156 -17.641 1 95.88 227 LEU B C 1
ATOM 5584 O O . LEU B 1 227 ? -13.523 -35.438 -18.75 1 95.88 227 LEU B O 1
ATOM 5588 N N . GLU B 1 228 ? -14.469 -36.031 -16.828 1 94.75 228 GLU B N 1
ATOM 5589 C CA . GLU B 1 228 ? -14.586 -37.438 -17.141 1 94.75 228 GLU B CA 1
ATOM 5590 C C . GLU B 1 228 ? -13.227 -38.031 -17.516 1 94.75 228 GLU B C 1
ATOM 5592 O O . GLU B 1 228 ? -13.102 -38.719 -18.531 1 94.75 228 GLU B O 1
ATOM 5597 N N . GLN B 1 229 ? -12.32 -37.688 -16.766 1 92.25 229 GLN B N 1
ATOM 5598 C CA . GLN B 1 229 ? -10.961 -38.156 -16.969 1 92.25 229 GLN B CA 1
ATOM 5599 C C . GLN B 1 229 ? -10.211 -38.281 -15.648 1 92.25 229 GLN B C 1
ATOM 5601 O O . GLN B 1 229 ? -10.406 -37.469 -14.742 1 92.25 229 GLN B O 1
ATOM 5606 N N . GLU B 1 230 ? -9.43 -39.344 -15.57 1 90.81 230 GLU B N 1
ATOM 5607 C CA . GLU B 1 230 ? -8.539 -39.438 -14.422 1 90.81 230 GLU B CA 1
ATOM 5608 C C . GLU B 1 230 ? -7.324 -38.531 -14.578 1 90.81 230 GLU B C 1
ATOM 5610 O O . GLU B 1 230 ? -6.633 -38.594 -15.594 1 90.81 230 GLU B O 1
ATOM 5615 N N . LEU B 1 231 ? -7.176 -37.688 -13.609 1 94.75 231 LEU B N 1
ATOM 5616 C CA . LEU B 1 231 ? -6.066 -36.75 -13.641 1 94.75 231 LEU B CA 1
ATOM 5617 C C . LEU B 1 231 ? -5.012 -37.094 -12.602 1 94.75 231 LEU B C 1
ATOM 5619 O O . LEU B 1 231 ? -5.293 -37.844 -11.648 1 94.75 231 LEU B O 1
ATOM 5623 N N . VAL B 1 232 ? -3.812 -36.656 -12.844 1 95.5 232 VAL B N 1
ATOM 5624 C CA . VAL B 1 232 ? -2.734 -36.875 -11.891 1 95.5 232 VAL B CA 1
ATOM 5625 C C . VAL B 1 232 ? -2.764 -35.781 -10.82 1 95.5 232 VAL B C 1
ATOM 5627 O O . VAL B 1 232 ? -2.775 -34.594 -11.133 1 95.5 232 VAL B O 1
ATOM 5630 N N . TRP B 1 233 ? -2.764 -36.219 -9.602 1 96.12 233 TRP B N 1
ATOM 5631 C CA . TRP B 1 233 ? -2.787 -35.281 -8.477 1 96.12 233 TRP B CA 1
ATOM 5632 C C . TRP B 1 233 ? -1.373 -34.938 -8.023 1 96.12 233 TRP B C 1
ATOM 5634 O O . TRP B 1 233 ? -0.623 -35.812 -7.598 1 96.12 233 TRP B O 1
ATOM 5644 N N . ILE B 1 234 ? -1.089 -33.656 -8.117 1 96.38 234 ILE B N 1
ATOM 5645 C CA . ILE B 1 234 ? 0.248 -33.188 -7.766 1 96.38 234 ILE B CA 1
ATOM 5646 C C . ILE B 1 234 ? 0.167 -32.25 -6.57 1 96.38 234 ILE B C 1
ATOM 5648 O O . ILE B 1 234 ? -0.028 -31.047 -6.738 1 96.38 234 ILE B O 1
ATOM 5652 N N . ALA B 1 235 ? 0.361 -32.812 -5.449 1 96 235 ALA B N 1
ATOM 5653 C CA . ALA B 1 235 ? 0.285 -32.031 -4.227 1 96 235 ALA B CA 1
ATOM 5654 C C . ALA B 1 235 ? 1.472 -31.078 -4.117 1 96 235 ALA B C 1
ATOM 5656 O O . ALA B 1 235 ? 2.609 -31.453 -4.406 1 96 235 ALA B O 1
ATOM 5657 N N . CYS B 1 236 ? 1.157 -29.891 -3.707 1 95.31 236 CYS B N 1
ATOM 5658 C CA . CYS B 1 236 ? 2.213 -28.891 -3.561 1 95.31 236 CYS B CA 1
ATOM 5659 C C . CYS B 1 236 ? 3.24 -29.328 -2.525 1 95.31 236 CYS B C 1
ATOM 5661 O O . CYS B 1 236 ? 2.914 -29.484 -1.348 1 95.31 236 CYS B O 1
ATOM 5663 N N . ARG B 1 237 ? 4.41 -29.406 -2.902 1 92.75 237 ARG B N 1
ATOM 5664 C CA . ARG B 1 237 ? 5.469 -29.906 -2.029 1 92.75 237 ARG B CA 1
ATOM 5665 C C . ARG B 1 237 ? 5.789 -28.891 -0.929 1 92.75 237 ARG B C 1
ATOM 5667 O O . ARG B 1 237 ? 6.082 -29.281 0.205 1 92.75 237 ARG B O 1
ATOM 5674 N N . HIS B 1 238 ? 5.75 -27.672 -1.282 1 87.81 238 HIS B N 1
ATOM 5675 C CA . HIS B 1 238 ? 5.977 -26.641 -0.267 1 87.81 238 HIS B CA 1
ATOM 5676 C C . HIS B 1 238 ? 4.93 -26.719 0.841 1 87.81 238 HIS B C 1
ATOM 5678 O O . HIS B 1 238 ? 5.262 -26.594 2.021 1 87.81 238 HIS B O 1
ATOM 5684 N N . HIS B 1 239 ? 3.758 -26.906 0.422 1 88.81 239 HIS B N 1
ATOM 5685 C CA . HIS B 1 239 ? 2.672 -26.984 1.392 1 88.81 239 HIS B CA 1
ATOM 5686 C C . HIS B 1 239 ? 2.861 -28.188 2.322 1 88.81 239 HIS B C 1
ATOM 5688 O O . HIS B 1 239 ? 2.658 -28.078 3.533 1 88.81 239 HIS B O 1
ATOM 5694 N N . VAL B 1 240 ? 3.256 -29.266 1.844 1 89.81 240 VAL B N 1
ATOM 5695 C CA . VAL B 1 240 ? 3.48 -30.469 2.623 1 89.81 240 VAL B CA 1
ATOM 5696 C C . VAL B 1 240 ? 4.586 -30.234 3.648 1 89.81 240 VAL B C 1
ATOM 5698 O O . VAL B 1 240 ? 4.438 -30.578 4.824 1 89.81 240 VAL B O 1
ATOM 5701 N N . LEU B 1 241 ? 5.641 -29.641 3.143 1 84.56 241 LEU B N 1
ATOM 5702 C CA . LEU B 1 241 ? 6.762 -29.375 4.039 1 84.56 241 LEU B CA 1
ATOM 5703 C C . LEU B 1 241 ? 6.375 -28.344 5.094 1 84.56 241 LEU B C 1
ATOM 5705 O O . LEU B 1 241 ? 6.844 -28.406 6.23 1 84.56 241 LEU B O 1
ATOM 5709 N N . GLU B 1 242 ? 5.516 -27.422 4.691 1 82.12 242 GLU B N 1
ATOM 5710 C CA . GLU B 1 242 ? 5.023 -26.422 5.645 1 82.12 242 GLU B CA 1
ATOM 5711 C C . GLU B 1 242 ? 4.203 -27.078 6.75 1 82.12 242 GLU B C 1
ATOM 5713 O O . GLU B 1 242 ? 4.297 -26.688 7.914 1 82.12 242 GLU B O 1
ATOM 5718 N N . ILE B 1 243 ? 3.389 -28.016 6.426 1 83.81 243 ILE B N 1
ATOM 5719 C CA . ILE B 1 243 ? 2.59 -28.75 7.402 1 83.81 243 ILE B CA 1
ATOM 5720 C C . ILE B 1 243 ? 3.508 -29.438 8.414 1 83.81 243 ILE B C 1
ATOM 5722 O O . ILE B 1 243 ? 3.283 -29.359 9.617 1 83.81 243 ILE B O 1
ATOM 5726 N N . MET B 1 244 ? 4.496 -30.062 7.891 1 84.56 244 MET B N 1
ATOM 5727 C CA . MET B 1 244 ? 5.461 -30.734 8.758 1 84.56 244 MET B CA 1
ATOM 5728 C C . MET B 1 244 ? 6.117 -29.734 9.711 1 84.56 244 MET B C 1
ATOM 5730 O O . MET B 1 244 ? 6.18 -29.984 10.922 1 84.56 244 MET B O 1
ATOM 5734 N N . LEU B 1 245 ? 6.5 -28.625 9.164 1 79.25 245 LEU B N 1
ATOM 5735 C CA . LEU B 1 245 ? 7.176 -27.625 9.961 1 79.25 245 LEU B CA 1
ATOM 5736 C C . LEU B 1 245 ? 6.223 -27.016 10.992 1 79.25 245 LEU B C 1
ATOM 5738 O O . LEU B 1 245 ? 6.633 -26.703 12.117 1 79.25 245 LEU B O 1
ATOM 5742 N N . SER B 1 246 ? 5.059 -26.844 10.609 1 76.81 246 SER B N 1
ATOM 5743 C CA . SER B 1 246 ? 4.059 -26.297 11.523 1 76.81 246 SER B CA 1
ATOM 5744 C C . SER B 1 246 ? 3.842 -27.219 12.719 1 76.81 246 SER B C 1
ATOM 5746 O O . SER B 1 246 ? 3.746 -26.75 13.859 1 76.81 246 SER B O 1
ATOM 5748 N N . ASP B 1 247 ? 3.791 -28.453 12.461 1 77.38 247 ASP B N 1
ATOM 5749 C CA . ASP B 1 247 ? 3.592 -29.422 13.539 1 77.38 247 ASP B CA 1
ATOM 5750 C C . ASP B 1 247 ? 4.789 -29.453 14.492 1 77.38 247 ASP B C 1
ATOM 5752 O O . ASP B 1 247 ? 4.617 -29.5 15.711 1 77.38 247 ASP B O 1
ATOM 5756 N N . VAL B 1 248 ? 5.902 -29.391 13.953 1 75.25 248 VAL B N 1
ATOM 5757 C CA . VAL B 1 248 ? 7.117 -29.375 14.758 1 75.25 248 VAL B CA 1
ATOM 5758 C C . VAL B 1 248 ? 7.172 -28.094 15.578 1 75.25 248 VAL B C 1
ATOM 5760 O O . VAL B 1 248 ? 7.516 -28.109 16.766 1 75.25 248 VAL B O 1
ATOM 5763 N N . PHE B 1 249 ? 6.82 -27.047 14.93 1 71.75 249 PHE B N 1
ATOM 5764 C CA . PHE B 1 249 ? 6.84 -25.75 15.602 1 71.75 249 PHE B CA 1
ATOM 5765 C C . PHE B 1 249 ? 5.859 -25.734 16.766 1 71.75 249 PHE B C 1
ATOM 5767 O O . PHE B 1 249 ? 6.18 -25.234 17.844 1 71.75 249 PHE B O 1
ATOM 5774 N N . SER B 1 250 ? 4.711 -26.203 16.484 1 71.69 250 SER B N 1
ATOM 5775 C CA . SER B 1 250 ? 3.682 -26.25 17.516 1 71.69 250 SER B CA 1
ATOM 5776 C C . SER B 1 250 ? 4.141 -27.094 18.719 1 71.69 250 SER B C 1
ATOM 5778 O O . SER B 1 250 ? 3.797 -26.781 19.859 1 71.69 250 SER B O 1
ATOM 5780 N N . LEU B 1 251 ? 4.855 -28.078 18.484 1 71 251 LEU B N 1
ATOM 5781 C CA . LEU B 1 251 ? 5.387 -28.938 19.531 1 71 251 LEU B CA 1
ATOM 5782 C C . LEU B 1 251 ? 6.414 -28.188 20.375 1 71 251 LEU B C 1
ATOM 5784 O O . LEU B 1 251 ? 6.418 -28.312 21.609 1 71 251 LEU B O 1
ATOM 5788 N N . ILE B 1 252 ? 7.176 -27.438 19.734 1 62.78 252 ILE B N 1
ATOM 5789 C CA . ILE B 1 252 ? 8.281 -26.781 20.406 1 62.78 252 ILE B CA 1
ATOM 5790 C C . ILE B 1 252 ? 7.789 -25.5 21.094 1 62.78 252 ILE B C 1
ATOM 5792 O O . ILE B 1 252 ? 8.156 -25.203 22.234 1 62.78 252 ILE B O 1
ATOM 5796 N N . CYS B 1 253 ? 7.016 -24.703 20.359 1 57.5 253 CYS B N 1
ATOM 5797 C CA . CYS B 1 253 ? 6.684 -23.359 20.844 1 57.5 253 CYS B CA 1
ATOM 5798 C C . CYS B 1 253 ? 5.254 -23.312 21.359 1 57.5 253 CYS B C 1
ATOM 5800 O O . CYS B 1 253 ? 4.848 -22.312 21.953 1 57.5 253 CYS B O 1
ATOM 5802 N N . GLY B 1 254 ? 4.531 -24.281 21.438 1 60.44 254 GLY B N 1
ATOM 5803 C CA . GLY B 1 254 ? 3.137 -24.281 21.859 1 60.44 254 GLY B CA 1
ATOM 5804 C C . GLY B 1 254 ? 2.18 -23.906 20.734 1 60.44 254 GLY B C 1
ATOM 5805 O O . GLY B 1 254 ? 2.604 -23.406 19.703 1 60.44 254 GLY B O 1
ATOM 5806 N N . SER B 1 255 ? 0.883 -24.266 20.906 1 56.88 255 SER B N 1
ATOM 5807 C CA . SER B 1 255 ? -0.143 -24.141 19.875 1 56.88 255 SER B CA 1
ATOM 5808 C C . SER B 1 255 ? -0.472 -22.688 19.594 1 56.88 255 SER B C 1
ATOM 5810 O O . SER B 1 255 ? -0.47 -21.859 20.516 1 56.88 255 SER B O 1
ATOM 5812 N N . THR B 1 256 ? -0.168 -22.109 18.516 1 48.56 256 THR B N 1
ATOM 5813 C CA . THR B 1 256 ? -0.569 -20.75 18.172 1 48.56 256 THR B CA 1
ATOM 5814 C C . THR B 1 256 ? -2.037 -20.719 17.766 1 48.56 256 THR B C 1
ATOM 5816 O O . THR B 1 256 ? -2.527 -21.641 17.109 1 48.56 256 THR B O 1
ATOM 5819 N N . GLY B 1 257 ? -2.859 -20.188 18.656 1 44.22 257 GLY B N 1
ATOM 5820 C CA . GLY B 1 257 ? -4.285 -20.172 18.359 1 44.22 257 GLY B CA 1
ATOM 5821 C C . GLY B 1 257 ? -4.594 -19.953 16.891 1 44.22 257 GLY B C 1
ATOM 5822 O O . GLY B 1 257 ? -5.488 -20.609 16.344 1 44.22 257 GLY B O 1
ATOM 5823 N N . SER B 1 258 ? -4.637 -18.609 16.438 1 41.5 258 SER B N 1
ATOM 5824 C CA . SER B 1 258 ? -5.293 -18.281 15.18 1 41.5 258 SER B CA 1
ATOM 5825 C C . SER B 1 258 ? -4.449 -18.734 13.984 1 41.5 258 SER B C 1
ATOM 5827 O O . SER B 1 258 ? -3.227 -18.578 13.992 1 41.5 258 SER B O 1
ATOM 5829 N N . PRO B 1 259 ? -5.066 -19.438 13.125 1 38.31 259 PRO B N 1
ATOM 5830 C CA . PRO B 1 259 ? -4.473 -20.203 12.023 1 38.31 259 PRO B CA 1
ATOM 5831 C C . PRO B 1 259 ? -3.273 -19.5 11.391 1 38.31 259 PRO B C 1
ATOM 5833 O O . PRO B 1 259 ? -2.215 -20.094 11.219 1 38.31 259 PRO B O 1
ATOM 5836 N N . GLU B 1 260 ? -3.549 -18.875 10.109 1 37.16 260 GLU B N 1
ATOM 5837 C CA . GLU B 1 260 ? -2.777 -18.75 8.875 1 37.16 260 GLU B CA 1
ATOM 5838 C C . GLU B 1 260 ? -1.557 -17.859 9.078 1 37.16 260 GLU B C 1
ATOM 5840 O O . GLU B 1 260 ? -0.436 -18.234 8.742 1 37.16 260 GLU B O 1
ATOM 5845 N N . THR B 1 261 ? -1.806 -16.484 8.734 1 39.22 261 THR B N 1
ATOM 5846 C CA . THR B 1 261 ? -0.877 -15.453 8.281 1 39.22 261 THR B CA 1
ATOM 5847 C C . THR B 1 261 ? 0.073 -15.047 9.406 1 39.22 261 THR B C 1
ATOM 5849 O O . THR B 1 261 ? 1.225 -14.688 9.148 1 39.22 261 THR B O 1
ATOM 5852 N N . ILE B 1 262 ? -0.379 -15.141 10.609 1 37.03 262 ILE B N 1
ATOM 5853 C CA . ILE B 1 262 ? 0.376 -14.594 11.727 1 37.03 262 ILE B CA 1
ATOM 5854 C C . ILE B 1 262 ? 1.531 -15.531 12.078 1 37.03 262 ILE B C 1
ATOM 5856 O O . ILE B 1 262 ? 2.627 -15.078 12.414 1 37.03 262 ILE B O 1
ATOM 5860 N N . LEU B 1 263 ? 1.271 -16.797 11.961 1 36.78 263 LEU B N 1
ATOM 5861 C CA . LEU B 1 263 ? 2.305 -17.734 12.359 1 36.78 263 LEU B CA 1
ATOM 5862 C C . LEU B 1 263 ? 3.568 -17.547 11.523 1 36.78 263 LEU B C 1
ATOM 5864 O O . LEU B 1 263 ? 4.676 -17.531 12.062 1 36.78 263 LEU B O 1
ATOM 5868 N N . PHE B 1 264 ? 3.213 -17.516 10.164 1 40.56 264 PHE B N 1
ATOM 5869 C CA . PHE B 1 264 ? 4.41 -17.406 9.344 1 40.56 264 PHE B CA 1
ATOM 5870 C C . PHE B 1 264 ? 5.082 -16.047 9.555 1 40.56 264 PHE B C 1
ATOM 5872 O O . PHE B 1 264 ? 6.312 -15.961 9.539 1 40.56 264 PHE B O 1
ATOM 5879 N N . LYS B 1 265 ? 4.191 -15.086 9.781 1 41.94 265 LYS B N 1
ATOM 5880 C CA . LYS B 1 265 ? 4.805 -13.789 10.07 1 41.94 265 LYS B CA 1
ATOM 5881 C C . LYS B 1 265 ? 5.547 -13.82 11.406 1 41.94 265 LYS B C 1
ATOM 5883 O O . LYS B 1 265 ? 6.664 -13.312 11.516 1 41.94 265 LYS B O 1
ATOM 5888 N N . ARG B 1 266 ? 4.926 -14.492 12.352 1 40.22 266 ARG B N 1
ATOM 5889 C CA . ARG B 1 266 ? 5.621 -14.656 13.625 1 40.22 266 ARG B CA 1
ATOM 5890 C C . ARG B 1 266 ? 6.816 -15.594 13.469 1 40.22 266 ARG B C 1
ATOM 5892 O O . ARG B 1 266 ? 7.883 -15.344 14.039 1 40.22 266 ARG B O 1
ATOM 5899 N N . PHE B 1 267 ? 6.523 -16.656 12.727 1 41.06 267 PHE B N 1
ATOM 5900 C CA . PHE B 1 267 ? 7.594 -17.609 12.453 1 41.06 267 PHE B CA 1
ATOM 5901 C C . PHE B 1 267 ? 8.75 -16.938 11.727 1 41.06 267 PHE B C 1
ATOM 5903 O O . PHE B 1 267 ? 9.914 -17.125 12.094 1 41.06 267 PHE B O 1
ATOM 5910 N N . LYS B 1 268 ? 8.336 -16.188 10.727 1 42.25 268 LYS B N 1
ATOM 5911 C CA . LYS B 1 268 ? 9.375 -15.469 9.984 1 42.25 268 LYS B CA 1
ATOM 5912 C C . LYS B 1 268 ? 10.141 -14.516 10.898 1 42.25 268 LYS B C 1
ATOM 5914 O O . LYS B 1 268 ? 11.367 -14.422 10.812 1 42.25 268 LYS B O 1
ATOM 5919 N N . LYS B 1 269 ? 9.352 -13.859 11.742 1 42.56 269 LYS B N 1
ATOM 5920 C CA . LYS B 1 269 ? 9.984 -12.961 12.703 1 42.56 269 LYS B CA 1
ATOM 5921 C C . LYS B 1 269 ? 10.773 -13.75 13.75 1 42.56 269 LYS B C 1
ATOM 5923 O O . LYS B 1 269 ? 11.891 -13.367 14.109 1 42.56 269 LYS B O 1
ATOM 5928 N N . GLN B 1 270 ? 10.18 -14.867 14.266 1 40.78 270 GLN B N 1
ATOM 5929 C CA . GLN B 1 270 ? 10.836 -15.656 15.305 1 40.78 270 GLN B CA 1
ATOM 5930 C C . GLN B 1 270 ? 11.875 -16.594 14.703 1 40.78 270 GLN B C 1
ATOM 5932 O O . GLN B 1 270 ? 12.875 -16.922 15.352 1 40.78 270 GLN B O 1
ATOM 5937 N N . LEU B 1 271 ? 11.555 -17.109 13.578 1 40.34 271 LEU B N 1
ATOM 5938 C CA . LEU B 1 271 ? 12.531 -17.969 12.914 1 40.34 271 LEU B CA 1
ATOM 5939 C C . LEU B 1 271 ? 13.883 -17.281 12.805 1 40.34 271 LEU B C 1
ATOM 5941 O O . LEU B 1 271 ? 14.93 -17.922 12.898 1 40.34 271 LEU B O 1
ATOM 5945 N N . ARG B 1 272 ? 13.781 -16.062 12.547 1 40.03 272 ARG B N 1
ATOM 5946 C CA . ARG B 1 272 ? 15.055 -15.352 12.562 1 40.03 272 ARG B CA 1
ATOM 5947 C C . ARG B 1 272 ? 15.742 -15.477 13.922 1 40.03 272 ARG B C 1
ATOM 5949 O O . ARG B 1 272 ? 16.969 -15.477 14 1 40.03 272 ARG B O 1
ATOM 5956 N N . SER B 1 273 ? 14.953 -15.484 14.867 1 39.19 273 SER B N 1
ATOM 5957 C CA . SER B 1 273 ? 15.57 -15.609 16.188 1 39.19 273 SER B CA 1
ATOM 5958 C C . SER B 1 273 ? 15.836 -17.078 16.531 1 39.19 273 SER B C 1
ATOM 5960 O O . SER B 1 273 ? 16.562 -17.375 17.484 1 39.19 273 SER B O 1
ATOM 5962 N N . ILE B 1 274 ? 14.969 -17.938 16.125 1 36.22 274 ILE B N 1
ATOM 5963 C CA . ILE B 1 274 ? 15.219 -19.328 16.484 1 36.22 274 ILE B CA 1
ATOM 5964 C C . ILE B 1 274 ? 16.328 -19.906 15.617 1 36.22 274 ILE B C 1
ATOM 5966 O O . ILE B 1 274 ? 16.266 -19.797 14.383 1 36.22 274 ILE B O 1
ATOM 5970 N N . SER B 1 275 ? 17.453 -20.016 16.078 1 37 275 SER B N 1
ATOM 5971 C CA . SER B 1 275 ? 18.484 -20.812 15.445 1 37 275 SER B CA 1
ATOM 5972 C C . SER B 1 275 ? 17.906 -22.109 14.883 1 37 275 SER B C 1
ATOM 5974 O O . SER B 1 275 ? 17.797 -23.109 15.609 1 37 275 SER B O 1
ATOM 5976 N N . LEU B 1 276 ? 16.984 -22.109 14.148 1 37.75 276 LEU B N 1
ATOM 5977 C CA . LEU B 1 276 ? 16.453 -23.297 13.484 1 37.75 276 LEU B CA 1
ATOM 5978 C C . LEU B 1 276 ? 17.578 -24.234 13.07 1 37.75 276 LEU B C 1
ATOM 5980 O O . LEU B 1 276 ? 17.328 -25.312 12.539 1 37.75 276 LEU B O 1
ATOM 5984 N N . ASN B 1 277 ? 18.766 -23.766 12.969 1 41.12 277 ASN B N 1
ATOM 5985 C CA . ASN B 1 277 ? 19.828 -24.734 12.734 1 41.12 277 ASN B CA 1
ATOM 5986 C C . ASN B 1 277 ? 19.703 -25.938 13.656 1 41.12 277 ASN B C 1
ATOM 5988 O O . ASN B 1 277 ? 20.172 -27.031 13.32 1 41.12 277 ASN B O 1
ATOM 5992 N N . ASP B 1 278 ? 19.344 -25.719 14.797 1 39.66 278 ASP B N 1
ATOM 5993 C CA . ASP B 1 278 ? 19.359 -26.828 15.75 1 39.66 278 ASP B CA 1
ATOM 5994 C C . ASP B 1 278 ? 18.125 -27.719 15.578 1 39.66 278 ASP B C 1
ATOM 5996 O O . ASP B 1 278 ? 18.047 -28.797 16.172 1 39.66 278 ASP B O 1
ATOM 6000 N N . PHE B 1 279 ? 17.062 -27.188 15.258 1 38.69 279 PHE B N 1
ATOM 6001 C CA . PHE B 1 279 ? 15.883 -28.047 15.328 1 38.69 279 PHE B CA 1
ATOM 6002 C C . PHE B 1 279 ? 15.812 -28.969 14.133 1 38.69 279 PHE B C 1
ATOM 6004 O O . PHE B 1 279 ? 15.734 -30.188 14.289 1 38.69 279 PHE B O 1
ATOM 6011 N N . ILE B 1 280 ? 14.961 -28.719 13.109 1 44.72 280 ILE B N 1
ATOM 6012 C CA . ILE B 1 280 ? 14.75 -29.547 11.93 1 44.72 280 ILE B CA 1
ATOM 6013 C C . ILE B 1 280 ? 15.742 -29.156 10.836 1 44.72 280 ILE B C 1
ATOM 6015 O O . ILE B 1 280 ? 16.203 -28.016 10.797 1 44.72 280 ILE B O 1
ATOM 6019 N N . PRO B 1 281 ? 16.344 -30.141 10.172 1 43.72 281 PRO B N 1
ATOM 6020 C CA . PRO B 1 281 ? 17.094 -29.703 8.992 1 43.72 281 PRO B CA 1
ATOM 6021 C C . PRO B 1 281 ? 16.5 -28.438 8.352 1 43.72 281 PRO B C 1
ATOM 6023 O O . PRO B 1 281 ? 15.32 -28.422 8.008 1 43.72 281 PRO B O 1
ATOM 6026 N N . ALA B 1 282 ? 16.984 -27.312 8.703 1 41.97 282 ALA B N 1
ATOM 6027 C CA . ALA B 1 282 ? 16.703 -25.906 8.453 1 41.97 282 ALA B CA 1
ATOM 6028 C C . ALA B 1 282 ? 16.062 -25.719 7.078 1 41.97 282 ALA B C 1
ATOM 6030 O O . ALA B 1 282 ? 16.281 -26.516 6.172 1 41.97 282 ALA B O 1
ATOM 6031 N N . PRO B 1 283 ? 15.008 -25.031 6.984 1 43.25 283 PRO B N 1
ATOM 6032 C CA . PRO B 1 283 ? 14.539 -24.578 5.676 1 43.25 283 PRO B CA 1
ATOM 6033 C C . PRO B 1 283 ? 15.664 -24.438 4.656 1 43.25 283 PRO B C 1
ATOM 6035 O O . PRO B 1 283 ? 15.438 -24.594 3.453 1 43.25 283 PRO B O 1
ATOM 6038 N N . GLU B 1 284 ? 16.797 -24.312 5.203 1 46.5 284 GLU B N 1
ATOM 6039 C CA . GLU B 1 284 ? 17.953 -24.359 4.328 1 46.5 284 GLU B CA 1
ATOM 6040 C C . GLU B 1 284 ? 18.328 -25.797 3.975 1 46.5 284 GLU B C 1
ATOM 6042 O O . GLU B 1 284 ? 19.312 -26.031 3.266 1 46.5 284 GLU B O 1
ATOM 6047 N N . SER B 1 285 ? 17.328 -26.719 4.375 1 59.5 285 SER B N 1
ATOM 6048 C CA . SER B 1 285 ? 17.578 -28.125 4.059 1 59.5 285 SER B CA 1
ATOM 6049 C C . SER B 1 285 ? 17.391 -28.406 2.57 1 59.5 285 SER B C 1
ATOM 6051 O O . SER B 1 285 ? 16.703 -27.641 1.877 1 59.5 285 SER B O 1
ATOM 6053 N N . ILE B 1 286 ? 18.141 -29.281 2.117 1 68.31 286 ILE B N 1
ATOM 6054 C CA . ILE B 1 286 ? 18.125 -29.734 0.732 1 68.31 286 ILE B CA 1
ATOM 6055 C C . ILE B 1 286 ? 16.688 -30.078 0.328 1 68.31 286 ILE B C 1
ATOM 6057 O O . ILE B 1 286 ? 16.281 -29.828 -0.812 1 68.31 286 ILE B O 1
ATOM 6061 N N . PHE B 1 287 ? 15.852 -30.438 1.322 1 78.12 287 PHE B N 1
ATOM 6062 C CA . PHE B 1 287 ? 14.5 -30.859 1.003 1 78.12 287 PHE B CA 1
ATOM 6063 C C . PHE B 1 287 ? 13.617 -29.672 0.652 1 78.12 287 PHE B C 1
ATOM 6065 O O . PHE B 1 287 ? 12.781 -29.75 -0.249 1 78.12 287 PHE B O 1
ATOM 6072 N N . TRP B 1 288 ? 13.844 -28.594 1.283 1 78.81 288 TRP B N 1
ATOM 6073 C CA . TRP B 1 288 ? 13.086 -27.375 0.965 1 78.81 288 TRP B CA 1
ATOM 6074 C C . TRP B 1 288 ? 13.539 -26.781 -0.365 1 78.81 288 TRP B C 1
ATOM 6076 O O . TRP B 1 288 ? 12.711 -26.438 -1.209 1 78.81 288 TRP B O 1
ATOM 6086 N N . HIS B 1 289 ? 14.797 -26.797 -0.563 1 77.06 289 HIS B N 1
ATOM 6087 C CA . HIS B 1 289 ? 15.367 -26.188 -1.759 1 77.06 289 HIS B CA 1
ATOM 6088 C C . HIS B 1 289 ? 15.008 -26.984 -3.008 1 77.06 289 HIS B C 1
ATOM 6090 O O . HIS B 1 289 ? 14.867 -26.406 -4.094 1 77.06 289 HIS B O 1
ATOM 6096 N N . GLU B 1 290 ? 14.805 -28.234 -2.779 1 86.81 290 GLU B N 1
ATOM 6097 C CA . GLU B 1 290 ? 14.523 -29.078 -3.934 1 86.81 290 GLU B CA 1
ATOM 6098 C C . GLU B 1 290 ? 13.031 -29.391 -4.047 1 86.81 290 GLU B C 1
ATOM 6100 O O . GLU B 1 290 ? 12.617 -30.172 -4.902 1 86.81 290 GLU B O 1
ATOM 6105 N N . ALA B 1 291 ? 12.289 -28.719 -3.256 1 88.25 291 ALA B N 1
ATOM 6106 C CA . ALA B 1 291 ? 10.852 -28.953 -3.266 1 88.25 291 ALA B CA 1
ATOM 6107 C C . ALA B 1 291 ? 10.258 -28.656 -4.637 1 88.25 291 ALA B C 1
ATOM 6109 O O . ALA B 1 291 ? 9.359 -29.359 -5.105 1 88.25 291 ALA B O 1
ATOM 6110 N N . PRO B 1 292 ? 10.789 -27.703 -5.332 1 90.25 292 PRO B N 1
ATOM 6111 C CA . PRO B 1 292 ? 10.203 -27.391 -6.641 1 90.25 292 PRO B CA 1
ATOM 6112 C C . PRO B 1 292 ? 10.633 -28.391 -7.723 1 90.25 292 PRO B C 1
ATOM 6114 O O . PRO B 1 292 ? 10.086 -28.359 -8.828 1 90.25 292 PRO B O 1
ATOM 6117 N N . MET B 1 293 ? 11.5 -29.266 -7.395 1 91.25 293 MET B N 1
ATOM 6118 C CA . MET B 1 293 ? 12 -30.203 -8.383 1 91.25 293 MET B CA 1
ATOM 6119 C C . MET B 1 293 ? 11.133 -31.469 -8.414 1 91.25 293 MET B C 1
ATOM 6121 O O . MET B 1 293 ? 11.312 -32.375 -7.594 1 91.25 293 MET B O 1
ATOM 6125 N N . ALA B 1 294 ? 10.422 -31.594 -9.453 1 94.94 294 ALA B N 1
ATOM 6126 C CA . ALA B 1 294 ? 9.469 -32.688 -9.57 1 94.94 294 ALA B CA 1
ATOM 6127 C C . ALA B 1 294 ? 10.18 -34.031 -9.641 1 94.94 294 ALA B C 1
ATOM 6129 O O . ALA B 1 294 ? 9.781 -35 -8.961 1 94.94 294 ALA B O 1
ATOM 6130 N N . VAL B 1 295 ? 11.227 -34.125 -10.328 1 95.62 295 VAL B N 1
ATOM 6131 C CA . VAL B 1 295 ? 11.891 -35.375 -10.625 1 95.62 295 VAL B CA 1
ATOM 6132 C C . VAL B 1 295 ? 12.523 -35.938 -9.359 1 95.62 295 VAL B C 1
ATOM 6134 O O . VAL B 1 295 ? 12.68 -37.156 -9.219 1 95.62 295 VAL B O 1
ATOM 6137 N N . ARG B 1 296 ? 12.805 -35.156 -8.438 1 94.44 296 ARG B N 1
ATOM 6138 C CA . ARG B 1 296 ? 13.516 -35.594 -7.238 1 94.44 296 ARG B CA 1
ATOM 6139 C C . ARG B 1 296 ? 12.555 -35.812 -6.082 1 94.44 296 ARG B C 1
ATOM 6141 O O . ARG B 1 296 ? 12.953 -36.312 -5.023 1 94.44 296 ARG B O 1
ATOM 6148 N N . ALA B 1 297 ? 11.344 -35.562 -6.305 1 95.19 297 ALA B N 1
ATOM 6149 C CA . ALA B 1 297 ? 10.359 -35.531 -5.223 1 95.19 297 ALA B CA 1
ATOM 6150 C C . ALA B 1 297 ? 10.211 -36.938 -4.605 1 95.19 297 ALA B C 1
ATOM 6152 O O . ALA B 1 297 ? 10.305 -37.094 -3.387 1 95.19 297 ALA B O 1
ATOM 6153 N N . PRO B 1 298 ? 10.055 -38 -5.441 1 94.44 298 PRO B N 1
ATOM 6154 C CA . PRO B 1 298 ? 9.867 -39.312 -4.832 1 94.44 298 PRO B CA 1
ATOM 6155 C C . PRO B 1 298 ? 11.062 -39.75 -3.98 1 94.44 298 PRO B C 1
ATOM 6157 O O . PRO B 1 298 ? 10.883 -40.188 -2.844 1 94.44 298 PRO B O 1
ATOM 6160 N N . PHE B 1 299 ? 12.195 -39.594 -4.508 1 93.38 299 PHE B N 1
ATOM 6161 C CA . PHE B 1 299 ? 13.406 -39.969 -3.787 1 93.38 299 PHE B CA 1
ATOM 6162 C C . PHE B 1 299 ? 13.57 -39.125 -2.521 1 93.38 299 PHE B C 1
ATOM 6164 O O . PHE B 1 299 ? 13.922 -39.656 -1.464 1 93.38 299 PHE B O 1
ATOM 6171 N N . ASN B 1 300 ? 13.359 -37.875 -2.666 1 91.56 300 ASN B N 1
ATOM 6172 C CA . ASN B 1 300 ? 13.492 -36.969 -1.523 1 91.56 300 ASN B CA 1
ATOM 6173 C C . ASN B 1 300 ? 12.516 -37.344 -0.41 1 91.56 300 ASN B C 1
ATOM 6175 O O . ASN B 1 300 ? 12.836 -37.219 0.772 1 91.56 300 ASN B O 1
ATOM 6179 N N . ASP B 1 301 ? 11.336 -37.719 -0.779 1 91.12 301 ASP B N 1
ATOM 6180 C CA . ASP B 1 301 ? 10.359 -38.125 0.224 1 91.12 301 ASP B CA 1
ATOM 6181 C C . ASP B 1 301 ? 10.844 -39.344 1.004 1 91.12 301 ASP B C 1
ATOM 6183 O O . ASP B 1 301 ? 10.75 -39.406 2.232 1 91.12 301 ASP B O 1
ATOM 6187 N N . LEU B 1 302 ? 11.406 -40.25 0.32 1 89.12 302 LEU B N 1
ATOM 6188 C CA . LEU B 1 302 ? 11.961 -41.438 0.964 1 89.12 302 LEU B CA 1
ATOM 6189 C C . LEU B 1 302 ? 13.133 -41.062 1.861 1 89.12 302 LEU B C 1
ATOM 6191 O O . LEU B 1 302 ? 13.234 -41.531 2.994 1 89.12 302 LEU B O 1
ATOM 6195 N N . GLN B 1 303 ? 13.969 -40.281 1.296 1 87.06 303 GLN B N 1
ATOM 6196 C CA . GLN B 1 303 ? 15.148 -39.875 2.051 1 87.06 303 GLN B CA 1
ATOM 6197 C C . GLN B 1 303 ? 14.75 -39.094 3.305 1 87.06 303 GLN B C 1
ATOM 6199 O O . GLN B 1 303 ? 15.375 -39.25 4.355 1 87.06 303 GLN B O 1
ATOM 6204 N N . LEU B 1 304 ? 13.773 -38.25 3.139 1 87.5 304 LEU B N 1
ATOM 6205 C CA . LEU B 1 304 ? 13.297 -37.469 4.285 1 87.5 304 LEU B CA 1
ATOM 6206 C C . LEU B 1 304 ? 12.789 -38.406 5.387 1 87.5 304 LEU B C 1
ATOM 6208 O O . LEU B 1 304 ? 13.109 -38.188 6.562 1 87.5 304 LEU B O 1
ATOM 6212 N N . MET B 1 305 ? 12.117 -39.375 5.004 1 86.44 305 MET B N 1
ATOM 6213 C CA . MET B 1 305 ? 11.609 -40.344 5.969 1 86.44 305 MET B CA 1
ATOM 6214 C C . MET B 1 305 ? 12.758 -41.062 6.688 1 86.44 305 MET B C 1
ATOM 6216 O O . MET B 1 305 ? 12.695 -41.281 7.902 1 86.44 305 MET B O 1
ATOM 6220 N N . LYS B 1 306 ? 13.727 -41.344 5.973 1 83.12 306 LYS B N 1
ATOM 6221 C CA . LYS B 1 306 ? 14.898 -42 6.559 1 83.12 306 LYS B CA 1
ATOM 6222 C C . LYS B 1 306 ? 15.609 -41.062 7.539 1 83.12 306 LYS B C 1
ATOM 6224 O O . LYS B 1 306 ? 15.977 -41.5 8.641 1 83.12 306 LYS B O 1
ATOM 6229 N N . VAL B 1 307 ? 15.781 -39.875 7.078 1 82.75 307 VAL B N 1
ATOM 6230 C CA . VAL B 1 307 ? 16.484 -38.906 7.902 1 82.75 307 VAL B CA 1
ATOM 6231 C C . VAL B 1 307 ? 15.695 -38.656 9.188 1 82.75 307 VAL B C 1
ATOM 6233 O O . VAL B 1 307 ? 16.281 -38.531 10.266 1 82.75 307 VAL B O 1
ATOM 6236 N N . LEU B 1 308 ? 14.422 -38.625 9.055 1 83.56 308 LEU B N 1
ATOM 6237 C CA . LEU B 1 308 ? 13.586 -38.344 10.219 1 83.56 308 LEU B CA 1
ATOM 6238 C C . LEU B 1 308 ? 13.633 -39.531 11.195 1 83.56 308 LEU B C 1
ATOM 6240 O O . LEU B 1 308 ? 13.578 -39.344 12.406 1 83.56 308 LEU B O 1
ATOM 6244 N N . LYS B 1 309 ? 13.766 -40.625 10.688 1 81.38 309 LYS B N 1
ATOM 6245 C CA . LYS B 1 309 ? 13.852 -41.812 11.531 1 81.38 309 LYS B CA 1
ATOM 6246 C C . LYS B 1 309 ? 15.133 -41.812 12.359 1 81.38 309 LYS B C 1
ATOM 6248 O O . LYS B 1 309 ? 15.156 -42.312 13.484 1 81.38 309 LYS B O 1
ATOM 6253 N N . GLU B 1 310 ? 16.141 -41.25 11.828 1 80 310 GLU B N 1
ATOM 6254 C CA . GLU B 1 310 ? 17.453 -41.25 12.477 1 80 310 GLU B CA 1
ATOM 6255 C C . GLU B 1 310 ? 17.672 -39.938 13.25 1 80 310 GLU B C 1
ATOM 6257 O O . GLU B 1 310 ? 18.734 -39.75 13.844 1 80 310 GLU B O 1
ATOM 6262 N N . TYR B 1 311 ? 16.672 -39.156 13.211 1 78.5 311 TYR B N 1
ATOM 6263 C CA . TYR B 1 311 ? 16.844 -37.875 13.836 1 78.5 311 TYR B CA 1
ATOM 6264 C C . TYR B 1 311 ? 16.953 -38 15.352 1 78.5 311 TYR B C 1
ATOM 6266 O O . TYR B 1 311 ? 16.188 -38.75 15.977 1 78.5 311 TYR B O 1
ATOM 6274 N N . PRO B 1 312 ? 17.891 -37.312 16 1 75.31 312 PRO B N 1
ATOM 6275 C CA . PRO B 1 312 ? 18.219 -37.531 17.406 1 75.31 312 PRO B CA 1
ATOM 6276 C C . PRO B 1 312 ? 17.094 -37.094 18.344 1 75.31 312 PRO B C 1
ATOM 6278 O O . PRO B 1 312 ? 16.891 -37.719 19.406 1 75.31 312 PRO B O 1
ATOM 6281 N N . HIS B 1 313 ? 16.375 -36.094 18.094 1 75.62 313 HIS B N 1
ATOM 6282 C CA . HIS B 1 313 ? 15.281 -35.625 18.938 1 75.62 313 HIS B CA 1
ATOM 6283 C C . HIS B 1 313 ? 13.992 -36.375 18.641 1 75.62 313 HIS B C 1
ATOM 6285 O O . HIS B 1 313 ? 13.234 -36 17.734 1 75.62 313 HIS B O 1
ATOM 6291 N N . GLU B 1 314 ? 13.711 -37.25 19.469 1 79.44 314 GLU B N 1
ATOM 6292 C CA . GLU B 1 314 ? 12.68 -38.25 19.188 1 79.44 314 GLU B CA 1
ATOM 6293 C C . GLU B 1 314 ? 11.305 -37.594 19.062 1 79.44 314 GLU B C 1
ATOM 6295 O O . GLU B 1 314 ? 10.531 -37.906 18.172 1 79.44 314 GLU B O 1
ATOM 6300 N N . LYS B 1 315 ? 11.039 -36.688 19.906 1 79.31 315 LYS B N 1
ATOM 6301 C CA . LYS B 1 315 ? 9.727 -36.062 19.891 1 79.31 315 LYS B CA 1
ATOM 6302 C C . LYS B 1 315 ? 9.516 -35.25 18.625 1 79.31 315 LYS B C 1
ATOM 6304 O O . LYS B 1 315 ? 8.438 -35.281 18.031 1 79.31 315 LYS B O 1
ATOM 6309 N N . VAL B 1 316 ? 10.555 -34.594 18.266 1 77.94 316 VAL B N 1
ATOM 6310 C CA . VAL B 1 316 ? 10.508 -33.781 17.047 1 77.94 316 VAL B CA 1
ATOM 6311 C C . VAL B 1 316 ? 10.406 -34.688 15.828 1 77.94 316 VAL B C 1
ATOM 6313 O O . VAL B 1 316 ? 9.602 -34.438 14.922 1 77.94 316 VAL B O 1
ATOM 6316 N N . ALA B 1 317 ? 11.133 -35.719 15.898 1 81.56 317 ALA B N 1
ATOM 6317 C CA . ALA B 1 317 ? 11.141 -36.688 14.789 1 81.56 317 ALA B CA 1
ATOM 6318 C C . ALA B 1 317 ? 9.773 -37.344 14.625 1 81.56 317 ALA B C 1
ATOM 6320 O O . ALA B 1 317 ? 9.273 -37.469 13.5 1 81.56 317 ALA B O 1
ATOM 6321 N N . HIS B 1 318 ? 9.25 -37.656 15.672 1 85.12 318 HIS B N 1
ATOM 6322 C CA . HIS B 1 318 ? 7.953 -38.312 15.633 1 85.12 318 HIS B CA 1
ATOM 6323 C C . HIS B 1 318 ? 6.875 -37.375 15.094 1 85.12 318 HIS B C 1
ATOM 6325 O O . HIS B 1 318 ? 6.02 -37.812 14.305 1 85.12 318 HIS B O 1
ATOM 6331 N N . ALA B 1 319 ? 6.941 -36.219 15.531 1 83.62 319 ALA B N 1
ATOM 6332 C CA . ALA B 1 319 ? 5.961 -35.25 15.062 1 83.62 319 ALA B CA 1
ATOM 6333 C C . ALA B 1 319 ? 6.094 -35 13.562 1 83.62 319 ALA B C 1
ATOM 6335 O O . ALA B 1 319 ? 5.094 -34.969 12.844 1 83.62 319 ALA B O 1
ATOM 6336 N N . ALA B 1 320 ? 7.301 -34.875 13.164 1 85.25 320 ALA B N 1
ATOM 6337 C CA . ALA B 1 320 ? 7.57 -34.656 11.75 1 85.25 320 ALA B CA 1
ATOM 6338 C C . ALA B 1 320 ? 7.168 -35.875 10.922 1 85.25 320 ALA B C 1
ATOM 6340 O O . ALA B 1 320 ? 6.539 -35.75 9.867 1 85.25 320 ALA B O 1
ATOM 6341 N N . GLN B 1 321 ? 7.445 -36.969 11.383 1 87 321 GLN B N 1
ATOM 6342 C CA . GLN B 1 321 ? 7.125 -38.219 10.688 1 87 321 GLN B CA 1
ATOM 6343 C C . GLN B 1 321 ? 5.617 -38.438 10.578 1 87 321 GLN B C 1
ATOM 6345 O O . GLN B 1 321 ? 5.113 -38.844 9.539 1 87 321 GLN B O 1
ATOM 6350 N N . ALA B 1 322 ? 5.027 -38.156 11.641 1 87.62 322 ALA B N 1
ATOM 6351 C CA . ALA B 1 322 ? 3.574 -38.312 11.648 1 87.62 322 ALA B CA 1
ATOM 6352 C C . ALA B 1 322 ? 2.926 -37.375 10.617 1 87.62 322 ALA B C 1
ATOM 6354 O O . ALA B 1 322 ? 1.972 -37.781 9.938 1 87.62 322 ALA B O 1
ATOM 6355 N N . ALA B 1 323 ? 3.445 -36.25 10.508 1 86.38 323 ALA B N 1
ATOM 6356 C CA . ALA B 1 323 ? 2.904 -35.281 9.555 1 86.38 323 ALA B CA 1
ATOM 6357 C C . ALA B 1 323 ? 3.17 -35.719 8.117 1 86.38 323 ALA B C 1
ATOM 6359 O O . ALA B 1 323 ? 2.252 -35.75 7.293 1 86.38 323 ALA B O 1
ATOM 6360 N N . ILE B 1 324 ? 4.395 -36.125 7.867 1 88.44 324 ILE B N 1
ATOM 6361 C CA . ILE B 1 324 ? 4.816 -36.375 6.496 1 88.44 324 ILE B CA 1
ATOM 6362 C C . ILE B 1 324 ? 4.25 -37.719 6.035 1 88.44 324 ILE B C 1
ATOM 6364 O O . ILE B 1 324 ? 3.947 -37.906 4.852 1 88.44 324 ILE B O 1
ATOM 6368 N N . SER B 1 325 ? 4.113 -38.625 6.93 1 88.56 325 SER B N 1
ATOM 6369 C CA . SER B 1 325 ? 3.656 -39.969 6.582 1 88.56 325 SER B CA 1
ATOM 6370 C C . SER B 1 325 ? 2.26 -39.938 5.969 1 88.56 325 SER B C 1
ATOM 6372 O O . SER B 1 325 ? 1.891 -40.812 5.207 1 88.56 325 SER B O 1
ATOM 6374 N N . ARG B 1 326 ? 1.556 -38.906 6.211 1 87.44 326 ARG B N 1
ATOM 6375 C CA . ARG B 1 326 ? 0.2 -38.781 5.688 1 87.44 326 ARG B CA 1
ATOM 6376 C C . ARG B 1 326 ? 0.182 -37.938 4.414 1 87.44 326 ARG B C 1
ATOM 6378 O O . ARG B 1 326 ? -0.881 -37.688 3.84 1 87.44 326 ARG B O 1
ATOM 6385 N N . HIS B 1 327 ? 1.345 -37.594 3.965 1 91.56 327 HIS B N 1
ATOM 6386 C CA . HIS B 1 327 ? 1.399 -36.656 2.83 1 91.56 327 HIS B CA 1
ATOM 6387 C C . HIS B 1 327 ? 2.443 -37.125 1.812 1 91.56 327 HIS B C 1
ATOM 6389 O O . HIS B 1 327 ? 3.133 -36.281 1.219 1 91.56 327 HIS B O 1
ATOM 6395 N N . LEU B 1 328 ? 2.576 -38.375 1.727 1 91.88 328 LEU B N 1
ATOM 6396 C CA . LEU B 1 328 ? 3.525 -38.938 0.76 1 91.88 328 LEU B CA 1
ATOM 6397 C C . LEU B 1 328 ? 2.865 -39.125 -0.6 1 91.88 328 LEU B C 1
ATOM 6399 O O . LEU B 1 328 ? 2.678 -40.25 -1.048 1 91.88 328 LEU B O 1
ATOM 6403 N N . TRP B 1 329 ? 2.688 -38.062 -1.248 1 94.19 329 TRP B N 1
ATOM 6404 C CA . TRP B 1 329 ? 1.957 -38.031 -2.512 1 94.19 329 TRP B CA 1
ATOM 6405 C C . TRP B 1 329 ? 2.836 -38.5 -3.66 1 94.19 329 TRP B C 1
ATOM 6407 O O . TRP B 1 329 ? 2.348 -39.125 -4.609 1 94.19 329 TRP B O 1
ATOM 6417 N N . TYR B 1 330 ? 4.102 -38.344 -3.594 1 95.38 330 TYR B N 1
ATOM 6418 C CA . TYR B 1 330 ? 4.984 -38.531 -4.738 1 95.38 330 TYR B CA 1
ATOM 6419 C C . TYR B 1 330 ? 5.512 -39.969 -4.766 1 95.38 330 TYR B C 1
ATOM 6421 O O . TYR B 1 330 ? 6.176 -40.375 -5.723 1 95.38 330 TYR B O 1
ATOM 6429 N N . LEU B 1 331 ? 5.184 -40.688 -3.729 1 92.19 331 LEU B N 1
ATOM 6430 C CA . LEU B 1 331 ? 5.469 -42.125 -3.73 1 92.19 331 LEU B CA 1
ATOM 6431 C C . LEU B 1 331 ? 4.27 -42.938 -4.238 1 92.19 331 LEU B C 1
ATOM 6433 O O . LEU B 1 331 ? 4.32 -44.156 -4.312 1 92.19 331 LEU B O 1
ATOM 6437 N N . SER B 1 332 ? 3.287 -42.281 -4.598 1 91.69 332 SER B N 1
ATOM 6438 C CA . SER B 1 332 ? 2.09 -42.906 -5.133 1 91.69 332 SER B CA 1
ATOM 6439 C C . SER B 1 332 ? 2.369 -43.562 -6.48 1 91.69 332 SER B C 1
ATOM 6441 O O . SER B 1 332 ? 3.373 -43.25 -7.129 1 91.69 332 SER B O 1
ATOM 6443 N N . GLU B 1 333 ? 1.426 -44.312 -6.898 1 90.88 333 GLU B N 1
ATOM 6444 C CA . GLU B 1 333 ? 1.567 -45.031 -8.156 1 90.88 333 GLU B CA 1
ATOM 6445 C C . GLU B 1 333 ? 1.602 -44.094 -9.344 1 90.88 333 GLU B C 1
ATOM 6447 O O . GLU B 1 333 ? 2.254 -44.375 -10.352 1 90.88 333 GLU B O 1
ATOM 6452 N N . HIS B 1 334 ? 0.944 -42.969 -9.211 1 92.44 334 HIS B N 1
ATOM 6453 C CA . HIS B 1 334 ? 0.85 -42.031 -10.32 1 92.44 334 HIS B CA 1
ATOM 6454 C C . HIS B 1 334 ? 2.137 -41.219 -10.469 1 92.44 334 HIS B C 1
ATOM 6456 O O . HIS B 1 334 ? 2.561 -40.906 -11.586 1 92.44 334 HIS B O 1
ATOM 6462 N N . LEU B 1 335 ? 2.76 -40.906 -9.336 1 95.88 335 LEU B N 1
ATOM 6463 C CA . LEU B 1 335 ? 3.809 -39.875 -9.391 1 95.88 335 LEU B CA 1
ATOM 6464 C C . LEU B 1 335 ? 5.188 -40.531 -9.289 1 95.88 335 LEU B C 1
ATOM 6466 O O . LEU B 1 335 ? 6.199 -39.875 -9.594 1 95.88 335 LEU B O 1
ATOM 6470 N N . ILE B 1 336 ? 5.27 -41.781 -8.953 1 94.81 336 ILE B N 1
ATOM 6471 C CA . ILE B 1 336 ? 6.535 -42.469 -8.711 1 94.81 336 ILE B CA 1
ATOM 6472 C C . ILE B 1 336 ? 7.344 -42.531 -10 1 94.81 336 ILE B C 1
ATOM 6474 O O . ILE B 1 336 ? 8.57 -42.625 -9.969 1 94.81 336 ILE B O 1
ATOM 6478 N N . GLY B 1 337 ? 6.645 -42.5 -11.117 1 95.25 337 GLY B N 1
ATOM 6479 C CA . GLY B 1 337 ? 7.301 -42.531 -12.414 1 95.25 337 GLY B CA 1
ATOM 6480 C C . GLY B 1 337 ? 8.266 -41.406 -12.641 1 95.25 337 GLY B C 1
ATOM 6481 O O . GLY B 1 337 ? 9.172 -41.5 -13.469 1 95.25 337 GLY B O 1
ATOM 6482 N N . LEU B 1 338 ? 8.117 -40.312 -11.922 1 96.69 338 LEU B N 1
ATOM 6483 C CA . LEU B 1 338 ? 9 -39.156 -12.023 1 96.69 338 LEU B CA 1
ATOM 6484 C C . LEU B 1 338 ? 10.438 -39.562 -11.695 1 96.69 338 LEU B C 1
ATOM 6486 O O . LEU B 1 338 ? 11.383 -38.938 -12.195 1 96.69 338 LEU B O 1
ATOM 6490 N N . SER B 1 339 ? 10.594 -40.594 -10.93 1 96.12 339 SER B N 1
ATOM 6491 C CA . SER B 1 339 ? 11.906 -41.031 -10.461 1 96.12 339 SER B CA 1
ATOM 6492 C C . SER B 1 339 ? 12.766 -41.531 -11.617 1 96.12 339 SER B C 1
ATOM 6494 O O . SER B 1 339 ? 13.992 -41.562 -11.516 1 96.12 339 SER B O 1
ATOM 6496 N N . LEU B 1 340 ? 12.148 -41.875 -12.664 1 96.44 340 LEU B N 1
ATOM 6497 C CA . LEU B 1 340 ? 12.891 -42.375 -13.82 1 96.44 340 LEU B CA 1
ATOM 6498 C C . LEU B 1 340 ? 13.82 -41.281 -14.359 1 96.44 340 LEU B C 1
ATOM 6500 O O . LEU B 1 340 ? 14.836 -41.594 -14.992 1 96.44 340 LEU B O 1
ATOM 6504 N N . PHE B 1 341 ? 13.453 -40.125 -14.125 1 96.69 341 PHE B N 1
ATOM 6505 C CA . PHE B 1 341 ? 14.195 -39.031 -14.711 1 96.69 341 PHE B CA 1
ATOM 6506 C C . PHE B 1 341 ? 15.172 -38.438 -13.703 1 96.69 341 PHE B C 1
ATOM 6508 O O . PHE B 1 341 ? 15.852 -37.438 -13.992 1 96.69 341 PHE B O 1
ATOM 6515 N N . ASP B 1 342 ? 15.188 -38.906 -12.547 1 95.69 342 ASP B N 1
ATOM 6516 C CA . ASP B 1 342 ? 16.125 -38.5 -11.508 1 95.69 342 ASP B CA 1
ATOM 6517 C C . ASP B 1 342 ? 17.516 -39.094 -11.75 1 95.69 342 ASP B C 1
ATOM 6519 O O . ASP B 1 342 ? 17.672 -40.312 -11.766 1 95.69 342 ASP B O 1
ATOM 6523 N N . ASP B 1 343 ? 18.469 -38.219 -11.828 1 91.31 343 ASP B N 1
ATOM 6524 C CA . ASP B 1 343 ? 19.812 -38.656 -12.156 1 91.31 343 ASP B CA 1
ATOM 6525 C C . ASP B 1 343 ? 20.484 -39.375 -10.969 1 91.31 343 ASP B C 1
ATOM 6527 O O . ASP B 1 343 ? 21.5 -40.031 -11.133 1 91.31 343 ASP B O 1
ATOM 6531 N N . ARG B 1 344 ? 19.938 -39.344 -9.844 1 91.44 344 ARG B N 1
ATOM 6532 C CA . ARG B 1 344 ? 20.516 -39.969 -8.648 1 91.44 344 ARG B CA 1
ATOM 6533 C C . ARG B 1 344 ? 20.156 -41.438 -8.578 1 91.44 344 ARG B C 1
ATOM 6535 O O . ARG B 1 344 ? 20.781 -42.188 -7.84 1 91.44 344 ARG B O 1
ATOM 6542 N N . ILE B 1 345 ? 19.141 -41.812 -9.281 1 94.31 345 ILE B N 1
ATOM 6543 C CA . ILE B 1 345 ? 18.719 -43.188 -9.289 1 94.31 345 ILE B CA 1
ATOM 6544 C C . ILE B 1 345 ? 19.594 -44 -10.234 1 94.31 345 ILE B C 1
ATOM 6546 O O . ILE B 1 345 ? 19.797 -43.625 -11.391 1 94.31 345 ILE B O 1
ATOM 6550 N N . ASP B 1 346 ? 20.031 -45.125 -9.734 1 94 346 ASP B N 1
ATOM 6551 C CA . ASP B 1 346 ? 21 -45.906 -10.492 1 94 346 ASP B CA 1
ATOM 6552 C C . ASP B 1 346 ? 20.297 -46.75 -11.578 1 94 346 ASP B C 1
ATOM 6554 O O . ASP B 1 346 ? 19.078 -46.906 -11.547 1 94 346 ASP B O 1
ATOM 6558 N N . THR B 1 347 ? 21.125 -47.312 -12.438 1 95.25 347 THR B N 1
ATOM 6559 C CA . THR B 1 347 ? 20.625 -48 -13.617 1 95.25 347 THR B CA 1
ATOM 6560 C C . THR B 1 347 ? 19.875 -49.281 -13.211 1 95.25 347 THR B C 1
ATOM 6562 O O . THR B 1 347 ? 18.859 -49.625 -13.82 1 95.25 347 THR B O 1
ATOM 6565 N N . GLU B 1 348 ? 20.375 -49.906 -12.25 1 95.19 348 GLU B N 1
ATOM 6566 C CA . GLU B 1 348 ? 19.734 -51.156 -11.805 1 95.19 348 GLU B CA 1
ATOM 6567 C C . GLU B 1 348 ? 18.328 -50.906 -11.266 1 95.19 348 GLU B C 1
ATOM 6569 O O . GLU B 1 348 ? 17.391 -51.625 -11.562 1 95.19 348 GLU B O 1
ATOM 6574 N N . THR B 1 349 ? 18.219 -49.938 -10.469 1 95.44 349 THR B N 1
ATOM 6575 C CA . THR B 1 349 ? 16.922 -49.562 -9.922 1 95.44 349 THR B CA 1
ATOM 6576 C C . THR B 1 349 ? 15.961 -49.156 -11.039 1 95.44 349 THR B C 1
ATOM 6578 O O . THR B 1 349 ? 14.781 -49.531 -11.008 1 95.44 349 THR B O 1
ATOM 6581 N N . LYS B 1 350 ? 16.422 -48.469 -12.039 1 96.5 350 LYS B N 1
ATOM 6582 C CA . LYS B 1 350 ? 15.586 -48.094 -13.18 1 96.5 350 LYS B CA 1
ATOM 6583 C C . LYS B 1 350 ? 15.117 -49.312 -13.953 1 96.5 350 LYS B C 1
ATOM 6585 O O . LYS B 1 350 ? 13.969 -49.375 -14.406 1 96.5 350 LYS B O 1
ATOM 6590 N N . LYS B 1 351 ? 16.016 -50.25 -14.078 1 96.19 351 LYS B N 1
ATOM 6591 C CA . LYS B 1 351 ? 15.641 -51.5 -14.734 1 96.19 351 LYS B CA 1
ATOM 6592 C C . LYS B 1 351 ? 14.508 -52.188 -13.977 1 96.19 351 LYS B C 1
ATOM 6594 O O . LYS B 1 351 ? 13.555 -52.688 -14.586 1 96.19 351 LYS B O 1
ATOM 6599 N N . ASN B 1 352 ? 14.703 -52.188 -12.68 1 95.44 352 ASN B N 1
ATOM 6600 C CA . ASN B 1 352 ? 13.672 -52.781 -11.836 1 95.44 352 ASN B CA 1
ATOM 6601 C C . ASN B 1 352 ? 12.336 -52.062 -11.969 1 95.44 352 ASN B C 1
ATOM 6603 O O . ASN B 1 352 ? 11.273 -52.688 -11.969 1 95.44 352 ASN B O 1
ATOM 6607 N N . MET B 1 353 ? 12.359 -50.75 -12.047 1 95.94 353 MET B N 1
ATOM 6608 C CA . MET B 1 353 ? 11.148 -49.969 -12.227 1 95.94 353 MET B CA 1
ATOM 6609 C C . MET B 1 353 ? 10.438 -50.344 -13.523 1 95.94 353 MET B C 1
ATOM 6611 O O . MET B 1 353 ? 9.219 -50.5 -13.539 1 95.94 353 MET B O 1
ATOM 6615 N N . VAL B 1 354 ? 11.25 -50.469 -14.578 1 96.19 354 VAL B N 1
ATOM 6616 C CA . VAL B 1 354 ? 10.688 -50.781 -15.883 1 96.19 354 VAL B CA 1
ATOM 6617 C C . VAL B 1 354 ? 10.008 -52.156 -15.82 1 96.19 354 VAL B C 1
ATOM 6619 O O . VAL B 1 354 ? 8.922 -52.344 -16.375 1 96.19 354 VAL B O 1
ATOM 6622 N N . GLN B 1 355 ? 10.648 -53 -15.172 1 95 355 GLN B N 1
ATOM 6623 C CA . GLN B 1 355 ? 10.062 -54.344 -15.008 1 95 355 GLN B CA 1
ATOM 6624 C C . GLN B 1 355 ? 8.75 -54.281 -14.234 1 95 355 GLN B C 1
ATOM 6626 O O . GLN B 1 355 ? 7.797 -55 -14.555 1 95 355 GLN B O 1
ATOM 6631 N N . ASN B 1 356 ? 8.703 -53.406 -13.258 1 94.44 356 ASN B N 1
ATOM 6632 C CA . ASN B 1 356 ? 7.555 -53.344 -12.359 1 94.44 356 ASN B CA 1
ATOM 6633 C C . ASN B 1 356 ? 6.367 -52.656 -13.031 1 94.44 356 ASN B C 1
ATOM 6635 O O . ASN B 1 356 ? 5.254 -52.656 -12.492 1 94.44 356 ASN B O 1
ATOM 6639 N N . PHE B 1 357 ? 6.555 -52.062 -14.242 1 93.31 357 PHE B N 1
ATOM 6640 C CA . PHE B 1 357 ? 5.441 -51.5 -14.992 1 93.31 357 PHE B CA 1
ATOM 6641 C C . PHE B 1 357 ? 4.438 -52.594 -15.375 1 93.31 357 PHE B C 1
ATOM 6643 O O . PHE B 1 357 ? 3.293 -52.281 -15.719 1 93.31 357 PHE B O 1
ATOM 6650 N N . GLN B 1 358 ? 4.887 -53.75 -15.305 1 90.62 358 GLN B N 1
ATOM 6651 C CA . GLN B 1 358 ? 4.02 -54.875 -15.664 1 90.62 358 GLN B CA 1
ATOM 6652 C C . GLN B 1 358 ? 3.184 -55.344 -14.469 1 90.62 358 GLN B C 1
ATOM 6654 O O . GLN B 1 358 ? 2.215 -56.062 -14.625 1 90.62 358 GLN B O 1
ATOM 6659 N N . CYS B 1 359 ? 3.537 -54.844 -13.289 1 90.31 359 CYS B N 1
ATOM 6660 C CA . CYS B 1 359 ? 2.764 -55.188 -12.094 1 90.31 359 CYS B CA 1
ATOM 6661 C C . CYS B 1 359 ? 1.412 -54.469 -12.109 1 90.31 359 CYS B C 1
ATOM 6663 O O . CYS B 1 359 ? 1.33 -53.281 -12.414 1 90.31 359 CYS B O 1
ATOM 6665 N N . PRO B 1 360 ? 0.409 -55.219 -11.828 1 86.44 360 PRO B N 1
ATOM 6666 C CA . PRO B 1 360 ? -0.929 -54.594 -11.875 1 86.44 360 PRO B CA 1
ATOM 6667 C C . PRO B 1 360 ? -1.118 -53.5 -10.836 1 86.44 360 PRO B C 1
ATOM 6669 O O . PRO B 1 360 ? -0.488 -53.531 -9.781 1 86.44 360 PRO B O 1
ATOM 6672 N N . LYS B 1 361 ? -1.974 -52.625 -11.203 1 82 361 LYS B N 1
ATOM 6673 C CA . LYS B 1 361 ? -2.301 -51.531 -10.297 1 82 361 LYS B CA 1
ATOM 6674 C C . LYS B 1 361 ? -3.074 -52.031 -9.078 1 82 361 LYS B C 1
ATOM 6676 O O . LYS B 1 361 ? -3.795 -53.031 -9.164 1 82 361 LYS B O 1
ATOM 6681 N N . LYS B 1 362 ? -2.828 -51.312 -8.062 1 77.12 362 LYS B N 1
ATOM 6682 C CA . LYS B 1 362 ? -3.529 -51.656 -6.832 1 77.12 362 LYS B CA 1
ATOM 6683 C C . LYS B 1 362 ? -5.008 -51.281 -6.914 1 77.12 362 LYS B C 1
ATOM 6685 O O . LYS B 1 362 ? -5.363 -50.25 -7.465 1 77.12 362 LYS B O 1
ATOM 6690 N N . GLN B 1 363 ? -5.836 -52.219 -6.543 1 64.69 363 GLN B N 1
ATOM 6691 C CA . GLN B 1 363 ? -7.285 -52.031 -6.574 1 64.69 363 GLN B CA 1
ATOM 6692 C C . GLN B 1 363 ? -7.707 -50.875 -5.664 1 64.69 363 GLN B C 1
ATOM 6694 O O . GLN B 1 363 ? -8.523 -50.031 -6.051 1 64.69 363 GLN B O 1
ATOM 6699 N N . ASP B 1 364 ? -7.156 -50.938 -4.391 1 67.56 364 ASP B N 1
ATOM 6700 C CA . ASP B 1 364 ? -7.473 -49.844 -3.461 1 67.56 364 ASP B CA 1
ATOM 6701 C C . ASP B 1 364 ? -6.48 -48.688 -3.6 1 67.56 364 ASP B C 1
ATOM 6703 O O . ASP B 1 364 ? -5.609 -48.531 -2.746 1 67.56 364 ASP B O 1
ATOM 6707 N N . PHE B 1 365 ? -6.742 -48 -4.656 1 67.94 365 PHE B N 1
ATOM 6708 C CA . PHE B 1 365 ? -5.82 -46.938 -5.039 1 67.94 365 PHE B CA 1
ATOM 6709 C C . PHE B 1 365 ? -6.027 -45.719 -4.176 1 67.94 365 PHE B C 1
ATOM 6711 O O . PHE B 1 365 ? -7.156 -45.219 -4.027 1 67.94 365 PHE B O 1
ATOM 6718 N N . SER B 1 366 ? -4.824 -45.406 -3.443 1 78.5 366 SER B N 1
ATOM 6719 C CA . SER B 1 366 ? -4.812 -44.156 -2.707 1 78.5 366 SER B CA 1
ATOM 6720 C C . SER B 1 366 ? -3.893 -43.125 -3.369 1 78.5 366 SER B C 1
ATOM 6722 O O . SER B 1 366 ? -2.83 -43.5 -3.883 1 78.5 366 SER B O 1
ATOM 6724 N N . ARG B 1 367 ? -4.383 -42 -3.461 1 82.94 367 ARG B N 1
ATOM 6725 C CA . ARG B 1 367 ? -3.609 -40.938 -4.074 1 82.94 367 ARG B CA 1
ATOM 6726 C C . ARG B 1 367 ? -2.375 -40.594 -3.242 1 82.94 367 ARG B C 1
ATOM 6728 O O . ARG B 1 367 ? -1.423 -40 -3.744 1 82.94 367 ARG B O 1
ATOM 6735 N N . ARG B 1 368 ? -2.465 -41 -2.064 1 80.69 368 ARG B N 1
ATOM 6736 C CA . ARG B 1 368 ? -1.297 -40.844 -1.202 1 80.69 368 ARG B CA 1
ATOM 6737 C C . ARG B 1 368 ? -1.001 -42.125 -0.446 1 80.69 368 ARG B C 1
ATOM 6739 O O . ARG B 1 368 ? -1.917 -42.875 -0.125 1 80.69 368 ARG B O 1
ATOM 6746 N N . ILE B 1 369 ? 0.275 -42.344 -0.306 1 80.25 369 ILE B N 1
ATOM 6747 C CA . ILE B 1 369 ? 0.693 -43.531 0.403 1 80.25 369 ILE B CA 1
ATOM 6748 C C . ILE B 1 369 ? 0.858 -43.219 1.89 1 80.25 369 ILE B C 1
ATOM 6750 O O . ILE B 1 369 ? 1.281 -42.125 2.26 1 80.25 369 ILE B O 1
ATOM 6754 N N . VAL B 1 370 ? 0.373 -44.156 2.619 1 79.25 370 VAL B N 1
ATOM 6755 C CA . VAL B 1 370 ? 0.608 -44.062 4.059 1 79.25 370 VAL B CA 1
ATOM 6756 C C . VAL B 1 370 ? 1.62 -45.125 4.477 1 79.25 370 VAL B C 1
ATOM 6758 O O . VAL B 1 370 ? 1.417 -46.312 4.234 1 79.25 370 VAL B O 1
ATOM 6761 N N . LEU B 1 371 ? 2.738 -44.656 4.844 1 74.69 371 LEU B N 1
ATOM 6762 C CA . LEU B 1 371 ? 3.777 -45.594 5.246 1 74.69 371 LEU B CA 1
ATOM 6763 C C . LEU B 1 371 ? 3.74 -45.844 6.754 1 74.69 371 LEU B C 1
ATOM 6765 O O . LEU B 1 371 ? 3.615 -44.875 7.535 1 74.69 371 LEU B O 1
ATOM 6769 N N . SER B 1 372 ? 3.426 -47.062 7.043 1 67 372 SER B N 1
ATOM 6770 C CA . SER B 1 372 ? 3.518 -47.438 8.453 1 67 372 SER B CA 1
ATOM 6771 C C . SER B 1 372 ? 4.969 -47.625 8.883 1 67 372 SER B C 1
ATOM 6773 O O . SER B 1 372 ? 5.855 -47.781 8.039 1 67 372 SER B O 1
ATOM 6775 N N . ASP B 1 373 ? 5.238 -47.469 10.156 1 62.44 373 ASP B N 1
ATOM 6776 C CA . ASP B 1 373 ? 6.562 -47.625 10.742 1 62.44 373 ASP B CA 1
ATOM 6777 C C . ASP B 1 373 ? 7.188 -48.969 10.328 1 62.44 373 ASP B C 1
ATOM 6779 O O . ASP B 1 373 ? 8.414 -49.094 10.242 1 62.44 373 ASP B O 1
ATOM 6783 N N . GLU B 1 374 ? 6.395 -49.875 9.938 1 60.81 374 GLU B N 1
ATOM 6784 C CA . GLU B 1 374 ? 6.871 -51.25 9.719 1 60.81 374 GLU B CA 1
ATOM 6785 C C . GLU B 1 374 ? 7.168 -51.5 8.242 1 60.81 374 GLU B C 1
ATOM 6787 O O . GLU B 1 374 ? 7.715 -52.531 7.879 1 60.81 374 GLU B O 1
ATOM 6792 N N . THR B 1 375 ? 6.852 -50.531 7.414 1 60.44 375 THR B N 1
ATOM 6793 C CA . THR B 1 375 ? 7.016 -50.781 5.988 1 60.44 375 THR B CA 1
ATOM 6794 C C . THR B 1 375 ? 8.484 -50.656 5.582 1 60.44 375 THR B C 1
ATOM 6796 O O . THR B 1 375 ? 9.094 -49.625 5.77 1 60.44 375 THR B O 1
ATOM 6799 N N . PRO B 1 376 ? 9.039 -51.812 5.32 1 59.94 376 PRO B N 1
ATOM 6800 C CA . PRO B 1 376 ? 10.414 -51.719 4.84 1 59.94 376 PRO B CA 1
ATOM 6801 C C . PRO B 1 376 ? 10.539 -50.844 3.592 1 59.94 376 PRO B C 1
ATOM 6803 O O . PRO B 1 376 ? 9.844 -51.062 2.602 1 59.94 376 PRO B O 1
ATOM 6806 N N . ILE B 1 377 ? 11.008 -49.688 3.717 1 64.25 377 ILE B N 1
ATOM 6807 C CA . ILE B 1 377 ? 11.188 -48.812 2.562 1 64.25 377 ILE B CA 1
ATOM 6808 C C . ILE B 1 377 ? 12.523 -49.125 1.882 1 64.25 377 ILE B C 1
ATOM 6810 O O . ILE B 1 377 ? 13.586 -48.812 2.404 1 64.25 377 ILE B O 1
ATOM 6814 N N . SER B 1 378 ? 12.492 -49.969 0.793 1 70.88 378 SER B N 1
ATOM 6815 C CA . SER B 1 378 ? 13.758 -50.312 0.159 1 70.88 378 SER B CA 1
ATOM 6816 C C . SER B 1 378 ? 14.203 -49.25 -0.834 1 70.88 378 SER B C 1
ATOM 6818 O O . SER B 1 378 ? 15.242 -48.625 -0.646 1 70.88 378 SER B O 1
ATOM 6820 N N . ASN B 1 379 ? 13.523 -49.156 -1.923 1 87.94 379 ASN B N 1
ATOM 6821 C CA . ASN B 1 379 ? 13.867 -48.125 -2.914 1 87.94 379 ASN B CA 1
ATOM 6822 C C . ASN B 1 379 ? 12.648 -47.688 -3.713 1 87.94 379 ASN B C 1
ATOM 6824 O O . ASN B 1 379 ? 11.531 -48.156 -3.467 1 87.94 379 ASN B O 1
ATOM 6828 N N . VAL B 1 380 ? 12.672 -46.844 -4.547 1 92.56 380 VAL B N 1
ATOM 6829 C CA . VAL B 1 380 ? 11.578 -46.219 -5.285 1 92.56 380 VAL B CA 1
ATOM 6830 C C . VAL B 1 380 ? 10.922 -47.25 -6.199 1 92.56 380 VAL B C 1
ATOM 6832 O O . VAL B 1 380 ? 9.734 -47.125 -6.516 1 92.56 380 VAL B O 1
ATOM 6835 N N . ALA B 1 381 ? 11.672 -48.281 -6.602 1 93.69 381 ALA B N 1
ATOM 6836 C CA . ALA B 1 381 ? 11.164 -49.281 -7.535 1 93.69 381 ALA B CA 1
ATOM 6837 C C . ALA B 1 381 ? 10.023 -50.094 -6.914 1 93.69 381 ALA B C 1
ATOM 6839 O O . ALA B 1 381 ? 9.141 -50.594 -7.621 1 93.69 381 ALA B O 1
ATOM 6840 N N . SER B 1 382 ? 10.031 -50.188 -5.613 1 90 382 SER B N 1
ATOM 6841 C CA . SER B 1 382 ? 9.047 -51.031 -4.918 1 90 382 SER B CA 1
ATOM 6842 C C . SER B 1 382 ? 7.66 -50.406 -4.988 1 90 382 SER B C 1
ATOM 6844 O O . SER B 1 382 ? 6.656 -51.062 -4.734 1 90 382 SER B O 1
ATOM 6846 N N . PHE B 1 383 ? 7.559 -49.188 -5.449 1 90.81 383 PHE B N 1
ATOM 6847 C CA . PHE B 1 383 ? 6.281 -48.5 -5.465 1 90.81 383 PHE B CA 1
ATOM 6848 C C . PHE B 1 383 ? 5.703 -48.438 -6.875 1 90.81 383 PHE B C 1
ATOM 6850 O O . PHE B 1 383 ? 4.598 -47.938 -7.082 1 90.81 383 PHE B O 1
ATOM 6857 N N . VAL B 1 384 ? 6.391 -48.969 -7.828 1 93.56 384 VAL B N 1
ATOM 6858 C CA . VAL B 1 384 ? 6.02 -48.844 -9.234 1 93.56 384 VAL B CA 1
ATOM 6859 C C . VAL B 1 384 ? 5.012 -49.906 -9.617 1 93.56 384 VAL B C 1
ATOM 6861 O O . VAL B 1 384 ? 5.176 -51.094 -9.266 1 93.56 384 VAL B O 1
ATOM 6864 N N . THR B 1 385 ? 3.984 -49.5 -10.25 1 93.44 385 THR B N 1
ATOM 6865 C CA . THR B 1 385 ? 3.008 -50.344 -10.906 1 93.44 385 THR B CA 1
ATOM 6866 C C . THR B 1 385 ? 2.709 -49.844 -12.32 1 93.44 385 THR B C 1
ATOM 6868 O O . THR B 1 385 ? 3.33 -48.906 -12.789 1 93.44 385 THR B O 1
ATOM 6871 N N . GLU B 1 386 ? 1.767 -50.469 -12.969 1 92.62 386 GLU B N 1
ATOM 6872 C CA . GLU B 1 386 ? 1.382 -50.062 -14.32 1 92.62 386 GLU B CA 1
ATOM 6873 C C . GLU B 1 386 ? 0.844 -48.625 -14.32 1 92.62 386 GLU B C 1
ATOM 6875 O O . GLU B 1 386 ? 0.979 -47.906 -15.32 1 92.62 386 GLU B O 1
ATOM 6880 N N . ARG B 1 387 ? 0.299 -48.188 -13.242 1 92.56 387 ARG B N 1
ATOM 6881 C CA . ARG B 1 387 ? -0.299 -46.875 -13.133 1 92.56 387 ARG B CA 1
ATOM 6882 C C . ARG B 1 387 ? 0.766 -45.781 -13.219 1 92.56 387 ARG B C 1
ATOM 6884 O O . ARG B 1 387 ? 0.456 -44.625 -13.523 1 92.56 387 ARG B O 1
ATOM 6891 N N . ALA B 1 388 ? 1.996 -46.156 -12.938 1 94.12 388 ALA B N 1
ATOM 6892 C CA . ALA B 1 388 ? 3.096 -45.188 -12.969 1 94.12 388 ALA B CA 1
ATOM 6893 C C . ALA B 1 388 ? 3.322 -44.656 -14.383 1 94.12 388 ALA B C 1
ATOM 6895 O O . ALA B 1 388 ? 3.967 -43.625 -14.57 1 94.12 388 ALA B O 1
ATOM 6896 N N . LEU B 1 389 ? 2.775 -45.312 -15.352 1 94 389 LEU B N 1
ATOM 6897 C CA . LEU B 1 389 ? 2.904 -44.906 -16.75 1 94 389 LEU B CA 1
ATOM 6898 C C . LEU B 1 389 ? 2.088 -43.625 -17.016 1 94 389 LEU B C 1
ATOM 6900 O O . LEU B 1 389 ? 2.311 -42.938 -18.016 1 94 389 LEU B O 1
ATOM 6904 N N . ASP B 1 390 ? 1.178 -43.312 -16.141 1 92.5 390 ASP B N 1
ATOM 6905 C CA . ASP B 1 390 ? 0.284 -42.188 -16.328 1 92.5 390 ASP B CA 1
ATOM 6906 C C . ASP B 1 390 ? 1.065 -40.875 -16.344 1 92.5 390 ASP B C 1
ATOM 6908 O O . ASP B 1 390 ? 0.636 -39.906 -16.969 1 92.5 390 ASP B O 1
ATOM 6912 N N . ILE B 1 391 ? 2.223 -40.875 -15.703 1 95.5 391 ILE B N 1
ATOM 6913 C CA . ILE B 1 391 ? 3.006 -39.656 -15.586 1 95.5 391 ILE B CA 1
ATOM 6914 C C . ILE B 1 391 ? 3.451 -39.188 -16.969 1 95.5 391 ILE B C 1
ATOM 6916 O O . ILE B 1 391 ? 3.631 -38 -17.219 1 95.5 391 ILE B O 1
ATOM 6920 N N . PHE B 1 392 ? 3.596 -40.094 -17.875 1 96.44 392 PHE B N 1
ATOM 6921 C CA . PHE B 1 392 ? 4.094 -39.75 -19.203 1 96.44 392 PHE B CA 1
ATOM 6922 C C . PHE B 1 392 ? 3.059 -38.938 -19.984 1 96.44 392 PHE B C 1
ATOM 6924 O O . PHE B 1 392 ? 3.41 -38.125 -20.828 1 96.44 392 PHE B O 1
ATOM 6931 N N . ASP B 1 393 ? 1.799 -39.125 -19.688 1 94.38 393 ASP B N 1
ATOM 6932 C CA . ASP B 1 393 ? 0.734 -38.375 -20.344 1 94.38 393 ASP B CA 1
ATOM 6933 C C . ASP B 1 393 ? 0.701 -36.906 -19.844 1 94.38 393 ASP B C 1
ATOM 6935 O O . ASP B 1 393 ? 0.157 -36.031 -20.531 1 94.38 393 ASP B O 1
ATOM 6939 N N . VAL B 1 394 ? 1.221 -36.688 -18.703 1 95.56 394 VAL B N 1
ATOM 6940 C CA . VAL B 1 394 ? 1.328 -35.344 -18.156 1 95.56 394 VAL B CA 1
ATOM 6941 C C . VAL B 1 394 ? 2.486 -34.625 -18.812 1 95.56 394 VAL B C 1
ATOM 6943 O O . VAL B 1 394 ? 2.457 -33.406 -18.953 1 95.56 394 VAL B O 1
ATOM 6946 N N . LEU B 1 395 ? 3.447 -35.375 -19.219 1 95.12 395 LEU B N 1
ATOM 6947 C CA . LEU B 1 395 ? 4.664 -34.781 -19.75 1 95.12 395 LEU B CA 1
ATOM 6948 C C . LEU B 1 395 ? 4.516 -34.469 -21.25 1 95.12 395 LEU B C 1
ATOM 6950 O O . LEU B 1 395 ? 5.102 -33.531 -21.75 1 95.12 395 LEU B O 1
ATOM 6954 N N . THR B 1 396 ? 3.795 -35.344 -21.953 1 93.75 396 THR B N 1
ATOM 6955 C CA . THR B 1 396 ? 3.602 -35.125 -23.391 1 93.75 396 THR B CA 1
ATOM 6956 C C . THR B 1 396 ? 2.307 -35.781 -23.859 1 93.75 396 THR B C 1
ATOM 6958 O O . THR B 1 396 ? 1.824 -36.719 -23.25 1 93.75 396 THR B O 1
ATOM 6961 N N . LEU B 1 397 ? 1.821 -35.156 -24.906 1 91.25 397 LEU B N 1
ATOM 6962 C CA . LEU B 1 397 ? 0.662 -35.781 -25.531 1 91.25 397 LEU B CA 1
ATOM 6963 C C . LEU B 1 397 ? 1.001 -37.188 -26.016 1 91.25 397 LEU B C 1
ATOM 6965 O O . LEU B 1 397 ? 2.072 -37.406 -26.594 1 91.25 397 LEU B O 1
ATOM 6969 N N . ASP B 1 398 ? 0.159 -38.125 -25.75 1 90.94 398 ASP B N 1
ATOM 6970 C CA . ASP B 1 398 ? 0.396 -39.531 -26.062 1 90.94 398 ASP B CA 1
ATOM 6971 C C . ASP B 1 398 ? 1.659 -40.062 -25.375 1 90.94 398 ASP B C 1
ATOM 6973 O O . ASP B 1 398 ? 2.463 -40.75 -26 1 90.94 398 ASP B O 1
ATOM 6977 N N . GLY B 1 399 ? 1.774 -39.625 -24.219 1 93.56 399 GLY B N 1
ATOM 6978 C CA . GLY B 1 399 ? 2.988 -39.875 -23.453 1 93.56 399 GLY B CA 1
ATOM 6979 C C . GLY B 1 399 ? 3.236 -41.344 -23.188 1 93.56 399 GLY B C 1
ATOM 6980 O O . GLY B 1 399 ? 4.367 -41.844 -23.312 1 93.56 399 GLY B O 1
ATOM 6981 N N . LYS B 1 400 ? 2.279 -42.094 -22.922 1 93.31 400 LYS B N 1
ATOM 6982 C CA . LYS B 1 400 ? 2.422 -43.531 -22.641 1 93.31 400 LYS B CA 1
ATOM 6983 C C . LYS B 1 400 ? 2.98 -44.281 -23.844 1 93.31 400 LYS B C 1
ATOM 6985 O O . LYS B 1 400 ? 3.912 -45.094 -23.703 1 93.31 400 LYS B O 1
ATOM 6990 N N . GLU B 1 401 ? 2.426 -43.969 -24.938 1 93.88 401 GLU B N 1
ATOM 6991 C CA . GLU B 1 401 ? 2.867 -44.625 -26.172 1 93.88 401 GLU B CA 1
ATOM 6992 C C . GLU B 1 401 ? 4.289 -44.188 -26.547 1 93.88 401 GLU B C 1
ATOM 6994 O O . GLU B 1 401 ? 5.113 -45.031 -26.906 1 93.88 401 GLU B O 1
ATOM 6999 N N . ARG B 1 402 ? 4.5 -43 -26.359 1 94.81 402 ARG B N 1
ATOM 7000 C CA . ARG B 1 402 ? 5.816 -42.5 -26.703 1 94.81 402 ARG B CA 1
ATOM 7001 C C . ARG B 1 402 ? 6.887 -43.031 -25.766 1 94.81 402 ARG B C 1
ATOM 7003 O O . ARG B 1 402 ? 8.016 -43.312 -26.172 1 94.81 402 ARG B O 1
ATOM 7010 N N . ALA B 1 403 ? 6.547 -43.188 -24.547 1 95.94 403 ALA B N 1
ATOM 7011 C CA . ALA B 1 403 ? 7.492 -43.625 -23.531 1 95.94 403 ALA B CA 1
ATOM 7012 C C . ALA B 1 403 ? 7.98 -45.031 -23.828 1 95.94 403 ALA B C 1
ATOM 7014 O O . ALA B 1 403 ? 9.086 -45.406 -23.438 1 95.94 403 ALA B O 1
ATOM 7015 N N . GLN B 1 404 ? 7.23 -45.844 -24.547 1 94 404 GLN B N 1
ATOM 7016 C CA . GLN B 1 404 ? 7.605 -47.188 -24.859 1 94 404 GLN B CA 1
ATOM 7017 C C . GLN B 1 404 ? 8.875 -47.25 -25.703 1 94 404 GLN B C 1
ATOM 7019 O O . GLN B 1 404 ? 9.625 -48.219 -25.656 1 94 404 GLN B O 1
ATOM 7024 N N . LEU B 1 405 ? 9.109 -46.188 -26.406 1 93.31 405 LEU B N 1
ATOM 7025 C CA . LEU B 1 405 ? 10.266 -46.125 -27.281 1 93.31 405 LEU B CA 1
ATOM 7026 C C . LEU B 1 405 ? 11.562 -46.219 -26.5 1 93.31 405 LEU B C 1
ATOM 7028 O O . LEU B 1 405 ? 12.516 -46.875 -26.922 1 93.31 405 LEU B O 1
ATOM 7032 N N . PHE B 1 406 ? 11.609 -45.594 -25.344 1 94.94 406 PHE B N 1
ATOM 7033 C CA . PHE B 1 406 ? 12.852 -45.656 -24.594 1 94.94 406 PHE B CA 1
ATOM 7034 C C . PHE B 1 406 ? 12.75 -46.719 -23.484 1 94.94 406 PHE B C 1
ATOM 7036 O O . PHE B 1 406 ? 13.766 -47.25 -23.047 1 94.94 406 PHE B O 1
ATOM 7043 N N . LEU B 1 407 ? 11.57 -47.031 -23.031 1 95.62 407 LEU B N 1
ATOM 7044 C CA . LEU B 1 407 ? 11.398 -48 -21.969 1 95.62 407 LEU B CA 1
ATOM 7045 C C . LEU B 1 407 ? 11.812 -49.406 -22.422 1 95.62 407 LEU B C 1
ATOM 7047 O O . LEU B 1 407 ? 12.172 -50.25 -21.609 1 95.62 407 LEU B O 1
ATOM 7051 N N . SER B 1 408 ? 11.781 -49.625 -23.672 1 93.94 408 SER B N 1
ATOM 7052 C CA . SER B 1 408 ? 12.156 -50.938 -24.25 1 93.94 408 SER B CA 1
ATOM 7053 C C . SER B 1 408 ? 13.672 -51.062 -24.344 1 93.94 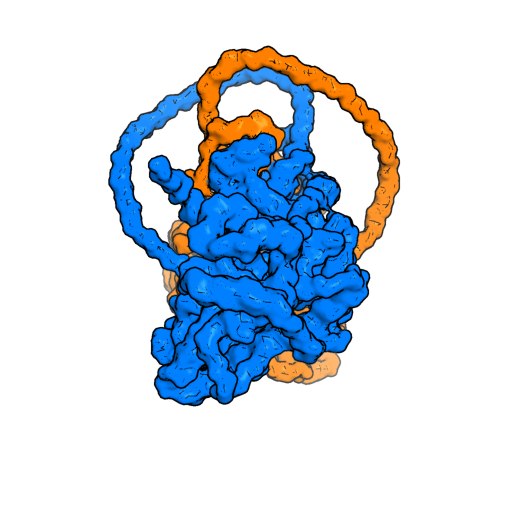408 SER B C 1
ATOM 7055 O O . SER B 1 408 ? 14.188 -52.188 -24.531 1 93.94 408 SER B O 1
ATOM 7057 N N . LYS B 1 409 ? 14.312 -50.031 -24.156 1 95.19 409 LYS B N 1
ATOM 7058 C CA . LYS B 1 409 ? 15.766 -50.031 -24.25 1 95.19 409 LYS B CA 1
ATOM 7059 C C . LYS B 1 409 ? 16.406 -50.094 -22.875 1 95.19 409 LYS B C 1
ATOM 7061 O O . LYS B 1 409 ? 15.734 -49.906 -21.859 1 95.19 409 LYS B O 1
ATOM 7066 N N . ASP B 1 410 ? 17.703 -50.438 -22.906 1 94.75 410 ASP B N 1
ATOM 7067 C CA . ASP B 1 410 ? 18.469 -50.406 -21.656 1 94.75 410 ASP B CA 1
ATOM 7068 C C . ASP B 1 410 ? 18.594 -49 -21.109 1 94.75 410 ASP B C 1
ATOM 7070 O O . ASP B 1 410 ? 18.922 -48.062 -21.859 1 94.75 410 ASP B O 1
ATOM 7074 N N . PRO B 1 411 ? 18.328 -48.812 -19.828 1 95.38 411 PRO B N 1
ATOM 7075 C CA . PRO B 1 411 ? 18.391 -47.5 -19.234 1 95.38 411 PRO B CA 1
ATOM 7076 C C . PRO B 1 411 ? 19.734 -46.812 -19.438 1 95.38 411 PRO B C 1
ATOM 7078 O O . PRO B 1 411 ? 19.828 -45.594 -19.438 1 95.38 411 PRO B O 1
ATOM 7081 N N . LYS B 1 412 ? 20.766 -47.531 -19.672 1 93.5 412 LYS B N 1
ATOM 7082 C CA . LYS B 1 412 ? 22.094 -46.969 -19.922 1 93.5 412 LYS B CA 1
ATOM 7083 C C . LYS B 1 412 ? 22.109 -46.125 -21.203 1 93.5 412 LYS B C 1
ATOM 7085 O O . LYS B 1 412 ? 22.938 -45.219 -21.344 1 93.5 412 LYS B O 1
ATOM 7090 N N . THR B 1 413 ? 21.172 -46.406 -22.047 1 95.19 413 THR B N 1
ATOM 7091 C CA . THR B 1 413 ? 21.172 -45.75 -23.359 1 95.19 413 THR B CA 1
ATOM 7092 C C . THR B 1 413 ? 20.203 -44.594 -23.375 1 95.19 413 THR B C 1
ATOM 7094 O O . THR B 1 413 ? 20.125 -43.875 -24.359 1 95.19 413 THR B O 1
ATOM 7097 N N . TRP B 1 414 ? 19.469 -44.406 -22.281 1 96 414 TRP B N 1
ATOM 7098 C CA . TRP B 1 414 ? 18.391 -43.406 -22.266 1 96 414 TRP B CA 1
ATOM 7099 C C . TRP B 1 414 ? 18.953 -42 -22.469 1 96 414 TRP B C 1
ATOM 7101 O O . TRP B 1 414 ? 18.297 -41.156 -23.078 1 96 414 TRP B O 1
ATOM 7111 N N . LYS B 1 415 ? 20.141 -41.75 -22.062 1 92 415 LYS B N 1
ATOM 7112 C CA . LYS B 1 415 ? 20.75 -40.438 -22.125 1 92 415 LYS B CA 1
ATOM 7113 C C . LYS B 1 415 ? 20.891 -39.969 -23.578 1 92 415 LYS B C 1
ATOM 7115 O O . LYS B 1 415 ? 20.984 -38.781 -23.844 1 92 415 LYS B O 1
ATOM 7120 N N . ASP B 1 416 ? 20.906 -40.906 -24.484 1 93.19 416 ASP B N 1
ATOM 7121 C CA . ASP B 1 416 ? 21.078 -40.594 -25.891 1 93.19 416 ASP B CA 1
ATOM 7122 C C . ASP B 1 416 ? 19.766 -40.719 -26.656 1 93.19 416 ASP B C 1
ATOM 7124 O O . ASP B 1 416 ? 19.719 -40.5 -27.859 1 93.19 416 ASP B O 1
ATOM 7128 N N . ASP B 1 417 ? 18.719 -41.062 -25.984 1 94.81 417 ASP B N 1
ATOM 7129 C CA . ASP B 1 417 ? 17.422 -41.219 -26.594 1 94.81 417 ASP B CA 1
ATOM 7130 C C . ASP B 1 417 ? 16.672 -39.906 -26.641 1 94.81 417 ASP B C 1
ATOM 7132 O O . ASP B 1 417 ? 16.484 -39.25 -25.609 1 94.81 417 ASP B O 1
ATOM 7136 N N . GLU B 1 418 ? 16.203 -39.5 -27.766 1 94.56 418 GLU B N 1
ATOM 7137 C CA . GLU B 1 418 ? 15.578 -38.188 -27.969 1 94.56 418 GLU B CA 1
ATOM 7138 C C . GLU B 1 418 ? 14.266 -38.094 -27.203 1 94.56 418 GLU B C 1
ATOM 7140 O O . GLU B 1 418 ? 13.953 -37.031 -26.656 1 94.56 418 GLU B O 1
ATOM 7145 N N . VAL B 1 419 ? 13.539 -39.156 -27.219 1 95 419 VAL B N 1
ATOM 7146 C CA . VAL B 1 419 ? 12.258 -39.156 -26.531 1 95 419 VAL B CA 1
ATOM 7147 C C . VAL B 1 419 ? 12.477 -39 -25.031 1 95 419 VAL B C 1
ATOM 7149 O O . VAL B 1 419 ? 11.805 -38.219 -24.375 1 95 419 VAL B O 1
ATOM 7152 N N . PHE B 1 420 ? 13.453 -39.75 -24.531 1 95.81 420 PHE B N 1
ATOM 7153 C CA . PHE B 1 420 ? 13.773 -39.656 -23.109 1 95.81 420 PHE B CA 1
ATOM 7154 C C . PHE B 1 420 ? 14.242 -38.281 -22.75 1 95.81 420 PHE B C 1
ATOM 7156 O O . PHE B 1 420 ? 13.812 -37.719 -21.734 1 95.81 420 PHE B O 1
ATOM 7163 N N . ILE B 1 421 ? 15.008 -37.719 -23.578 1 95.69 421 ILE B N 1
ATOM 7164 C CA . ILE B 1 421 ? 15.562 -36.375 -23.312 1 95.69 421 ILE B CA 1
ATOM 7165 C C . ILE B 1 421 ? 14.438 -35.344 -23.281 1 95.69 421 ILE B C 1
ATOM 7167 O O . ILE B 1 421 ? 14.383 -34.531 -22.375 1 95.69 421 ILE B O 1
ATOM 7171 N N . THR B 1 422 ? 13.578 -35.438 -24.156 1 94.19 422 THR B N 1
ATOM 7172 C CA . THR B 1 422 ? 12.461 -34.469 -24.234 1 94.19 422 THR B CA 1
ATOM 7173 C C . THR B 1 422 ? 11.57 -34.594 -23.016 1 94.19 422 THR B C 1
ATOM 7175 O O . THR B 1 422 ? 11.195 -33.594 -22.406 1 94.19 422 THR B O 1
ATOM 7178 N N . MET B 1 423 ? 11.289 -35.812 -22.641 1 95.44 423 MET B N 1
ATOM 7179 C CA . MET B 1 423 ? 10.422 -36.031 -21.484 1 95.44 423 MET B CA 1
ATOM 7180 C C . MET B 1 423 ? 11.117 -35.625 -20.188 1 95.44 423 MET B C 1
ATOM 7182 O O . MET B 1 423 ? 10.484 -35.094 -19.266 1 95.44 423 MET B O 1
ATOM 7186 N N . ARG B 1 424 ? 12.352 -35.938 -20.188 1 95.5 424 ARG B N 1
ATOM 7187 C CA . ARG B 1 424 ? 13.133 -35.531 -19.016 1 95.5 424 ARG B CA 1
ATOM 7188 C C . ARG B 1 424 ? 13.117 -34 -18.844 1 95.5 424 ARG B C 1
ATOM 7190 O O . ARG B 1 424 ? 12.914 -33.5 -17.734 1 95.5 424 ARG B O 1
ATOM 7197 N N . ASP B 1 425 ? 13.328 -33.281 -19.906 1 93.62 425 ASP B N 1
ATOM 7198 C CA . ASP B 1 425 ? 13.32 -31.828 -19.844 1 93.62 425 ASP B CA 1
ATOM 7199 C C . ASP B 1 425 ? 11.961 -31.297 -19.375 1 93.62 425 ASP B C 1
ATOM 7201 O O . ASP B 1 425 ? 11.891 -30.375 -18.562 1 93.62 425 ASP B O 1
ATOM 7205 N N . ARG B 1 426 ? 10.953 -31.906 -19.781 1 94.75 426 ARG B N 1
ATOM 7206 C CA . ARG B 1 426 ? 9.609 -31.516 -19.391 1 94.75 426 ARG B CA 1
ATOM 7207 C C . ARG B 1 426 ? 9.352 -31.828 -17.922 1 94.75 426 ARG B C 1
ATOM 7209 O O . ARG B 1 426 ? 8.703 -31.062 -17.203 1 94.75 426 ARG B O 1
ATOM 7216 N N . ALA B 1 427 ? 9.875 -33 -17.531 1 96 427 ALA B N 1
ATOM 7217 C CA . ALA B 1 427 ? 9.719 -33.406 -16.141 1 96 427 ALA B CA 1
ATOM 7218 C C . ALA B 1 427 ? 10.469 -32.469 -15.203 1 96 427 ALA B C 1
ATOM 7220 O O . ALA B 1 427 ? 9.969 -32.094 -14.125 1 96 427 ALA B O 1
ATOM 7221 N N . ILE B 1 428 ? 11.555 -32.062 -15.633 1 93.62 428 ILE B N 1
ATOM 7222 C CA . ILE B 1 428 ? 12.375 -31.141 -14.844 1 93.62 428 ILE B CA 1
ATOM 7223 C C . ILE B 1 428 ? 11.68 -29.797 -14.711 1 93.62 428 ILE B C 1
ATOM 7225 O O . ILE B 1 428 ? 11.75 -29.141 -13.664 1 93.62 428 ILE B O 1
ATOM 7229 N N . ASN B 1 429 ? 10.977 -29.406 -15.719 1 91.25 429 ASN B N 1
ATOM 7230 C CA . ASN B 1 429 ? 10.344 -28.078 -15.75 1 91.25 429 ASN B CA 1
ATOM 7231 C C . ASN B 1 429 ? 8.93 -28.125 -15.18 1 91.25 429 ASN B C 1
ATOM 7233 O O . ASN B 1 429 ? 8.258 -27.094 -15.094 1 91.25 429 ASN B O 1
ATOM 7237 N N . MET B 1 430 ? 8.562 -29.297 -14.766 1 94 430 MET B N 1
ATOM 7238 C CA . MET B 1 430 ? 7.219 -29.453 -14.219 1 94 430 MET B CA 1
ATOM 7239 C C . MET B 1 430 ? 7.094 -28.734 -12.875 1 94 430 MET B C 1
ATOM 7241 O O . MET B 1 430 ? 7.918 -28.938 -11.977 1 94 430 MET B O 1
ATOM 7245 N N . LYS B 1 431 ? 6.086 -27.891 -12.789 1 92.25 431 LYS B N 1
ATOM 7246 C CA . LYS B 1 431 ? 5.895 -27.141 -11.555 1 92.25 431 LYS B CA 1
ATOM 7247 C C . LYS B 1 431 ? 5.043 -27.922 -10.562 1 92.25 431 LYS B C 1
ATOM 7249 O O . LYS B 1 431 ? 3.832 -28.047 -10.734 1 92.25 431 LYS B O 1
ATOM 7254 N N . VAL B 1 432 ? 5.703 -28.344 -9.492 1 93.06 432 VAL B N 1
ATOM 7255 C CA . VAL B 1 432 ? 5.02 -29.188 -8.516 1 93.06 432 VAL B CA 1
ATOM 7256 C C . VAL B 1 432 ? 4.742 -28.375 -7.25 1 93.06 432 VAL B C 1
ATOM 7258 O O . VAL B 1 432 ? 4.297 -28.922 -6.238 1 93.06 432 VAL B O 1
ATOM 7261 N N . VAL B 1 433 ? 5.109 -27.188 -7.316 1 90.88 433 VAL B N 1
ATOM 7262 C CA . VAL B 1 433 ? 4.758 -26.266 -6.242 1 90.88 433 VAL B CA 1
ATOM 7263 C C . VAL B 1 433 ? 3.682 -25.297 -6.723 1 90.88 433 VAL B C 1
ATOM 7265 O O . VAL B 1 433 ? 3.629 -24.953 -7.906 1 90.88 433 VAL B O 1
ATOM 7268 N N . ASN B 1 434 ? 2.877 -24.891 -5.793 1 92.31 434 ASN B N 1
ATOM 7269 C CA . ASN B 1 434 ? 1.729 -24.062 -6.145 1 92.31 434 ASN B CA 1
ATOM 7270 C C . ASN B 1 434 ? 2.062 -22.578 -6.066 1 92.31 434 ASN B C 1
ATOM 7272 O O . ASN B 1 434 ? 1.185 -21.75 -5.812 1 92.31 434 ASN B O 1
ATOM 7276 N N . ASP B 1 435 ? 3.307 -22.266 -6.273 1 87.06 435 ASP B N 1
ATOM 7277 C CA . ASP B 1 435 ? 3.783 -20.891 -6.203 1 87.06 435 ASP B CA 1
ATOM 7278 C C . ASP B 1 435 ? 3.125 -20.016 -7.277 1 87.06 435 ASP B C 1
ATOM 7280 O O . ASP B 1 435 ? 2.922 -18.828 -7.078 1 87.06 435 ASP B O 1
ATOM 7284 N N . SER B 1 436 ? 2.83 -20.656 -8.375 1 90.25 436 SER B N 1
ATOM 7285 C CA . SER B 1 436 ? 2.207 -19.938 -9.484 1 90.25 436 SER B CA 1
ATOM 7286 C C . SER B 1 436 ? 0.86 -19.359 -9.07 1 90.25 436 SER B C 1
ATOM 7288 O O . SER B 1 436 ? 0.577 -18.188 -9.344 1 90.25 436 SER B O 1
ATOM 7290 N N . ALA B 1 437 ? 0.094 -20.156 -8.445 1 93.06 437 ALA B N 1
ATOM 7291 C CA . ALA B 1 437 ? -1.209 -19.688 -7.98 1 93.06 437 ALA B CA 1
ATOM 7292 C C . ALA B 1 437 ? -1.057 -18.672 -6.855 1 93.06 437 ALA B C 1
ATOM 7294 O O . ALA B 1 437 ? -1.817 -17.703 -6.777 1 93.06 437 ALA B O 1
ATOM 7295 N N . GLU B 1 438 ? -0.088 -18.891 -6.09 1 89.19 438 GLU B N 1
ATOM 7296 C CA . GLU B 1 438 ? 0.173 -17.953 -4.992 1 89.19 438 GLU B CA 1
ATOM 7297 C C . GLU B 1 438 ? 0.578 -16.578 -5.52 1 89.19 438 GLU B C 1
ATOM 7299 O O . GLU B 1 438 ? 0.134 -15.562 -5 1 89.19 438 GLU B O 1
ATOM 7304 N N . ARG B 1 439 ? 1.362 -16.609 -6.461 1 88 439 ARG B N 1
ATOM 7305 C CA . ARG B 1 439 ? 1.782 -15.359 -7.082 1 88 439 ARG B CA 1
ATOM 7306 C C . ARG B 1 439 ? 0.603 -14.656 -7.742 1 88 439 ARG B C 1
ATOM 7308 O O . ARG B 1 439 ? 0.518 -13.422 -7.727 1 88 439 ARG B O 1
ATOM 7315 N N . ALA B 1 440 ? -0.231 -15.445 -8.32 1 92.56 440 ALA B N 1
ATOM 7316 C CA . ALA B 1 440 ? -1.41 -14.875 -8.961 1 92.56 440 ALA B CA 1
ATOM 7317 C C . ALA B 1 440 ? -2.338 -14.234 -7.938 1 92.56 440 ALA B C 1
ATOM 7319 O O . ALA B 1 440 ? -2.898 -13.164 -8.18 1 92.56 440 ALA B O 1
ATOM 7320 N N . ILE B 1 441 ? -2.479 -14.898 -6.863 1 92.19 441 ILE B N 1
ATOM 7321 C CA . ILE B 1 441 ? -3.324 -14.352 -5.809 1 92.19 441 ILE B CA 1
ATOM 7322 C C . ILE B 1 441 ? -2.688 -13.086 -5.242 1 92.19 441 ILE B C 1
ATOM 7324 O O . ILE B 1 441 ? -3.387 -12.125 -4.914 1 92.19 441 ILE B O 1
ATOM 7328 N N . ALA B 1 442 ? -1.426 -13.125 -5.094 1 88.38 442 ALA B N 1
ATOM 7329 C CA . ALA B 1 442 ? -0.701 -11.938 -4.641 1 88.38 442 ALA B CA 1
ATOM 7330 C C . ALA B 1 442 ? -0.891 -10.781 -5.613 1 88.38 442 ALA B C 1
ATOM 7332 O O . ALA B 1 442 ? -1.001 -9.625 -5.195 1 88.38 442 ALA B O 1
ATOM 7333 N N . LEU B 1 443 ? -0.87 -11.102 -6.816 1 91.88 443 LEU B N 1
ATOM 7334 C CA . LEU B 1 443 ? -1.121 -10.102 -7.848 1 91.88 443 LEU B CA 1
ATOM 7335 C C . LEU B 1 443 ? -2.5 -9.469 -7.672 1 91.88 443 LEU B C 1
ATOM 7337 O O . LEU B 1 443 ? -2.643 -8.25 -7.742 1 91.88 443 LEU B O 1
ATOM 7341 N N . LYS B 1 444 ? -3.424 -10.289 -7.441 1 93.12 444 LYS B N 1
ATOM 7342 C CA . LYS B 1 444 ? -4.777 -9.789 -7.223 1 93.12 444 LYS B CA 1
ATOM 7343 C C . LYS B 1 444 ? -4.844 -8.906 -5.98 1 93.12 444 LYS B C 1
ATOM 7345 O O . LYS B 1 444 ? -5.543 -7.891 -5.969 1 93.12 444 LYS B O 1
ATOM 7350 N N . GLU B 1 445 ? -4.195 -9.328 -5.02 1 90.38 445 GLU B N 1
ATOM 7351 C CA . GLU B 1 445 ? -4.184 -8.562 -3.775 1 90.38 445 GLU B CA 1
ATOM 7352 C C . GLU B 1 445 ? -3.609 -7.168 -3.996 1 90.38 445 GLU B C 1
ATOM 7354 O O . GLU B 1 445 ? -4.137 -6.184 -3.477 1 90.38 445 GLU B O 1
ATOM 7359 N N . ARG B 1 446 ? -2.607 -7.047 -4.754 1 89.19 446 ARG B N 1
ATOM 7360 C CA . ARG B 1 446 ? -1.932 -5.785 -5.031 1 89.19 446 ARG B CA 1
ATOM 7361 C C . ARG B 1 446 ? -2.844 -4.832 -5.797 1 89.19 446 ARG B C 1
ATOM 7363 O O . ARG B 1 446 ? -2.787 -3.615 -5.598 1 89.19 446 ARG B O 1
ATOM 7370 N N . TYR B 1 447 ? -3.627 -5.387 -6.633 1 91.94 447 TYR B N 1
ATOM 7371 C CA . TYR B 1 447 ? -4.426 -4.562 -7.531 1 91.94 447 TYR B CA 1
ATOM 7372 C C . TYR B 1 447 ? -5.879 -4.516 -7.074 1 91.94 447 TYR B C 1
ATOM 7374 O O . TYR B 1 447 ? -6.734 -3.955 -7.766 1 91.94 447 TYR B O 1
ATOM 7382 N N . ASN B 1 448 ? -6.16 -5.148 -6.004 1 87.5 448 ASN B N 1
ATOM 7383 C CA . ASN B 1 448 ? -7.539 -5.348 -5.566 1 87.5 448 ASN B CA 1
ATOM 7384 C C . ASN B 1 448 ? -8.266 -4.016 -5.371 1 87.5 448 ASN B C 1
ATOM 7386 O O . ASN B 1 448 ? -9.445 -3.9 -5.688 1 87.5 448 ASN B O 1
ATOM 7390 N N . GLU B 1 449 ? -7.559 -3.064 -4.863 1 82.06 449 GLU B N 1
ATOM 7391 C CA . GLU B 1 449 ? -8.227 -1.812 -4.516 1 82.06 449 GLU B CA 1
ATOM 7392 C C . GLU B 1 449 ? -7.68 -0.65 -5.344 1 82.06 449 GLU B C 1
ATOM 7394 O O . GLU B 1 449 ? -7.809 0.511 -4.949 1 82.06 449 GLU B O 1
ATOM 7399 N N . SER B 1 450 ? -7.137 -1.093 -6.387 1 83.31 450 SER B N 1
ATOM 7400 C CA . SER B 1 450 ? -6.52 -0.024 -7.164 1 83.31 450 SER B CA 1
ATOM 7401 C C . SER B 1 450 ? -7.059 0.009 -8.586 1 83.31 450 SER B C 1
ATOM 7403 O O . SER B 1 450 ? -7.625 -0.977 -9.07 1 83.31 450 SER B O 1
ATOM 7405 N N . ILE B 1 451 ? -7.09 1.107 -9.266 1 87.12 451 ILE B N 1
ATOM 7406 C CA . ILE B 1 451 ? -7.289 1.381 -10.688 1 87.12 451 ILE B CA 1
ATOM 7407 C C . ILE B 1 451 ? -8.766 1.25 -11.039 1 87.12 451 ILE B C 1
ATOM 7409 O O . ILE B 1 451 ? -9.336 2.123 -11.703 1 87.12 451 ILE B O 1
ATOM 7413 N N . THR B 1 452 ? -9.422 -0.012 -10.617 1 87.81 452 THR B N 1
ATOM 7414 C CA . THR B 1 452 ? -10.82 -0.212 -10.969 1 87.81 452 THR B CA 1
ATOM 7415 C C . THR B 1 452 ? -11.539 -1.032 -9.898 1 87.81 452 THR B C 1
ATOM 7417 O O . THR B 1 452 ? -10.914 -1.831 -9.195 1 87.81 452 THR B O 1
ATOM 7420 N N . GLN B 1 453 ? -12.812 -0.796 -9.844 1 86.31 453 GLN B N 1
ATOM 7421 C CA . GLN B 1 453 ? -13.656 -1.573 -8.938 1 86.31 453 GLN B CA 1
ATOM 7422 C C . GLN B 1 453 ? -14.547 -2.545 -9.711 1 86.31 453 GLN B C 1
ATOM 7424 O O . GLN B 1 453 ? -15.203 -3.396 -9.117 1 86.31 453 GLN B O 1
ATOM 7429 N N . ASN B 1 454 ? -14.539 -2.34 -11.039 1 89.56 454 ASN B N 1
ATOM 7430 C CA . ASN B 1 454 ? -15.305 -3.248 -11.891 1 89.56 454 ASN B CA 1
ATOM 7431 C C . ASN B 1 454 ? -14.656 -4.633 -11.945 1 89.56 454 ASN B C 1
ATOM 7433 O O . ASN B 1 454 ? -13.484 -4.762 -12.289 1 89.56 454 ASN B O 1
ATOM 7437 N N . GLU B 1 455 ? -15.445 -5.656 -11.688 1 89.75 455 GLU B N 1
ATOM 7438 C CA . GLU B 1 455 ? -14.922 -7.012 -11.555 1 89.75 455 GLU B CA 1
ATOM 7439 C C . GLU B 1 455 ? -14.328 -7.504 -12.875 1 89.75 455 GLU B C 1
ATOM 7441 O O . GLU B 1 455 ? -13.258 -8.109 -12.891 1 89.75 455 GLU B O 1
ATOM 7446 N N . ASP B 1 456 ? -14.992 -7.27 -13.945 1 91.94 456 ASP B N 1
ATOM 7447 C CA . ASP B 1 456 ? -14.469 -7.688 -15.242 1 91.94 456 ASP B CA 1
ATOM 7448 C C . ASP B 1 456 ? -13.148 -6.988 -15.555 1 91.94 456 ASP B C 1
ATOM 7450 O O . ASP B 1 456 ? -12.195 -7.621 -16.016 1 91.94 456 ASP B O 1
ATOM 7454 N N . GLN B 1 457 ? -13.172 -5.711 -15.258 1 93.81 457 GLN B N 1
ATOM 7455 C CA . GLN B 1 457 ? -11.969 -4.93 -15.508 1 93.81 457 GLN B CA 1
ATOM 7456 C C . GLN B 1 457 ? -10.812 -5.406 -14.625 1 93.81 457 GLN B C 1
ATOM 7458 O O . GLN B 1 457 ? -9.656 -5.363 -15.039 1 93.81 457 GLN B O 1
ATOM 7463 N N . LYS B 1 458 ? -11.156 -5.883 -13.484 1 93.44 458 LYS B N 1
ATOM 7464 C CA . LYS B 1 458 ? -10.125 -6.418 -12.602 1 93.44 458 LYS B CA 1
ATOM 7465 C C . LYS B 1 458 ? -9.469 -7.656 -13.203 1 93.44 458 LYS B C 1
ATOM 7467 O O . LYS B 1 458 ? -8.25 -7.809 -13.156 1 93.44 458 LYS B O 1
ATOM 7472 N N . GLN B 1 459 ? -10.32 -8.469 -13.773 1 94.12 459 GLN B N 1
ATOM 7473 C CA . GLN B 1 459 ? -9.797 -9.672 -14.406 1 94.12 459 GLN B CA 1
ATOM 7474 C C . GLN B 1 459 ? -8.906 -9.32 -15.594 1 94.12 459 GLN B C 1
ATOM 7476 O O . GLN B 1 459 ? -7.809 -9.867 -15.734 1 94.12 459 GLN B O 1
ATOM 7481 N N . TYR B 1 460 ? -9.375 -8.391 -16.406 1 94.81 460 TYR B N 1
ATOM 7482 C CA . TYR B 1 460 ? -8.578 -7.949 -17.547 1 94.81 460 TYR B CA 1
ATOM 7483 C C . TYR B 1 460 ? -7.254 -7.352 -17.078 1 94.81 460 TYR B C 1
ATOM 7485 O O . TYR B 1 460 ? -6.207 -7.602 -17.688 1 94.81 460 TYR B O 1
ATOM 7493 N N . LEU B 1 461 ? -7.379 -6.586 -16.031 1 95.25 461 LEU B N 1
ATOM 7494 C CA . LEU B 1 461 ? -6.203 -5.926 -15.469 1 95.25 461 LEU B CA 1
ATOM 7495 C C . LEU B 1 461 ? -5.137 -6.949 -15.086 1 95.25 461 LEU B C 1
ATOM 7497 O O . LEU B 1 461 ? -3.967 -6.793 -15.453 1 95.25 461 LEU B O 1
ATOM 7501 N N . LEU B 1 462 ? -5.527 -7.98 -14.445 1 95 462 LEU B N 1
ATOM 7502 C CA . LEU B 1 462 ? -4.594 -9.008 -14 1 95 462 LEU B CA 1
ATOM 7503 C C . LEU B 1 462 ? -3.951 -9.719 -15.188 1 95 462 LEU B C 1
ATOM 7505 O O . LEU B 1 462 ? -2.748 -9.984 -15.18 1 95 462 LEU B O 1
ATOM 7509 N N . GLN B 1 463 ? -4.738 -9.961 -16.156 1 93.75 463 GLN B N 1
ATOM 7510 C CA . GLN B 1 463 ? -4.234 -10.625 -17.359 1 93.75 463 GLN B CA 1
ATOM 7511 C C . GLN B 1 463 ? -3.229 -9.742 -18.094 1 93.75 463 GLN B C 1
ATOM 7513 O O . GLN B 1 463 ? -2.174 -10.219 -18.516 1 93.75 463 GLN B O 1
ATOM 7518 N N . VAL B 1 464 ? -3.557 -8.492 -18.141 1 93.44 464 VAL B N 1
ATOM 7519 C CA . VAL B 1 464 ? -2.699 -7.559 -18.859 1 93.44 464 VAL B CA 1
ATOM 7520 C C . VAL B 1 464 ? -1.381 -7.379 -18.109 1 93.44 464 VAL B C 1
ATOM 7522 O O . VAL B 1 464 ? -0.31 -7.367 -18.719 1 93.44 464 VAL B O 1
ATOM 7525 N N . VAL B 1 465 ? -1.496 -7.262 -16.828 1 94.19 465 VAL B N 1
ATOM 7526 C CA . VAL B 1 465 ? -0.296 -7.09 -16.016 1 94.19 465 VAL B CA 1
ATOM 7527 C C . VAL B 1 465 ? 0.587 -8.328 -16.125 1 94.19 465 VAL B C 1
ATOM 7529 O O . VAL B 1 465 ? 1.798 -8.219 -16.328 1 94.19 465 VAL B O 1
ATOM 7532 N N . ALA B 1 466 ? -0.018 -9.453 -16.031 1 92.94 466 ALA B N 1
ATOM 7533 C CA . ALA B 1 466 ? 0.733 -10.703 -16.125 1 92.94 466 ALA B CA 1
ATOM 7534 C C . ALA B 1 466 ? 1.4 -10.836 -17.5 1 92.94 466 ALA B C 1
ATOM 7536 O O . ALA B 1 466 ? 2.568 -11.219 -17.594 1 92.94 466 ALA B O 1
ATOM 7537 N N . ALA B 1 467 ? 0.712 -10.523 -18.531 1 90.81 467 ALA B N 1
ATOM 7538 C CA . ALA B 1 467 ? 1.239 -10.594 -19.906 1 90.81 467 ALA B CA 1
ATOM 7539 C C . ALA B 1 467 ? 2.385 -9.602 -20.094 1 90.81 467 ALA B C 1
ATOM 7541 O O . ALA B 1 467 ? 3.395 -9.93 -20.719 1 90.81 467 ALA B O 1
ATOM 7542 N N . HIS B 1 468 ? 2.182 -8.445 -19.578 1 92 468 HIS B N 1
ATOM 7543 C CA . HIS B 1 468 ? 3.203 -7.41 -19.719 1 92 468 HIS B CA 1
ATOM 7544 C C . HIS B 1 468 ? 4.488 -7.801 -19 1 92 468 HIS B C 1
ATOM 7546 O O . HIS B 1 468 ? 5.586 -7.543 -19.484 1 92 468 HIS B O 1
ATOM 7552 N N . ARG B 1 469 ? 4.359 -8.406 -17.891 1 89.69 469 ARG B N 1
ATOM 7553 C CA . ARG B 1 469 ? 5.52 -8.844 -17.125 1 89.69 469 ARG B CA 1
ATOM 7554 C C . ARG B 1 469 ? 6.285 -9.938 -17.859 1 89.69 469 ARG B C 1
ATOM 7556 O O . ARG B 1 469 ? 7.512 -10.023 -17.75 1 89.69 469 ARG B O 1
ATOM 7563 N N . LYS B 1 470 ? 5.555 -10.695 -18.547 1 86.62 470 LYS B N 1
ATOM 7564 C CA . LYS B 1 470 ? 6.191 -11.719 -19.359 1 86.62 470 LYS B CA 1
ATOM 7565 C C . LYS B 1 470 ? 6.906 -11.102 -20.562 1 86.62 470 LYS B C 1
ATOM 7567 O O . LYS B 1 470 ? 8.016 -11.508 -20.906 1 86.62 470 LYS B O 1
ATOM 7572 N N . LYS B 1 471 ? 6.234 -10.117 -21.125 1 87.38 471 LYS B N 1
ATOM 7573 C CA . LYS B 1 471 ? 6.777 -9.438 -22.297 1 87.38 471 LYS B CA 1
ATOM 7574 C C . LYS B 1 471 ? 8.016 -8.617 -21.922 1 87.38 471 LYS B C 1
ATOM 7576 O O . LYS B 1 471 ? 8.977 -8.555 -22.703 1 87.38 471 LYS B O 1
ATOM 7581 N N . LEU B 1 472 ? 7.902 -7.961 -20.797 1 90.44 472 LEU B N 1
ATOM 7582 C CA . LEU B 1 472 ? 8.984 -7.117 -20.312 1 90.44 472 LEU B CA 1
ATOM 7583 C C . LEU B 1 472 ? 9.398 -7.531 -18.906 1 90.44 472 LEU B C 1
ATOM 7585 O O . LEU B 1 472 ? 9.086 -6.84 -17.922 1 90.44 472 LEU B O 1
ATOM 7589 N N . PRO B 1 473 ? 10.219 -8.492 -18.859 1 85.75 473 PRO B N 1
ATOM 7590 C CA . PRO B 1 473 ? 10.555 -9.031 -17.531 1 85.75 473 PRO B CA 1
ATOM 7591 C C . PRO B 1 473 ? 11.477 -8.109 -16.734 1 85.75 473 PRO B C 1
ATOM 7593 O O . PRO B 1 473 ? 11.438 -8.117 -15.508 1 85.75 473 PRO B O 1
ATOM 7596 N N . THR B 1 474 ? 12.297 -7.352 -17.547 1 84.44 474 THR B N 1
ATOM 7597 C CA . THR B 1 474 ? 13.234 -6.469 -16.859 1 84.44 474 THR B CA 1
ATOM 7598 C C . THR B 1 474 ? 13.117 -5.039 -17.375 1 84.44 474 THR B C 1
ATOM 7600 O O . THR B 1 474 ? 12.648 -4.82 -18.5 1 84.44 474 THR B O 1
ATOM 7603 N N . ALA B 1 475 ? 13.477 -4.223 -16.469 1 85.19 475 ALA B N 1
ATOM 7604 C CA . ALA B 1 475 ? 13.469 -2.807 -16.844 1 85.19 475 ALA B CA 1
ATOM 7605 C C . ALA B 1 475 ? 14.773 -2.406 -17.516 1 85.19 475 ALA B C 1
ATOM 7607 O O . ALA B 1 475 ? 15.516 -1.565 -17 1 85.19 475 ALA B O 1
ATOM 7608 N N . SER B 1 476 ? 15.055 -3.062 -18.547 1 83.88 476 SER B N 1
ATOM 7609 C CA . SER B 1 476 ? 16.266 -2.756 -19.312 1 83.88 476 SER B CA 1
ATOM 7610 C C . SER B 1 476 ? 15.914 -2.324 -20.734 1 83.88 476 SER B C 1
ATOM 7612 O O . SER B 1 476 ? 14.836 -2.633 -21.234 1 83.88 476 SER B O 1
ATOM 7614 N N . LYS B 1 477 ? 16.844 -1.611 -21.25 1 81.88 477 LYS B N 1
ATOM 7615 C CA . LYS B 1 477 ? 16.688 -1.153 -22.625 1 81.88 477 LYS B CA 1
ATOM 7616 C C . LYS B 1 477 ? 16.547 -2.332 -23.578 1 81.88 477 LYS B C 1
ATOM 7618 O O . LYS B 1 477 ? 15.727 -2.299 -24.5 1 81.88 477 LYS B O 1
ATOM 7623 N N . ALA B 1 478 ? 17.328 -3.273 -23.344 1 83.25 478 ALA B N 1
ATOM 7624 C CA . ALA B 1 478 ? 17.297 -4.465 -24.188 1 83.25 478 ALA B CA 1
ATOM 7625 C C . ALA B 1 478 ? 15.922 -5.133 -24.141 1 83.25 478 ALA B C 1
ATOM 7627 O O . ALA B 1 478 ? 15.367 -5.516 -25.188 1 83.25 478 ALA B O 1
ATOM 7628 N N . ALA B 1 479 ? 15.406 -5.238 -22.969 1 85.94 479 ALA B N 1
ATOM 7629 C CA . ALA B 1 479 ? 14.094 -5.863 -22.812 1 85.94 479 ALA B CA 1
ATOM 7630 C C . ALA B 1 479 ? 13.008 -5.039 -23.5 1 85.94 479 ALA B C 1
ATOM 7632 O O . ALA B 1 479 ? 12.102 -5.594 -24.125 1 85.94 479 ALA B O 1
ATOM 7633 N N . MET B 1 480 ? 13.141 -3.785 -23.375 1 86.38 480 MET B N 1
ATOM 7634 C CA . MET B 1 480 ? 12.133 -2.906 -23.969 1 86.38 480 MET B CA 1
ATOM 7635 C C . MET B 1 480 ? 12.195 -2.953 -25.484 1 86.38 480 MET B C 1
ATOM 7637 O O . MET B 1 480 ? 11.164 -2.965 -26.156 1 86.38 480 MET B O 1
ATOM 7641 N N . MET B 1 481 ? 13.367 -2.994 -26 1 85.56 481 MET B N 1
ATOM 7642 C CA . MET B 1 481 ? 13.531 -3.07 -27.438 1 85.56 481 MET B CA 1
ATOM 7643 C C . MET B 1 481 ? 12.938 -4.367 -28 1 85.56 481 MET B C 1
ATOM 7645 O O . MET B 1 481 ? 12.305 -4.367 -29.047 1 85.56 481 MET B O 1
ATOM 7649 N N . LYS B 1 482 ? 13.102 -5.352 -27.234 1 84.31 482 LYS B N 1
ATOM 7650 C CA . LYS B 1 482 ? 12.555 -6.645 -27.641 1 84.31 482 LYS B CA 1
ATOM 7651 C C . LYS B 1 482 ? 11.039 -6.684 -27.469 1 84.31 482 LYS B C 1
ATOM 7653 O O . LYS B 1 482 ? 10.328 -7.234 -28.312 1 84.31 482 LYS B O 1
ATOM 7658 N N . GLY B 1 483 ? 10.594 -6.113 -26.406 1 82.19 483 GLY B N 1
ATOM 7659 C CA . GLY B 1 483 ? 9.188 -6.188 -26.047 1 82.19 483 GLY B CA 1
ATOM 7660 C C . GLY B 1 483 ? 8.305 -5.309 -26.922 1 82.19 483 GLY B C 1
ATOM 7661 O O . GLY B 1 483 ? 7.109 -5.566 -27.062 1 82.19 483 GLY B O 1
ATOM 7662 N N . TYR B 1 484 ? 8.93 -4.27 -27.453 1 79.44 484 TYR B N 1
ATOM 7663 C CA . TYR B 1 484 ? 8.141 -3.338 -28.25 1 79.44 484 TYR B CA 1
ATOM 7664 C C . TYR B 1 484 ? 8.203 -3.695 -29.734 1 79.44 484 TYR B C 1
ATOM 7666 O O . TYR B 1 484 ? 7.531 -3.07 -30.562 1 79.44 484 TYR B O 1
ATOM 7674 N N . LYS B 1 485 ? 8.891 -4.703 -30.109 1 70.25 485 LYS B N 1
ATOM 7675 C CA . LYS B 1 485 ? 8.898 -5.195 -31.484 1 70.25 485 LYS B CA 1
ATOM 7676 C C . LYS B 1 485 ? 7.668 -6.047 -31.781 1 70.25 485 LYS B C 1
ATOM 7678 O O . LYS B 1 485 ? 7.191 -6.77 -30.906 1 70.25 485 LYS B O 1
#

Nearest PDB structures (foldseek):
  4fcy-assembly1_B  TM=3.734E-01  e=3.690E-02  Muvirus mu
  4fcy-assembly1_A  TM=3.378E-01  e=1.728E-02  Muvirus mu
  5ym6-assembly1_A  TM=5.321E-01  e=2.759E+00  Porcine coronavirus HKU15
  5ym6-assembly2_C  TM=5.340E-01  e=3.033E+00  Porcine coronavirus HKU15
  5ym6-assembly1_B  TM=3.926E-01  e=3.845E+00  Porcine coronavirus HKU15